Protein AF-A0A0H5PBC5-F1 (afdb_monomer_lite)

Radius of gyration: 35.79 Å; chains: 1; bounding box: 106×105×120 Å

Secondary structure (DSSP, 8-state):
------------------------------------------PPPP-PPPPP-SEEEEEEEEE----SEEEEBSSS--TT-EEE-BSS--EEEEEEEEETTEEEEEEEESSS---HHHHHHHHHHHHHHHGGGS-TTTEEEEE--BTTSB----SSGGGGTTTTB--HHHHHHHHHHHHHHHHHHHHT-EE-EEEEEEEE-SSS-EETTHHHHTTS-HHHHTT-TTSS--EEEEEEEEETTEEEEEEEE----B--S-TT--SB--HHHHHHHHIIIIIIS---TTSSS-S-EEEEE--S-TTEES-TTSBTTBSS-S-HHHHHHHHHHHHHHHHHHHHTTPEEP-S-EEEEEEEEETTS-EE-GGGSTTSS-EE--S--EEHHHHH--TTT--SSTTPSPPTT---HHHHHH--TTSPPPHHHHHHHTT--EEE-GGG-SSS-SS-SEEEEEEEEETTEEEEEESSEE-HHHHHHHHHHHHHHHT--TTTEEEE-S-SS--BEE--HHHHTTT-HHHHHBTT-TTHHHHHHHHHHHHHHHHTTT------SPPP--TT---B-SPPPPPPBPPTT--TT-EEEPPPS---TT-EE--EEEPP------SSS--TT--EEEEPPSSS---EEEETTSTTEEEEEEPPPPP-------PPP-B-EEEEEEEPPTTPPP--EEEE-----S--------------------------------------------------------------------------------------------------SSS----------TTHHHHHHHHHHHHHHHHHHHHHHT-SS-SS-HHHHHHHHHHHHS-SB-HHHHHHHTT--HHHHHHHHHHHHHTTSEEEEEETTEEEEEEEEE-HHHHHHHHHHHHHHHHHHHHHHTTS-HHHHHHHHHHHHHHHHHHHT--

Organism: Nocardia farcinica (NCBI:txid37329)

Sequence (942 aa):
MTRTIEGEQRAGLDRRTLLARSAVGTVALATAGTVGTVGQGVAAAPALAAPDSGYRVGLGISDITGPAAECGMMGYSQFGQDTAGIHLRPRARAFVFEAGAARVVFAVAENGMIVQSVHRGVLLELARRFGDRYTEQNVLLTSTHSHATCGGASHDYAYNLSVLGFQQQVYDAEVQGIVEAIVAAHEDLSPATLALGRAELHDASVNRSRVAFERNPAEDRAHFPGAIDPAVTALSIRKGGREVGAITWFATHNTSMTNQNRLISSDNKGYAAFAHEHIEHGVRYLDGAPEFIAAFAQTNAGDMSPNLNLRPGSGPTDDEFANTRIIGERQHAASKAALAQAAPVRGPVQSLLCYIDLADIAVDGRFTPDGQPRRTAPAAAGVSLIAGSVEDGPGLPGAPIPEGVRNPLIDALGDPRRPAPSWLADAQAPKVIAAPLGLLPPVPWVPNVVPIQLVRIGELYLAAAGGEFTIVAGLRVRRAVAAALGVDLEQVLLQGYANAYHQYVTTPEEYDAQQYEGGSTLFGRYTLPAYQQEFTRLATALATDGTVARGPAPRDVSHLQPNLVPAPGPDTALPDLTFGDVLVQPAPGYARASRWWPSSSRPTRNTTRAATAPSSRCSAGRRTAGCAWPTRGSGRSASTGARPARPPRSPGSPGTFPPTPHRADTGSCTSPVGSPPTAAGIRSPASPTNSTSRERSEPGLGALVPAPGGAALNQEDHQADQADDQAHDAHRASGLPPRAADPDHDQRDQPQQAADGEHGPRVGQPRRDLRHVRGHHPSVAGQIVRSDAGGSRIVWRVTTPSDVRALAGELSLAVVRLTRHLRGRRTDSPVSLTQLSALATLAREGAMTPGALAAKERVQPPSMTRVIASLSDLKLVERKPHPTDGRQIIVSLSESGRALIADEASAREAWMTEQLSGLTGEQLDVLEQAVAIMKQIVAESE

Foldseek 3Di:
DDDDDDDDDDDDDDDDDDDDDDDDDDDDDDDDDDDDDDDDDDDPDPPDDDPFQLKWKFKFKFFLAFFQFQFAFFDQLAAPLAHFWAQATKMKMWMWIAGDPDIAIEIETLGQFQALLLLVLLQVVCCVVPNPPDHPFHYKYFYLNARQGGFQLYLQQVRCQSRQFHDVRSVCSRNVRNNRRVVNRVVRTGGKWKWKFKDFFDAQWAFLLVVLVVLDDPVLCVVVVRLADRIKMKMWIGDPNHTAEMEIEGAERQQLDESPDNHRDSFQQSLLQCCVQCVPVVFDPQPDTGSHGYGYAYFQRLRIYSQHVLAANHPPHNHSLVSSNVSSVSSNVRNVVGVVGIGTFHDRKGKAKAKDQLQWDWFQLVLPPVSHIATWHQFFFFPQLQQDSRRSYGHPPDDDPPPPPDSVVCVVQHPQPPQDPPVRCVNQPPGHGPGSQRPGPPHRSFWRIWMWMWIDDRLAIEGEGQANHHPSLQQLLLVLLCVLLVHDSSNYTYRYSISHHQYHDYALSSLNVPHNRNSSNTGHSCSSSSSSVVSSVRSNCVSVVHHDDRYDDTDDSPVPIDHPSDDDDFADEDPPDDFFAKPADWDPDADAQGKDKTKTHAADRDSDIDDDDPGAWFFKFFDDPDDDTDTPDTSNDSQKMKGKDFDDDDDDDDDDDDDHGYIMMMIMGHHHPPDDDGDIDTGHHHDGPPDDDPDDDDDDDDDDDDDDDDDDDDDDDDDDDDDDDDDDDDDDDDDDDDDDDDDDDDDDDDDDDDDDDDDDDDDDDDDDDDDDDDDDDDDFDFDADDDPDPDDDGDGDDDDPPPVVVCVVVVVVVVVVLVVVLVVPPPDQPDDPLLLVLLVCCVVPNKAFLVVSCVVSVHDSVVSVVSLVVCVVVVQWDWDQDPPDNVTIIIHGDPVVVVSNVCSVVVSVVVVCVVCVPDDPVVVVVVVVVVVVVVVVVVVVD

pLDDT: mean 72.08, std 28.15, range [21.94, 98.94]

InterPro domains:
  IPR000835 MarR-type HTH domain [PF01047] (832-888)
  IPR000835 MarR-type HTH domain [PS50995] (808-939)
  IPR000835 MarR-type HTH domain [SM00347] (824-924)
  IPR006311 Twin-arginine translocation pathway, signal sequence [PS51318] (1-45)
  IPR006823 Neutral/alkaline nonlysosomal ceramidase [PTHR12670] (47-587)
  IPR031329 Neutral/alkaline non-lysosomal ceramidase, N-terminal [PF04734] (55-533)
  IPR036388 Winged helix-like DNA-binding domain superfamily [G3DSA:1.10.10.10] (806-941)
  IPR036390 Winged helix DNA-binding domain superfamily [SSF46785] (805-936)

Structure (mmCIF, N/CA/C/O backbone):
data_AF-A0A0H5PBC5-F1
#
_entry.id   AF-A0A0H5PBC5-F1
#
loop_
_atom_site.group_PDB
_atom_site.id
_atom_site.type_symbol
_atom_site.label_atom_id
_atom_site.label_alt_id
_atom_site.label_comp_id
_atom_site.label_asym_id
_atom_site.label_entity_id
_atom_site.label_seq_id
_atom_site.pdbx_PDB_ins_code
_atom_site.Cartn_x
_atom_site.Cartn_y
_atom_site.Cartn_z
_atom_site.occupancy
_atom_site.B_iso_or_equiv
_atom_site.auth_seq_id
_atom_site.auth_comp_id
_atom_site.auth_asym_id
_atom_site.auth_atom_id
_atom_site.pdbx_PDB_model_num
ATOM 1 N N . MET A 1 1 ? -40.337 5.712 -37.252 1.00 32.12 1 MET A N 1
ATOM 2 C CA . MET A 1 1 ? -40.598 6.908 -38.093 1.00 32.12 1 MET A CA 1
ATOM 3 C C . MET A 1 1 ? -41.722 7.708 -37.445 1.00 32.12 1 MET A C 1
ATOM 5 O O . MET A 1 1 ? -42.471 7.081 -36.714 1.00 32.12 1 MET A O 1
ATOM 9 N N . THR A 1 2 ? -41.813 9.024 -37.711 1.00 30.66 2 THR A N 1
ATOM 10 C CA . THR A 1 2 ? -42.903 9.948 -37.273 1.00 30.66 2 THR A CA 1
ATOM 11 C C . THR A 1 2 ? -43.015 10.111 -35.726 1.00 30.66 2 THR A C 1
ATOM 13 O O . THR A 1 2 ? -43.287 9.135 -35.045 1.00 30.66 2 THR A O 1
ATOM 16 N N . ARG A 1 3 ? -42.667 11.218 -35.029 1.00 33.06 3 ARG A N 1
ATOM 17 C CA . ARG A 1 3 ? -42.995 12.675 -35.145 1.00 33.06 3 ARG A CA 1
ATOM 18 C C . ARG A 1 3 ? -44.512 12.938 -34.930 1.00 33.06 3 ARG A C 1
ATOM 20 O O . ARG A 1 3 ? -45.291 12.216 -35.532 1.00 33.06 3 ARG A O 1
ATOM 27 N N . THR A 1 4 ? -45.010 13.914 -34.143 1.00 37.00 4 THR A N 1
ATOM 28 C CA . THR A 1 4 ? -44.426 15.125 -33.481 1.00 37.00 4 THR A CA 1
ATOM 29 C C . THR A 1 4 ? -45.356 15.640 -32.329 1.00 37.00 4 THR A C 1
ATOM 31 O O . THR A 1 4 ? -46.387 15.012 -32.119 1.00 37.00 4 THR A O 1
ATOM 34 N N . ILE A 1 5 ? -45.061 16.816 -31.714 1.00 36.59 5 ILE A N 1
ATOM 35 C CA . ILE A 1 5 ? -45.939 17.725 -30.892 1.00 36.59 5 ILE A CA 1
ATOM 36 C C . ILE A 1 5 ? -46.057 17.390 -29.376 1.00 36.59 5 ILE A C 1
ATOM 38 O O . ILE A 1 5 ? -46.278 16.229 -29.057 1.00 36.59 5 ILE A O 1
ATOM 42 N N . GLU A 1 6 ? -45.970 18.298 -28.373 1.00 34.22 6 GLU A N 1
ATOM 43 C CA . GLU A 1 6 ? -45.384 19.665 -28.160 1.00 34.22 6 GLU A CA 1
ATOM 44 C C . GLU A 1 6 ? -45.262 19.948 -26.626 1.00 34.22 6 GLU A C 1
ATOM 46 O O . GLU A 1 6 ? -45.770 19.146 -25.843 1.00 34.22 6 GLU A O 1
ATOM 51 N N . GLY A 1 7 ? -44.607 21.040 -26.161 1.00 27.28 7 GLY A N 1
ATOM 52 C CA . GLY A 1 7 ? -44.483 21.297 -24.698 1.00 27.28 7 GLY A CA 1
ATOM 53 C C . GLY A 1 7 ? -43.686 22.502 -24.126 1.00 27.28 7 GLY A C 1
ATOM 54 O O . GLY A 1 7 ? -43.334 22.446 -22.955 1.00 27.28 7 GLY A O 1
ATOM 55 N N . GLU A 1 8 ? -43.415 23.570 -24.892 1.00 32.06 8 GLU A N 1
ATOM 56 C CA . GLU A 1 8 ? -42.941 24.912 -24.431 1.00 32.06 8 GLU A CA 1
ATOM 57 C C . GLU A 1 8 ? -41.617 25.081 -23.611 1.00 32.06 8 GLU A C 1
ATOM 59 O O . GLU A 1 8 ? -40.833 24.158 -23.408 1.00 32.06 8 GLU A O 1
ATOM 64 N N . GLN A 1 9 ? -41.279 26.348 -23.293 1.00 31.84 9 GLN A N 1
ATOM 65 C CA . GLN A 1 9 ? -40.001 26.865 -22.740 1.00 31.84 9 GLN A CA 1
ATOM 66 C C . GLN A 1 9 ? -40.265 27.634 -21.400 1.00 31.84 9 GLN A C 1
ATOM 68 O O . GLN A 1 9 ? -41.410 27.683 -20.973 1.00 31.84 9 GLN A O 1
ATOM 73 N N . ARG A 1 10 ? -39.344 28.285 -20.652 1.00 30.02 10 ARG A N 1
ATOM 74 C CA . ARG A 1 10 ? -38.153 29.101 -21.009 1.00 30.02 10 ARG A CA 1
ATOM 75 C C . ARG A 1 10 ? -37.262 29.435 -19.780 1.00 30.02 10 ARG A C 1
ATOM 77 O O . ARG A 1 10 ? -37.630 29.151 -18.647 1.00 30.02 10 ARG A O 1
ATOM 84 N N . ALA A 1 11 ? -36.095 30.048 -20.023 1.00 31.27 11 ALA A N 1
ATOM 85 C CA . ALA A 1 11 ? -35.120 30.554 -19.028 1.00 31.27 11 ALA A CA 1
ATOM 86 C C . ALA A 1 11 ? -35.655 31.754 -18.193 1.00 31.27 11 ALA A C 1
ATOM 88 O O . ALA A 1 11 ? -36.676 32.325 -18.566 1.00 31.27 11 ALA A O 1
ATOM 89 N N . GLY A 1 12 ? -35.029 32.257 -17.114 1.00 27.72 12 GLY A N 1
ATOM 90 C CA . GLY A 1 12 ? -33.740 31.978 -16.433 1.00 27.72 12 GLY A CA 1
ATOM 91 C C . GLY A 1 12 ? -33.123 33.295 -15.891 1.00 27.72 12 GLY A C 1
ATOM 92 O O . GLY A 1 12 ? -33.383 34.343 -16.475 1.00 27.72 12 GLY A O 1
ATOM 93 N N . LEU A 1 13 ? -32.356 33.287 -14.783 1.00 28.36 13 LEU A N 1
ATOM 94 C CA . LEU A 1 13 ? -31.891 34.518 -14.090 1.00 28.36 13 LEU A CA 1
ATOM 95 C C . LEU A 1 13 ? -30.470 34.434 -13.472 1.00 28.36 13 LEU A C 1
ATOM 97 O O . LEU A 1 13 ? -29.871 33.363 -13.420 1.00 28.36 13 LEU A O 1
ATOM 101 N N . ASP A 1 14 ? -29.931 35.594 -13.063 1.00 28.09 14 ASP A N 1
ATOM 102 C CA . ASP A 1 14 ? -28.486 35.916 -13.008 1.00 28.09 14 ASP A CA 1
ATOM 103 C C . ASP A 1 14 ? -27.877 36.094 -11.584 1.00 28.09 14 ASP A C 1
ATOM 105 O O . ASP A 1 14 ? -28.568 36.081 -10.565 1.00 28.09 14 ASP A O 1
ATOM 109 N N . ARG A 1 15 ? -26.545 36.247 -11.512 1.00 30.31 15 ARG A N 1
ATOM 110 C CA . ARG A 1 15 ? -25.712 36.449 -10.311 1.00 30.31 15 ARG A CA 1
ATOM 111 C C . ARG A 1 15 ? -25.570 37.928 -9.891 1.00 30.31 15 ARG A C 1
ATOM 113 O O . ARG A 1 15 ? -25.600 38.830 -10.716 1.00 30.31 15 ARG A O 1
ATOM 120 N N . ARG A 1 16 ? -25.149 38.106 -8.624 1.00 31.34 16 ARG A N 1
ATOM 121 C CA . ARG A 1 16 ? -24.640 39.326 -7.936 1.00 31.34 16 ARG A CA 1
ATOM 122 C C . ARG A 1 16 ? -25.689 40.279 -7.344 1.00 31.34 16 ARG A C 1
ATOM 124 O O . ARG A 1 16 ? -26.402 40.964 -8.063 1.00 31.34 16 ARG A O 1
ATOM 131 N N . THR A 1 17 ? -25.604 40.479 -6.026 1.00 29.05 17 THR A N 1
ATOM 132 C CA . THR A 1 17 ? -25.268 41.767 -5.363 1.00 29.05 17 THR A CA 1
ATOM 133 C C . THR A 1 17 ? -24.880 41.471 -3.898 1.00 29.05 17 THR A C 1
ATOM 135 O O . THR A 1 17 ? -25.121 40.366 -3.414 1.00 29.05 17 THR A O 1
ATOM 138 N N . LEU A 1 18 ? -24.186 42.391 -3.220 1.00 28.52 18 LEU A N 1
ATOM 139 C CA . LEU A 1 18 ? -23.553 42.209 -1.903 1.00 28.52 18 LEU A CA 1
ATOM 140 C C . LEU A 1 18 ? -23.939 43.348 -0.932 1.00 28.52 18 LEU A C 1
ATOM 142 O O . LEU A 1 18 ? -24.227 44.448 -1.387 1.00 28.52 18 LEU A O 1
ATOM 146 N N . LEU A 1 19 ? -23.808 43.087 0.379 1.00 27.56 19 LEU A N 1
ATOM 147 C CA . LEU A 1 19 ? -23.781 44.040 1.514 1.00 27.56 19 LEU A CA 1
ATOM 148 C C . LEU A 1 19 ? -25.055 44.845 1.868 1.00 27.56 19 LEU A C 1
ATOM 150 O O . LEU A 1 19 ? -25.464 45.731 1.131 1.00 27.56 19 LEU A O 1
ATOM 154 N N . ALA A 1 20 ? -25.522 44.687 3.118 1.00 25.33 20 ALA A N 1
ATOM 155 C CA . ALA A 1 20 ? -25.710 45.781 4.097 1.00 25.33 20 ALA A CA 1
ATOM 156 C C . ALA A 1 20 ? -25.978 45.218 5.520 1.00 25.33 20 ALA A C 1
ATOM 158 O O . ALA A 1 20 ? -26.290 44.039 5.671 1.00 25.33 20 ALA A O 1
ATOM 159 N N . ARG A 1 21 ? -25.833 46.042 6.573 1.00 26.92 21 ARG A N 1
ATOM 160 C CA . ARG A 1 21 ? -26.024 45.681 8.001 1.00 26.92 21 ARG A CA 1
ATOM 161 C C . ARG A 1 21 ? -26.880 46.730 8.723 1.00 26.92 21 ARG A C 1
ATOM 163 O O . ARG A 1 21 ? -26.532 47.902 8.613 1.00 26.92 21 ARG A O 1
ATOM 170 N N . SER A 1 22 ? -27.845 46.317 9.557 1.00 30.27 22 SER A N 1
ATOM 171 C CA . SER A 1 22 ? -28.324 47.043 10.765 1.00 30.27 22 SER A CA 1
ATOM 172 C C . SER A 1 22 ? -29.538 46.344 11.423 1.00 30.27 22 SER A C 1
ATOM 174 O O . SER A 1 22 ? -30.173 45.521 10.775 1.00 30.27 22 SER A O 1
ATOM 176 N N . ALA A 1 23 ? -29.967 46.637 12.664 1.00 28.30 23 ALA A N 1
ATOM 177 C CA . ALA A 1 23 ? -29.234 46.872 13.928 1.00 28.30 23 ALA A CA 1
ATOM 178 C C . ALA A 1 23 ? -30.222 47.023 15.120 1.00 28.30 23 ALA A C 1
ATOM 180 O O . ALA A 1 23 ? -30.984 47.983 15.132 1.00 28.30 23 ALA A O 1
ATOM 181 N N . VAL A 1 24 ? -30.148 46.162 16.150 1.00 30.73 24 VAL A N 1
ATOM 182 C CA . VAL A 1 24 ? -30.685 46.387 17.522 1.00 30.73 24 VAL A CA 1
ATOM 183 C C . VAL A 1 24 ? -29.835 45.559 18.519 1.00 30.73 24 VAL A C 1
ATOM 185 O O . VAL A 1 24 ? -29.456 44.445 18.175 1.00 30.73 24 VAL A O 1
ATOM 188 N N . GLY A 1 25 ? -29.488 45.997 19.738 1.00 27.56 25 GLY A N 1
ATOM 189 C CA . GLY A 1 25 ? -29.598 47.360 20.279 1.00 27.56 25 GLY A CA 1
ATOM 190 C C . GLY A 1 25 ? -29.895 47.491 21.783 1.00 27.56 25 GLY A C 1
ATOM 191 O O . GLY A 1 25 ? -30.899 48.111 22.116 1.00 27.56 25 GLY A O 1
ATOM 192 N N . THR A 1 26 ? -29.023 47.013 22.686 1.00 30.25 26 THR A N 1
ATOM 193 C CA . THR A 1 26 ? -29.078 47.390 24.122 1.00 30.25 26 THR A CA 1
ATOM 194 C C . THR A 1 26 ? -27.679 47.468 24.745 1.00 30.25 26 THR A C 1
ATOM 196 O O . THR A 1 26 ? -26.806 46.675 24.401 1.00 30.25 26 THR A O 1
ATOM 199 N N . VAL A 1 27 ? -27.467 48.411 25.672 1.00 33.69 27 VAL A N 1
ATOM 200 C CA . VAL A 1 27 ? -26.210 48.637 26.415 1.00 33.69 27 VAL A CA 1
ATOM 201 C C . VAL A 1 27 ? -26.531 48.889 27.892 1.00 33.69 27 VAL A C 1
ATOM 203 O O . VAL A 1 27 ? -27.501 49.578 28.195 1.00 33.69 27 VAL A O 1
ATOM 206 N N . ALA A 1 28 ? -25.695 48.382 28.802 1.00 29.09 28 ALA A N 1
ATOM 207 C CA . ALA A 1 28 ? -25.657 48.769 30.214 1.00 29.09 28 ALA A CA 1
ATOM 208 C C . ALA A 1 28 ? -24.192 48.850 30.694 1.00 29.09 28 ALA A C 1
ATOM 210 O O . ALA A 1 28 ? -23.305 48.255 30.081 1.00 29.09 28 ALA A O 1
ATOM 211 N N . LEU A 1 29 ? -23.931 49.654 31.728 1.00 30.92 29 LEU A N 1
ATOM 212 C CA . LEU A 1 29 ? -22.588 50.156 32.054 1.00 30.92 29 LEU A CA 1
ATOM 213 C C . LEU A 1 29 ? -21.733 49.197 32.897 1.00 30.92 29 LEU A C 1
ATOM 215 O O . LEU A 1 29 ? -22.238 48.385 33.666 1.00 30.92 29 LEU A O 1
ATOM 219 N N . ALA A 1 30 ? -20.416 49.391 32.805 1.00 32.59 30 ALA A N 1
ATOM 220 C CA . ALA A 1 30 ? -19.439 48.844 33.739 1.00 32.59 30 ALA A CA 1
ATOM 221 C C . ALA A 1 30 ? -19.237 49.767 34.956 1.00 32.59 30 ALA A C 1
ATOM 223 O O . ALA A 1 30 ? -19.271 50.992 34.833 1.00 32.59 30 ALA A O 1
ATOM 224 N N . THR A 1 31 ? -18.913 49.174 36.104 1.00 30.55 31 THR A N 1
ATOM 225 C CA . THR A 1 31 ? -18.288 49.843 37.255 1.00 30.55 31 THR A CA 1
ATOM 226 C C . THR A 1 31 ? -17.102 49.003 37.732 1.00 30.55 31 THR A C 1
ATOM 228 O O . THR A 1 31 ? -17.152 47.774 37.715 1.00 30.55 31 THR A O 1
ATOM 231 N N . ALA A 1 32 ? -16.003 49.656 38.115 1.00 36.75 32 ALA A N 1
ATOM 232 C CA . ALA A 1 32 ? -14.805 48.978 38.607 1.00 36.75 32 ALA A CA 1
ATOM 233 C C . ALA A 1 32 ? -14.881 48.756 40.129 1.00 36.75 32 ALA A C 1
ATOM 235 O O . ALA A 1 32 ? -15.346 49.628 40.861 1.00 36.75 32 ALA A O 1
ATOM 236 N N . GLY A 1 33 ? -14.376 47.613 40.600 1.00 29.72 33 GLY A N 1
ATOM 237 C CA . GLY A 1 33 ? -14.258 47.266 42.018 1.00 29.72 33 GLY A CA 1
ATOM 238 C C . GLY A 1 33 ? -12.988 46.451 42.271 1.00 29.72 33 GLY A C 1
ATOM 239 O O . GLY A 1 33 ? -12.569 45.667 41.420 1.00 29.72 33 GLY A O 1
ATOM 240 N N . THR A 1 34 ? -12.332 46.678 43.407 1.00 33.69 34 THR A N 1
ATOM 241 C CA . THR A 1 34 ? -10.967 46.198 43.683 1.00 33.69 34 THR A CA 1
ATOM 242 C C . THR A 1 34 ? -10.906 44.921 44.520 1.00 33.69 34 THR A C 1
ATOM 244 O O . THR A 1 34 ? -11.583 44.837 45.534 1.00 33.69 34 THR A O 1
ATOM 247 N N . VAL A 1 35 ? -9.974 44.032 44.146 1.00 33.38 35 VAL A N 1
ATOM 248 C CA . VAL A 1 35 ? -9.202 43.091 44.996 1.00 33.38 35 VAL A CA 1
ATOM 249 C C . VAL A 1 35 ? -9.978 42.242 46.022 1.00 33.38 35 VAL A C 1
ATOM 251 O O . VAL A 1 35 ? -10.412 42.724 47.062 1.00 33.38 35 VAL A O 1
ATOM 254 N N . GLY A 1 36 ? -9.976 40.920 45.819 1.00 28.89 36 GLY A N 1
ATOM 255 C CA . GLY A 1 36 ? -10.374 39.951 46.847 1.00 28.89 36 GLY A CA 1
ATOM 256 C C . GLY A 1 36 ? -10.014 38.511 46.476 1.00 28.89 36 GLY A C 1
ATOM 257 O O . GLY A 1 36 ? -10.769 37.842 45.779 1.00 28.89 36 GLY A O 1
ATOM 258 N N . THR A 1 37 ? -8.858 38.019 46.927 1.00 36.94 37 THR A N 1
ATOM 259 C CA . THR A 1 37 ? -8.425 36.631 46.689 1.00 36.94 37 THR A CA 1
ATOM 260 C C . THR A 1 37 ? -8.964 35.681 47.757 1.00 36.94 37 THR A C 1
ATOM 262 O O . THR A 1 37 ? -8.471 35.684 48.884 1.00 36.94 37 THR A O 1
ATOM 265 N N . VAL A 1 38 ? -9.897 34.802 47.387 1.00 33.22 38 VAL A N 1
ATOM 266 C CA . VAL A 1 38 ? -10.219 33.587 48.155 1.00 33.22 38 VAL A CA 1
ATOM 267 C C . VAL A 1 38 ? -10.284 32.414 47.185 1.00 33.22 38 VAL A C 1
ATOM 269 O O . VAL A 1 38 ? -11.118 32.390 46.285 1.00 33.22 38 VAL A O 1
ATOM 272 N N . GLY A 1 39 ? -9.392 31.439 47.355 1.00 41.72 39 GLY A N 1
ATOM 273 C CA . GLY A 1 39 ? -9.442 30.198 46.590 1.00 41.72 39 GLY A CA 1
ATOM 274 C C . GLY A 1 39 ? -10.482 29.247 47.174 1.00 41.72 39 GLY A C 1
ATOM 275 O O . GLY A 1 39 ? -10.393 28.885 48.345 1.00 41.72 39 GLY A O 1
ATOM 276 N N . GLN A 1 40 ? -11.427 28.794 46.353 1.00 32.97 40 GLN A N 1
ATOM 277 C CA . GLN A 1 40 ? -12.205 27.588 46.626 1.00 32.97 40 GLN A CA 1
ATOM 278 C C . GLN A 1 40 ? -11.858 26.539 45.573 1.00 32.97 40 GLN A C 1
ATOM 280 O O . GLN A 1 40 ? -11.913 26.804 44.373 1.00 32.97 40 GLN A O 1
ATOM 285 N N . GLY A 1 41 ? -11.463 25.350 46.030 1.00 30.52 41 GLY A N 1
ATOM 286 C CA . GLY A 1 41 ? -11.191 24.230 45.140 1.00 30.52 41 GLY A CA 1
ATOM 287 C C . GLY A 1 41 ? -12.490 23.749 44.509 1.00 30.52 41 GLY A C 1
ATOM 288 O O . GLY A 1 41 ? -13.353 23.224 45.210 1.00 30.52 41 GLY A O 1
ATOM 289 N N . VAL A 1 42 ? -12.623 23.907 43.191 1.00 30.44 42 VAL A N 1
ATOM 290 C CA . VAL A 1 42 ? -13.702 23.267 42.437 1.00 30.44 42 VAL A CA 1
ATOM 291 C C . VAL A 1 42 ? -13.465 21.762 42.506 1.00 30.44 42 VAL A C 1
ATOM 293 O O . VAL A 1 42 ? -12.564 21.239 41.850 1.00 30.44 42 VAL A O 1
ATOM 296 N N . ALA A 1 43 ? -14.250 21.069 43.331 1.00 33.00 43 ALA A N 1
ATOM 297 C CA . ALA A 1 43 ? -14.279 19.616 43.324 1.00 33.00 43 ALA A CA 1
ATOM 298 C C . ALA A 1 43 ? -14.659 19.162 41.911 1.00 33.00 43 ALA A C 1
ATOM 300 O O . ALA A 1 43 ? -15.715 19.544 41.401 1.00 33.00 43 ALA A O 1
ATOM 301 N N . ALA A 1 44 ? -13.784 18.390 41.264 1.00 32.62 44 ALA A N 1
ATOM 302 C CA . ALA A 1 44 ? -14.070 17.860 39.942 1.00 32.62 44 ALA A CA 1
ATOM 303 C C . ALA A 1 44 ? -15.350 17.020 40.022 1.00 32.62 44 ALA A C 1
ATOM 305 O O . ALA A 1 44 ? -15.419 16.065 40.800 1.00 32.62 44 ALA A O 1
ATOM 306 N N . ALA A 1 45 ? -16.365 17.394 39.240 1.00 30.80 45 ALA A N 1
ATOM 307 C CA . ALA A 1 45 ? -17.568 16.586 39.118 1.00 30.80 45 ALA A CA 1
ATOM 308 C C . ALA A 1 45 ? -17.163 15.164 38.685 1.00 30.80 45 ALA A C 1
ATOM 310 O O . ALA A 1 45 ? -16.260 15.032 37.849 1.00 30.80 45 ALA A O 1
ATOM 311 N N . PRO A 1 46 ? -17.786 14.104 39.236 1.00 33.38 46 PRO A N 1
ATOM 312 C CA . PRO A 1 46 ? -17.485 12.746 38.811 1.00 33.38 46 PRO A CA 1
ATOM 313 C C . PRO A 1 46 ? -17.696 12.662 37.302 1.00 33.38 46 PRO A C 1
ATOM 315 O O . PRO A 1 46 ? -18.733 13.097 36.797 1.00 33.38 46 PRO A O 1
ATOM 318 N N . ALA A 1 47 ? -16.693 12.153 36.585 1.00 36.28 47 ALA A N 1
ATOM 319 C CA . ALA A 1 47 ? -16.761 12.044 35.137 1.00 36.28 47 ALA A CA 1
ATOM 320 C C . ALA A 1 47 ? -17.983 11.196 34.770 1.00 36.28 47 ALA A C 1
ATOM 322 O O . ALA A 1 47 ? -18.009 9.994 35.041 1.00 36.28 47 ALA A O 1
ATOM 323 N N . LEU A 1 48 ? -19.001 11.838 34.186 1.00 37.53 48 LEU A N 1
ATOM 324 C CA . LEU A 1 48 ? -20.155 11.145 33.629 1.00 37.53 48 LEU A CA 1
ATOM 325 C C . LEU A 1 48 ? -19.619 10.089 32.667 1.00 37.53 48 LEU A C 1
ATOM 327 O O . LEU A 1 48 ? -18.884 10.424 31.735 1.00 37.53 48 LEU A O 1
ATOM 331 N N . ALA A 1 49 ? -19.951 8.824 32.932 1.00 38.62 49 ALA A N 1
ATOM 332 C CA . ALA A 1 49 ? -19.554 7.726 32.068 1.00 38.62 49 ALA A CA 1
ATOM 333 C C . ALA A 1 49 ? -19.988 8.070 30.640 1.00 38.62 49 ALA A C 1
ATOM 335 O O . ALA A 1 49 ? -21.154 8.404 30.412 1.00 38.62 49 ALA A O 1
ATOM 336 N N . ALA A 1 50 ? -19.036 8.058 29.704 1.00 41.03 50 ALA A N 1
ATOM 337 C CA . ALA A 1 50 ? -19.340 8.348 28.311 1.00 41.03 50 ALA A CA 1
ATOM 338 C C . ALA A 1 50 ? -20.457 7.391 27.856 1.00 41.03 50 ALA A C 1
ATOM 340 O O . ALA A 1 50 ? -20.361 6.199 28.164 1.00 41.03 50 ALA A O 1
ATOM 341 N N . PRO A 1 51 ? -21.516 7.887 27.186 1.00 43.28 51 PRO A N 1
ATOM 342 C CA . PRO A 1 51 ? -22.616 7.035 26.755 1.00 43.28 51 PRO A CA 1
ATOM 343 C C . PRO A 1 51 ? -22.057 5.903 25.899 1.00 43.28 51 PRO A C 1
ATOM 345 O O . PRO A 1 51 ? -21.207 6.154 25.039 1.00 43.28 51 PRO A O 1
ATOM 348 N N . ASP A 1 52 ? -22.501 4.677 26.183 1.00 53.69 52 ASP A N 1
ATOM 349 C CA . ASP A 1 52 ? -21.912 3.475 25.602 1.00 53.69 52 ASP A CA 1
ATOM 350 C C . ASP A 1 52 ? -21.928 3.572 24.072 1.00 53.69 52 ASP A C 1
ATOM 352 O O . ASP A 1 52 ? -22.965 3.796 23.443 1.00 53.69 52 ASP A O 1
ATOM 356 N N . SER A 1 53 ? -20.739 3.494 23.483 1.00 62.03 53 SER A N 1
ATOM 357 C CA . SER A 1 53 ? -20.509 3.769 22.067 1.00 62.03 53 SER A CA 1
ATOM 358 C C . SER A 1 53 ? -20.980 2.627 21.169 1.00 62.03 53 SER A C 1
ATOM 360 O O . SER A 1 53 ? -21.047 2.798 19.952 1.00 62.03 53 SER A O 1
ATOM 362 N N . GLY A 1 54 ? -21.235 1.456 21.763 1.00 84.06 54 GLY A N 1
ATOM 363 C CA . GLY A 1 54 ? -21.403 0.186 21.067 1.00 84.06 54 GLY A CA 1
ATOM 364 C C . GLY A 1 54 ? -20.087 -0.434 20.583 1.00 84.06 54 GLY A C 1
ATOM 365 O O . GLY A 1 54 ? -20.112 -1.569 20.113 1.00 84.06 54 GLY A O 1
ATOM 366 N N . TYR A 1 55 ? -18.950 0.266 20.710 1.00 96.06 55 TYR A N 1
ATOM 367 C CA . TYR A 1 55 ? -17.642 -0.195 20.246 1.00 96.06 55 TYR A CA 1
ATOM 368 C C . TYR A 1 55 ? -16.771 -0.748 21.378 1.00 96.06 55 TYR A C 1
ATOM 370 O O . TYR A 1 55 ? -16.502 -0.087 22.387 1.00 96.06 55 TYR A O 1
ATOM 378 N N . ARG A 1 56 ? -16.189 -1.922 21.134 1.00 97.56 56 ARG A N 1
ATOM 379 C CA . ARG A 1 56 ? -14.973 -2.384 21.809 1.00 97.56 56 ARG A CA 1
ATOM 380 C C . ARG A 1 56 ? -13.816 -2.313 20.824 1.00 97.56 56 ARG A C 1
ATOM 382 O O . ARG A 1 56 ? -13.961 -2.694 19.665 1.00 97.56 56 ARG A O 1
ATOM 389 N N . VAL A 1 57 ? -12.669 -1.816 21.278 1.00 98.44 57 VAL A N 1
ATOM 390 C CA . VAL A 1 57 ? -11.454 -1.733 20.462 1.00 98.44 57 VAL A CA 1
ATOM 391 C C . VAL A 1 57 ? -10.262 -2.255 21.251 1.00 98.44 57 VAL A C 1
ATOM 393 O O . VAL A 1 57 ? -10.122 -1.980 22.444 1.00 98.44 57 VAL A O 1
ATOM 396 N N . GLY A 1 58 ? -9.400 -3.021 20.594 1.00 98.44 58 GLY A N 1
ATOM 397 C CA . GLY A 1 58 ? -8.104 -3.436 21.123 1.00 98.44 58 GLY A CA 1
ATOM 398 C C . GLY A 1 58 ? -6.990 -3.103 20.137 1.00 98.44 58 GLY A C 1
ATOM 399 O O . GLY A 1 58 ? -7.208 -3.110 18.925 1.00 98.44 58 GLY A O 1
ATOM 400 N N . LEU A 1 59 ? -5.823 -2.738 20.657 1.00 98.62 59 LEU A N 1
ATOM 401 C CA . LEU A 1 59 ? -4.684 -2.230 19.906 1.00 98.62 59 LEU A CA 1
ATOM 402 C C . LEU A 1 59 ? -3.443 -3.062 20.248 1.00 98.62 59 LEU A C 1
ATOM 404 O O . LEU A 1 59 ? -3.205 -3.394 21.405 1.00 98.62 59 LEU A O 1
ATOM 408 N N . GLY A 1 60 ? -2.626 -3.383 19.248 1.00 98.31 60 GLY A N 1
ATOM 409 C CA . GLY A 1 60 ? -1.451 -4.230 19.435 1.00 98.31 60 GLY A CA 1
ATOM 410 C C . GLY A 1 60 ? -0.329 -3.906 18.461 1.00 98.31 60 GLY A C 1
ATOM 411 O O . GLY A 1 60 ? -0.555 -3.384 17.368 1.00 98.31 60 GLY A O 1
ATOM 412 N N . ILE A 1 61 ? 0.906 -4.196 18.869 1.00 98.12 61 ILE A N 1
ATOM 413 C CA . ILE A 1 61 ? 2.113 -3.906 18.093 1.00 98.12 61 ILE A CA 1
ATOM 414 C C . ILE A 1 61 ? 3.132 -5.037 18.249 1.00 98.12 61 ILE A C 1
ATOM 416 O O . ILE A 1 61 ? 3.336 -5.534 19.355 1.00 98.12 61 ILE A O 1
ATOM 420 N N . SER A 1 62 ? 3.814 -5.414 17.167 1.00 97.44 62 SER A N 1
ATOM 421 C CA . SER A 1 62 ? 5.014 -6.261 17.244 1.00 97.44 62 SER A CA 1
ATOM 422 C C . SER A 1 62 ? 6.064 -5.855 16.208 1.00 97.44 62 SER A C 1
ATOM 424 O O . SER A 1 62 ? 5.811 -5.082 15.287 1.00 97.44 62 SER A O 1
ATOM 426 N N . ASP A 1 63 ? 7.278 -6.357 16.397 1.00 95.69 63 ASP A N 1
ATOM 427 C CA . ASP A 1 63 ? 8.442 -6.177 15.535 1.00 95.69 63 ASP A CA 1
ATOM 428 C C . ASP A 1 63 ? 8.318 -7.069 14.285 1.00 95.69 63 ASP A C 1
ATOM 430 O O . ASP A 1 63 ? 8.024 -8.259 14.412 1.00 95.69 63 ASP A O 1
ATOM 434 N N . ILE A 1 64 ? 8.558 -6.522 13.088 1.00 97.06 64 ILE A N 1
ATOM 435 C CA . ILE A 1 64 ? 8.626 -7.288 11.823 1.00 97.06 64 ILE A CA 1
ATOM 436 C C . ILE A 1 64 ? 9.985 -7.133 11.115 1.00 97.06 64 ILE A C 1
ATOM 438 O O . ILE A 1 64 ? 10.112 -7.272 9.902 1.00 97.06 64 ILE A O 1
ATOM 442 N N . THR A 1 65 ? 11.040 -6.810 11.872 1.00 95.19 65 THR A N 1
ATOM 443 C CA . THR A 1 65 ? 12.391 -6.623 11.319 1.00 95.19 65 THR A CA 1
ATOM 444 C C . THR A 1 65 ? 13.000 -7.955 10.863 1.00 95.19 65 THR A C 1
ATOM 446 O O . THR A 1 65 ? 13.429 -8.759 11.693 1.00 95.19 65 THR A O 1
ATOM 449 N N . GLY A 1 66 ? 13.106 -8.150 9.545 1.00 91.12 66 GLY A N 1
ATOM 450 C CA . GLY A 1 66 ? 13.852 -9.251 8.922 1.00 91.12 66 GLY A CA 1
ATOM 451 C C . GLY A 1 66 ? 15.386 -9.163 9.092 1.00 91.12 66 GLY A C 1
ATOM 452 O O . GLY A 1 66 ? 15.896 -8.360 9.882 1.00 91.12 66 GLY A O 1
ATOM 453 N N . PRO A 1 67 ? 16.169 -9.990 8.369 1.00 88.62 67 PRO A N 1
ATOM 454 C CA . PRO A 1 67 ? 17.618 -10.071 8.540 1.00 88.62 67 PRO A CA 1
ATOM 455 C C . PRO A 1 67 ? 18.346 -8.751 8.232 1.00 88.62 67 PRO A C 1
ATOM 457 O O . PRO A 1 67 ? 18.424 -8.292 7.092 1.00 88.62 67 PRO A O 1
ATOM 460 N N . ALA A 1 68 ? 18.961 -8.171 9.266 1.00 86.19 68 ALA A N 1
ATOM 461 C CA . ALA A 1 68 ? 19.667 -6.885 9.220 1.00 86.19 68 ALA A CA 1
ATOM 462 C C . ALA A 1 68 ? 20.962 -6.862 8.380 1.00 86.19 68 ALA A C 1
ATOM 464 O O . ALA A 1 68 ? 21.579 -5.806 8.244 1.00 86.19 68 ALA A O 1
ATOM 465 N N . ALA A 1 69 ? 21.393 -8.004 7.842 1.00 84.88 69 ALA A N 1
ATOM 466 C CA . ALA A 1 69 ? 22.554 -8.106 6.969 1.00 84.88 69 ALA A CA 1
ATOM 467 C C . ALA A 1 69 ? 22.356 -9.195 5.903 1.00 84.88 69 ALA A C 1
ATOM 469 O O . ALA A 1 69 ? 21.862 -10.276 6.226 1.00 84.88 69 ALA A O 1
ATOM 470 N N . GLU A 1 70 ? 22.838 -8.939 4.683 1.00 85.12 70 GLU A N 1
ATOM 471 C CA . GLU A 1 70 ? 22.916 -9.907 3.572 1.00 85.12 70 GLU A CA 1
ATOM 472 C C . GLU A 1 70 ? 21.554 -10.444 3.085 1.00 85.12 70 GLU A C 1
ATOM 474 O O . GLU A 1 70 ? 21.477 -11.559 2.572 1.00 85.12 70 GLU A O 1
ATOM 479 N N . CYS A 1 71 ? 20.482 -9.657 3.224 1.00 87.38 71 CYS A N 1
ATOM 480 C CA . CYS A 1 71 ? 19.176 -9.931 2.620 1.00 87.38 71 CYS A CA 1
ATOM 481 C C . CYS A 1 71 ? 18.838 -8.839 1.602 1.00 87.38 71 CYS A C 1
ATOM 483 O O . CYS A 1 71 ? 18.881 -7.664 1.960 1.00 87.38 71 CYS A O 1
ATOM 485 N N . GLY A 1 72 ? 18.465 -9.198 0.371 1.00 89.00 72 GLY A N 1
ATOM 486 C CA . GLY A 1 72 ? 17.998 -8.224 -0.623 1.00 89.00 72 GLY A CA 1
ATOM 487 C C . GLY A 1 72 ? 16.823 -7.394 -0.092 1.00 89.00 72 GLY A C 1
ATOM 488 O O . GLY A 1 72 ? 15.940 -7.928 0.590 1.00 89.00 72 GLY A O 1
ATOM 489 N N . MET A 1 73 ? 16.839 -6.089 -0.360 1.00 93.69 73 MET A N 1
ATOM 490 C CA . MET A 1 73 ? 15.780 -5.157 0.034 1.00 93.69 73 MET A CA 1
ATOM 491 C C . MET A 1 73 ? 14.646 -5.131 -1.004 1.00 93.69 73 MET A C 1
ATOM 493 O O . MET A 1 73 ? 14.841 -5.497 -2.166 1.00 93.69 73 MET A O 1
ATOM 497 N N . MET A 1 74 ? 13.443 -4.755 -0.566 1.00 93.25 74 MET A N 1
ATOM 498 C CA . MET A 1 74 ? 12.227 -4.780 -1.385 1.00 93.25 74 MET A CA 1
ATOM 499 C C . MET A 1 74 ? 11.831 -3.395 -1.898 1.00 93.25 74 MET A C 1
ATOM 501 O O . MET A 1 74 ? 12.111 -2.396 -1.249 1.00 93.25 74 MET A O 1
ATOM 505 N N . GLY A 1 75 ? 11.145 -3.346 -3.043 1.00 90.00 75 GLY A N 1
ATOM 506 C CA . GLY A 1 75 ? 10.698 -2.107 -3.685 1.00 90.00 75 GLY A CA 1
ATOM 507 C C . GLY A 1 75 ? 11.497 -1.816 -4.953 1.00 90.00 75 GLY A C 1
ATOM 508 O O . GLY A 1 75 ? 11.139 -2.300 -6.028 1.00 90.00 75 GLY A O 1
ATOM 509 N N . TYR A 1 76 ? 12.627 -1.115 -4.823 1.00 85.56 76 TYR A N 1
ATOM 510 C CA . TYR A 1 76 ? 13.483 -0.649 -5.932 1.00 85.56 76 TYR A CA 1
ATOM 511 C C . TYR A 1 76 ? 14.012 -1.724 -6.903 1.00 85.56 76 TYR A C 1
ATOM 513 O O . TYR A 1 76 ? 14.607 -1.386 -7.925 1.00 85.56 76 TYR A O 1
ATOM 521 N N . SER A 1 77 ? 13.817 -3.015 -6.611 1.00 82.81 77 SER A N 1
ATOM 522 C CA . SER A 1 77 ? 14.174 -4.140 -7.492 1.00 82.81 77 SER A CA 1
ATOM 523 C C . SER A 1 77 ? 15.662 -4.185 -7.894 1.00 82.81 77 SER A C 1
ATOM 525 O O . SER A 1 77 ? 16.021 -4.721 -8.943 1.00 82.81 77 SER A O 1
ATOM 527 N N . GLN A 1 78 ? 16.541 -3.644 -7.043 1.00 75.19 78 GLN A N 1
ATOM 528 C CA . GLN A 1 78 ? 17.985 -3.568 -7.269 1.00 75.19 78 GLN A CA 1
ATOM 529 C C . GLN A 1 78 ? 18.715 -4.849 -6.858 1.00 75.19 78 GLN A C 1
ATOM 531 O O . GLN A 1 78 ? 18.569 -5.332 -5.735 1.00 75.19 78 GLN A O 1
ATOM 536 N N . PHE A 1 79 ? 19.594 -5.348 -7.728 1.00 75.06 79 PHE A N 1
ATOM 537 C CA . PHE A 1 79 ? 20.564 -6.379 -7.355 1.00 75.06 79 PHE A CA 1
ATOM 538 C C . PHE A 1 79 ? 21.698 -5.758 -6.523 1.00 75.06 79 PHE A C 1
ATOM 540 O O . PHE A 1 79 ? 22.315 -4.781 -6.941 1.00 75.06 79 PHE A O 1
ATOM 547 N N . GLY A 1 80 ? 22.001 -6.332 -5.354 1.00 76.38 80 GLY A N 1
ATOM 548 C CA . GLY A 1 80 ? 23.072 -5.853 -4.469 1.00 76.38 80 GLY A CA 1
ATOM 549 C C . GLY A 1 80 ? 22.680 -4.722 -3.507 1.00 76.38 80 GLY A C 1
ATOM 550 O O . GLY A 1 80 ? 23.515 -4.298 -2.698 1.00 76.38 80 GLY A O 1
ATOM 551 N N . GLN A 1 81 ? 21.420 -4.261 -3.526 1.00 87.25 81 GLN A N 1
ATOM 552 C CA . GLN A 1 81 ? 20.843 -3.482 -2.423 1.00 87.25 81 GLN A CA 1
ATOM 553 C C . GLN A 1 81 ? 20.452 -4.436 -1.279 1.00 87.25 81 GLN A C 1
ATOM 555 O O . GLN A 1 81 ? 19.282 -4.617 -0.951 1.00 87.25 81 GLN A O 1
ATOM 560 N N . ASP A 1 82 ? 21.445 -5.105 -0.693 1.00 88.69 82 ASP A N 1
ATOM 561 C CA . ASP A 1 82 ? 21.233 -5.997 0.448 1.00 88.69 82 ASP A CA 1
ATOM 562 C C . ASP A 1 82 ? 21.351 -5.221 1.764 1.00 88.69 82 ASP A C 1
ATOM 564 O O . ASP A 1 82 ? 22.182 -4.316 1.900 1.00 88.69 82 ASP A O 1
ATOM 568 N N . THR A 1 83 ? 20.598 -5.626 2.779 1.00 88.81 83 THR A N 1
ATOM 569 C CA . THR A 1 83 ? 20.693 -5.064 4.125 1.00 88.81 83 THR A CA 1
ATOM 570 C C . THR A 1 83 ? 22.131 -5.114 4.655 1.00 88.81 83 THR A C 1
ATOM 572 O O . THR A 1 83 ? 22.894 -6.059 4.428 1.00 88.81 83 THR A O 1
ATOM 575 N N . ALA A 1 84 ? 22.519 -4.049 5.347 1.00 88.44 84 ALA A N 1
ATOM 576 C CA . ALA A 1 84 ? 23.817 -3.848 5.982 1.00 88.44 84 ALA A CA 1
ATOM 577 C C . ALA A 1 84 ? 23.660 -2.941 7.218 1.00 88.44 84 ALA A C 1
ATOM 579 O O . ALA A 1 84 ? 24.469 -2.042 7.455 1.00 88.44 84 ALA A O 1
ATOM 580 N N . GLY A 1 85 ? 22.585 -3.150 7.988 1.00 83.56 85 GLY A N 1
ATOM 581 C CA . GLY A 1 85 ? 22.278 -2.378 9.186 1.00 83.56 85 GLY A CA 1
ATOM 582 C C . GLY A 1 85 ? 20.793 -2.132 9.455 1.00 83.56 85 GLY A C 1
ATOM 583 O O . GLY A 1 85 ? 19.914 -2.599 8.736 1.00 83.56 85 GLY A O 1
ATOM 584 N N . ILE A 1 86 ? 20.523 -1.347 10.501 1.00 88.69 86 ILE A N 1
ATOM 585 C CA . ILE A 1 86 ? 19.188 -0.844 10.874 1.00 88.69 86 ILE A CA 1
ATOM 586 C C . ILE A 1 86 ? 19.304 0.653 11.189 1.00 88.69 86 ILE A C 1
ATOM 588 O O . ILE A 1 86 ? 20.239 1.061 11.882 1.00 88.69 86 ILE A O 1
ATOM 592 N N . HIS A 1 87 ? 18.336 1.433 10.708 1.00 93.81 87 HIS A N 1
ATOM 593 C CA . HIS A 1 87 ? 18.050 2.821 11.077 1.00 93.81 87 HIS A CA 1
ATOM 594 C C . HIS A 1 87 ? 16.783 2.886 11.949 1.00 93.81 87 HIS A C 1
ATOM 596 O O . HIS A 1 87 ? 16.846 3.286 13.110 1.00 93.81 87 HIS A O 1
ATOM 602 N N . LEU A 1 88 ? 15.647 2.417 11.424 1.00 90.31 88 LEU A N 1
ATOM 603 C CA . LEU A 1 88 ? 14.365 2.386 12.127 1.00 90.31 88 LEU A CA 1
ATOM 604 C C . LEU A 1 88 ? 13.705 1.023 11.905 1.00 90.31 88 LEU A C 1
ATOM 606 O O . LEU A 1 88 ? 13.615 0.552 10.777 1.00 90.31 88 LEU A O 1
ATOM 610 N N . ARG A 1 89 ? 13.284 0.356 12.984 1.00 94.31 89 ARG A N 1
ATOM 611 C CA . ARG A 1 89 ? 12.730 -1.002 12.894 1.00 94.31 89 ARG A CA 1
ATOM 612 C C . ARG A 1 89 ? 11.294 -1.017 12.358 1.00 94.31 89 ARG A C 1
ATOM 614 O O . ARG A 1 89 ? 10.466 -0.355 12.978 1.00 94.31 89 ARG A O 1
ATOM 621 N N . PRO A 1 90 ? 10.991 -1.843 11.344 1.00 97.00 90 PRO A N 1
ATOM 622 C CA . PRO A 1 90 ? 9.639 -2.223 10.969 1.00 97.00 90 PRO A CA 1
ATOM 623 C C . PRO A 1 90 ? 8.830 -2.819 12.122 1.00 97.00 90 PRO A C 1
ATOM 625 O O . PRO A 1 90 ? 9.315 -3.666 12.882 1.00 97.00 90 PRO A O 1
ATOM 628 N N . ARG A 1 91 ? 7.565 -2.416 12.215 1.00 97.88 91 ARG A N 1
ATOM 629 C CA . ARG A 1 91 ? 6.541 -2.995 13.093 1.00 97.88 91 ARG A CA 1
ATOM 630 C C . ARG A 1 91 ? 5.253 -3.302 12.333 1.00 97.88 91 ARG A C 1
ATOM 632 O O . ARG A 1 91 ? 4.933 -2.636 11.353 1.00 97.88 91 ARG A O 1
ATOM 639 N N . ALA A 1 92 ? 4.489 -4.265 12.834 1.00 98.69 92 ALA A N 1
ATOM 640 C CA . ALA A 1 92 ? 3.068 -4.396 12.531 1.00 98.69 92 ALA A CA 1
ATOM 641 C C . ALA A 1 92 ? 2.259 -3.738 13.655 1.00 98.69 92 ALA A C 1
ATOM 643 O O . ALA A 1 92 ? 2.578 -3.944 14.827 1.00 98.69 92 ALA A O 1
ATOM 644 N N . ARG A 1 93 ? 1.226 -2.964 13.308 1.00 98.81 93 ARG A N 1
ATOM 645 C CA . ARG A 1 93 ? 0.251 -2.381 14.245 1.00 98.81 93 ARG A CA 1
ATOM 646 C C . ARG A 1 93 ? -1.140 -2.857 13.881 1.00 98.81 93 ARG A C 1
ATOM 648 O O . ARG A 1 93 ? -1.573 -2.612 12.759 1.00 98.81 93 ARG A O 1
ATOM 655 N N . ALA A 1 94 ? -1.816 -3.521 14.806 1.00 98.88 94 ALA A N 1
ATOM 656 C CA . ALA A 1 94 ? -3.140 -4.084 14.602 1.00 98.88 94 ALA A CA 1
ATOM 657 C C . ALA A 1 94 ? -4.174 -3.415 15.507 1.00 98.88 94 ALA A C 1
ATOM 659 O O . ALA A 1 94 ? -3.887 -3.052 16.648 1.00 98.88 94 ALA A O 1
ATOM 660 N N . PHE A 1 95 ? -5.384 -3.295 14.976 1.00 98.88 95 PHE A N 1
ATOM 661 C CA . PHE A 1 95 ? -6.540 -2.702 15.624 1.00 98.88 95 PHE A CA 1
ATOM 662 C C . PHE A 1 95 ? -7.716 -3.657 15.415 1.00 98.88 95 PHE A C 1
ATOM 664 O O . PHE A 1 95 ? -8.113 -3.926 14.279 1.00 98.88 95 PHE A O 1
ATOM 671 N N . VAL A 1 96 ? -8.242 -4.209 16.504 1.00 98.81 96 VAL A N 1
ATOM 672 C CA . VAL A 1 96 ? -9.437 -5.059 16.501 1.00 98.81 96 VAL A CA 1
ATOM 673 C C . VAL A 1 96 ? -10.621 -4.171 16.845 1.00 98.81 96 VAL A C 1
ATOM 675 O O . VAL A 1 96 ? -10.719 -3.706 17.977 1.00 98.81 96 VAL A O 1
ATOM 678 N N . PHE A 1 97 ? -11.508 -3.940 15.883 1.00 98.62 97 PHE A N 1
ATOM 679 C CA . PHE A 1 97 ? -12.762 -3.213 16.064 1.00 98.62 97 PHE A CA 1
ATOM 680 C C . PHE A 1 97 ? -13.907 -4.206 16.237 1.00 98.62 97 PHE A C 1
ATOM 682 O O . PHE A 1 97 ? -14.051 -5.120 15.430 1.00 98.62 97 PHE A O 1
ATOM 689 N N . GLU A 1 98 ? -14.741 -4.018 17.253 1.00 97.44 98 GLU A N 1
ATOM 690 C CA . GLU A 1 98 ? -15.925 -4.831 17.529 1.00 97.44 98 GLU A CA 1
ATOM 691 C C . GLU A 1 98 ? -17.129 -3.928 17.802 1.00 97.44 98 GLU A C 1
ATOM 693 O O . GLU A 1 98 ? -17.019 -2.983 18.581 1.00 97.44 98 GLU A O 1
ATOM 698 N N . ALA A 1 99 ? -18.271 -4.230 17.182 1.00 95.19 99 ALA A N 1
ATOM 699 C CA . ALA A 1 99 ? -19.557 -3.607 17.477 1.00 95.19 99 ALA A CA 1
ATOM 700 C C . ALA A 1 99 ? -20.681 -4.648 17.383 1.00 95.19 99 ALA A C 1
ATOM 702 O O . ALA A 1 99 ? -20.887 -5.277 16.341 1.00 95.19 99 ALA A O 1
ATOM 703 N N . GLY A 1 100 ? -21.408 -4.851 18.484 1.00 89.31 100 GLY A N 1
ATOM 704 C CA . GLY A 1 100 ? -22.344 -5.971 18.608 1.00 89.31 100 GLY A CA 1
ATOM 705 C C . GLY A 1 100 ? -21.629 -7.317 18.435 1.00 89.31 100 GLY A C 1
ATOM 706 O O . GLY A 1 100 ? -20.628 -7.578 19.096 1.00 89.31 100 GLY A O 1
ATOM 707 N N . ALA A 1 101 ? -22.133 -8.164 17.534 1.00 85.94 101 ALA A N 1
ATOM 708 C CA . ALA A 1 101 ? -21.503 -9.442 17.182 1.00 85.94 101 ALA A CA 1
ATOM 709 C C . ALA A 1 101 ? -20.441 -9.330 16.067 1.00 85.94 101 ALA A C 1
ATOM 711 O O . ALA A 1 101 ? -19.726 -10.296 15.804 1.00 85.94 101 ALA A O 1
ATOM 712 N N . ALA A 1 102 ? -20.339 -8.182 15.388 1.00 93.25 102 ALA A N 1
ATOM 713 C CA . ALA A 1 102 ? -19.426 -8.002 14.266 1.00 93.25 102 ALA A CA 1
ATOM 714 C C . ALA A 1 102 ? -18.053 -7.516 14.743 1.00 93.25 102 ALA A C 1
ATOM 716 O O . ALA A 1 102 ? -17.951 -6.585 15.543 1.00 93.25 102 ALA A O 1
ATOM 717 N N . ARG A 1 103 ? -16.985 -8.121 14.215 1.00 95.75 103 ARG A N 1
ATOM 718 C CA . ARG A 1 103 ? -15.595 -7.779 14.536 1.00 95.75 103 ARG A CA 1
ATOM 719 C C . ARG A 1 103 ? -14.740 -7.777 13.278 1.00 95.75 103 ARG A C 1
ATOM 721 O O . ARG A 1 103 ? -14.836 -8.727 12.508 1.00 95.75 103 ARG A O 1
ATOM 728 N N . VAL A 1 104 ? -13.879 -6.772 13.114 1.00 98.44 104 VAL A N 1
ATOM 729 C CA . VAL A 1 104 ? -12.894 -6.645 12.026 1.00 98.44 104 VAL A CA 1
ATOM 730 C C . VAL A 1 104 ? -11.511 -6.325 12.595 1.00 98.44 104 VAL A C 1
ATOM 732 O O . VAL A 1 104 ? -11.372 -5.519 13.513 1.00 98.44 104 VAL A O 1
ATOM 735 N N . VAL A 1 105 ? -10.480 -6.938 12.021 1.00 98.81 105 VAL A N 1
ATOM 736 C CA . VAL A 1 105 ? -9.072 -6.594 12.227 1.00 98.81 105 VAL A CA 1
ATOM 737 C C . VAL A 1 105 ? -8.615 -5.679 11.098 1.00 98.81 105 VAL A C 1
ATOM 739 O O . VAL A 1 105 ? -8.748 -6.031 9.929 1.00 98.81 105 VAL A O 1
ATOM 742 N N . PHE A 1 106 ? -8.012 -4.546 11.444 1.00 98.88 106 PHE A N 1
ATOM 743 C CA . PHE A 1 106 ? -7.226 -3.726 10.527 1.00 98.88 106 PHE A CA 1
ATOM 744 C C . PHE A 1 106 ? -5.775 -3.710 11.013 1.00 98.88 106 PHE A C 1
ATOM 746 O O . PHE A 1 106 ? -5.518 -3.313 12.150 1.00 98.88 106 PHE A O 1
ATOM 753 N N . ALA A 1 107 ? -4.823 -4.148 10.189 1.00 98.88 107 ALA A N 1
ATOM 754 C CA . ALA A 1 107 ? -3.409 -4.179 10.557 1.00 98.88 107 ALA A CA 1
ATOM 755 C C . ALA A 1 107 ? -2.516 -3.523 9.499 1.00 98.88 107 ALA A C 1
ATOM 757 O O . ALA A 1 107 ? -2.598 -3.851 8.319 1.00 98.88 107 ALA A O 1
ATOM 758 N N . VAL A 1 108 ? -1.630 -2.625 9.937 1.00 98.88 108 VAL A N 1
ATOM 759 C CA . VAL A 1 108 ? -0.659 -1.913 9.096 1.00 98.88 108 VAL A CA 1
ATOM 760 C C . VAL A 1 108 ? 0.742 -2.455 9.372 1.00 98.88 108 VAL A C 1
ATOM 762 O O . VAL A 1 108 ? 1.253 -2.322 10.487 1.00 98.88 108 VAL A O 1
ATOM 765 N N . ALA A 1 109 ? 1.371 -3.051 8.361 1.00 98.75 109 ALA A N 1
ATOM 766 C CA . ALA A 1 109 ? 2.749 -3.528 8.400 1.00 98.75 109 ALA A CA 1
ATOM 767 C C . ALA A 1 109 ? 3.711 -2.489 7.803 1.00 98.75 109 ALA A C 1
ATOM 769 O O . ALA A 1 109 ? 3.528 -2.030 6.678 1.00 98.75 109 ALA A O 1
ATOM 770 N N . GLU A 1 110 ? 4.776 -2.141 8.523 1.00 98.44 110 GLU A N 1
ATOM 771 C CA . GLU A 1 110 ? 5.850 -1.265 8.033 1.00 98.44 110 GLU A CA 1
ATOM 772 C C . GLU A 1 110 ? 6.822 -1.980 7.063 1.00 98.44 110 GLU A C 1
ATOM 774 O O . GLU A 1 110 ? 8.038 -1.912 7.240 1.00 98.44 110 GLU A O 1
ATOM 779 N N . ASN A 1 111 ? 6.302 -2.697 6.063 1.00 97.50 111 ASN A N 1
ATOM 780 C CA . ASN A 1 111 ? 7.072 -3.442 5.059 1.00 97.50 111 ASN A CA 1
ATOM 781 C C . ASN A 1 111 ? 6.865 -2.884 3.635 1.00 97.50 111 ASN A C 1
ATOM 783 O O . ASN A 1 111 ? 6.277 -1.817 3.472 1.00 97.50 111 ASN A O 1
ATOM 787 N N . GLY A 1 112 ? 7.345 -3.593 2.605 1.00 96.31 112 GLY A N 1
ATOM 788 C CA . GLY A 1 112 ? 7.183 -3.192 1.201 1.00 96.31 112 GLY A CA 1
ATOM 789 C C . GLY A 1 112 ? 5.781 -3.417 0.614 1.00 96.31 112 GLY A C 1
ATOM 790 O O . GLY A 1 112 ? 5.325 -2.604 -0.180 1.00 96.31 112 GLY A O 1
ATOM 791 N N . MET A 1 113 ? 5.087 -4.500 0.977 1.00 96.38 113 MET A N 1
ATOM 792 C CA . MET A 1 113 ? 3.700 -4.788 0.571 1.00 96.38 113 MET A CA 1
ATOM 793 C C . MET A 1 113 ? 3.161 -6.014 1.322 1.00 96.38 113 MET A C 1
ATOM 795 O O . MET A 1 113 ? 3.935 -6.876 1.741 1.00 96.38 113 MET A O 1
ATOM 799 N N . ILE A 1 114 ? 1.839 -6.165 1.446 1.00 97.75 114 ILE A N 1
ATOM 800 C CA . ILE A 1 114 ? 1.255 -7.437 1.899 1.00 97.75 114 ILE A CA 1
ATOM 801 C C . ILE A 1 114 ? 1.187 -8.402 0.715 1.00 97.75 114 ILE A C 1
ATOM 803 O O . ILE A 1 114 ? 0.286 -8.337 -0.111 1.00 97.75 114 ILE A O 1
ATOM 807 N N . VAL A 1 115 ? 2.138 -9.327 0.622 1.00 96.62 115 VAL A N 1
ATOM 808 C CA . VAL A 1 115 ? 2.087 -10.415 -0.368 1.00 96.62 115 VAL A CA 1
ATOM 809 C C . VAL A 1 115 ? 1.057 -11.481 0.029 1.00 96.62 115 VAL A C 1
ATOM 811 O O . VAL A 1 115 ? 0.828 -11.742 1.211 1.00 96.62 115 VAL A O 1
ATOM 814 N N . GLN A 1 116 ? 0.444 -12.134 -0.965 1.00 95.12 116 GLN A N 1
ATOM 815 C CA . GLN A 1 116 ? -0.649 -13.095 -0.747 1.00 95.12 116 GLN A CA 1
ATOM 816 C C . GLN A 1 116 ? -0.216 -14.314 0.094 1.00 95.12 116 GLN A C 1
ATOM 818 O O . GLN A 1 116 ? -1.015 -14.863 0.855 1.00 95.12 116 GLN A O 1
ATOM 823 N N . SER A 1 117 ? 1.065 -14.692 0.015 1.00 96.94 117 SER A N 1
ATOM 824 C CA . SER A 1 117 ? 1.707 -15.687 0.880 1.00 96.94 117 SER A CA 1
ATOM 825 C C . SER A 1 117 ? 1.630 -15.312 2.362 1.00 96.94 117 SER A C 1
ATOM 827 O O . SER A 1 117 ? 1.220 -16.133 3.177 1.00 96.94 117 SER A O 1
ATOM 829 N N . VAL A 1 118 ? 1.977 -14.071 2.714 1.00 98.12 118 VAL A N 1
ATOM 830 C CA . VAL A 1 118 ? 1.982 -13.572 4.100 1.00 98.12 118 VAL A CA 1
ATOM 831 C C . VAL A 1 118 ? 0.560 -13.425 4.628 1.00 98.12 118 VAL A C 1
ATOM 833 O O . VAL A 1 118 ? 0.283 -13.876 5.736 1.00 98.12 118 VAL A O 1
ATOM 836 N N . HIS A 1 119 ? -0.370 -12.900 3.823 1.00 98.06 119 HIS A N 1
ATOM 837 C CA . HIS A 1 119 ? -1.794 -12.863 4.177 1.00 98.06 119 HIS A CA 1
ATOM 838 C C . HIS A 1 119 ? -2.341 -14.266 4.492 1.00 98.06 119 HIS A C 1
ATOM 840 O O . HIS A 1 119 ? -2.944 -14.476 5.546 1.00 98.06 119 HIS A O 1
ATOM 846 N N . ARG A 1 120 ? -2.044 -15.264 3.647 1.00 97.31 120 ARG A N 1
ATOM 847 C CA . ARG A 1 120 ? -2.400 -16.668 3.907 1.00 97.31 120 ARG A CA 1
ATOM 848 C C . ARG A 1 120 ? -1.725 -17.223 5.167 1.00 97.31 120 ARG A C 1
ATOM 850 O O . ARG A 1 120 ? -2.390 -17.899 5.946 1.00 97.31 120 ARG A O 1
ATOM 857 N N . GLY A 1 121 ? -0.440 -16.944 5.386 1.00 98.00 121 GLY A N 1
ATOM 858 C CA . GLY A 1 121 ? 0.292 -17.381 6.580 1.00 98.00 121 GLY A CA 1
ATOM 859 C C . GLY A 1 121 ? -0.310 -16.840 7.879 1.00 98.00 121 GLY A C 1
ATOM 860 O O . GLY A 1 121 ? -0.502 -17.595 8.830 1.00 98.00 121 GLY A O 1
ATOM 861 N N . VAL A 1 122 ? -0.676 -15.555 7.891 1.00 98.81 122 VAL A N 1
ATOM 862 C CA . VAL A 1 122 ? -1.358 -14.903 9.019 1.00 98.81 122 VAL A CA 1
ATOM 863 C C . VAL A 1 122 ? -2.722 -15.544 9.270 1.00 98.81 122 VAL A C 1
ATOM 865 O O . VAL A 1 122 ? -3.011 -15.905 10.407 1.00 98.81 122 VAL A O 1
ATOM 868 N N . LEU A 1 123 ? -3.537 -15.755 8.230 1.00 98.56 123 LEU A N 1
ATOM 869 C CA . LEU A 1 123 ? -4.844 -16.408 8.373 1.00 98.56 123 LEU A CA 1
ATOM 870 C C . LEU A 1 123 ? -4.742 -17.843 8.912 1.00 98.56 123 LEU A C 1
ATOM 872 O O . LEU A 1 123 ? -5.543 -18.222 9.762 1.00 98.56 123 LEU A O 1
ATOM 876 N N . LEU A 1 124 ? -3.750 -18.628 8.478 1.00 98.06 124 LEU A N 1
ATOM 877 C CA . LEU A 1 124 ? -3.528 -19.988 8.985 1.00 98.06 124 LEU A CA 1
ATOM 878 C C . LEU A 1 124 ? -3.134 -19.996 10.473 1.00 98.06 124 LEU A C 1
ATOM 880 O O . LEU A 1 124 ? -3.671 -20.787 11.247 1.00 98.06 124 LEU A O 1
ATOM 884 N N . GLU A 1 125 ? -2.240 -19.098 10.896 1.00 98.56 125 GLU A N 1
ATOM 885 C CA . GLU A 1 125 ? -1.858 -18.964 12.309 1.00 98.56 125 GLU A CA 1
ATOM 886 C C . GLU A 1 125 ? -2.992 -18.418 13.188 1.00 98.56 125 GLU A C 1
ATOM 888 O O . GLU A 1 125 ? -3.139 -18.856 14.330 1.00 98.56 125 GLU A O 1
ATOM 893 N N . LEU A 1 126 ? -3.812 -17.493 12.677 1.00 98.75 126 LEU A N 1
ATOM 894 C CA . LEU A 1 126 ? -4.994 -17.002 13.386 1.00 98.75 126 LEU A CA 1
ATOM 895 C C . LEU A 1 126 ? -6.051 -18.103 13.523 1.00 98.75 126 LEU A C 1
ATOM 897 O O . LEU A 1 126 ? -6.534 -18.321 14.632 1.00 98.75 126 LEU A O 1
ATOM 901 N N . ALA A 1 127 ? -6.336 -18.861 12.461 1.00 98.44 127 ALA A N 1
ATOM 902 C CA . ALA A 1 127 ? -7.255 -19.997 12.513 1.00 98.44 127 ALA A CA 1
ATOM 903 C C . ALA A 1 127 ? -6.790 -21.066 13.519 1.00 98.44 127 ALA A C 1
ATOM 905 O O . ALA A 1 127 ? -7.586 -21.552 14.321 1.00 98.44 127 ALA A O 1
ATOM 906 N N . ARG A 1 128 ? -5.483 -21.368 13.564 1.00 98.31 128 ARG A N 1
ATOM 907 C CA . ARG A 1 128 ? -4.892 -22.308 14.536 1.00 98.31 128 ARG A CA 1
ATOM 908 C C . ARG A 1 128 ? -5.023 -21.846 15.998 1.00 98.31 128 ARG A C 1
ATOM 910 O O . ARG A 1 128 ? -5.000 -22.682 16.897 1.00 98.31 128 ARG A O 1
ATOM 917 N N . ARG A 1 129 ? -5.122 -20.536 16.252 1.00 97.94 129 ARG A N 1
ATOM 918 C CA . ARG A 1 129 ? -5.218 -19.946 17.605 1.00 97.94 129 ARG A CA 1
ATOM 919 C C . ARG A 1 129 ? -6.648 -19.624 18.036 1.00 97.94 129 ARG A C 1
ATOM 921 O O . ARG A 1 129 ? -6.932 -19.622 19.230 1.00 97.94 129 ARG A O 1
ATOM 928 N N . PHE A 1 130 ? -7.522 -19.308 17.084 1.00 97.81 130 PHE A N 1
ATOM 929 C CA . PHE A 1 130 ? -8.807 -18.655 17.340 1.00 97.81 130 PHE A CA 1
ATOM 930 C C . PHE A 1 130 ? -10.001 -19.274 16.594 1.00 97.81 130 PHE A C 1
ATOM 932 O O . PHE A 1 130 ? -11.123 -18.807 16.789 1.00 97.81 130 PHE A O 1
ATOM 939 N N . GLY A 1 131 ? -9.788 -20.297 15.762 1.00 97.81 131 GLY A N 1
ATOM 940 C CA . GLY A 1 131 ? -10.839 -20.905 14.947 1.00 97.81 131 GLY A CA 1
ATOM 941 C C . GLY A 1 131 ? -11.361 -19.961 13.859 1.00 97.81 131 GLY A C 1
ATOM 942 O O . GLY A 1 131 ? -10.601 -19.249 13.209 1.00 97.81 131 GLY A O 1
ATOM 943 N N . ASP A 1 132 ? -12.677 -19.943 13.678 1.00 96.38 132 ASP A N 1
ATOM 944 C CA . ASP A 1 132 ? -13.416 -19.124 12.706 1.00 96.38 132 ASP A CA 1
ATOM 945 C C . ASP A 1 132 ? -13.545 -17.633 13.087 1.00 96.38 132 ASP A C 1
ATOM 947 O O . ASP A 1 132 ? -13.977 -16.813 12.279 1.00 96.38 132 ASP A O 1
ATOM 951 N N . ARG A 1 133 ? -13.117 -17.249 14.296 1.00 96.44 133 ARG A N 1
ATOM 952 C CA . ARG A 1 133 ? -13.143 -15.869 14.823 1.00 96.44 133 ARG A CA 1
ATOM 953 C C . ARG A 1 133 ? -12.425 -14.840 13.939 1.00 96.44 133 ARG A C 1
ATOM 955 O O . ARG A 1 133 ? -12.798 -13.664 13.948 1.00 96.44 133 ARG A O 1
ATOM 962 N N . TYR A 1 134 ? -11.378 -15.265 13.233 1.00 98.06 134 TYR A N 1
ATOM 963 C CA . TYR A 1 134 ? -10.565 -14.420 12.360 1.00 98.06 134 TYR A CA 1
ATOM 964 C C . TYR A 1 134 ? -10.318 -15.129 11.028 1.00 98.06 134 TYR A C 1
ATOM 966 O O . TYR A 1 134 ? -9.537 -16.074 10.944 1.00 98.06 134 TYR A O 1
ATOM 974 N N . THR A 1 135 ? -10.989 -14.654 9.983 1.00 97.12 135 THR A N 1
ATOM 975 C CA . THR A 1 135 ? -10.934 -15.196 8.622 1.00 97.12 135 THR A CA 1
ATOM 976 C C . THR A 1 135 ? -10.652 -14.083 7.618 1.00 97.12 135 THR A C 1
ATOM 978 O O . THR A 1 135 ? -10.681 -12.899 7.943 1.00 97.12 135 THR A O 1
ATOM 981 N N . GLU A 1 136 ? -10.439 -14.454 6.358 1.00 95.75 136 GLU A N 1
ATOM 982 C CA . GLU A 1 136 ? -10.376 -13.513 5.233 1.00 95.75 136 GLU A CA 1
ATOM 983 C C . GLU A 1 136 ? -11.542 -12.504 5.203 1.00 95.75 136 GLU A C 1
ATOM 985 O O . GLU A 1 136 ? -11.338 -11.353 4.836 1.00 95.75 136 GLU A O 1
ATOM 990 N N . GLN A 1 137 ? -12.749 -12.878 5.648 1.00 95.81 137 GLN A N 1
ATOM 991 C CA . GLN A 1 137 ? -13.898 -11.966 5.646 1.00 95.81 137 GLN A CA 1
ATOM 992 C C . GLN A 1 137 ? -13.723 -10.783 6.606 1.00 95.81 137 GLN A C 1
ATOM 994 O O . GLN A 1 137 ? -14.289 -9.722 6.359 1.00 95.81 137 GLN A O 1
ATOM 999 N N . ASN A 1 138 ? -12.938 -10.933 7.678 1.00 97.75 138 ASN A N 1
ATOM 1000 C CA . ASN A 1 138 ? -12.802 -9.914 8.716 1.00 97.75 138 ASN A CA 1
ATOM 1001 C C . ASN A 1 138 ? -11.360 -9.568 9.120 1.00 97.75 138 ASN A C 1
ATOM 1003 O O . ASN A 1 138 ? -11.165 -8.877 10.119 1.00 97.75 138 ASN A O 1
ATOM 1007 N N . VAL A 1 139 ? -10.358 -9.988 8.348 1.00 98.81 139 VAL A N 1
ATOM 1008 C CA . VAL A 1 139 ? -8.956 -9.585 8.525 1.00 98.81 139 VAL A CA 1
ATOM 1009 C C . VAL A 1 139 ? -8.500 -8.781 7.310 1.00 98.81 139 VAL A C 1
ATOM 1011 O O . VAL A 1 139 ? -8.377 -9.325 6.219 1.00 98.81 139 VAL A O 1
ATOM 1014 N N . LEU A 1 140 ? -8.232 -7.489 7.514 1.00 98.88 140 LEU A N 1
ATOM 1015 C CA . LEU A 1 140 ? -7.622 -6.595 6.530 1.00 98.88 140 LEU A CA 1
ATOM 1016 C C . LEU A 1 140 ? -6.180 -6.301 6.961 1.00 98.88 140 LEU A C 1
ATOM 1018 O O . LEU A 1 140 ? -5.933 -5.651 7.979 1.00 98.88 140 LEU A O 1
ATOM 1022 N N . LEU A 1 141 ? -5.223 -6.764 6.162 1.00 98.94 141 LEU A N 1
ATOM 1023 C CA . LEU A 1 141 ? -3.803 -6.454 6.288 1.00 98.94 141 LEU A CA 1
ATOM 1024 C C . LEU A 1 141 ? -3.408 -5.461 5.191 1.00 98.94 141 LEU A C 1
ATOM 1026 O O . LEU A 1 141 ? -3.645 -5.721 4.015 1.00 98.94 141 LEU A O 1
ATOM 1030 N N . THR A 1 142 ? -2.758 -4.358 5.551 1.00 98.81 142 THR A N 1
ATOM 1031 C CA . THR A 1 142 ? -2.206 -3.364 4.619 1.00 98.81 142 THR A CA 1
ATOM 1032 C C . THR A 1 142 ? -0.754 -3.024 4.965 1.00 98.81 142 THR A C 1
ATOM 1034 O O . THR A 1 142 ? -0.243 -3.397 6.023 1.00 98.81 142 THR A O 1
ATOM 1037 N N . SER A 1 143 ? -0.068 -2.329 4.063 1.00 98.56 143 SER A N 1
ATOM 1038 C CA . SER A 1 143 ? 1.350 -1.987 4.160 1.00 98.56 143 SER A CA 1
ATOM 1039 C C . SER A 1 143 ? 1.575 -0.473 4.185 1.00 98.56 143 SER A C 1
ATOM 1041 O O . SER A 1 143 ? 0.789 0.292 3.623 1.00 98.56 143 SER A O 1
ATOM 1043 N N . THR A 1 144 ? 2.676 -0.020 4.794 1.00 98.56 144 THR A N 1
ATOM 1044 C CA . THR A 1 144 ? 3.170 1.354 4.597 1.00 98.56 144 THR A CA 1
ATOM 1045 C C . THR A 1 144 ? 3.931 1.527 3.281 1.00 98.56 144 THR A C 1
ATOM 1047 O O . THR A 1 144 ? 4.196 2.664 2.901 1.00 98.56 144 THR A O 1
ATOM 1050 N N . HIS A 1 145 ? 4.258 0.440 2.573 1.00 98.56 145 HIS A N 1
ATOM 1051 C CA . HIS A 1 145 ? 5.025 0.427 1.323 1.00 98.56 145 HIS A CA 1
ATOM 1052 C C . HIS A 1 145 ? 6.453 0.996 1.444 1.00 98.56 145 HIS A C 1
ATOM 1054 O O . HIS A 1 145 ? 6.910 1.752 0.591 1.00 98.56 145 HIS A O 1
ATOM 1060 N N . SER A 1 146 ? 7.164 0.663 2.530 1.00 98.25 146 SER A N 1
ATOM 1061 C CA . SER A 1 146 ? 8.582 1.014 2.720 1.00 98.25 146 SER A CA 1
ATOM 1062 C C . SER A 1 146 ? 9.480 0.293 1.711 1.00 98.25 146 SER A C 1
ATOM 1064 O O . SER A 1 146 ? 9.559 -0.936 1.722 1.00 98.25 146 SER A O 1
ATOM 1066 N N . HIS A 1 147 ? 10.240 1.044 0.909 1.00 97.88 147 HIS A N 1
ATOM 1067 C CA . HIS A 1 147 ? 11.291 0.479 0.037 1.00 97.88 147 HIS A CA 1
ATOM 1068 C C . HIS A 1 147 ? 12.616 0.224 0.785 1.00 97.88 147 HIS A C 1
ATOM 1070 O O . HIS A 1 147 ? 13.647 -0.096 0.192 1.00 97.88 147 HIS A O 1
ATOM 1076 N N . ALA A 1 148 ? 12.608 0.367 2.113 1.00 97.12 148 ALA A N 1
ATOM 1077 C CA . ALA A 1 148 ? 13.777 0.219 2.970 1.00 97.12 148 ALA A CA 1
ATOM 1078 C C . ALA A 1 148 ? 13.709 -1.009 3.901 1.00 97.12 148 ALA A C 1
ATOM 1080 O O . ALA A 1 148 ? 14.374 -1.036 4.937 1.00 97.12 148 ALA A O 1
ATOM 1081 N N . THR A 1 149 ? 12.943 -2.048 3.547 1.00 96.75 149 THR A N 1
ATOM 1082 C CA . THR A 1 149 ? 12.876 -3.319 4.298 1.00 96.75 149 THR A CA 1
ATOM 1083 C C . THR A 1 149 ? 13.423 -4.509 3.514 1.00 96.75 149 THR A C 1
ATOM 1085 O O . THR A 1 149 ? 13.662 -4.427 2.313 1.00 96.75 149 THR A O 1
ATOM 1088 N N . CYS A 1 150 ? 13.618 -5.640 4.197 1.00 94.69 150 CYS A N 1
ATOM 1089 C CA . CYS A 1 150 ? 13.909 -6.925 3.560 1.00 94.69 150 CYS A CA 1
ATOM 1090 C C . CYS A 1 150 ? 12.811 -7.314 2.553 1.00 94.69 150 CYS A C 1
ATOM 1092 O O . CYS A 1 150 ? 11.640 -7.007 2.773 1.00 94.69 150 CYS A O 1
ATOM 1094 N N . GLY A 1 151 ? 13.188 -8.020 1.487 1.00 94.00 151 GLY A N 1
ATOM 1095 C CA . GLY A 1 151 ? 12.266 -8.686 0.565 1.00 94.00 151 GLY A CA 1
ATOM 1096 C C . GLY A 1 151 ? 12.328 -10.209 0.658 1.00 94.00 151 GLY A C 1
ATOM 1097 O O . GLY A 1 151 ? 12.967 -10.768 1.545 1.00 94.00 151 GLY A O 1
ATOM 1098 N N . GLY A 1 152 ? 11.678 -10.894 -0.285 1.00 93.62 152 GLY A N 1
ATOM 1099 C CA . GLY A 1 152 ? 11.716 -12.357 -0.371 1.00 93.62 152 GLY A CA 1
ATOM 1100 C C . GLY A 1 152 ? 10.615 -13.093 0.398 1.00 93.62 152 GLY A C 1
ATOM 1101 O O . GLY A 1 152 ? 10.673 -14.313 0.475 1.00 93.62 152 GLY A O 1
ATOM 1102 N N . ALA A 1 153 ? 9.615 -12.404 0.958 1.00 96.19 153 ALA A N 1
ATOM 1103 C CA . ALA A 1 153 ? 8.465 -13.044 1.615 1.00 96.19 153 ALA A CA 1
ATOM 1104 C C . ALA A 1 153 ? 7.377 -13.540 0.634 1.00 96.19 153 ALA A C 1
ATOM 1106 O O . ALA A 1 153 ? 6.413 -14.191 1.047 1.00 96.19 153 ALA A O 1
ATOM 1107 N N . SER A 1 154 ? 7.485 -13.219 -0.661 1.00 95.38 154 SER A N 1
ATOM 1108 C CA . SER A 1 154 ? 6.481 -13.606 -1.657 1.00 95.38 154 SER A CA 1
ATOM 1109 C C . SER A 1 154 ? 6.591 -15.077 -2.040 1.00 95.38 154 SER A C 1
ATOM 1111 O O . SER A 1 154 ? 7.694 -15.609 -2.118 1.00 95.38 154 SER A O 1
ATOM 1113 N N . HIS A 1 155 ? 5.466 -15.713 -2.364 1.00 94.44 155 HIS A N 1
ATOM 1114 C CA . HIS A 1 155 ? 5.475 -16.979 -3.103 1.00 94.44 155 HIS A CA 1
ATOM 1115 C C . HIS A 1 155 ? 5.399 -16.774 -4.631 1.00 94.44 155 HIS A C 1
ATOM 1117 O O . HIS A 1 155 ? 5.625 -17.714 -5.393 1.00 94.44 155 HIS A O 1
ATOM 1123 N N . ASP A 1 156 ? 5.114 -15.554 -5.094 1.00 92.19 156 ASP A N 1
ATOM 1124 C CA . ASP A 1 156 ? 5.006 -15.195 -6.506 1.00 92.19 156 ASP A CA 1
ATOM 1125 C C . ASP A 1 156 ? 6.370 -14.715 -7.041 1.00 92.19 156 ASP A C 1
ATOM 1127 O O . ASP A 1 156 ? 6.919 -13.703 -6.598 1.00 92.19 156 ASP A O 1
ATOM 1131 N N . TYR A 1 157 ? 6.945 -15.457 -7.995 1.00 89.62 157 TYR A N 1
ATOM 1132 C CA . TYR A 1 157 ? 8.371 -15.352 -8.341 1.00 89.62 157 TYR A CA 1
ATOM 1133 C C . TYR A 1 157 ? 8.847 -13.967 -8.799 1.00 89.62 157 TYR A C 1
ATOM 1135 O O . TYR A 1 157 ? 10.003 -13.624 -8.548 1.00 89.62 157 TYR A O 1
ATOM 1143 N N . ALA A 1 158 ? 7.986 -13.151 -9.418 1.00 88.06 158 ALA A N 1
ATOM 1144 C CA . ALA A 1 158 ? 8.360 -11.811 -9.874 1.00 88.06 158 ALA A CA 1
ATOM 1145 C C . ALA A 1 158 ? 8.854 -10.916 -8.723 1.00 88.06 158 ALA A C 1
ATOM 1147 O O . ALA A 1 158 ? 9.791 -10.142 -8.907 1.00 88.06 158 ALA A O 1
ATOM 1148 N N . TYR A 1 159 ? 8.275 -11.053 -7.526 1.00 91.19 159 TYR A N 1
ATOM 1149 C CA . TYR A 1 159 ? 8.590 -10.205 -6.370 1.00 91.19 159 TYR A CA 1
ATOM 1150 C C . TYR A 1 159 ? 9.823 -10.671 -5.580 1.00 91.19 159 TYR A C 1
ATOM 1152 O O . TYR A 1 159 ? 10.258 -9.984 -4.661 1.00 91.19 159 TYR A O 1
ATOM 1160 N N . ASN A 1 160 ? 10.425 -11.799 -5.972 1.00 87.06 160 ASN A N 1
ATOM 1161 C CA . ASN A 1 160 ? 11.660 -12.324 -5.384 1.00 87.06 160 ASN A CA 1
ATOM 1162 C C . ASN A 1 160 ? 12.882 -12.178 -6.319 1.00 87.06 160 ASN A C 1
ATOM 1164 O O . ASN A 1 160 ? 13.978 -12.602 -5.948 1.00 87.06 160 ASN A O 1
ATOM 1168 N N . LEU A 1 161 ? 12.724 -11.594 -7.519 1.00 82.81 161 LEU A N 1
ATOM 1169 C CA . LEU A 1 161 ? 13.761 -11.557 -8.565 1.00 82.81 161 LEU A CA 1
ATOM 1170 C C . LEU A 1 161 ? 15.064 -10.869 -8.122 1.00 82.81 161 LEU A C 1
ATOM 1172 O O . LEU A 1 161 ? 16.132 -11.458 -8.278 1.00 82.81 161 LEU A O 1
ATOM 1176 N N . SER A 1 162 ? 14.991 -9.662 -7.551 1.00 77.69 162 SER A N 1
ATOM 1177 C CA . SER A 1 162 ? 16.164 -8.919 -7.049 1.00 77.69 162 SER A CA 1
ATOM 1178 C C . SER A 1 162 ? 16.760 -9.520 -5.772 1.00 77.69 162 SER A C 1
ATOM 1180 O O . SER A 1 162 ? 17.951 -9.374 -5.511 1.00 77.69 162 SER A O 1
ATOM 1182 N N . VAL A 1 163 ? 15.934 -10.231 -4.998 1.00 82.88 163 VAL A N 1
ATOM 1183 C CA . VAL A 1 163 ? 16.284 -10.895 -3.729 1.00 82.88 163 VAL A CA 1
ATOM 1184 C C . VAL A 1 163 ? 16.877 -12.297 -3.963 1.00 82.88 163 VAL A C 1
ATOM 1186 O O . VAL A 1 163 ? 17.302 -12.959 -3.020 1.00 82.88 163 VAL A O 1
ATOM 1189 N N . LEU A 1 164 ? 16.940 -12.749 -5.223 1.00 80.88 164 LEU A N 1
ATOM 1190 C CA . LEU A 1 164 ? 17.426 -14.070 -5.639 1.00 80.88 164 LEU A CA 1
ATOM 1191 C C . LEU A 1 164 ? 16.647 -15.246 -5.010 1.00 80.88 164 LEU A C 1
ATOM 1193 O O . LEU A 1 164 ? 17.196 -16.330 -4.812 1.00 80.88 164 LEU A O 1
ATOM 1197 N N . GLY A 1 165 ? 15.353 -15.052 -4.735 1.00 84.50 165 GLY A N 1
ATOM 1198 C CA . GLY A 1 165 ? 14.445 -16.101 -4.261 1.00 84.50 165 GLY A CA 1
ATOM 1199 C C . GLY A 1 165 ? 13.838 -15.869 -2.873 1.00 84.50 165 GLY A C 1
ATOM 1200 O O . GLY A 1 165 ? 13.973 -14.799 -2.277 1.00 84.50 165 GLY A O 1
ATOM 1201 N N . PHE A 1 166 ? 13.119 -16.884 -2.392 1.00 92.56 166 PHE A N 1
ATOM 1202 C CA . PHE A 1 166 ? 12.292 -16.825 -1.185 1.00 92.56 166 PHE A CA 1
ATOM 1203 C C . PHE A 1 166 ? 13.119 -16.894 0.105 1.00 92.56 166 PHE A C 1
ATOM 1205 O O . PHE A 1 166 ? 13.882 -17.834 0.334 1.00 92.56 166 PHE A O 1
ATOM 1212 N N . GLN A 1 167 ? 12.934 -15.914 0.985 1.00 91.75 167 GLN A N 1
ATOM 1213 C CA . GLN A 1 167 ? 13.652 -15.786 2.247 1.00 91.75 167 GLN A CA 1
ATOM 1214 C C . GLN A 1 167 ? 12.725 -16.156 3.410 1.00 91.75 167 GLN A C 1
ATOM 1216 O O . GLN A 1 167 ? 12.057 -15.294 3.978 1.00 91.75 167 GLN A O 1
ATOM 1221 N N . GLN A 1 168 ? 12.725 -17.436 3.807 1.00 92.75 168 GLN A N 1
ATOM 1222 C CA . GLN A 1 168 ? 11.930 -17.961 4.934 1.00 92.75 168 GLN A CA 1
ATOM 1223 C C . GLN A 1 168 ? 12.049 -17.085 6.196 1.00 92.75 168 GLN A C 1
ATOM 1225 O O . GLN A 1 168 ? 11.047 -16.742 6.809 1.00 92.75 168 GLN A O 1
ATOM 1230 N N . GLN A 1 169 ? 13.263 -16.625 6.530 1.00 91.06 169 GLN A N 1
ATOM 1231 C CA . GLN A 1 169 ? 13.498 -15.748 7.686 1.00 91.06 169 GLN A CA 1
ATOM 1232 C C . GLN A 1 169 ? 12.800 -14.383 7.592 1.00 91.06 169 GLN A C 1
ATOM 1234 O O . GLN A 1 169 ? 12.595 -13.758 8.626 1.00 91.06 169 GLN A O 1
ATOM 1239 N N . VAL A 1 170 ? 12.465 -13.901 6.391 1.00 95.56 170 VAL A N 1
ATOM 1240 C CA . VAL A 1 170 ? 11.672 -12.676 6.185 1.00 95.56 170 VAL A CA 1
ATOM 1241 C C . VAL A 1 170 ? 10.186 -13.003 6.249 1.00 95.56 170 VAL A C 1
ATOM 1243 O O . VAL A 1 170 ? 9.458 -12.309 6.941 1.00 95.56 170 VAL A O 1
ATOM 1246 N N . TYR A 1 171 ? 9.751 -14.097 5.618 1.00 97.00 171 TYR A N 1
ATOM 1247 C CA . TYR A 1 171 ? 8.371 -14.579 5.702 1.00 97.00 171 TYR A CA 1
ATOM 1248 C C . TYR A 1 171 ? 7.923 -14.811 7.155 1.00 97.00 171 TYR A C 1
ATOM 1250 O O . TYR A 1 171 ? 6.919 -14.248 7.594 1.00 97.00 171 TYR A O 1
ATOM 1258 N N . ASP A 1 172 ? 8.717 -15.544 7.940 1.00 96.50 172 ASP A N 1
ATOM 1259 C CA . ASP A 1 172 ? 8.484 -15.753 9.373 1.00 96.50 172 ASP A CA 1
ATOM 1260 C C . ASP A 1 172 ? 8.519 -14.412 10.128 1.00 96.50 172 ASP A C 1
ATOM 1262 O O . ASP A 1 172 ? 7.661 -14.131 10.974 1.00 96.50 172 ASP A O 1
ATOM 1266 N N . ALA A 1 173 ? 9.484 -13.545 9.784 1.00 95.94 173 ALA A N 1
ATOM 1267 C CA . ALA A 1 173 ? 9.621 -12.195 10.330 1.00 95.94 173 ALA A CA 1
ATOM 1268 C C . ALA A 1 173 ? 8.507 -11.222 9.907 1.00 95.94 173 ALA A C 1
ATOM 1270 O O . ALA A 1 173 ? 8.414 -10.163 10.514 1.00 95.94 173 ALA A O 1
ATOM 1271 N N . GLU A 1 174 ? 7.598 -11.574 9.001 1.00 98.44 174 GLU A N 1
ATOM 1272 C CA . GLU A 1 174 ? 6.373 -10.810 8.743 1.00 98.44 174 GLU A CA 1
ATOM 1273 C C . GLU A 1 174 ? 5.162 -11.492 9.390 1.00 98.44 174 GLU A C 1
ATOM 1275 O O . GLU A 1 174 ? 4.519 -10.900 10.260 1.00 98.44 174 GLU A O 1
ATOM 1280 N N . VAL A 1 175 ? 4.908 -12.765 9.058 1.00 98.69 175 VAL A N 1
ATOM 1281 C CA . VAL A 1 175 ? 3.714 -13.514 9.488 1.00 98.69 175 VAL A CA 1
ATOM 1282 C C . VAL A 1 175 ? 3.539 -13.516 11.005 1.00 98.69 175 VAL A C 1
ATOM 1284 O O . VAL A 1 175 ? 2.492 -13.092 11.494 1.00 98.69 175 VAL A O 1
ATOM 1287 N N . GLN A 1 176 ? 4.542 -13.955 11.775 1.00 98.19 176 GLN A N 1
ATOM 1288 C CA . GLN A 1 176 ? 4.336 -14.157 13.217 1.00 98.19 176 GLN A CA 1
ATOM 1289 C C . GLN A 1 176 ? 4.130 -12.828 13.959 1.00 98.19 176 GLN A C 1
ATOM 1291 O O . GLN A 1 176 ? 3.417 -12.805 14.950 1.00 98.19 176 GLN A O 1
ATOM 1296 N N . GLY A 1 177 ? 4.696 -11.716 13.474 1.00 98.38 177 GLY A N 1
ATOM 1297 C CA . GLY A 1 177 ? 4.584 -10.399 14.118 1.00 98.38 177 GLY A CA 1
ATOM 1298 C C . GLY A 1 177 ? 3.301 -9.662 13.769 1.00 98.38 177 GLY A C 1
ATOM 1299 O O . GLY A 1 177 ? 2.760 -8.945 14.607 1.00 98.38 177 GLY A O 1
ATOM 1300 N N . ILE A 1 178 ? 2.772 -9.879 12.563 1.00 98.88 178 ILE A N 1
ATOM 1301 C CA . ILE A 1 178 ? 1.397 -9.491 12.249 1.00 98.88 178 ILE A CA 1
ATOM 1302 C C . ILE A 1 178 ? 0.443 -10.285 13.157 1.00 98.88 178 ILE A C 1
ATOM 1304 O O . ILE A 1 178 ? -0.423 -9.688 13.790 1.00 98.88 178 ILE A O 1
ATOM 1308 N N . VAL A 1 179 ? 0.654 -11.598 13.323 1.00 98.88 179 VAL A N 1
ATOM 1309 C CA . VAL A 1 179 ? -0.127 -12.429 14.258 1.00 98.88 179 VAL A CA 1
ATOM 1310 C C . VAL A 1 179 ? 0.023 -11.957 15.711 1.00 98.88 179 VAL A C 1
ATOM 1312 O O . VAL A 1 179 ? -0.985 -11.803 16.383 1.00 98.88 179 VAL A O 1
ATOM 1315 N N . GLU A 1 180 ? 1.230 -11.671 16.204 1.00 98.62 180 GLU A N 1
ATOM 1316 C CA . GLU A 1 180 ? 1.476 -11.149 17.562 1.00 98.62 180 GLU A CA 1
ATOM 1317 C C . GLU A 1 180 ? 0.799 -9.798 17.799 1.00 98.62 180 GLU A C 1
ATOM 1319 O O . GLU A 1 180 ? 0.187 -9.603 18.846 1.00 98.62 180 GLU A O 1
ATOM 1324 N N . ALA A 1 181 ? 0.857 -8.880 16.828 1.00 98.69 181 ALA A N 1
ATOM 1325 C CA . ALA A 1 181 ? 0.148 -7.609 16.919 1.00 98.69 181 ALA A CA 1
ATOM 1326 C C . ALA A 1 181 ? -1.372 -7.830 17.005 1.00 98.69 181 ALA A C 1
ATOM 1328 O O . ALA A 1 181 ? -2.032 -7.192 17.820 1.00 98.69 181 ALA A O 1
ATOM 1329 N N . ILE A 1 182 ? -1.925 -8.760 16.216 1.00 98.88 182 ILE A N 1
ATOM 1330 C CA . ILE A 1 182 ? -3.358 -9.105 16.231 1.00 98.88 182 ILE A CA 1
ATOM 1331 C C . ILE A 1 182 ? -3.754 -9.835 17.527 1.00 98.88 182 ILE A C 1
ATOM 1333 O O . ILE A 1 182 ? -4.845 -9.602 18.040 1.00 98.88 182 ILE A O 1
ATOM 1337 N N . VAL A 1 183 ? -2.877 -10.671 18.092 1.00 98.69 183 VAL A N 1
ATOM 1338 C CA . VAL A 1 183 ? -3.070 -11.332 19.396 1.00 98.69 183 VAL A CA 1
ATOM 1339 C C . VAL A 1 183 ? -3.098 -10.294 20.520 1.00 98.69 183 VAL A C 1
ATOM 1341 O O . VAL A 1 183 ? -4.080 -10.242 21.253 1.00 98.69 183 VAL A O 1
ATOM 1344 N N . ALA A 1 184 ? -2.114 -9.392 20.589 1.00 98.31 184 ALA A N 1
ATOM 1345 C CA . ALA A 1 184 ? -2.106 -8.303 21.569 1.00 98.31 184 ALA A CA 1
ATOM 1346 C C . ALA A 1 184 ? -3.341 -7.388 21.424 1.00 98.31 184 ALA A C 1
ATOM 1348 O O . ALA A 1 184 ? -3.970 -7.021 22.413 1.00 98.31 184 ALA A O 1
ATOM 1349 N N . ALA A 1 185 ? -3.753 -7.089 20.187 1.00 98.69 185 ALA A N 1
ATOM 1350 C CA . ALA A 1 185 ? -4.974 -6.335 19.909 1.00 98.69 185 ALA A CA 1
ATOM 1351 C C . ALA A 1 185 ? -6.265 -7.110 20.251 1.00 98.69 185 ALA A C 1
ATOM 1353 O O . ALA A 1 185 ? -7.298 -6.498 20.509 1.00 98.69 185 ALA A O 1
ATOM 1354 N N . HIS A 1 186 ? -6.240 -8.446 20.270 1.00 98.31 186 HIS A N 1
ATOM 1355 C CA . HIS A 1 186 ? -7.355 -9.261 20.751 1.00 98.31 186 HIS A CA 1
ATOM 1356 C C . HIS A 1 186 ? -7.439 -9.259 22.284 1.00 98.31 186 HIS A C 1
ATOM 1358 O O . HIS A 1 186 ? -8.538 -9.189 22.832 1.00 98.31 186 HIS A O 1
ATOM 1364 N N . GLU A 1 187 ? -6.292 -9.307 22.961 1.00 97.62 187 GLU A N 1
ATOM 1365 C CA . GLU A 1 187 ? -6.166 -9.307 24.423 1.00 97.62 187 GLU A CA 1
ATOM 1366 C C . GLU A 1 187 ? -6.522 -7.938 25.039 1.00 97.62 187 GLU A C 1
ATOM 1368 O O . GLU A 1 187 ? -7.156 -7.879 26.089 1.00 97.62 187 GLU A O 1
ATOM 1373 N N . ASP A 1 188 ? -6.221 -6.833 24.348 1.00 97.62 188 ASP A N 1
ATOM 1374 C CA . ASP A 1 188 ? -6.571 -5.456 24.741 1.00 97.62 188 ASP A CA 1
ATOM 1375 C C . ASP A 1 188 ? -8.048 -5.066 24.441 1.00 97.62 188 ASP A C 1
ATOM 1377 O O . ASP A 1 188 ? -8.472 -3.931 24.680 1.00 97.62 188 ASP A O 1
ATOM 1381 N N . LEU A 1 189 ? -8.882 -5.971 23.910 1.00 96.94 189 LEU A N 1
ATOM 1382 C CA . LEU A 1 189 ? -10.225 -5.648 23.395 1.00 96.94 189 LEU A CA 1
ATOM 1383 C C . LEU A 1 189 ? -11.218 -5.179 24.483 1.00 96.94 189 LEU A C 1
ATOM 1385 O O . LEU A 1 189 ? -11.887 -5.976 25.148 1.00 96.94 189 LEU A O 1
ATOM 1389 N N . SER A 1 190 ? -11.385 -3.862 24.620 1.00 96.75 190 SER A N 1
ATOM 1390 C CA . SER A 1 190 ? -12.124 -3.207 25.715 1.00 96.75 190 SER A CA 1
ATOM 1391 C C . SER A 1 190 ? -12.962 -2.009 25.225 1.00 96.75 190 SER A C 1
ATOM 1393 O O . SER A 1 190 ? -12.726 -1.528 24.116 1.00 96.75 190 SER A O 1
ATOM 1395 N N . PRO A 1 191 ? -13.978 -1.541 25.985 1.00 97.50 191 PRO A N 1
ATOM 1396 C CA . PRO A 1 191 ? -14.874 -0.464 25.546 1.00 97.50 191 PRO A CA 1
ATOM 1397 C C . PRO A 1 191 ? -14.129 0.824 25.174 1.00 97.50 191 PRO A C 1
ATOM 1399 O O . PRO A 1 191 ? -13.270 1.296 25.926 1.00 97.50 191 PRO A O 1
ATOM 1402 N N . ALA A 1 192 ? -14.464 1.396 24.017 1.00 97.12 192 ALA A N 1
ATOM 1403 C CA . ALA A 1 192 ? -13.760 2.541 23.450 1.00 97.12 192 ALA A CA 1
ATOM 1404 C C . ALA A 1 192 ? -14.699 3.483 22.683 1.00 97.12 192 ALA A C 1
ATOM 1406 O O . ALA A 1 192 ? -15.707 3.059 22.125 1.00 97.12 192 ALA A O 1
ATOM 1407 N N . THR A 1 193 ? -14.354 4.765 22.599 1.00 97.69 193 THR A N 1
ATOM 1408 C CA . THR A 1 193 ? -14.975 5.716 21.667 1.00 97.69 193 THR A CA 1
ATOM 1409 C C . THR A 1 193 ? -14.061 5.969 20.471 1.00 97.69 193 THR A C 1
ATOM 1411 O O . THR A 1 193 ? -12.834 5.927 20.580 1.00 97.69 193 THR A O 1
ATOM 1414 N N . LEU A 1 194 ? -14.683 6.227 19.320 1.00 98.12 194 LEU A N 1
ATOM 1415 C CA . LEU A 1 194 ? -14.022 6.520 18.051 1.00 98.12 194 LEU A CA 1
ATOM 1416 C C . LEU A 1 194 ? -14.361 7.940 17.598 1.00 98.12 194 LEU A C 1
ATOM 1418 O O . LEU A 1 194 ? -15.510 8.368 17.727 1.00 98.12 194 LEU A O 1
ATOM 1422 N N . ALA A 1 195 ? -13.389 8.653 17.031 1.00 98.06 195 ALA A N 1
ATOM 1423 C CA . ALA A 1 195 ? -13.617 9.952 16.402 1.00 98.06 195 ALA A CA 1
ATOM 1424 C C . ALA A 1 195 ? -12.821 10.082 15.096 1.00 98.06 195 ALA A C 1
ATOM 1426 O O . ALA A 1 195 ? -11.629 9.785 15.074 1.00 98.06 195 ALA A O 1
ATOM 1427 N N . LEU A 1 196 ? -13.468 10.527 14.017 1.00 98.25 196 LEU A N 1
ATOM 1428 C CA . LEU A 1 196 ? -12.878 10.659 12.683 1.00 98.25 196 LEU A CA 1
ATOM 1429 C C . LEU A 1 196 ? -12.711 12.137 12.324 1.00 98.25 196 LEU A C 1
ATOM 1431 O O . LEU A 1 196 ? -13.679 12.897 12.310 1.00 98.25 196 LEU A O 1
ATOM 1435 N N . GLY A 1 197 ? -11.480 12.536 12.025 1.00 98.19 197 GLY A N 1
ATOM 1436 C CA . GLY A 1 197 ? -11.110 13.877 11.591 1.00 98.19 197 GLY A CA 1
ATOM 1437 C C . GLY A 1 197 ? -10.499 13.882 10.195 1.00 98.19 197 GLY A C 1
ATOM 1438 O O . GLY A 1 197 ? -10.021 12.855 9.705 1.00 98.19 197 GLY A O 1
ATOM 1439 N N . ARG A 1 198 ? -10.508 15.050 9.546 1.00 98.44 198 ARG A N 1
ATOM 1440 C CA . ARG A 1 198 ? -9.924 15.260 8.213 1.00 98.44 198 ARG A CA 1
ATOM 1441 C C . ARG A 1 198 ? -9.119 16.560 8.171 1.00 98.44 198 ARG A C 1
ATOM 1443 O O . ARG A 1 198 ? -9.454 17.518 8.861 1.00 98.44 198 ARG A O 1
ATOM 1450 N N . ALA A 1 199 ? -8.062 16.572 7.369 1.00 98.44 199 ALA A N 1
ATOM 1451 C CA . ALA A 1 199 ? -7.228 17.729 7.060 1.00 98.44 199 ALA A CA 1
ATOM 1452 C C . ALA A 1 199 ? -6.636 17.578 5.647 1.00 98.44 199 ALA A C 1
ATOM 1454 O O . ALA A 1 199 ? -6.863 16.571 4.976 1.00 98.44 199 ALA A O 1
ATOM 1455 N N . GLU A 1 200 ? -5.849 18.558 5.211 1.00 98.31 200 GLU A N 1
ATOM 1456 C CA . GLU A 1 200 ? -5.092 18.502 3.959 1.00 98.31 200 GLU A CA 1
ATOM 1457 C C . GLU A 1 200 ? -3.589 18.651 4.218 1.00 98.31 200 GLU A C 1
ATOM 1459 O O . GLU A 1 200 ? -3.174 19.359 5.140 1.00 98.31 200 GLU A O 1
ATOM 1464 N N . LEU A 1 201 ? -2.768 18.011 3.384 1.00 98.56 201 LEU A N 1
ATOM 1465 C CA . LEU A 1 201 ? -1.312 18.082 3.427 1.00 98.56 201 LEU A CA 1
ATOM 1466 C C . LEU A 1 201 ? -0.737 18.202 2.009 1.00 98.56 201 LEU A C 1
ATOM 1468 O O . LEU A 1 201 ? -0.696 17.237 1.253 1.00 98.56 201 LEU A O 1
ATOM 1472 N N . HIS A 1 202 ? -0.274 19.406 1.663 1.00 98.06 202 HIS A N 1
ATOM 1473 C CA . HIS A 1 202 ? 0.138 19.773 0.298 1.00 98.06 202 HIS A CA 1
ATOM 1474 C C . HIS A 1 202 ? 1.656 19.750 0.054 1.00 98.06 202 HIS A C 1
ATOM 1476 O O . HIS A 1 202 ? 2.090 19.948 -1.075 1.00 98.06 202 HIS A O 1
ATOM 1482 N N . ASP A 1 203 ? 2.479 19.541 1.088 1.00 97.50 203 ASP A N 1
ATOM 1483 C CA . ASP A 1 203 ? 3.949 19.610 1.002 1.00 97.50 203 ASP A CA 1
ATOM 1484 C C . ASP A 1 203 ? 4.661 18.301 1.405 1.00 97.50 203 ASP A C 1
ATOM 1486 O O . ASP A 1 203 ? 5.846 18.300 1.748 1.00 97.50 203 ASP A O 1
ATOM 1490 N N . ALA A 1 204 ? 3.951 17.169 1.336 1.00 97.94 204 ALA A N 1
ATOM 1491 C CA . ALA A 1 204 ? 4.481 15.833 1.633 1.00 97.94 204 ALA A CA 1
ATOM 1492 C C . ALA A 1 204 ? 4.283 14.796 0.507 1.00 97.94 204 ALA A C 1
ATOM 1494 O O . ALA A 1 204 ? 4.559 13.616 0.719 1.00 97.94 204 ALA A O 1
ATOM 1495 N N . SER A 1 205 ? 3.834 15.218 -0.677 1.00 97.19 205 SER A N 1
ATOM 1496 C CA . SER A 1 205 ? 3.783 14.399 -1.893 1.00 97.19 205 SER A CA 1
ATOM 1497 C C . SER A 1 205 ? 3.922 15.266 -3.152 1.00 97.19 205 SER A C 1
ATOM 1499 O O . SER A 1 205 ? 3.654 16.468 -3.131 1.00 97.19 205 SER A O 1
ATOM 1501 N N . VAL A 1 206 ? 4.362 14.660 -4.256 1.00 97.88 206 VAL A N 1
ATOM 1502 C CA . VAL A 1 206 ? 4.388 15.250 -5.602 1.00 97.88 206 VAL A CA 1
ATOM 1503 C C . VAL A 1 206 ? 4.050 14.177 -6.641 1.00 97.88 206 VAL A C 1
ATOM 1505 O O . VAL A 1 206 ? 4.387 13.006 -6.463 1.00 97.88 206 VAL A O 1
ATOM 1508 N N . ASN A 1 207 ? 3.388 14.555 -7.737 1.00 97.62 207 ASN A N 1
ATOM 1509 C CA . ASN A 1 207 ? 3.035 13.608 -8.795 1.00 97.62 207 ASN A CA 1
ATOM 1510 C C . ASN A 1 207 ? 4.240 13.272 -9.687 1.00 97.62 207 ASN A C 1
ATOM 1512 O O . ASN A 1 207 ? 4.727 14.143 -10.412 1.00 97.62 207 ASN A O 1
ATOM 1516 N N . ARG A 1 208 ? 4.687 12.010 -9.674 1.00 92.69 208 ARG A N 1
ATOM 1517 C CA . ARG A 1 208 ? 5.803 11.529 -10.511 1.00 92.69 208 ARG A CA 1
ATOM 1518 C C . ARG A 1 208 ? 5.400 11.220 -11.959 1.00 92.69 208 ARG A C 1
ATOM 1520 O O . ARG A 1 208 ? 6.220 11.329 -12.866 1.00 92.69 208 ARG A O 1
ATOM 1527 N N . SER A 1 209 ? 4.119 10.942 -12.204 1.00 90.94 209 SER A N 1
ATOM 1528 C CA . SER A 1 209 ? 3.561 10.624 -13.527 1.00 90.94 209 SER A CA 1
ATOM 1529 C C . SER A 1 209 ? 2.551 11.669 -14.008 1.00 90.94 209 SER A C 1
ATOM 1531 O O . SER A 1 209 ? 1.489 11.364 -14.555 1.00 90.94 209 SER A O 1
ATOM 1533 N N . ARG A 1 210 ? 2.924 12.949 -13.864 1.00 92.69 210 ARG A N 1
ATOM 1534 C CA . ARG A 1 210 ? 2.088 14.106 -14.227 1.00 92.69 210 ARG A CA 1
ATOM 1535 C C . ARG A 1 210 ? 1.594 14.068 -15.682 1.00 92.69 210 ARG A C 1
ATOM 1537 O O . ARG A 1 210 ? 0.495 14.536 -15.960 1.00 92.69 210 ARG A O 1
ATOM 1544 N N . VAL A 1 211 ? 2.369 13.498 -16.610 1.00 87.88 211 VAL A N 1
ATOM 1545 C CA . VAL A 1 211 ? 1.988 13.387 -18.034 1.00 87.88 211 VAL A CA 1
ATOM 1546 C C . VAL A 1 211 ? 0.855 12.374 -18.242 1.00 87.88 211 VAL A C 1
ATOM 1548 O O . VAL A 1 211 ? 0.000 12.589 -19.099 1.00 87.88 211 VAL A O 1
ATOM 1551 N N . ALA A 1 212 ? 0.809 11.301 -17.450 1.00 90.81 212 ALA A N 1
ATOM 1552 C CA . ALA A 1 212 ? -0.317 10.377 -17.400 1.00 90.81 212 ALA A CA 1
ATOM 1553 C C . ALA A 1 212 ? -1.533 11.034 -16.722 1.00 90.81 212 ALA A C 1
ATOM 1555 O O . ALA A 1 212 ? -2.623 11.004 -17.290 1.00 90.81 212 ALA A O 1
ATOM 1556 N N . PHE A 1 213 ? -1.336 11.719 -15.587 1.00 97.81 213 PHE A N 1
ATOM 1557 C CA . PHE A 1 213 ? -2.410 12.432 -14.882 1.00 97.81 213 PHE A CA 1
ATOM 1558 C C . PHE A 1 213 ? -3.162 13.433 -15.782 1.00 97.81 213 PHE A C 1
ATOM 1560 O O . PHE A 1 213 ? -4.394 13.454 -15.788 1.00 97.81 213 PHE A O 1
ATOM 1567 N N . GLU A 1 214 ? -2.450 14.239 -16.584 1.00 97.44 214 GLU A N 1
ATOM 1568 C CA . GLU A 1 214 ? -3.070 15.249 -17.464 1.00 97.44 214 GLU A CA 1
ATOM 1569 C C . GLU A 1 214 ? -3.902 14.660 -18.624 1.00 97.44 214 GLU A C 1
ATOM 1571 O O . GLU A 1 214 ? -4.627 15.398 -19.301 1.00 97.44 214 GLU A O 1
ATOM 1576 N N . ARG A 1 215 ? -3.860 13.337 -18.843 1.00 96.44 215 ARG A N 1
ATOM 1577 C CA . ARG A 1 215 ? -4.708 12.633 -19.824 1.00 96.44 215 ARG A CA 1
ATOM 1578 C C . ARG A 1 215 ? -6.090 12.271 -19.276 1.00 96.44 215 ARG A C 1
ATOM 1580 O O . ARG A 1 215 ? -6.989 12.026 -20.074 1.00 96.44 215 ARG A O 1
ATOM 1587 N N . ASN A 1 216 ? -6.282 12.273 -17.955 1.00 98.50 216 ASN A N 1
ATOM 1588 C CA . ASN A 1 216 ? -7.589 12.022 -17.342 1.00 98.50 216 ASN A CA 1
ATOM 1589 C C . ASN A 1 216 ? -8.620 13.114 -17.708 1.00 98.50 216 ASN A C 1
ATOM 1591 O O . ASN A 1 216 ? -8.227 14.264 -17.927 1.00 98.50 216 ASN A O 1
ATOM 1595 N N . PRO A 1 217 ? -9.932 12.815 -17.721 1.00 97.38 217 PRO A N 1
ATOM 1596 C CA . PRO A 1 217 ? -11.006 13.784 -17.939 1.00 97.38 217 PRO A CA 1
ATOM 1597 C C . PRO A 1 217 ? -10.950 14.993 -16.998 1.00 97.38 217 PRO A C 1
ATOM 1599 O O . PRO A 1 217 ? -10.506 14.904 -15.853 1.00 97.38 217 PRO A O 1
ATOM 1602 N N . ALA A 1 218 ? -11.458 16.137 -17.462 1.00 97.62 218 ALA A N 1
ATOM 1603 C CA . ALA A 1 218 ? -11.394 17.394 -16.712 1.00 97.62 218 ALA A CA 1
ATOM 1604 C C . ALA A 1 218 ? -12.074 17.325 -15.327 1.00 97.62 218 ALA A C 1
ATOM 1606 O O . ALA A 1 218 ? -11.603 17.968 -14.395 1.00 97.62 218 ALA A O 1
ATOM 1607 N N . GLU A 1 219 ? -13.129 16.521 -15.168 1.00 96.19 219 GLU A N 1
ATOM 1608 C CA . GLU A 1 219 ? -13.842 16.296 -13.896 1.00 96.19 219 GLU A CA 1
ATOM 1609 C C . GLU A 1 219 ? -13.064 15.453 -12.866 1.00 96.19 219 GLU A C 1
ATOM 1611 O O . GLU A 1 219 ? -13.330 15.525 -11.663 1.00 96.19 219 GLU A O 1
ATOM 1616 N N . ASP A 1 220 ? -12.087 14.668 -13.320 1.00 97.75 220 ASP A N 1
ATOM 1617 C CA . ASP A 1 220 ? -11.154 13.954 -12.449 1.00 97.75 220 ASP A CA 1
ATOM 1618 C C . ASP A 1 220 ? -10.013 14.883 -12.037 1.00 97.75 220 ASP A C 1
ATOM 1620 O O . ASP A 1 220 ? -9.716 15.028 -10.850 1.00 97.75 220 ASP A O 1
ATOM 1624 N N . ARG A 1 221 ? -9.429 15.602 -13.006 1.00 97.88 221 ARG A N 1
ATOM 1625 C CA . ARG A 1 221 ? -8.341 16.556 -12.736 1.00 97.88 221 ARG A CA 1
ATOM 1626 C C . ARG A 1 221 ? -8.794 17.730 -11.864 1.00 97.88 221 ARG A C 1
ATOM 1628 O O . ARG A 1 221 ? -8.015 18.220 -11.055 1.00 97.88 221 ARG A O 1
ATOM 1635 N N . ALA A 1 222 ? -10.060 18.142 -11.964 1.00 97.94 222 ALA A N 1
ATOM 1636 C CA . ALA A 1 222 ? -10.648 19.182 -11.119 1.00 97.94 222 ALA A CA 1
ATOM 1637 C C . ALA A 1 222 ? -10.773 18.787 -9.634 1.00 97.94 222 ALA A C 1
ATOM 1639 O O . ALA A 1 222 ? -10.824 19.677 -8.789 1.00 97.94 222 ALA A O 1
ATOM 1640 N N . HIS A 1 223 ? -10.800 17.490 -9.301 1.00 98.12 223 HIS A N 1
ATOM 1641 C CA . HIS A 1 223 ? -10.772 17.029 -7.905 1.00 98.12 223 HIS A CA 1
ATOM 1642 C C . HIS A 1 223 ? -9.358 17.108 -7.300 1.00 98.12 223 HIS A C 1
ATOM 1644 O O . HIS A 1 223 ? -9.212 17.289 -6.096 1.00 98.12 223 HIS A O 1
ATOM 1650 N N . PHE A 1 224 ? -8.319 17.047 -8.140 1.00 97.88 224 PHE A N 1
ATOM 1651 C CA . PHE A 1 224 ? -6.912 17.128 -7.745 1.00 97.88 224 PHE A CA 1
ATOM 1652 C C . PHE A 1 224 ? -6.198 18.280 -8.478 1.00 97.88 224 PHE A C 1
ATOM 1654 O O . PHE A 1 224 ? -5.344 18.030 -9.330 1.00 97.88 224 PHE A O 1
ATOM 1661 N N . PRO A 1 225 ? -6.495 19.561 -8.179 1.00 94.81 225 PRO A N 1
ATOM 1662 C CA . PRO A 1 225 ? -5.959 20.701 -8.936 1.00 94.81 225 PRO A CA 1
ATOM 1663 C C . PRO A 1 225 ? -4.423 20.823 -8.883 1.00 94.81 225 PRO A C 1
ATOM 1665 O O . PRO A 1 225 ? -3.807 21.315 -9.829 1.00 94.81 225 PRO A O 1
ATOM 1668 N N . GLY A 1 226 ? -3.781 20.332 -7.815 1.00 95.56 226 GLY A N 1
ATOM 1669 C CA . GLY A 1 226 ? -2.318 20.212 -7.723 1.00 95.56 226 GLY A CA 1
ATOM 1670 C C . GLY A 1 226 ? -1.727 18.991 -8.449 1.00 95.56 226 GLY A C 1
ATOM 1671 O O . GLY A 1 226 ? -0.507 18.882 -8.552 1.00 95.56 226 GLY A O 1
ATOM 1672 N N . ALA A 1 227 ? -2.572 18.093 -8.964 1.00 98.00 227 ALA A N 1
ATOM 1673 C CA . ALA A 1 227 ? -2.287 16.697 -9.315 1.00 98.00 227 ALA A CA 1
ATOM 1674 C C . ALA A 1 227 ? -1.768 15.828 -8.158 1.00 98.00 227 ALA A C 1
ATOM 1676 O O . ALA A 1 227 ? -1.134 14.810 -8.407 1.00 98.00 227 ALA A O 1
ATOM 1677 N N . ILE A 1 228 ? -2.042 16.208 -6.912 1.00 98.00 228 ILE A N 1
ATOM 1678 C CA . ILE A 1 228 ? -1.809 15.389 -5.715 1.00 98.00 228 ILE A CA 1
ATOM 1679 C C . ILE A 1 228 ? -3.150 15.060 -5.055 1.00 98.00 228 ILE A C 1
ATOM 1681 O O . ILE A 1 228 ? -4.102 15.824 -5.229 1.00 98.00 228 ILE A O 1
ATOM 1685 N N . ASP A 1 229 ? -3.216 13.974 -4.283 1.00 98.50 229 ASP A N 1
ATOM 1686 C CA . ASP A 1 229 ? -4.293 13.753 -3.309 1.00 98.50 229 ASP A CA 1
ATOM 1687 C C . ASP A 1 229 ? -3.806 14.256 -1.935 1.00 98.50 229 ASP A C 1
ATOM 1689 O O . ASP A 1 229 ? -3.004 13.579 -1.286 1.00 98.50 229 ASP A O 1
ATOM 1693 N N . PRO A 1 230 ? -4.209 15.467 -1.499 1.00 98.44 230 PRO A N 1
ATOM 1694 C CA . PRO A 1 230 ? -3.738 16.047 -0.249 1.00 98.44 230 PRO A CA 1
ATOM 1695 C C . PRO A 1 230 ? -4.503 15.507 0.969 1.00 98.44 230 PRO A C 1
ATOM 1697 O O . PRO A 1 230 ? -4.206 15.923 2.088 1.00 98.44 230 PRO A O 1
ATOM 1700 N N . ALA A 1 231 ? -5.519 14.653 0.788 1.00 98.50 231 ALA A N 1
ATOM 1701 C CA . ALA A 1 231 ? -6.469 14.327 1.843 1.00 98.50 231 ALA A CA 1
ATOM 1702 C C . ALA A 1 231 ? -5.831 13.484 2.958 1.00 98.50 231 ALA A C 1
ATOM 1704 O O . ALA A 1 231 ? -5.408 12.345 2.755 1.00 98.50 231 ALA A O 1
ATOM 1705 N N . VAL A 1 232 ? -5.830 14.030 4.175 1.00 98.88 232 VAL A N 1
ATOM 1706 C CA . VAL A 1 232 ? -5.434 13.327 5.397 1.00 98.88 232 VAL A CA 1
ATOM 1707 C C . VAL A 1 232 ? -6.691 12.983 6.179 1.00 98.88 232 VAL A C 1
ATOM 1709 O O . VAL A 1 232 ? -7.406 13.869 6.640 1.00 98.88 232 VAL A O 1
ATOM 1712 N N . THR A 1 233 ? -6.956 11.692 6.363 1.00 98.81 233 THR A N 1
ATOM 1713 C CA . THR A 1 233 ? -8.044 11.205 7.226 1.00 98.81 233 THR A CA 1
ATOM 1714 C C . THR A 1 233 ? -7.442 10.525 8.447 1.00 98.81 233 THR A C 1
ATOM 1716 O O . THR A 1 233 ? -6.548 9.693 8.298 1.00 98.81 233 THR A O 1
ATOM 1719 N N . ALA A 1 234 ? -7.908 10.863 9.650 1.00 98.75 234 ALA A N 1
ATOM 1720 C CA . ALA A 1 234 ? -7.369 10.325 10.897 1.00 98.75 234 ALA A CA 1
ATOM 1721 C C . ALA A 1 234 ? -8.479 9.866 11.857 1.00 98.75 234 ALA A C 1
ATOM 1723 O O . ALA A 1 234 ? -9.421 10.607 12.130 1.00 98.75 234 ALA A O 1
ATOM 1724 N N . LEU A 1 235 ? -8.353 8.646 12.379 1.00 98.75 235 LEU A N 1
ATOM 1725 C CA . LEU A 1 235 ? -9.257 8.029 13.349 1.00 98.75 235 LEU A CA 1
ATOM 1726 C C . LEU A 1 235 ? -8.573 7.977 14.722 1.00 98.75 235 LEU A C 1
ATOM 1728 O O . LEU A 1 235 ? -7.585 7.260 14.880 1.00 98.75 235 LEU A O 1
ATOM 1732 N N . SER A 1 236 ? -9.104 8.709 15.701 1.00 98.38 236 SER A N 1
ATOM 1733 C CA . SER A 1 236 ? -8.729 8.625 17.120 1.00 98.38 236 SER A CA 1
ATOM 1734 C C . SER A 1 236 ? -9.495 7.496 17.810 1.00 98.38 236 SER A C 1
ATOM 1736 O O . SER A 1 236 ? -10.693 7.303 17.578 1.00 98.38 236 SER A O 1
ATOM 1738 N N . ILE A 1 237 ? -8.790 6.759 18.671 1.00 98.56 237 ILE A N 1
ATOM 1739 C CA . ILE A 1 237 ? -9.311 5.658 19.483 1.00 98.56 237 ILE A CA 1
ATOM 1740 C C . ILE A 1 237 ? -9.090 6.012 20.955 1.00 98.56 237 ILE A C 1
ATOM 1742 O O . ILE A 1 237 ? -7.956 6.240 21.389 1.00 98.56 237 ILE A O 1
ATOM 1746 N N . ARG A 1 238 ? -10.167 6.048 21.747 1.00 97.88 238 ARG A N 1
ATOM 1747 C CA . ARG A 1 238 ? -10.130 6.508 23.144 1.00 97.88 238 ARG A CA 1
ATOM 1748 C C . ARG A 1 238 ? -10.739 5.486 24.100 1.00 97.88 238 ARG A C 1
ATOM 1750 O O . ARG A 1 238 ? -11.843 5.012 23.869 1.00 97.88 238 ARG A O 1
ATOM 1757 N N . LYS A 1 239 ? -10.059 5.188 25.209 1.00 96.50 239 LYS A N 1
ATOM 1758 C CA . LYS A 1 239 ? -10.523 4.285 26.281 1.00 96.50 239 LYS A CA 1
ATOM 1759 C C . LYS A 1 239 ? -10.568 5.035 27.604 1.00 96.50 239 LYS A C 1
ATOM 1761 O O . LYS A 1 239 ? -9.637 5.767 27.929 1.00 96.50 239 LYS A O 1
ATOM 1766 N N . GLY A 1 240 ? -11.661 4.896 28.357 1.00 91.56 240 GLY A N 1
ATOM 1767 C CA . GLY A 1 240 ? -11.848 5.629 29.619 1.00 91.56 240 GLY A CA 1
ATOM 1768 C C . GLY A 1 240 ? -11.703 7.155 29.480 1.00 91.56 240 GLY A C 1
ATOM 1769 O O . GLY A 1 240 ? -11.229 7.816 30.396 1.00 91.56 240 GLY A O 1
ATOM 1770 N N . GLY A 1 241 ? -12.017 7.713 28.304 1.00 88.38 241 GLY A N 1
ATOM 1771 C CA . GLY A 1 241 ? -11.821 9.131 27.975 1.00 88.38 241 GLY A CA 1
ATOM 1772 C C . GLY A 1 241 ? -10.398 9.533 27.547 1.00 88.38 241 GLY A C 1
ATOM 1773 O O . GLY A 1 241 ? -10.248 10.579 26.908 1.00 88.38 241 GLY A O 1
ATOM 1774 N N . ARG A 1 242 ? -9.366 8.715 27.811 1.00 94.12 242 ARG A N 1
ATOM 1775 C CA . ARG A 1 242 ? -7.977 8.927 27.355 1.00 94.12 242 ARG A CA 1
ATOM 1776 C C . ARG A 1 242 ? -7.800 8.438 25.917 1.00 94.12 242 ARG A C 1
ATOM 1778 O O . ARG A 1 242 ? -8.334 7.397 25.555 1.00 94.12 242 ARG A O 1
ATOM 1785 N N . GLU A 1 243 ? -7.018 9.145 25.104 1.00 96.06 243 GLU A N 1
ATOM 1786 C CA . GLU A 1 243 ? -6.611 8.631 23.790 1.00 96.06 243 GLU A CA 1
ATOM 1787 C C . GLU A 1 243 ? -5.538 7.543 23.929 1.00 96.06 243 GLU A C 1
ATOM 1789 O O . GLU A 1 243 ? -4.579 7.703 24.689 1.00 96.06 243 GLU A O 1
ATOM 1794 N N . VAL A 1 244 ? -5.730 6.425 23.228 1.00 98.00 244 VAL A N 1
ATOM 1795 C CA . VAL A 1 244 ? -4.865 5.231 23.278 1.00 98.00 244 VAL A CA 1
ATOM 1796 C C . VAL A 1 244 ? -4.282 4.858 21.917 1.00 98.00 244 VAL A C 1
ATOM 1798 O O . VAL A 1 244 ? -3.409 3.998 21.837 1.00 98.00 244 VAL A O 1
ATOM 1801 N N . GLY A 1 245 ? -4.724 5.498 20.839 1.00 98.31 245 GLY A N 1
ATOM 1802 C CA . GLY A 1 245 ? -4.092 5.329 19.545 1.00 98.31 245 GLY A CA 1
ATOM 1803 C C . GLY A 1 245 ? -4.782 6.078 18.421 1.00 98.31 245 GLY A C 1
ATOM 1804 O O . GLY A 1 245 ? -5.885 6.604 18.583 1.00 98.31 245 GLY A O 1
ATOM 1805 N N . ALA A 1 246 ? -4.110 6.092 17.275 1.00 98.62 246 ALA A N 1
ATOM 1806 C CA . ALA A 1 246 ? -4.568 6.762 16.070 1.00 98.62 246 ALA A CA 1
ATOM 1807 C C . ALA A 1 246 ? -4.234 5.956 14.808 1.00 98.62 246 ALA A C 1
ATOM 1809 O O . ALA A 1 246 ? -3.171 5.337 14.711 1.00 98.62 246 ALA A O 1
ATOM 1810 N N . ILE A 1 247 ? -5.109 6.026 13.805 1.00 98.88 247 ILE A N 1
ATOM 1811 C CA . ILE A 1 247 ? -4.847 5.530 12.448 1.00 98.88 247 ILE A CA 1
ATOM 1812 C C . ILE A 1 247 ? -4.970 6.706 11.486 1.00 98.88 247 ILE A C 1
ATOM 1814 O O . ILE A 1 247 ? -5.973 7.409 11.514 1.00 98.88 247 ILE A O 1
ATOM 1818 N N . THR A 1 248 ? -3.953 6.948 10.660 1.00 98.94 248 THR A N 1
ATOM 1819 C CA . THR A 1 248 ? -3.923 8.043 9.678 1.00 98.94 248 THR A CA 1
ATOM 1820 C C . THR A 1 248 ? -3.725 7.499 8.270 1.00 98.94 248 THR A C 1
ATOM 1822 O O . THR A 1 248 ? -2.817 6.705 8.038 1.00 98.94 248 THR A O 1
ATOM 1825 N N . TRP A 1 249 ? -4.533 7.966 7.326 1.00 98.88 249 TRP A N 1
ATOM 1826 C CA . TRP A 1 249 ? -4.471 7.652 5.900 1.00 98.88 249 TRP A CA 1
ATOM 1827 C C . TRP A 1 249 ? -4.020 8.886 5.111 1.00 98.88 249 TRP A C 1
ATOM 1829 O O . TRP A 1 249 ? -4.565 9.969 5.327 1.00 98.88 249 TRP A O 1
ATOM 1839 N N . PHE A 1 250 ? -3.028 8.722 4.227 1.00 98.81 250 PHE A N 1
ATOM 1840 C CA . PHE A 1 250 ? -2.497 9.777 3.349 1.00 98.81 250 PHE A CA 1
ATOM 1841 C C . PHE A 1 250 ? -1.690 9.183 2.176 1.00 98.81 250 PHE A C 1
ATOM 1843 O O . PHE A 1 250 ? -0.976 8.191 2.370 1.00 98.81 250 PHE A O 1
ATOM 1850 N N . ALA A 1 251 ? -1.755 9.798 0.992 1.00 98.38 251 ALA A N 1
ATOM 1851 C CA . ALA A 1 251 ? -1.188 9.275 -0.253 1.00 98.38 251 ALA A CA 1
ATOM 1852 C C . ALA A 1 251 ? 0.259 9.752 -0.527 1.00 98.38 251 ALA A C 1
ATOM 1854 O O . ALA A 1 251 ? 0.473 10.771 -1.183 1.00 98.38 251 ALA A O 1
ATOM 1855 N N . THR A 1 252 ? 1.255 8.968 -0.091 1.00 98.00 252 THR A N 1
ATOM 1856 C CA . THR A 1 252 ? 2.673 9.145 -0.481 1.00 98.00 252 THR A CA 1
ATOM 1857 C C . THR A 1 252 ? 3.424 7.818 -0.428 1.00 98.00 252 THR A C 1
ATOM 1859 O O . THR A 1 252 ? 3.354 7.129 0.592 1.00 98.00 252 THR A O 1
ATOM 1862 N N . HIS A 1 253 ? 4.222 7.491 -1.448 1.00 97.56 253 HIS A N 1
ATOM 1863 C CA . HIS A 1 253 ? 5.231 6.429 -1.382 1.00 97.56 253 HIS A CA 1
ATOM 1864 C C . HIS A 1 253 ? 6.158 6.596 -0.167 1.00 97.56 253 HIS A C 1
ATOM 1866 O O . HIS A 1 253 ? 6.503 7.695 0.275 1.00 97.56 253 HIS A O 1
ATOM 1872 N N . ASN A 1 254 ? 6.590 5.467 0.383 1.00 97.19 254 ASN A N 1
ATOM 1873 C CA . ASN A 1 254 ? 7.450 5.408 1.560 1.00 97.19 254 ASN A CA 1
ATOM 1874 C C . ASN A 1 254 ? 8.895 5.117 1.087 1.00 97.19 254 ASN A C 1
ATOM 1876 O O . ASN A 1 254 ? 9.479 4.065 1.358 1.00 97.19 254 ASN A O 1
ATOM 1880 N N . THR A 1 255 ? 9.383 6.055 0.261 1.00 97.19 255 THR A N 1
ATOM 1881 C CA . THR A 1 255 ? 10.596 6.034 -0.589 1.00 97.19 255 THR A CA 1
ATOM 1882 C C . THR A 1 255 ? 11.509 7.246 -0.333 1.00 97.19 255 THR A C 1
ATOM 1884 O O . THR A 1 255 ? 12.148 7.774 -1.248 1.00 97.19 255 THR A O 1
ATOM 1887 N N . SER A 1 256 ? 11.545 7.759 0.901 1.00 97.31 256 SER A N 1
ATOM 1888 C CA . SER A 1 256 ? 12.451 8.858 1.270 1.00 97.31 256 SER A CA 1
ATOM 1889 C C . SER A 1 256 ? 13.898 8.391 1.484 1.00 97.31 256 SER A C 1
ATOM 1891 O O . SER A 1 256 ? 14.826 9.164 1.247 1.00 97.31 256 SER A O 1
ATOM 1893 N N . MET A 1 257 ? 14.090 7.137 1.900 1.00 95.56 257 MET A N 1
ATOM 1894 C CA . MET A 1 257 ? 15.353 6.400 1.897 1.00 95.56 257 MET A CA 1
ATOM 1895 C C . MET A 1 257 ? 15.584 5.792 0.510 1.00 95.56 257 MET A C 1
ATOM 1897 O O . MET A 1 257 ? 14.784 4.985 0.051 1.00 95.56 257 MET A O 1
ATOM 1901 N N . THR A 1 258 ? 16.691 6.135 -0.144 1.00 93.31 258 THR A N 1
ATOM 1902 C CA . THR A 1 258 ? 16.916 5.850 -1.571 1.00 93.31 258 THR A CA 1
ATOM 1903 C C . THR A 1 258 ? 17.282 4.394 -1.880 1.00 93.31 258 THR A C 1
ATOM 1905 O O . THR A 1 258 ? 17.635 3.606 -1.002 1.00 93.31 258 THR A O 1
ATOM 1908 N N . ASN A 1 259 ? 17.347 4.056 -3.173 1.00 87.75 259 ASN A N 1
ATOM 1909 C CA . ASN A 1 259 ? 17.909 2.789 -3.658 1.00 87.75 259 ASN A CA 1
ATOM 1910 C C . ASN A 1 259 ? 19.419 2.593 -3.355 1.00 87.75 259 ASN A C 1
ATOM 1912 O O . ASN A 1 259 ? 19.952 1.504 -3.569 1.00 87.75 259 ASN A O 1
ATOM 1916 N N . GLN A 1 260 ? 20.111 3.613 -2.823 1.00 90.69 260 GLN A N 1
ATOM 1917 C CA . GLN A 1 260 ? 21.491 3.516 -2.323 1.00 90.69 260 GLN A CA 1
ATOM 1918 C C . GLN A 1 260 ? 21.556 3.193 -0.820 1.00 90.69 260 GLN A C 1
ATOM 1920 O O . GLN A 1 260 ? 22.599 2.746 -0.328 1.00 90.69 260 GLN A O 1
ATOM 1925 N N . ASN A 1 261 ? 20.459 3.386 -0.080 1.00 93.44 261 ASN A N 1
ATOM 1926 C CA . ASN A 1 261 ? 20.380 3.025 1.328 1.00 93.44 261 ASN A CA 1
ATOM 1927 C C . ASN A 1 261 ? 20.460 1.499 1.511 1.00 93.44 261 ASN A C 1
ATOM 1929 O O . ASN A 1 261 ? 19.844 0.724 0.780 1.00 93.44 261 ASN A O 1
ATOM 1933 N N . ARG A 1 262 ? 21.192 1.080 2.550 1.00 94.06 262 ARG A N 1
ATOM 1934 C CA . ARG A 1 262 ? 21.345 -0.324 2.974 1.00 94.06 262 ARG A CA 1
ATOM 1935 C C . ARG A 1 262 ? 20.958 -0.568 4.441 1.00 94.06 262 ARG A C 1
ATOM 1937 O O . ARG A 1 262 ? 21.181 -1.655 4.966 1.00 94.06 262 ARG A O 1
ATOM 1944 N N . LEU A 1 263 ? 20.420 0.433 5.137 1.00 94.00 263 LEU A N 1
ATOM 1945 C CA . LEU A 1 263 ? 19.905 0.299 6.501 1.00 94.00 263 LEU A CA 1
ATOM 1946 C C . LEU A 1 263 ? 18.413 -0.024 6.458 1.00 94.00 263 LEU A C 1
ATOM 1948 O O . LEU A 1 263 ? 17.661 0.684 5.788 1.00 94.00 263 LEU A O 1
ATOM 1952 N N . ILE A 1 264 ? 17.969 -1.020 7.229 1.00 96.56 264 ILE A N 1
ATOM 1953 C CA . ILE A 1 264 ? 16.533 -1.266 7.393 1.00 96.56 264 ILE A CA 1
ATOM 1954 C C . ILE A 1 264 ? 15.868 -0.019 8.002 1.00 96.56 264 ILE A C 1
ATOM 1956 O O . ILE A 1 264 ? 16.305 0.471 9.048 1.00 96.56 264 ILE A O 1
ATOM 1960 N N . SER A 1 265 ? 14.817 0.476 7.354 1.00 97.94 265 SER A N 1
ATOM 1961 C CA . SER A 1 265 ? 14.022 1.630 7.773 1.00 97.94 265 SER A CA 1
ATOM 1962 C C . SER A 1 265 ? 12.538 1.361 7.509 1.00 97.94 265 SER A C 1
ATOM 1964 O O . SER A 1 265 ? 12.182 0.780 6.485 1.00 97.94 265 SER A O 1
ATOM 1966 N N . SER A 1 266 ? 11.656 1.833 8.388 1.00 97.19 266 SER A N 1
ATOM 1967 C CA . SER A 1 266 ? 10.222 1.952 8.086 1.00 97.19 266 SER A CA 1
ATOM 1968 C C . SER A 1 266 ? 9.843 3.272 7.388 1.00 97.19 266 SER A C 1
ATOM 1970 O O . SER A 1 266 ? 8.661 3.533 7.153 1.00 97.19 266 SER A O 1
ATOM 1972 N N . ASP A 1 267 ? 10.861 4.046 6.990 1.00 98.56 267 ASP A N 1
ATOM 1973 C CA . ASP A 1 267 ? 10.789 5.233 6.123 1.00 98.56 267 ASP A CA 1
ATOM 1974 C C . ASP A 1 267 ? 9.844 6.327 6.679 1.00 98.56 267 ASP A C 1
ATOM 1976 O O . ASP A 1 267 ? 9.674 6.416 7.896 1.00 98.56 267 ASP A O 1
ATOM 1980 N N . ASN A 1 268 ? 9.312 7.232 5.856 1.00 98.56 268 ASN A N 1
ATOM 1981 C CA . ASN A 1 268 ? 8.649 8.455 6.306 1.00 98.56 268 ASN A CA 1
ATOM 1982 C C . ASN A 1 268 ? 7.351 8.207 7.105 1.00 98.56 268 ASN A C 1
ATOM 1984 O O . ASN A 1 268 ? 7.141 8.844 8.139 1.00 98.56 268 ASN A O 1
ATOM 1988 N N . LYS A 1 269 ? 6.533 7.215 6.731 1.00 98.75 269 LYS A N 1
ATOM 1989 C CA . LYS A 1 269 ? 5.351 6.771 7.497 1.00 98.75 269 LYS A CA 1
ATOM 1990 C C . LYS A 1 269 ? 5.741 6.083 8.806 1.00 98.75 269 LYS A C 1
ATOM 1992 O O . LYS A 1 269 ? 5.092 6.300 9.829 1.00 98.75 269 LYS A O 1
ATOM 1997 N N . GLY A 1 270 ? 6.836 5.320 8.811 1.00 98.25 270 GLY A N 1
ATOM 1998 C CA . GLY A 1 270 ? 7.420 4.760 10.033 1.00 98.25 270 GLY A CA 1
ATOM 1999 C C . GLY A 1 270 ? 7.975 5.838 10.966 1.00 98.25 270 GLY A C 1
ATOM 2000 O O . GLY A 1 270 ? 7.819 5.744 12.184 1.00 98.25 270 GLY A O 1
ATOM 2001 N N . TYR A 1 271 ? 8.554 6.909 10.412 1.00 98.75 271 TYR A N 1
ATOM 2002 C CA . TYR A 1 271 ? 8.966 8.079 11.183 1.00 98.75 271 TYR A CA 1
ATOM 2003 C C . TYR A 1 271 ? 7.759 8.837 11.747 1.00 98.75 271 TYR A C 1
ATOM 2005 O O . TYR A 1 271 ? 7.789 9.212 12.914 1.00 98.75 271 TYR A O 1
ATOM 2013 N N . ALA A 1 272 ? 6.681 9.021 10.976 1.00 98.81 272 ALA A N 1
ATOM 2014 C CA . ALA A 1 272 ? 5.448 9.647 11.461 1.00 98.81 272 ALA A CA 1
ATOM 2015 C C . ALA A 1 272 ? 4.845 8.869 12.648 1.00 98.81 272 ALA A C 1
ATOM 2017 O O . ALA A 1 272 ? 4.517 9.456 13.682 1.00 98.81 272 ALA A O 1
ATOM 2018 N N . ALA A 1 273 ? 4.795 7.536 12.542 1.00 98.69 273 ALA A N 1
ATOM 2019 C CA . ALA A 1 273 ? 4.382 6.651 13.628 1.00 98.69 273 ALA A CA 1
ATOM 2020 C C . ALA A 1 273 ? 5.311 6.760 14.852 1.00 98.69 273 ALA A C 1
ATOM 2022 O O . ALA A 1 273 ? 4.842 6.936 15.976 1.00 98.69 273 ALA A O 1
ATOM 2023 N N . PHE A 1 274 ? 6.631 6.731 14.640 1.00 97.75 274 PHE A N 1
ATOM 2024 C CA . PHE A 1 274 ? 7.632 6.927 15.693 1.00 97.75 274 PHE A CA 1
ATOM 2025 C C . PHE A 1 274 ? 7.531 8.310 16.356 1.00 97.75 274 PHE A C 1
ATOM 2027 O O . PHE A 1 274 ? 7.706 8.412 17.566 1.00 97.75 274 PHE A O 1
ATOM 2034 N N . ALA A 1 275 ? 7.229 9.375 15.613 1.00 98.00 275 ALA A N 1
ATOM 2035 C CA . ALA A 1 275 ? 7.051 10.709 16.172 1.00 98.00 275 ALA A CA 1
ATOM 2036 C C . ALA A 1 275 ? 5.841 10.751 17.116 1.00 98.00 275 ALA A C 1
ATOM 2038 O O . ALA A 1 275 ? 5.972 11.188 18.261 1.00 98.00 275 ALA A O 1
ATOM 2039 N N . HIS A 1 276 ? 4.704 10.210 16.677 1.00 98.06 276 HIS A N 1
ATOM 2040 C CA . HIS A 1 276 ? 3.481 10.163 17.474 1.00 98.06 276 HIS A CA 1
ATOM 2041 C C . HIS A 1 276 ? 3.658 9.276 18.726 1.00 98.06 276 HIS A C 1
ATOM 2043 O O . HIS A 1 276 ? 3.401 9.706 19.846 1.00 98.06 276 HIS A O 1
ATOM 2049 N N . GLU A 1 277 ? 4.194 8.062 18.572 1.00 97.75 277 GLU A N 1
ATOM 2050 C CA . GLU A 1 277 ? 4.404 7.127 19.685 1.00 97.75 277 GLU A CA 1
ATOM 2051 C C . GLU A 1 277 ? 5.537 7.576 20.624 1.00 97.75 277 GLU A C 1
ATOM 2053 O O . GLU A 1 277 ? 5.336 7.741 21.825 1.00 97.75 277 GLU A O 1
ATOM 2058 N N . HIS A 1 278 ? 6.754 7.746 20.105 1.00 94.56 278 HIS A N 1
ATOM 2059 C CA . HIS A 1 278 ? 7.975 7.860 20.906 1.00 94.56 278 HIS A CA 1
ATOM 2060 C C . HIS A 1 278 ? 8.323 9.297 21.311 1.00 94.56 278 HIS A C 1
ATOM 2062 O O . HIS A 1 278 ? 8.893 9.495 22.391 1.00 94.56 278 HIS A O 1
ATOM 2068 N N . ILE A 1 279 ? 8.039 10.285 20.455 1.00 93.62 279 ILE A N 1
ATOM 2069 C CA . ILE A 1 279 ? 8.384 11.691 20.715 1.00 93.62 279 ILE A CA 1
ATOM 2070 C C . ILE A 1 279 ? 7.247 12.383 21.473 1.00 93.62 279 ILE A C 1
ATOM 2072 O O . ILE A 1 279 ? 7.521 13.024 22.485 1.00 93.62 279 ILE A O 1
ATOM 2076 N N . GLU A 1 280 ? 5.996 12.211 21.035 1.00 95.44 280 GLU A N 1
ATOM 2077 C CA . GLU A 1 280 ? 4.825 12.846 21.653 1.00 95.44 280 GLU A CA 1
ATOM 2078 C C . GLU A 1 280 ? 4.305 12.056 22.863 1.00 95.44 280 GLU A C 1
ATOM 2080 O O . GLU A 1 280 ? 4.370 12.541 23.991 1.00 95.44 280 GLU A O 1
ATOM 2085 N N . HIS A 1 281 ? 3.881 10.804 22.663 1.00 95.06 281 HIS A N 1
ATOM 2086 C CA . HIS A 1 281 ? 3.342 9.956 23.736 1.00 95.06 281 HIS A CA 1
ATOM 2087 C C . HIS A 1 281 ? 4.411 9.246 24.585 1.00 95.06 281 HIS A C 1
ATOM 2089 O O . HIS A 1 281 ? 4.089 8.438 25.453 1.00 95.06 281 HIS A O 1
ATOM 2095 N N . GLY A 1 282 ? 5.698 9.539 24.366 1.00 93.88 282 GLY A N 1
ATOM 2096 C CA . GLY A 1 282 ? 6.792 9.045 25.205 1.00 93.88 282 GLY A CA 1
ATOM 2097 C C . GLY A 1 282 ? 7.018 7.525 25.179 1.00 93.88 282 GLY A C 1
ATOM 2098 O O . GLY A 1 282 ? 7.824 7.032 25.968 1.00 93.88 282 GLY A O 1
ATOM 2099 N N . VAL A 1 283 ? 6.382 6.780 24.268 1.00 92.25 283 VAL A N 1
ATOM 2100 C CA . VAL A 1 283 ? 6.392 5.309 24.219 1.00 92.25 283 VAL A CA 1
ATOM 2101 C C . VAL A 1 283 ? 7.812 4.752 24.112 1.00 92.25 283 VAL A C 1
ATOM 2103 O O . VAL A 1 283 ? 8.654 5.217 23.330 1.00 92.25 283 VAL A O 1
ATOM 2106 N N . ARG A 1 284 ? 8.092 3.709 24.894 1.00 88.69 284 ARG A N 1
ATOM 2107 C CA . ARG A 1 284 ? 9.366 2.987 24.907 1.00 88.69 284 ARG A CA 1
ATOM 2108 C C . ARG A 1 284 ? 9.099 1.503 24.659 1.00 88.69 284 ARG A C 1
ATOM 2110 O O . ARG A 1 284 ? 8.708 0.774 25.558 1.00 88.69 284 ARG A O 1
ATOM 2117 N N . TYR A 1 285 ? 9.350 1.050 23.428 1.00 83.50 285 TYR A N 1
ATOM 2118 C CA . TYR A 1 285 ? 9.089 -0.319 22.934 1.00 83.50 285 TYR A CA 1
ATOM 2119 C C . TYR A 1 285 ? 9.905 -1.452 23.610 1.00 83.50 285 TYR A C 1
ATOM 2121 O O . TYR A 1 285 ? 10.100 -2.509 23.012 1.00 83.50 285 TYR A O 1
ATOM 2129 N N . LEU A 1 286 ? 10.479 -1.208 24.789 1.00 79.00 286 LEU A N 1
ATOM 2130 C CA . LEU A 1 286 ? 11.214 -2.169 25.617 1.00 79.00 286 LEU A CA 1
ATOM 2131 C C . LEU A 1 286 ? 10.713 -2.184 27.073 1.00 79.00 286 LEU A C 1
ATOM 2133 O O . LEU A 1 286 ? 11.149 -3.043 27.836 1.00 79.00 286 LEU A O 1
ATOM 2137 N N . ASP A 1 287 ? 9.826 -1.256 27.445 1.00 83.56 287 ASP A N 1
ATOM 2138 C CA . ASP A 1 287 ? 9.451 -0.980 28.836 1.00 83.56 287 ASP A CA 1
ATOM 2139 C C . ASP A 1 287 ? 8.115 -1.663 29.211 1.00 83.56 287 ASP A C 1
ATOM 2141 O O . ASP A 1 287 ? 7.714 -1.648 30.371 1.00 83.56 287 ASP A O 1
ATOM 2145 N N . GLY A 1 288 ? 7.442 -2.296 28.240 1.00 79.94 288 GLY A N 1
ATOM 2146 C CA . GLY A 1 288 ? 6.184 -3.027 28.406 1.00 79.94 288 GLY A CA 1
ATOM 2147 C C . GLY A 1 288 ? 5.320 -2.989 27.142 1.00 79.94 288 GLY A C 1
ATOM 2148 O O . GLY A 1 288 ? 5.810 -2.681 26.051 1.00 79.94 288 GLY A O 1
ATOM 2149 N N . ALA A 1 289 ? 4.025 -3.272 27.300 1.00 84.62 289 ALA A N 1
ATOM 2150 C CA . ALA A 1 289 ? 3.017 -2.909 26.306 1.00 84.62 289 ALA A CA 1
ATOM 2151 C C . ALA A 1 289 ? 2.914 -1.369 26.211 1.00 84.62 289 ALA A C 1
ATOM 2153 O O . ALA A 1 289 ? 3.042 -0.689 27.232 1.00 84.62 289 ALA A O 1
ATOM 2154 N N . PRO A 1 290 ? 2.723 -0.787 25.015 1.00 88.88 290 PRO A N 1
ATOM 2155 C CA . PRO A 1 290 ? 2.691 0.663 24.853 1.00 88.88 290 PRO A CA 1
ATOM 2156 C C . PRO A 1 290 ? 1.358 1.260 25.326 1.00 88.88 290 PRO A C 1
ATOM 2158 O O . PRO A 1 290 ? 0.289 0.741 25.026 1.00 88.88 290 PRO A O 1
ATOM 2161 N N . GLU A 1 291 ? 1.404 2.418 25.986 1.00 90.69 291 GLU A N 1
ATOM 2162 C CA . GLU A 1 291 ? 0.188 3.148 26.382 1.00 90.69 291 GLU A CA 1
ATOM 2163 C C . GLU A 1 291 ? -0.518 3.865 25.214 1.00 90.69 291 GLU A C 1
ATOM 2165 O O . GLU A 1 291 ? -1.623 4.392 25.402 1.00 90.69 291 GLU A O 1
ATOM 2170 N N . PHE A 1 292 ? 0.130 3.919 24.043 1.00 97.81 292 PHE A N 1
ATOM 2171 C CA . PHE A 1 292 ? -0.344 4.564 22.820 1.00 97.81 292 PHE A CA 1
ATOM 2172 C C . PHE A 1 292 ? 0.214 3.872 21.562 1.00 97.81 292 PHE A C 1
ATOM 2174 O O . PHE A 1 292 ? 1.401 3.542 21.530 1.00 97.81 292 PHE A O 1
ATOM 2181 N N . ILE A 1 293 ? -0.605 3.678 20.520 1.00 98.62 293 ILE A N 1
ATOM 2182 C CA . ILE A 1 293 ? -0.196 3.062 19.238 1.00 98.62 293 ILE A CA 1
ATOM 2183 C C . ILE A 1 293 ? -0.659 3.926 18.053 1.00 98.62 293 ILE A C 1
ATOM 2185 O O . ILE A 1 293 ? -1.838 4.259 17.955 1.00 98.62 293 ILE A O 1
ATOM 2189 N N . ALA A 1 294 ? 0.244 4.253 17.121 1.00 98.69 294 ALA A N 1
ATOM 2190 C CA . ALA A 1 294 ? -0.058 5.113 15.969 1.00 98.69 294 ALA A CA 1
ATOM 2191 C C . ALA A 1 294 ? 0.319 4.470 14.630 1.00 98.69 294 ALA A C 1
ATOM 2193 O O . ALA A 1 294 ? 1.488 4.184 14.384 1.00 98.69 294 ALA A O 1
ATOM 2194 N N . ALA A 1 295 ? -0.647 4.291 13.730 1.00 98.81 295 ALA A N 1
ATOM 2195 C CA . ALA A 1 295 ? -0.411 3.750 12.393 1.00 98.81 295 ALA A CA 1
ATOM 2196 C C . ALA A 1 295 ? -0.612 4.804 11.295 1.00 98.81 295 ALA A C 1
ATOM 2198 O O . ALA A 1 295 ? -1.585 5.554 11.311 1.00 98.81 295 ALA A O 1
ATOM 2199 N N . PHE A 1 296 ? 0.291 4.814 10.312 1.00 98.88 296 PHE A N 1
ATOM 2200 C CA . PHE A 1 296 ? 0.225 5.667 9.124 1.00 98.88 296 PHE A CA 1
ATOM 2201 C C . PHE A 1 296 ? 0.111 4.777 7.884 1.00 98.88 296 PHE A C 1
ATOM 2203 O O . PHE A 1 296 ? 1.098 4.215 7.415 1.00 98.88 296 PHE A O 1
ATOM 2210 N N . ALA A 1 297 ? -1.114 4.604 7.397 1.00 98.69 297 ALA A N 1
ATOM 2211 C CA . ALA A 1 297 ? -1.458 3.756 6.266 1.00 98.69 297 ALA A CA 1
ATOM 2212 C C . ALA A 1 297 ? -1.239 4.462 4.914 1.00 98.69 297 ALA A C 1
ATOM 2214 O O . ALA A 1 297 ? -1.082 5.687 4.826 1.00 98.69 297 ALA A O 1
ATOM 2215 N N . GLN A 1 298 ? -1.240 3.654 3.854 1.00 98.44 298 GLN A N 1
ATOM 2216 C CA . GLN A 1 298 ? -1.357 4.093 2.464 1.00 98.44 298 GLN A CA 1
ATOM 2217 C C . GLN A 1 298 ? -2.823 4.209 2.024 1.00 98.44 298 GLN A C 1
ATOM 2219 O O . GLN A 1 298 ? -3.699 3.580 2.621 1.00 98.44 298 GLN A O 1
ATOM 2224 N N . THR A 1 299 ? -3.069 4.938 0.934 1.00 98.44 299 THR A N 1
ATOM 2225 C CA . THR A 1 299 ? -4.352 4.950 0.209 1.00 98.44 299 THR A CA 1
ATOM 2226 C C . THR A 1 299 ? -4.154 4.647 -1.283 1.00 98.44 299 THR A C 1
ATOM 2228 O O . THR A 1 299 ? -3.953 3.495 -1.661 1.00 98.44 299 THR A O 1
ATOM 2231 N N . ASN A 1 300 ? -4.185 5.680 -2.120 1.00 98.38 300 ASN A N 1
ATOM 2232 C CA . ASN A 1 300 ? -4.126 5.734 -3.579 1.00 98.38 300 ASN A CA 1
ATOM 2233 C C . ASN A 1 300 ? -2.829 6.441 -4.012 1.00 98.38 300 ASN A C 1
ATOM 2235 O O . ASN A 1 300 ? -2.849 7.449 -4.708 1.00 98.38 300 ASN A O 1
ATOM 2239 N N . ALA A 1 301 ? -1.694 5.941 -3.518 1.00 98.06 301 ALA A N 1
ATOM 2240 C CA . ALA A 1 301 ? -0.388 6.588 -3.639 1.00 98.06 301 ALA A CA 1
ATOM 2241 C C . ALA A 1 301 ? 0.385 6.254 -4.931 1.00 98.06 301 ALA A C 1
ATOM 2243 O O . ALA A 1 301 ? 1.534 6.651 -5.050 1.00 98.06 301 ALA A O 1
ATOM 2244 N N . GLY A 1 302 ? -0.203 5.537 -5.897 1.00 97.75 302 GLY A N 1
ATOM 2245 C CA . GLY A 1 302 ? 0.499 4.917 -7.032 1.00 97.75 302 GLY A CA 1
ATOM 2246 C C . GLY A 1 302 ? 1.355 5.856 -7.895 1.00 97.75 302 GLY A C 1
ATOM 2247 O O . GLY A 1 302 ? 2.316 5.404 -8.508 1.00 97.75 302 GLY A O 1
ATOM 2248 N N . ASP A 1 303 ? 1.052 7.151 -7.924 1.00 97.94 303 ASP A N 1
ATOM 2249 C CA . ASP A 1 303 ? 1.806 8.200 -8.620 1.00 97.94 303 ASP A CA 1
ATOM 2250 C C . ASP A 1 303 ? 2.366 9.294 -7.676 1.00 97.94 303 ASP A C 1
ATOM 2252 O O . ASP A 1 303 ? 2.897 10.302 -8.148 1.00 97.94 303 ASP A O 1
ATOM 2256 N N . MET A 1 304 ? 2.289 9.107 -6.351 1.00 98.38 304 MET A N 1
ATOM 2257 C CA . MET A 1 304 ? 2.646 10.093 -5.316 1.00 98.38 304 MET A CA 1
ATOM 2258 C C . MET A 1 304 ? 4.031 9.839 -4.698 1.00 98.38 304 MET A C 1
ATOM 2260 O O . MET A 1 304 ? 4.173 9.039 -3.778 1.00 98.38 304 MET A O 1
ATOM 2264 N N . SER A 1 305 ? 5.055 10.582 -5.119 1.00 97.88 305 SER A N 1
ATOM 2265 C CA . SER A 1 305 ? 6.409 10.499 -4.543 1.00 97.88 305 SER A CA 1
ATOM 2266 C C . SER A 1 305 ? 6.597 11.436 -3.332 1.00 97.88 305 SER A C 1
ATOM 2268 O O . SER A 1 305 ? 6.097 12.561 -3.365 1.00 97.88 305 SER A O 1
ATOM 2270 N N . PRO A 1 306 ? 7.360 11.055 -2.283 1.00 97.38 306 PRO A N 1
ATOM 2271 C CA . PRO A 1 306 ? 7.823 11.966 -1.232 1.00 97.38 306 PRO A CA 1
ATOM 2272 C C . PRO A 1 306 ? 8.996 12.852 -1.684 1.00 97.38 306 PRO A C 1
ATOM 2274 O O . PRO A 1 306 ? 9.340 13.806 -0.987 1.00 97.38 306 PRO A O 1
ATOM 2277 N N . ASN A 1 307 ? 9.645 12.525 -2.808 1.00 95.00 307 ASN A N 1
ATOM 2278 C CA . ASN A 1 307 ? 10.843 13.195 -3.309 1.00 95.00 307 ASN A CA 1
ATOM 2279 C C . ASN A 1 307 ? 10.433 14.454 -4.086 1.00 95.00 307 ASN A C 1
ATOM 2281 O O . ASN A 1 307 ? 10.300 14.440 -5.310 1.00 95.00 307 ASN A O 1
ATOM 2285 N N . LEU A 1 308 ? 10.184 15.546 -3.356 1.00 95.31 308 LEU A N 1
ATOM 2286 C CA . LEU A 1 308 ? 9.477 16.735 -3.860 1.00 95.31 308 LEU A CA 1
ATOM 2287 C C . LEU A 1 308 ? 10.159 17.431 -5.055 1.00 95.31 308 LEU A C 1
ATOM 2289 O O . LEU A 1 308 ? 9.503 18.177 -5.776 1.00 95.31 308 LEU A O 1
ATOM 2293 N N . ASN A 1 309 ? 11.453 17.177 -5.284 1.00 93.38 309 ASN A N 1
ATOM 2294 C CA . ASN A 1 309 ? 12.202 17.705 -6.429 1.00 93.38 309 ASN A CA 1
ATOM 2295 C C . ASN A 1 309 ? 12.194 16.762 -7.654 1.00 93.38 309 ASN A C 1
ATOM 2297 O O . ASN A 1 309 ? 12.979 16.980 -8.577 1.00 93.38 309 ASN A O 1
ATOM 2301 N N . LEU A 1 310 ? 11.365 15.707 -7.656 1.00 88.69 310 LEU A N 1
ATOM 2302 C CA . LEU A 1 310 ? 11.286 14.673 -8.704 1.00 88.69 310 LEU A CA 1
ATOM 2303 C C . LEU A 1 310 ? 12.651 14.022 -9.013 1.00 88.69 310 LEU A C 1
ATOM 2305 O O . LEU A 1 310 ? 13.001 13.746 -10.159 1.00 88.69 310 LEU A O 1
ATOM 2309 N N . ARG A 1 311 ? 13.450 13.798 -7.963 1.00 85.00 311 ARG A N 1
ATOM 2310 C CA . ARG A 1 311 ? 14.781 13.180 -8.027 1.00 85.00 311 ARG A CA 1
ATOM 2311 C C . ARG A 1 311 ? 15.034 12.370 -6.745 1.00 85.00 311 ARG A C 1
ATOM 2313 O O . ARG A 1 311 ? 14.789 12.918 -5.669 1.00 85.00 311 ARG A O 1
ATOM 2320 N N . PRO A 1 312 ? 15.592 11.145 -6.815 1.00 80.56 312 PRO A N 1
ATOM 2321 C CA . PRO A 1 312 ? 15.698 10.260 -5.655 1.00 80.56 312 PRO A CA 1
ATOM 2322 C C . PRO A 1 312 ? 16.503 10.889 -4.520 1.00 80.56 312 PRO A C 1
ATOM 2324 O O . PRO A 1 312 ? 17.630 11.344 -4.731 1.00 80.56 312 PRO A O 1
ATOM 2327 N N . GLY A 1 313 ? 15.927 10.916 -3.318 1.00 82.81 313 GLY A N 1
ATOM 2328 C CA . GLY A 1 313 ? 16.542 11.517 -2.137 1.00 82.81 313 GLY A CA 1
ATOM 2329 C C . GLY A 1 313 ? 16.611 13.047 -2.172 1.00 82.81 313 GLY A C 1
ATOM 2330 O O . GLY A 1 313 ? 17.379 13.613 -1.398 1.00 82.81 313 GLY A O 1
ATOM 2331 N N . SER A 1 314 ? 15.845 13.723 -3.040 1.00 88.19 314 SER A N 1
ATOM 2332 C CA . SER A 1 314 ? 15.853 15.185 -3.165 1.00 88.19 314 SER A CA 1
ATOM 2333 C C . SER A 1 314 ? 14.471 15.822 -3.001 1.00 88.19 314 SER A C 1
ATOM 2335 O O . SER A 1 314 ? 13.508 15.477 -3.686 1.00 88.19 314 SER A O 1
ATOM 2337 N N . GLY A 1 315 ? 14.411 16.826 -2.127 1.00 77.94 315 GLY A N 1
ATOM 2338 C CA . GLY A 1 315 ? 13.182 17.487 -1.701 1.00 77.94 315 GLY A CA 1
ATOM 2339 C C . GLY A 1 315 ? 12.544 16.695 -0.553 1.00 77.94 315 GLY A C 1
ATOM 2340 O O . GLY A 1 315 ? 12.093 15.579 -0.794 1.00 77.94 315 GLY A O 1
ATOM 2341 N N . PRO A 1 316 ? 12.494 17.226 0.687 1.00 90.50 316 PRO A N 1
ATOM 2342 C CA . PRO A 1 316 ? 12.702 18.636 1.058 1.00 90.50 316 PRO A CA 1
ATOM 2343 C C . PRO A 1 316 ? 14.168 19.107 1.111 1.00 90.50 316 PRO A C 1
ATOM 2345 O O . PRO A 1 316 ? 14.427 20.306 1.085 1.00 90.50 316 PRO A O 1
ATOM 2348 N N . THR A 1 317 ? 15.122 18.182 1.184 1.00 94.75 317 THR A N 1
ATOM 2349 C CA . THR A 1 317 ? 16.576 18.422 1.221 1.00 94.75 317 THR A CA 1
ATOM 2350 C C . THR A 1 317 ? 17.297 17.406 0.323 1.00 94.75 317 THR A C 1
ATOM 2352 O O . THR A 1 317 ? 16.632 16.598 -0.315 1.00 94.75 317 THR A O 1
ATOM 2355 N N . ASP A 1 318 ? 18.632 17.415 0.274 1.00 91.62 318 ASP A N 1
ATOM 2356 C CA . ASP A 1 318 ? 19.439 16.383 -0.410 1.00 91.62 318 ASP A CA 1
ATOM 2357 C C . ASP A 1 318 ? 20.012 15.302 0.546 1.00 91.62 318 ASP A C 1
ATOM 2359 O O . ASP A 1 318 ? 20.954 14.595 0.190 1.00 91.62 318 ASP A O 1
ATOM 2363 N N . ASP A 1 319 ? 19.479 15.170 1.770 1.00 93.69 319 ASP A N 1
ATOM 2364 C CA . ASP A 1 319 ? 19.785 14.064 2.695 1.00 93.69 319 ASP A CA 1
ATOM 2365 C C . ASP A 1 319 ? 18.550 13.172 2.889 1.00 93.69 319 ASP A C 1
ATOM 2367 O O . ASP A 1 319 ? 17.523 13.610 3.410 1.00 93.69 319 ASP A O 1
ATOM 2371 N N . GLU A 1 320 ? 18.667 11.894 2.522 1.00 93.56 320 GLU A N 1
ATOM 2372 C CA . GLU A 1 320 ? 17.600 10.893 2.641 1.00 93.56 320 GLU A CA 1
ATOM 2373 C C . GLU A 1 320 ? 17.102 10.712 4.089 1.00 93.56 320 GLU A C 1
ATOM 2375 O O . GLU A 1 320 ? 15.904 10.527 4.319 1.00 93.56 320 GLU A O 1
ATOM 2380 N N . PHE A 1 321 ? 17.980 10.862 5.089 1.00 95.50 321 PHE A N 1
ATOM 2381 C CA . PHE A 1 321 ? 17.604 10.757 6.503 1.00 95.50 321 PHE A CA 1
ATOM 2382 C C . PHE A 1 321 ? 16.820 11.993 6.969 1.00 95.50 321 PHE A C 1
ATOM 2384 O O . PHE A 1 321 ? 15.799 11.863 7.653 1.00 95.50 321 PHE A O 1
ATOM 2391 N N . ALA A 1 322 ? 17.253 13.196 6.579 1.00 95.19 322 ALA A N 1
ATOM 2392 C CA . ALA A 1 322 ? 16.505 14.426 6.813 1.00 95.19 322 ALA A CA 1
ATOM 2393 C C . ALA A 1 322 ? 15.153 14.432 6.083 1.00 95.19 322 ALA A C 1
ATOM 2395 O O . ALA A 1 322 ? 14.160 14.828 6.690 1.00 95.19 322 ALA A O 1
ATOM 2396 N N . ASN A 1 323 ? 15.085 13.947 4.841 1.00 96.19 323 ASN A N 1
ATOM 2397 C CA . ASN A 1 323 ? 13.842 13.860 4.067 1.00 96.19 323 ASN A CA 1
ATOM 2398 C C . ASN A 1 323 ? 12.846 12.896 4.715 1.00 96.19 323 ASN A C 1
ATOM 2400 O O . ASN A 1 323 ? 11.709 13.284 4.977 1.00 96.19 323 ASN A O 1
ATOM 2404 N N . THR A 1 324 ? 13.305 11.691 5.069 1.00 98.06 324 THR A N 1
ATOM 2405 C CA . THR A 1 324 ? 12.524 10.682 5.804 1.00 98.06 324 THR A CA 1
ATOM 2406 C C . THR A 1 324 ? 11.900 11.268 7.067 1.00 98.06 324 THR A C 1
ATOM 2408 O O . THR A 1 324 ? 10.714 11.072 7.331 1.00 98.06 324 THR A O 1
ATOM 2411 N N . ARG A 1 325 ? 12.683 12.045 7.826 1.00 98.12 325 ARG A N 1
ATOM 2412 C CA . ARG A 1 325 ? 12.183 12.773 8.992 1.00 98.12 325 ARG A CA 1
ATOM 2413 C C . ARG A 1 325 ? 11.157 13.840 8.613 1.00 98.12 325 ARG A C 1
ATOM 2415 O O . ARG A 1 325 ? 10.060 13.798 9.145 1.00 98.12 325 ARG A O 1
ATOM 2422 N N . ILE A 1 326 ? 11.481 14.781 7.725 1.00 98.56 326 ILE A N 1
ATOM 2423 C CA . ILE A 1 326 ? 10.633 15.960 7.459 1.00 98.56 326 ILE A CA 1
ATOM 2424 C C . ILE A 1 326 ? 9.283 15.549 6.848 1.00 98.56 326 ILE A C 1
ATOM 2426 O O . ILE A 1 326 ? 8.245 16.070 7.250 1.00 98.56 326 ILE A O 1
ATOM 2430 N N . ILE A 1 327 ? 9.267 14.577 5.930 1.00 98.69 327 ILE A N 1
ATOM 2431 C CA . ILE A 1 327 ? 8.030 14.034 5.341 1.00 98.69 327 ILE A CA 1
ATOM 2432 C C . ILE A 1 327 ? 7.207 13.255 6.390 1.00 98.69 327 ILE A C 1
ATOM 2434 O O . ILE A 1 327 ? 5.975 13.288 6.363 1.00 98.69 327 ILE A O 1
ATOM 2438 N N . GLY A 1 328 ? 7.861 12.611 7.364 1.00 98.62 328 GLY A N 1
ATOM 2439 C CA . GLY A 1 328 ? 7.193 11.987 8.511 1.00 98.62 328 GLY A CA 1
ATOM 2440 C C . GLY A 1 328 ? 6.647 12.993 9.536 1.00 98.62 328 GLY A C 1
ATOM 2441 O O . GLY A 1 328 ? 5.518 12.855 10.001 1.00 98.62 328 GLY A O 1
ATOM 2442 N N . GLU A 1 329 ? 7.407 14.044 9.855 1.00 98.69 329 GLU A N 1
ATOM 2443 C CA . GLU A 1 329 ? 7.001 15.145 10.743 1.00 98.69 329 GLU A CA 1
ATOM 2444 C C . GLU A 1 329 ? 5.807 15.916 10.155 1.00 98.69 329 GLU A C 1
ATOM 2446 O O . GLU A 1 329 ? 4.875 16.242 10.889 1.00 98.69 329 GLU A O 1
ATOM 2451 N N . ARG A 1 330 ? 5.775 16.117 8.829 1.00 98.81 330 ARG A N 1
ATOM 2452 C CA . ARG A 1 330 ? 4.630 16.675 8.086 1.00 98.81 330 ARG A CA 1
ATOM 2453 C C . ARG A 1 330 ? 3.374 15.810 8.187 1.00 98.81 330 ARG A C 1
ATOM 2455 O O . ARG A 1 330 ? 2.321 16.314 8.573 1.00 98.81 330 ARG A O 1
ATOM 2462 N N . GLN A 1 331 ? 3.485 14.507 7.914 1.00 98.81 331 GLN A N 1
ATOM 2463 C CA . GLN A 1 331 ? 2.365 13.566 8.069 1.00 98.81 331 GLN A CA 1
ATOM 2464 C C . GLN A 1 331 ? 1.847 13.524 9.512 1.00 98.81 331 GLN A C 1
ATOM 2466 O O . GLN A 1 331 ? 0.637 13.540 9.731 1.00 98.81 331 GLN A O 1
ATOM 2471 N N . HIS A 1 332 ? 2.740 13.534 10.504 1.00 98.69 332 HIS A N 1
ATOM 2472 C CA . HIS A 1 332 ? 2.367 13.599 11.917 1.00 98.69 332 HIS A CA 1
ATOM 2473 C C . HIS A 1 332 ? 1.671 14.924 12.282 1.00 98.69 332 HIS A C 1
ATOM 2475 O O . HIS A 1 332 ? 0.651 14.911 12.969 1.00 98.69 332 HIS A O 1
ATOM 2481 N N . ALA A 1 333 ? 2.154 16.067 11.787 1.00 98.81 333 ALA A N 1
ATOM 2482 C CA . ALA A 1 333 ? 1.508 17.360 12.010 1.00 98.81 333 ALA A CA 1
ATOM 2483 C C . ALA A 1 333 ? 0.090 17.412 11.409 1.00 98.81 333 ALA A C 1
ATOM 2485 O O . ALA A 1 333 ? -0.845 17.842 12.086 1.00 98.81 333 ALA A O 1
ATOM 2486 N N . ALA A 1 334 ? -0.092 16.914 10.181 1.00 98.75 334 ALA A N 1
ATOM 2487 C CA . ALA A 1 334 ? -1.401 16.865 9.530 1.00 98.75 334 ALA A CA 1
ATOM 2488 C C . ALA A 1 334 ? -2.358 15.850 10.181 1.00 98.75 334 ALA A C 1
ATOM 2490 O O . ALA A 1 334 ? -3.544 16.138 10.326 1.00 98.75 334 ALA A O 1
ATOM 2491 N N . SER A 1 335 ? -1.842 14.710 10.657 1.00 98.69 335 SER A N 1
ATOM 2492 C CA . SER A 1 335 ? -2.588 13.757 11.490 1.00 98.69 335 SER A CA 1
ATOM 2493 C C . SER A 1 335 ? -3.197 14.459 12.709 1.00 98.69 335 SER A C 1
ATOM 2495 O O . SER A 1 335 ? -4.407 14.396 12.917 1.00 98.69 335 SER A O 1
ATOM 2497 N N . LYS A 1 336 ? -2.411 15.249 13.450 1.00 98.31 336 LYS A N 1
ATOM 2498 C CA . LYS A 1 336 ? -2.922 16.015 14.600 1.00 98.31 336 LYS A CA 1
ATOM 2499 C C . LYS A 1 336 ? -3.863 17.160 14.209 1.00 98.31 336 LYS A C 1
ATOM 2501 O O . LYS A 1 336 ? -4.819 17.413 14.936 1.00 98.31 336 LYS A O 1
ATOM 2506 N N . ALA A 1 337 ? -3.653 17.816 13.065 1.00 98.56 337 ALA A N 1
ATOM 2507 C CA . ALA A 1 337 ? -4.585 18.822 12.542 1.00 98.56 337 ALA A CA 1
ATOM 2508 C C . ALA A 1 337 ? -5.955 18.222 12.164 1.00 98.56 337 ALA A C 1
ATOM 2510 O O . ALA A 1 337 ? -6.986 18.866 12.366 1.00 98.56 337 ALA A O 1
ATOM 2511 N N . ALA A 1 338 ? -5.977 16.978 11.673 1.00 98.56 338 ALA A N 1
ATOM 2512 C CA . ALA A 1 338 ? -7.202 16.218 11.449 1.00 98.56 338 ALA A CA 1
ATOM 2513 C C . ALA A 1 338 ? -7.850 15.804 12.781 1.00 98.56 338 ALA A C 1
ATOM 2515 O O . ALA A 1 338 ? -9.030 16.077 12.998 1.00 98.56 338 ALA A O 1
ATOM 2516 N N . LEU A 1 339 ? -7.086 15.205 13.705 1.00 98.00 339 LEU A N 1
ATOM 2517 C CA . LEU A 1 339 ? -7.602 14.737 15.001 1.00 98.00 339 LEU A CA 1
ATOM 2518 C C . LEU A 1 339 ? -8.149 15.868 15.888 1.00 98.00 339 LEU A C 1
ATOM 2520 O O . LEU A 1 339 ? -9.150 15.670 16.573 1.00 98.00 339 LEU A O 1
ATOM 2524 N N . ALA A 1 340 ? -7.573 17.071 15.821 1.00 97.50 340 ALA A N 1
ATOM 2525 C CA . ALA A 1 340 ? -8.091 18.262 16.502 1.00 97.50 340 ALA A CA 1
ATOM 2526 C C . ALA A 1 340 ? -9.500 18.691 16.034 1.00 97.50 340 ALA A C 1
ATOM 2528 O O . ALA A 1 340 ? -10.150 19.492 16.703 1.00 97.50 340 ALA A O 1
ATOM 2529 N N . GLN A 1 341 ? -9.972 18.161 14.901 1.00 95.19 341 GLN A N 1
ATOM 2530 C CA . GLN A 1 341 ? -11.283 18.422 14.300 1.00 95.19 341 GLN A CA 1
ATOM 2531 C C . GLN A 1 341 ? -12.145 17.144 14.211 1.00 95.19 341 GLN A C 1
ATOM 2533 O O . GLN A 1 341 ? -13.118 17.102 13.460 1.00 95.19 341 GLN A O 1
ATOM 2538 N N . ALA A 1 342 ? -11.787 16.080 14.941 1.00 97.12 342 ALA A N 1
ATOM 2539 C CA . ALA A 1 342 ? -12.443 14.782 14.819 1.00 97.12 342 ALA A CA 1
ATOM 2540 C C . ALA A 1 342 ? -13.861 14.747 15.417 1.00 97.12 342 ALA A C 1
ATOM 2542 O O . ALA A 1 342 ? -14.077 15.080 16.584 1.00 97.12 342 ALA A O 1
ATOM 2543 N N . ALA A 1 343 ? -14.826 14.270 14.627 1.00 96.56 343 ALA A N 1
ATOM 2544 C CA . ALA A 1 343 ? -16.215 14.077 15.037 1.00 96.56 343 ALA A CA 1
ATOM 2545 C C . ALA A 1 343 ? -16.457 12.634 15.542 1.00 96.56 343 ALA A C 1
ATOM 2547 O O . ALA A 1 343 ? -15.872 11.705 14.983 1.00 96.56 343 ALA A O 1
ATOM 2548 N N . PRO A 1 344 ? -17.308 12.398 16.565 1.00 96.69 344 PRO A N 1
ATOM 2549 C CA . PRO A 1 344 ? -17.565 11.051 17.086 1.00 96.69 344 PRO A CA 1
ATOM 2550 C C . PRO A 1 344 ? -18.231 10.120 16.062 1.00 96.69 344 PRO A C 1
ATOM 2552 O O . PRO A 1 344 ? -19.349 10.390 15.621 1.00 96.69 344 PRO A O 1
ATOM 2555 N N . VAL A 1 345 ? -17.580 8.994 15.754 1.00 95.25 345 VAL A N 1
ATOM 2556 C CA . VAL A 1 345 ? -18.070 7.990 14.792 1.00 95.25 345 VAL A CA 1
ATOM 2557 C C . VAL A 1 345 ? -19.173 7.143 15.424 1.00 95.25 345 VAL A C 1
ATOM 2559 O O . VAL A 1 345 ? -19.067 6.730 16.581 1.00 95.25 345 VAL A O 1
ATOM 2562 N N . ARG A 1 346 ? -20.216 6.825 14.651 1.00 90.62 346 ARG A N 1
ATOM 2563 C CA . ARG A 1 346 ? -21.318 5.929 15.048 1.00 90.62 346 ARG A CA 1
ATOM 2564 C C . ARG A 1 346 ? -21.661 4.944 13.931 1.00 90.62 346 ARG A C 1
ATOM 2566 O O . ARG A 1 346 ? -21.271 5.149 12.789 1.00 90.62 346 ARG A O 1
ATOM 2573 N N . GLY A 1 347 ? -22.410 3.893 14.259 1.00 91.69 347 GLY A N 1
ATOM 2574 C CA . GLY A 1 347 ? -22.856 2.867 13.309 1.00 91.69 347 GLY A CA 1
ATOM 2575 C C . GLY A 1 347 ? -22.193 1.501 13.540 1.00 91.69 347 GLY A C 1
ATOM 2576 O O . GLY A 1 347 ? -21.538 1.309 14.562 1.00 91.69 347 GLY A O 1
ATOM 2577 N N . PRO A 1 348 ? -22.397 0.536 12.628 1.00 94.75 348 PRO A N 1
ATOM 2578 C CA . PRO A 1 348 ? -21.912 -0.830 12.789 1.00 94.75 348 PRO A CA 1
ATOM 2579 C C . PRO A 1 348 ? -20.465 -1.010 12.305 1.00 94.75 348 PRO A C 1
ATOM 2581 O O . PRO A 1 348 ? -19.971 -0.268 11.453 1.00 94.75 348 PRO A O 1
ATOM 2584 N N . VAL A 1 349 ? -19.821 -2.075 12.783 1.00 96.44 349 VAL A N 1
ATOM 2585 C CA . VAL A 1 349 ? -18.686 -2.706 12.095 1.00 96.44 349 VAL A CA 1
ATOM 2586 C C . VAL A 1 349 ? -19.256 -3.724 11.105 1.00 96.44 349 VAL A C 1
ATOM 2588 O O . VAL A 1 349 ? -20.098 -4.532 11.484 1.00 96.44 349 VAL A O 1
ATOM 2591 N N . GLN A 1 350 ? -18.819 -3.702 9.846 1.00 95.75 350 GLN A N 1
ATOM 2592 C CA . GLN A 1 350 ? -19.187 -4.707 8.835 1.00 95.75 350 GLN A CA 1
ATOM 2593 C C . GLN A 1 350 ? -17.998 -4.973 7.903 1.00 95.75 350 GLN A C 1
ATOM 2595 O O . GLN A 1 350 ? -17.146 -4.103 7.717 1.00 95.75 350 GLN A O 1
ATOM 2600 N N . SER A 1 351 ? -17.943 -6.148 7.272 1.00 95.81 351 SER A N 1
ATOM 2601 C CA . SER A 1 351 ? -17.049 -6.376 6.134 1.00 95.81 351 SER A CA 1
ATOM 2602 C C . SER A 1 351 ? -17.570 -7.461 5.193 1.00 95.81 351 SER A C 1
ATOM 2604 O O . SER A 1 351 ? -18.273 -8.371 5.626 1.00 95.81 351 SER A O 1
ATOM 2606 N N . LEU A 1 352 ? -17.209 -7.347 3.913 1.00 96.00 352 LEU A N 1
ATOM 2607 C CA . LEU A 1 352 ? -17.384 -8.368 2.881 1.00 96.00 352 LEU A CA 1
ATOM 2608 C C . LEU A 1 352 ? -16.077 -8.506 2.091 1.00 96.00 352 LEU A C 1
ATOM 2610 O O . LEU A 1 352 ? -15.523 -7.498 1.646 1.00 96.00 352 LEU A O 1
ATOM 2614 N N . LEU A 1 353 ? -15.622 -9.739 1.860 1.00 96.88 353 LEU A N 1
ATOM 2615 C CA . LEU A 1 353 ? -14.516 -10.071 0.955 1.00 96.88 353 LEU A CA 1
ATOM 2616 C C . LEU A 1 353 ? -14.975 -11.046 -0.135 1.00 96.88 353 LEU A C 1
ATOM 2618 O O . LEU A 1 353 ? -15.690 -12.014 0.132 1.00 96.88 353 LEU A O 1
ATOM 2622 N N . CYS A 1 354 ? -14.471 -10.861 -1.354 1.00 97.56 354 CYS A N 1
ATOM 2623 C CA . CYS A 1 354 ? -14.404 -11.935 -2.343 1.00 97.56 354 CYS A CA 1
ATOM 2624 C C . CYS A 1 354 ? -13.057 -11.931 -3.070 1.00 97.56 354 CYS A C 1
ATOM 2626 O O . CYS A 1 354 ? -12.344 -10.930 -3.102 1.00 97.56 354 CYS A O 1
ATOM 2628 N N . TYR A 1 355 ? -12.741 -13.042 -3.720 1.00 98.38 355 TYR A N 1
ATOM 2629 C CA . TYR A 1 355 ? -11.656 -13.140 -4.682 1.00 98.38 355 TYR A CA 1
ATOM 2630 C C . TYR A 1 355 ? -12.170 -12.872 -6.094 1.00 98.38 355 TYR A C 1
ATOM 2632 O O . TYR A 1 355 ? -13.273 -13.280 -6.457 1.00 98.38 355 TYR A O 1
ATOM 2640 N N . ILE A 1 356 ? -11.345 -12.207 -6.894 1.00 98.19 356 ILE A N 1
ATOM 2641 C CA . ILE A 1 356 ? -11.575 -11.932 -8.312 1.00 98.19 356 ILE A CA 1
ATOM 2642 C C . ILE A 1 356 ? -10.364 -12.433 -9.106 1.00 98.19 356 ILE A C 1
ATOM 2644 O O . ILE A 1 356 ? -9.232 -12.292 -8.643 1.00 98.19 356 ILE A O 1
ATOM 2648 N N . ASP A 1 357 ? -10.583 -13.040 -10.274 1.00 98.06 357 ASP A N 1
ATOM 2649 C CA . ASP A 1 357 ? -9.489 -13.422 -11.178 1.00 98.06 357 ASP A CA 1
ATOM 2650 C C . ASP A 1 357 ? -9.251 -12.305 -12.193 1.00 98.06 357 ASP A C 1
ATOM 2652 O O . ASP A 1 357 ? -9.918 -12.233 -13.225 1.00 98.06 357 ASP A O 1
ATOM 2656 N N . LEU A 1 358 ? -8.298 -11.420 -11.893 1.00 98.19 358 LEU A N 1
ATOM 2657 C CA . LEU A 1 358 ? -7.984 -10.272 -12.740 1.00 98.19 358 LEU A CA 1
ATOM 2658 C C . LEU A 1 358 ? -7.490 -10.667 -14.138 1.00 98.19 358 LEU A C 1
ATOM 2660 O O . LEU A 1 358 ? -7.496 -9.815 -15.024 1.00 98.19 358 LEU A O 1
ATOM 2664 N N . ALA A 1 359 ? -7.098 -11.922 -14.385 1.00 97.19 359 ALA A N 1
ATOM 2665 C CA . ALA A 1 359 ? -6.695 -12.352 -15.721 1.00 97.19 359 ALA A CA 1
ATOM 2666 C C . ALA A 1 359 ? -7.867 -12.498 -16.712 1.00 97.19 359 ALA A C 1
ATOM 2668 O O . ALA A 1 359 ? -7.597 -12.494 -17.913 1.00 97.19 359 ALA A O 1
ATOM 2669 N N . ASP A 1 360 ? -9.123 -12.618 -16.248 1.00 96.75 360 ASP A N 1
ATOM 2670 C CA . ASP A 1 360 ? -10.278 -12.910 -17.118 1.00 96.75 360 ASP A CA 1
ATOM 2671 C C . ASP A 1 360 ? -11.626 -12.294 -16.660 1.00 96.75 360 ASP A C 1
ATOM 2673 O O . ASP A 1 360 ? -12.684 -12.921 -16.741 1.00 96.75 360 ASP A O 1
ATOM 2677 N N . ILE A 1 361 ? -11.634 -11.041 -16.189 1.00 98.19 361 ILE A N 1
ATOM 2678 C CA . ILE A 1 361 ? -12.879 -10.344 -15.812 1.00 98.19 361 ILE A CA 1
ATOM 2679 C C . ILE A 1 361 ? -13.545 -9.754 -17.053 1.00 98.19 361 ILE A C 1
ATOM 2681 O O . ILE A 1 361 ? -12.976 -8.891 -17.721 1.00 98.19 361 ILE A O 1
ATOM 2685 N N . ALA A 1 362 ? -14.782 -10.169 -17.336 1.00 98.38 362 ALA A N 1
ATOM 2686 C CA . ALA A 1 362 ? -15.657 -9.469 -18.272 1.00 98.38 362 ALA A CA 1
ATOM 2687 C C . ALA A 1 362 ? -16.161 -8.162 -17.638 1.00 98.38 362 ALA A C 1
ATOM 2689 O O . ALA A 1 362 ? -16.724 -8.178 -16.543 1.00 98.38 362 ALA A O 1
ATOM 2690 N N . VAL A 1 363 ? -15.961 -7.045 -18.336 1.00 98.50 363 VAL A N 1
ATOM 2691 C CA . VAL A 1 363 ? -16.287 -5.696 -17.866 1.00 98.50 363 VAL A CA 1
ATOM 2692 C C . VAL A 1 363 ? -17.483 -5.158 -18.647 1.00 98.50 363 VAL A C 1
ATOM 2694 O O . VAL A 1 363 ? -17.446 -5.066 -19.877 1.00 98.50 363 VAL A O 1
ATOM 2697 N N . ASP A 1 364 ? -18.540 -4.797 -17.926 1.00 98.31 364 ASP A N 1
ATOM 2698 C CA . ASP A 1 364 ? -19.727 -4.128 -18.451 1.00 98.31 364 ASP A CA 1
ATOM 2699 C C . ASP A 1 364 ? -19.370 -2.737 -19.002 1.00 98.31 364 ASP A C 1
ATOM 2701 O O . ASP A 1 364 ? -18.627 -1.973 -18.378 1.00 98.31 364 ASP A O 1
ATOM 2705 N N . GLY A 1 365 ? -19.929 -2.394 -20.167 1.00 97.81 365 GLY A N 1
ATOM 2706 C CA . GLY A 1 365 ? -19.628 -1.147 -20.869 1.00 97.81 365 GLY A CA 1
ATOM 2707 C C . GLY A 1 365 ? -19.834 0.119 -20.035 1.00 97.81 365 GLY A C 1
ATOM 2708 O O . GLY A 1 365 ? -19.115 1.094 -20.244 1.00 97.81 365 GLY A O 1
ATOM 2709 N N . ARG A 1 366 ? -20.717 0.093 -19.027 1.00 97.31 366 ARG A N 1
ATOM 2710 C CA . ARG A 1 366 ? -20.958 1.207 -18.090 1.00 97.31 366 ARG A CA 1
ATOM 2711 C C . ARG A 1 366 ? -19.726 1.628 -17.279 1.00 97.31 366 ARG A C 1
ATOM 2713 O O . ARG A 1 366 ? -19.696 2.756 -16.802 1.00 97.31 366 ARG A O 1
ATOM 2720 N N . PHE A 1 367 ? -18.724 0.758 -17.129 1.00 97.69 367 PHE A N 1
ATOM 2721 C CA . PHE A 1 367 ? -17.459 1.070 -16.445 1.00 97.69 367 PHE A CA 1
ATOM 2722 C C . PHE A 1 367 ? -16.317 1.420 -17.416 1.00 97.69 367 PHE A C 1
ATOM 2724 O O . PHE A 1 367 ? -15.197 1.687 -16.984 1.00 97.69 367 PHE A O 1
ATOM 2731 N N . THR A 1 368 ? -16.568 1.406 -18.729 1.00 96.94 368 THR A N 1
ATOM 2732 C CA . THR A 1 368 ? -15.540 1.573 -19.769 1.00 96.94 368 THR A CA 1
ATOM 2733 C C . THR A 1 368 ? -15.621 2.955 -20.434 1.00 96.94 368 THR A C 1
ATOM 2735 O O . THR A 1 368 ? -16.728 3.432 -20.686 1.00 96.94 368 THR A O 1
ATOM 2738 N N . PRO A 1 369 ? -14.491 3.595 -20.802 1.00 91.56 369 PRO A N 1
ATOM 2739 C CA . PRO A 1 369 ? -14.520 4.916 -21.446 1.00 91.56 369 PRO A CA 1
ATOM 2740 C C . PRO A 1 369 ? -15.182 4.959 -22.832 1.00 91.56 369 PRO A C 1
ATOM 2742 O O . PRO A 1 369 ? -15.500 6.040 -23.318 1.00 91.56 369 PRO A O 1
ATOM 2745 N N . ASP A 1 370 ? -15.356 3.809 -23.491 1.00 93.44 370 ASP A N 1
ATOM 2746 C CA . ASP A 1 370 ? -15.984 3.695 -24.815 1.00 93.44 370 ASP A CA 1
ATOM 2747 C C . ASP A 1 370 ? -17.427 3.146 -24.765 1.00 93.44 370 ASP A C 1
ATOM 2749 O O . ASP A 1 370 ? -18.077 2.990 -25.803 1.00 93.44 370 ASP A O 1
ATOM 2753 N N . GLY A 1 371 ? -17.954 2.883 -23.563 1.00 96.19 371 GLY A N 1
ATOM 2754 C CA . GLY A 1 371 ? -19.317 2.396 -23.346 1.00 96.19 371 GLY A CA 1
ATOM 2755 C C . GLY A 1 371 ? -19.575 0.961 -23.820 1.00 96.19 371 GLY A C 1
ATOM 2756 O O . GLY A 1 371 ? -20.729 0.533 -23.829 1.00 96.19 371 GLY A O 1
ATOM 2757 N N . GLN A 1 372 ? -18.549 0.217 -24.246 1.00 97.50 372 GLN A N 1
ATOM 2758 C CA . GLN A 1 372 ? -18.693 -1.121 -24.824 1.00 97.50 372 GLN A CA 1
ATOM 2759 C C . GLN A 1 372 ? -18.244 -2.215 -23.849 1.00 97.50 372 GLN A C 1
ATOM 2761 O O . GLN A 1 372 ? -17.334 -1.990 -23.059 1.00 97.50 372 GLN A O 1
ATOM 2766 N N . PRO A 1 373 ? -18.785 -3.443 -23.930 1.00 97.81 373 PRO A N 1
ATOM 2767 C CA . PRO A 1 373 ? -18.232 -4.570 -23.188 1.00 97.81 373 PRO A CA 1
ATOM 2768 C C . PRO A 1 373 ? -16.738 -4.779 -23.482 1.00 97.81 373 PRO A C 1
ATOM 2770 O O . PRO A 1 373 ? -16.291 -4.737 -24.637 1.00 97.81 373 PRO A O 1
ATOM 2773 N N . ARG A 1 374 ? -15.959 -5.010 -22.424 1.00 97.19 374 ARG A N 1
ATOM 2774 C CA . ARG A 1 374 ? -14.508 -5.251 -22.467 1.00 97.19 374 ARG A CA 1
ATOM 2775 C C . ARG A 1 374 ? -14.143 -6.457 -21.602 1.00 97.19 374 ARG A C 1
ATOM 2777 O O . ARG A 1 374 ? -15.004 -7.102 -21.005 1.00 97.19 374 ARG A O 1
ATOM 2784 N N . ARG A 1 375 ? -12.857 -6.792 -21.561 1.00 97.38 375 ARG A N 1
ATOM 2785 C CA . ARG A 1 375 ? -12.302 -7.854 -20.721 1.00 97.38 375 ARG A CA 1
ATOM 2786 C C . ARG A 1 375 ? -10.903 -7.442 -20.259 1.00 97.38 375 ARG A C 1
ATOM 2788 O O . ARG A 1 375 ? -10.234 -6.690 -20.971 1.00 97.38 375 ARG A O 1
ATOM 2795 N N . THR A 1 376 ? -10.484 -7.879 -19.076 1.00 98.44 376 THR A N 1
ATOM 2796 C CA . THR A 1 376 ? -9.070 -7.807 -18.671 1.00 98.44 376 THR A CA 1
ATOM 2797 C C . THR A 1 376 ? -8.241 -8.852 -19.431 1.00 98.44 376 THR A C 1
ATOM 2799 O O . THR A 1 376 ? -8.764 -9.573 -20.281 1.00 98.44 376 THR A O 1
ATOM 2802 N N . ALA A 1 377 ? -6.933 -8.912 -19.188 1.00 96.19 377 ALA A N 1
ATOM 2803 C CA . ALA A 1 377 ? -6.051 -9.879 -19.835 1.00 96.19 377 ALA A CA 1
ATOM 2804 C C . ALA A 1 377 ? -5.074 -10.517 -18.833 1.00 96.19 377 ALA A C 1
ATOM 2806 O O . ALA A 1 377 ? -4.734 -9.887 -17.826 1.00 96.19 377 ALA A O 1
ATOM 2807 N N . PRO A 1 378 ? -4.536 -11.720 -19.123 1.00 97.12 378 PRO A N 1
ATOM 2808 C CA . PRO A 1 378 ? -3.459 -12.319 -18.343 1.00 97.12 378 PRO A CA 1
ATOM 2809 C C . PRO A 1 378 ? -2.286 -11.357 -18.135 1.00 97.12 378 PRO A C 1
ATOM 2811 O O . PRO A 1 378 ? -1.915 -10.598 -19.034 1.00 97.12 378 PRO A O 1
ATOM 2814 N N . ALA A 1 379 ? -1.700 -11.393 -16.938 1.00 96.44 379 ALA A N 1
ATOM 2815 C CA . ALA A 1 379 ? -0.735 -10.396 -16.493 1.00 96.44 379 ALA A CA 1
ATOM 2816 C C . ALA A 1 379 ? 0.459 -10.221 -17.451 1.00 96.44 379 ALA A C 1
ATOM 2818 O O . ALA A 1 379 ? 1.159 -11.181 -17.782 1.00 96.44 379 ALA A O 1
ATOM 2819 N N . ALA A 1 380 ? 0.757 -8.980 -17.832 1.00 90.44 380 ALA A N 1
ATOM 2820 C CA . ALA A 1 380 ? 1.934 -8.645 -18.624 1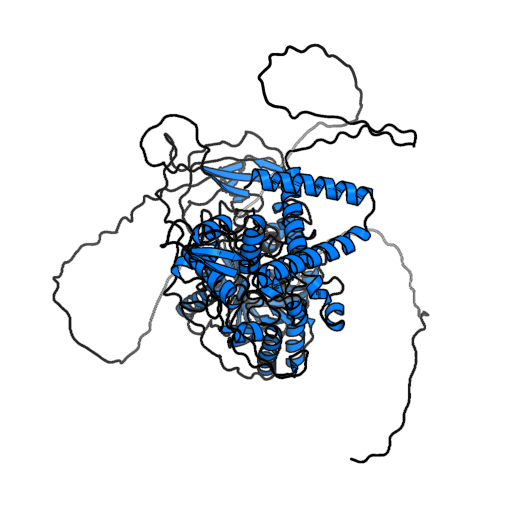.00 90.44 380 ALA A CA 1
ATOM 2821 C C . ALA A 1 380 ? 2.594 -7.356 -18.122 1.00 90.44 380 ALA A C 1
ATOM 2823 O O . ALA A 1 380 ? 1.935 -6.329 -17.942 1.00 90.44 380 ALA A O 1
ATOM 2824 N N . ALA A 1 381 ? 3.912 -7.402 -17.938 1.00 85.25 381 ALA A N 1
ATOM 2825 C CA . ALA A 1 381 ? 4.732 -6.234 -17.652 1.00 85.25 381 ALA A CA 1
ATOM 2826 C C . ALA A 1 381 ? 5.132 -5.534 -18.955 1.00 85.25 381 ALA A C 1
ATOM 2828 O O . ALA A 1 381 ? 5.594 -6.189 -19.894 1.00 85.25 381 ALA A O 1
ATOM 2829 N N . GLY A 1 382 ? 4.973 -4.213 -19.012 1.00 69.62 382 GLY A N 1
ATOM 2830 C CA . GLY A 1 382 ? 5.407 -3.381 -20.133 1.00 69.62 382 GLY A CA 1
ATOM 2831 C C . GLY A 1 382 ? 6.889 -3.009 -20.061 1.00 69.62 382 GLY A C 1
ATOM 2832 O O . GLY A 1 382 ? 7.496 -3.057 -18.992 1.00 69.62 382 GLY A O 1
ATOM 2833 N N . VAL A 1 383 ? 7.471 -2.575 -21.183 1.00 58.50 383 VAL A N 1
ATOM 2834 C CA . VAL A 1 383 ? 8.871 -2.095 -21.243 1.00 58.50 383 VAL A CA 1
ATOM 2835 C C . VAL A 1 383 ? 9.149 -0.975 -20.229 1.00 58.50 383 VAL A C 1
ATOM 2837 O O . VAL A 1 383 ? 10.234 -0.941 -19.654 1.00 58.50 383 VAL A O 1
ATOM 2840 N N . SER A 1 384 ? 8.169 -0.118 -19.931 1.00 50.06 384 SER A N 1
ATOM 2841 C CA . SER A 1 384 ? 8.311 0.966 -18.947 1.00 50.06 384 SER A CA 1
ATOM 2842 C C . SER A 1 384 ? 8.572 0.483 -17.510 1.00 50.06 384 SER A C 1
ATOM 2844 O O . SER A 1 384 ? 9.198 1.219 -16.754 1.00 50.06 384 SER A O 1
ATOM 2846 N N . LEU A 1 385 ? 8.200 -0.755 -17.140 1.00 52.47 385 LEU A N 1
ATOM 2847 C CA . LEU A 1 385 ? 8.564 -1.342 -15.837 1.00 52.47 385 LEU A CA 1
ATOM 2848 C C . LEU A 1 385 ? 10.093 -1.453 -15.684 1.00 52.47 385 LEU A C 1
ATOM 2850 O O . LEU A 1 385 ? 10.620 -1.242 -14.597 1.00 52.47 385 LEU A O 1
ATOM 2854 N N . ILE A 1 386 ? 10.820 -1.750 -16.770 1.00 52.34 386 ILE A N 1
ATOM 2855 C CA . ILE A 1 386 ? 12.280 -1.959 -16.741 1.00 52.34 386 ILE A CA 1
ATOM 2856 C C . ILE A 1 386 ? 13.034 -0.658 -16.408 1.00 52.34 386 ILE A C 1
ATOM 2858 O O . ILE A 1 386 ? 14.129 -0.719 -15.854 1.00 52.34 386 ILE A O 1
ATOM 2862 N N . ALA A 1 387 ? 12.452 0.511 -16.700 1.00 42.19 387 ALA A N 1
ATOM 2863 C CA . ALA A 1 387 ? 13.047 1.806 -16.365 1.00 42.19 387 ALA A CA 1
ATOM 2864 C C . ALA A 1 387 ? 12.931 2.162 -14.866 1.00 42.19 387 ALA A C 1
ATOM 2866 O O . ALA A 1 387 ? 13.816 2.825 -14.321 1.00 42.19 387 ALA A O 1
ATOM 2867 N N . GLY A 1 388 ? 11.872 1.701 -14.190 1.00 45.03 388 GLY A N 1
ATOM 2868 C CA . GLY A 1 388 ? 11.505 2.157 -12.844 1.00 45.03 388 GLY A CA 1
ATOM 2869 C C . GLY A 1 388 ? 10.861 3.552 -12.812 1.00 45.03 388 GLY A C 1
ATOM 2870 O O . GLY A 1 388 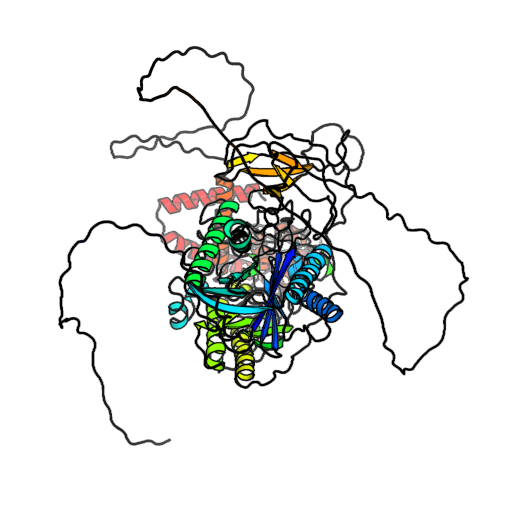? 10.777 4.235 -13.834 1.00 45.03 388 GLY A O 1
ATOM 2871 N N . SER A 1 389 ? 10.448 3.980 -11.614 1.00 40.28 389 SER A N 1
ATOM 2872 C CA . SER A 1 38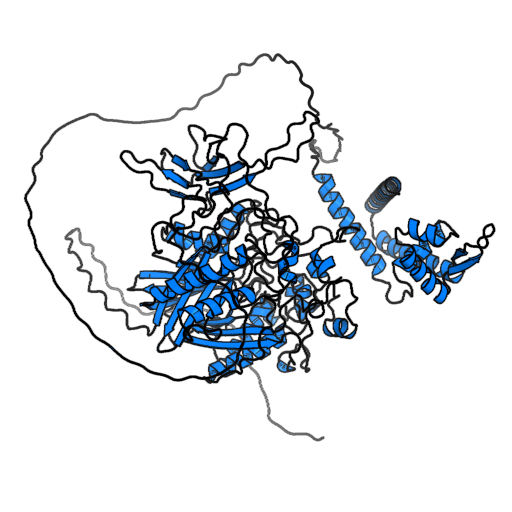9 ? 10.252 5.402 -11.279 1.00 40.28 389 SER A CA 1
ATOM 2873 C C . SER A 1 389 ? 11.630 6.067 -11.252 1.00 40.28 389 SER A C 1
ATOM 2875 O O . SER A 1 389 ? 12.500 5.643 -10.493 1.00 40.28 389 SER A O 1
ATOM 2877 N N . VAL A 1 390 ? 11.867 7.083 -12.081 1.00 49.91 390 VAL A N 1
ATOM 2878 C CA . VAL A 1 390 ? 13.155 7.804 -12.095 1.00 49.91 390 VAL A CA 1
ATOM 2879 C C . VAL A 1 390 ? 13.267 8.713 -10.865 1.00 49.91 390 VAL A C 1
ATOM 2881 O O . VAL A 1 390 ? 14.368 9.008 -10.406 1.00 49.91 390 VAL A O 1
ATOM 2884 N N . GLU A 1 391 ? 12.120 9.106 -10.321 1.00 37.62 391 GLU A N 1
ATOM 2885 C CA . GLU A 1 391 ? 11.899 10.142 -9.322 1.00 37.62 391 GLU A CA 1
ATOM 2886 C C . GLU A 1 391 ? 12.099 9.627 -7.884 1.00 37.62 391 GLU A C 1
ATOM 2888 O O . GLU A 1 391 ? 12.639 10.345 -7.044 1.00 37.62 391 GLU A O 1
ATOM 2893 N N . ASP A 1 392 ? 11.720 8.374 -7.606 1.00 34.59 392 ASP A N 1
ATOM 2894 C CA . ASP A 1 392 ? 11.894 7.719 -6.295 1.00 34.59 392 ASP A CA 1
ATOM 2895 C C . ASP A 1 392 ? 13.193 6.923 -6.176 1.00 34.59 392 ASP A C 1
ATOM 2897 O O . ASP A 1 392 ? 13.756 6.767 -5.090 1.00 34.59 392 ASP A O 1
ATOM 2901 N N . GLY A 1 393 ? 13.650 6.383 -7.300 1.00 35.12 393 GLY A N 1
ATOM 2902 C CA . GLY A 1 393 ? 14.812 5.518 -7.395 1.00 35.12 393 GLY A CA 1
ATOM 2903 C C . GLY A 1 393 ? 14.630 4.602 -8.598 1.00 35.12 393 GLY A C 1
ATOM 2904 O O . GLY A 1 393 ? 13.819 3.679 -8.498 1.00 35.12 393 GLY A O 1
ATOM 2905 N N . PRO A 1 394 ? 15.359 4.816 -9.713 1.00 44.16 394 PRO A N 1
ATOM 2906 C CA . PRO A 1 394 ? 15.206 3.977 -10.893 1.00 44.16 394 PRO A CA 1
ATOM 2907 C C . PRO A 1 394 ? 15.441 2.509 -10.545 1.00 44.16 394 PRO A C 1
ATOM 2909 O O . PRO A 1 394 ? 16.156 2.182 -9.586 1.00 44.16 394 PRO A O 1
ATOM 2912 N N . GLY A 1 395 ? 14.842 1.642 -11.362 1.00 49.00 395 GLY A N 1
ATOM 2913 C CA . GLY A 1 395 ? 15.099 0.208 -11.349 1.00 49.00 395 GLY A CA 1
ATOM 2914 C C . GLY A 1 395 ? 16.489 -0.082 -11.914 1.00 49.00 395 GLY A C 1
ATOM 2915 O O . GLY A 1 395 ? 17.449 0.639 -11.644 1.00 49.00 395 GLY A O 1
ATOM 2916 N N . LEU A 1 396 ? 16.619 -1.127 -12.729 1.00 37.69 396 LEU A N 1
ATOM 2917 C CA . LEU A 1 396 ? 17.912 -1.535 -13.289 1.00 37.69 396 LEU A CA 1
ATOM 2918 C C . LEU A 1 396 ? 18.600 -0.361 -14.026 1.00 37.69 396 LEU A C 1
ATOM 2920 O O . LEU A 1 396 ? 18.117 0.058 -15.084 1.00 37.69 396 LEU A O 1
ATOM 2924 N N . PRO A 1 397 ? 19.715 0.190 -13.500 1.00 31.81 397 PRO A N 1
ATOM 2925 C CA . PRO A 1 397 ? 20.293 1.415 -14.033 1.00 31.81 397 PRO A CA 1
ATOM 2926 C C . PRO A 1 397 ? 20.948 1.141 -15.389 1.00 31.81 397 PRO A C 1
ATOM 2928 O O . PRO A 1 397 ? 22.036 0.576 -15.468 1.00 31.81 397 PRO A O 1
ATOM 2931 N N . GLY A 1 398 ? 20.277 1.567 -16.461 1.00 39.28 398 GLY A N 1
ATOM 2932 C CA . GLY A 1 398 ? 20.790 1.463 -17.825 1.00 39.28 398 GLY A CA 1
ATOM 2933 C C . GLY A 1 398 ? 20.608 0.092 -18.476 1.00 39.28 398 GLY A C 1
ATOM 2934 O O . GLY A 1 398 ? 21.563 -0.430 -19.045 1.00 39.28 398 GLY A O 1
ATOM 2935 N N . ALA A 1 399 ? 19.391 -0.471 -18.463 1.00 31.89 399 ALA A N 1
ATOM 2936 C CA . ALA A 1 399 ? 19.047 -1.546 -19.401 1.00 31.89 399 ALA A CA 1
ATOM 2937 C C . ALA A 1 399 ? 19.393 -1.093 -20.844 1.00 31.89 399 ALA A C 1
ATOM 2939 O O . ALA A 1 399 ? 18.958 -0.016 -21.262 1.00 31.89 399 ALA A O 1
ATOM 2940 N N . PRO A 1 400 ? 20.203 -1.850 -21.606 1.00 34.53 400 PRO A N 1
ATOM 2941 C CA . PRO A 1 400 ? 20.162 -3.303 -21.773 1.00 34.53 400 PRO A CA 1
ATOM 2942 C C . PRO A 1 400 ? 20.776 -4.126 -20.637 1.00 34.53 400 PRO A C 1
ATOM 2944 O O . PRO A 1 400 ? 21.749 -3.731 -20.005 1.00 34.53 400 PRO A O 1
ATOM 2947 N N . ILE A 1 401 ? 20.242 -5.335 -20.445 1.00 33.75 401 ILE A N 1
ATOM 2948 C CA . ILE A 1 401 ? 20.945 -6.398 -19.716 1.00 33.75 401 ILE A CA 1
ATOM 2949 C C . ILE A 1 401 ? 22.255 -6.673 -20.480 1.00 33.75 401 ILE A C 1
ATOM 2951 O O . ILE A 1 401 ? 22.169 -6.997 -21.670 1.00 33.75 401 ILE A O 1
ATOM 2955 N N . PRO A 1 402 ? 23.445 -6.554 -19.860 1.00 27.42 402 PRO A N 1
ATOM 2956 C CA . PRO A 1 402 ? 24.702 -6.829 -20.548 1.00 27.42 402 PRO A CA 1
ATOM 2957 C C . PRO A 1 402 ? 24.768 -8.286 -21.016 1.00 27.42 402 PRO A C 1
ATOM 2959 O O . PRO A 1 402 ? 24.342 -9.199 -20.300 1.00 27.42 402 PRO A O 1
ATOM 2962 N N . GLU A 1 403 ? 25.313 -8.518 -22.212 1.00 23.88 403 GLU A N 1
ATOM 2963 C CA . GLU A 1 403 ? 25.448 -9.874 -22.743 1.00 23.88 403 GLU A CA 1
ATOM 2964 C C . GLU A 1 403 ? 26.310 -10.729 -21.798 1.00 23.88 403 GLU A C 1
ATOM 2966 O O . GLU A 1 403 ? 27.425 -10.360 -21.436 1.00 23.88 403 GLU A O 1
ATOM 2971 N N . GLY A 1 404 ? 25.760 -11.865 -21.358 1.00 31.94 404 GLY A N 1
ATOM 2972 C CA . GLY A 1 404 ? 26.402 -12.769 -20.400 1.00 31.94 404 GLY A CA 1
ATOM 2973 C C . GLY A 1 404 ? 25.895 -12.680 -18.955 1.00 31.94 404 GLY A C 1
ATOM 2974 O O . GLY A 1 404 ? 26.168 -13.603 -18.187 1.00 31.94 404 GLY A O 1
ATOM 2975 N N . VAL A 1 405 ? 25.106 -11.665 -18.570 1.00 33.03 405 VAL A N 1
ATOM 2976 C CA . VAL A 1 405 ? 24.482 -11.623 -17.229 1.00 33.03 405 VAL A CA 1
ATOM 2977 C C . VAL A 1 405 ? 23.324 -12.623 -17.152 1.00 33.03 405 VAL A C 1
ATOM 2979 O O . VAL A 1 405 ? 22.174 -12.317 -17.466 1.00 33.03 405 VAL A O 1
ATOM 2982 N N . ARG A 1 406 ? 23.639 -13.848 -16.724 1.00 35.03 406 ARG A N 1
ATOM 2983 C CA . ARG A 1 406 ? 22.655 -14.884 -16.388 1.00 35.03 406 ARG A CA 1
ATOM 2984 C C . ARG A 1 406 ? 22.079 -14.627 -15.001 1.00 35.03 406 ARG A C 1
ATOM 2986 O O . ARG A 1 406 ? 22.807 -14.656 -14.013 1.00 35.03 406 ARG A O 1
ATOM 2993 N N . ASN A 1 407 ? 20.767 -14.427 -14.925 1.00 45.31 407 ASN A N 1
ATOM 2994 C CA . ASN A 1 407 ? 20.027 -14.534 -13.671 1.00 45.31 407 ASN A CA 1
ATOM 2995 C C . ASN A 1 407 ? 19.715 -16.027 -13.446 1.00 45.31 407 ASN A C 1
ATOM 2997 O O . ASN A 1 407 ? 18.930 -16.577 -14.222 1.00 45.31 407 ASN A O 1
ATOM 3001 N N . PRO A 1 408 ? 20.266 -16.698 -12.415 1.00 44.41 408 PRO A N 1
ATOM 3002 C CA . PRO A 1 408 ? 20.082 -18.141 -12.264 1.00 44.41 408 PRO A CA 1
ATOM 3003 C C . PRO A 1 408 ? 18.632 -18.544 -11.951 1.00 44.41 408 PRO A C 1
ATOM 3005 O O . PRO A 1 408 ? 18.264 -19.690 -12.183 1.00 44.41 408 PRO A O 1
ATOM 3008 N N . LEU A 1 409 ? 17.784 -17.611 -11.490 1.00 46.34 409 LEU A N 1
ATOM 3009 C CA . LEU A 1 409 ? 16.345 -17.846 -11.334 1.00 46.34 409 LEU A CA 1
ATOM 3010 C C . LEU A 1 409 ? 15.626 -17.877 -12.693 1.00 46.34 409 LEU A C 1
ATOM 3012 O O . LEU A 1 409 ? 14.712 -18.671 -12.881 1.00 46.34 409 LEU A O 1
ATOM 3016 N N . ILE A 1 410 ? 16.072 -17.067 -13.659 1.00 52.28 410 ILE A N 1
ATOM 3017 C CA . ILE A 1 410 ? 15.577 -17.102 -15.045 1.00 52.28 410 ILE A CA 1
ATOM 3018 C C . ILE A 1 410 ? 16.087 -18.357 -15.766 1.00 52.28 410 ILE A C 1
ATOM 3020 O O . ILE A 1 410 ? 15.301 -19.028 -16.430 1.00 52.28 410 ILE A O 1
ATOM 3024 N N . ASP A 1 411 ? 17.359 -18.728 -15.587 1.00 48.38 411 ASP A N 1
ATOM 3025 C CA . ASP A 1 411 ? 17.905 -19.976 -16.146 1.00 48.38 411 ASP A CA 1
ATOM 3026 C C . ASP A 1 411 ? 17.180 -21.223 -15.579 1.00 48.38 411 ASP A C 1
ATOM 3028 O O . ASP A 1 411 ? 17.038 -22.218 -16.289 1.00 48.38 411 ASP A O 1
ATOM 3032 N N . ALA A 1 412 ? 16.686 -21.170 -14.331 1.00 47.97 412 ALA A N 1
ATOM 3033 C CA . ALA A 1 412 ? 15.962 -22.267 -13.678 1.00 47.97 412 ALA A CA 1
ATOM 3034 C C . ALA A 1 412 ? 14.445 -22.305 -13.959 1.00 47.97 412 ALA A C 1
ATOM 3036 O O . ALA A 1 412 ? 13.875 -23.393 -14.035 1.00 47.97 412 ALA A O 1
ATOM 3037 N N . LEU A 1 413 ? 13.778 -21.150 -14.089 1.00 53.03 413 LEU A N 1
ATOM 3038 C CA . LEU A 1 413 ? 12.317 -21.065 -14.272 1.00 53.03 413 LEU A CA 1
ATOM 3039 C C . LEU A 1 413 ? 11.885 -20.831 -15.731 1.00 53.03 413 LEU A C 1
ATOM 3041 O O . LEU A 1 413 ? 10.733 -21.089 -16.069 1.00 53.03 413 LEU A O 1
ATOM 3045 N N . GLY A 1 414 ? 12.794 -20.401 -16.610 1.00 45.72 414 GLY A N 1
ATOM 3046 C CA . GLY A 1 414 ? 12.565 -20.243 -18.047 1.00 45.72 414 GLY A CA 1
ATOM 3047 C C . GLY A 1 414 ? 12.727 -18.807 -18.554 1.00 45.72 414 GLY A C 1
ATOM 3048 O O . GLY A 1 414 ? 12.472 -17.833 -17.850 1.00 45.72 414 GLY A O 1
ATOM 3049 N N . ASP A 1 415 ? 13.139 -18.683 -19.818 1.00 45.56 415 ASP A N 1
ATOM 3050 C CA . ASP A 1 415 ? 13.451 -17.401 -20.458 1.00 45.56 415 ASP A CA 1
ATOM 3051 C C . ASP A 1 415 ? 12.190 -16.531 -20.690 1.00 45.56 415 ASP A C 1
ATOM 3053 O O . ASP A 1 415 ? 11.339 -16.905 -21.510 1.00 45.56 415 ASP A O 1
ATOM 3057 N N . PRO A 1 416 ? 12.061 -15.351 -20.044 1.00 48.72 416 PRO A N 1
ATOM 3058 C CA . PRO A 1 416 ? 10.921 -14.456 -20.235 1.00 48.72 416 PRO A CA 1
ATOM 3059 C C . PRO A 1 416 ? 10.908 -13.772 -21.610 1.00 48.72 416 PRO A C 1
ATOM 3061 O O . PRO A 1 416 ? 9.902 -13.164 -21.964 1.00 48.72 416 PRO A O 1
ATOM 3064 N N . ARG A 1 417 ? 11.980 -13.890 -22.411 1.00 47.94 417 ARG A N 1
ATOM 3065 C CA . ARG A 1 417 ? 12.088 -13.329 -23.771 1.00 47.94 417 ARG A CA 1
ATOM 3066 C C . ARG A 1 417 ? 11.375 -14.165 -24.840 1.00 47.94 417 ARG A C 1
ATOM 3068 O O . ARG A 1 417 ? 11.569 -13.922 -26.033 1.00 47.94 417 ARG A O 1
ATOM 3075 N N . ARG A 1 418 ? 10.539 -15.141 -24.458 1.00 51.09 418 ARG A N 1
ATOM 3076 C CA . ARG A 1 418 ? 9.535 -15.688 -25.385 1.00 51.09 418 ARG A CA 1
ATOM 3077 C C . ARG A 1 418 ? 8.665 -14.519 -25.870 1.00 51.09 418 ARG A C 1
ATOM 3079 O O . ARG A 1 418 ? 8.100 -13.833 -25.018 1.00 51.09 418 ARG A O 1
ATOM 3086 N N . PRO A 1 419 ? 8.539 -14.270 -27.188 1.00 58.75 419 PRO A N 1
ATOM 3087 C CA . PRO A 1 419 ? 7.664 -13.210 -27.671 1.00 58.75 419 PRO A CA 1
ATOM 3088 C C . PRO A 1 419 ? 6.244 -13.480 -27.172 1.00 58.75 419 PRO A C 1
ATOM 3090 O O . PRO A 1 419 ? 5.752 -14.608 -27.274 1.00 58.75 419 PRO A O 1
ATOM 3093 N N . ALA A 1 420 ? 5.608 -12.459 -26.595 1.00 69.19 420 ALA A N 1
ATOM 3094 C CA . ALA A 1 420 ? 4.232 -12.576 -26.138 1.00 69.19 420 ALA A CA 1
ATOM 3095 C C . ALA A 1 420 ? 3.333 -12.981 -27.326 1.00 69.19 420 ALA A C 1
ATOM 3097 O O . ALA A 1 420 ? 3.528 -12.452 -28.426 1.00 69.19 420 ALA A O 1
ATOM 3098 N N . PRO A 1 421 ? 2.371 -13.906 -27.146 1.00 80.44 421 PRO A N 1
ATOM 3099 C CA . PRO A 1 421 ? 1.423 -14.248 -28.201 1.00 80.44 421 PRO A CA 1
ATOM 3100 C C . PRO A 1 421 ? 0.713 -12.996 -28.725 1.00 80.44 421 PRO A C 1
ATOM 3102 O O . PRO A 1 421 ? 0.394 -12.112 -27.929 1.00 80.44 421 PRO A O 1
ATOM 3105 N N . SER A 1 422 ? 0.426 -12.931 -30.030 1.00 78.88 422 SER A N 1
ATOM 3106 C CA . SER A 1 422 ? -0.219 -11.758 -30.645 1.00 78.88 422 SER A CA 1
ATOM 3107 C C . SER A 1 422 ? -1.500 -11.365 -29.914 1.00 78.88 422 SER A C 1
ATOM 3109 O O . SER A 1 422 ? -1.601 -10.232 -29.466 1.00 78.88 422 SER A O 1
ATOM 3111 N N . TRP A 1 423 ? -2.380 -12.332 -29.628 1.00 89.00 423 TRP A N 1
ATOM 3112 C CA . TRP A 1 423 ? -3.619 -12.104 -28.875 1.00 89.00 423 TRP A CA 1
ATOM 3113 C C . TRP A 1 423 ? -3.405 -11.437 -27.505 1.00 89.00 423 TRP A C 1
ATOM 3115 O O . TRP A 1 423 ? -4.273 -10.700 -27.045 1.00 89.00 423 TRP A O 1
ATOM 3125 N N . LEU A 1 424 ? -2.262 -11.672 -26.844 1.00 88.12 424 LEU A N 1
ATOM 3126 C CA . LEU A 1 424 ? -1.938 -11.038 -25.566 1.00 88.12 424 LEU A CA 1
ATOM 3127 C C . LEU A 1 424 ? -1.397 -9.619 -25.775 1.00 88.12 424 LEU A C 1
ATOM 3129 O O . LEU A 1 424 ? -1.711 -8.738 -24.981 1.00 88.12 424 LEU A O 1
ATOM 3133 N N . ALA A 1 425 ? -0.613 -9.387 -26.830 1.00 77.00 425 ALA A N 1
ATOM 3134 C CA . ALA A 1 425 ? -0.184 -8.044 -27.216 1.00 77.00 425 ALA A CA 1
ATOM 3135 C C . ALA A 1 425 ? -1.385 -7.171 -27.627 1.00 77.00 425 ALA A C 1
ATOM 3137 O O . ALA A 1 425 ? -1.488 -6.035 -27.171 1.00 77.00 425 ALA A O 1
ATOM 3138 N N . ASP A 1 426 ? -2.328 -7.733 -28.387 1.00 79.56 426 ASP A N 1
ATOM 3139 C CA . ASP A 1 426 ? -3.580 -7.088 -28.790 1.00 79.56 426 ASP A CA 1
ATOM 3140 C C . ASP A 1 426 ? -4.444 -6.746 -27.560 1.00 79.56 426 ASP A C 1
ATOM 3142 O O . ASP A 1 426 ? -4.882 -5.608 -27.397 1.00 79.56 426 ASP A O 1
ATOM 3146 N N . ALA A 1 427 ? -4.629 -7.698 -26.634 1.00 89.88 427 ALA A N 1
ATOM 3147 C CA . ALA A 1 427 ? -5.404 -7.497 -25.403 1.00 89.88 427 ALA A CA 1
ATOM 3148 C C . ALA A 1 427 ? -4.738 -6.547 -24.382 1.00 89.88 427 ALA A C 1
ATOM 3150 O O . ALA A 1 427 ? -5.415 -5.987 -23.519 1.00 89.88 427 ALA A O 1
ATOM 3151 N N . GLN A 1 428 ? -3.419 -6.354 -24.466 1.00 88.12 428 GLN A N 1
ATOM 3152 C CA . GLN A 1 428 ? -2.656 -5.429 -23.619 1.00 88.12 428 GLN A CA 1
ATOM 3153 C C . GLN A 1 428 ? -2.395 -4.072 -24.300 1.00 88.12 428 GLN A C 1
ATOM 3155 O O . GLN A 1 428 ? -1.834 -3.179 -23.658 1.00 88.12 428 GLN A O 1
ATOM 3160 N N . ALA A 1 429 ? -2.796 -3.871 -25.560 1.00 76.69 429 ALA A N 1
ATOM 3161 C CA . ALA A 1 429 ? -2.526 -2.644 -26.309 1.00 76.69 429 ALA A CA 1
ATOM 3162 C C . ALA A 1 429 ? -2.999 -1.375 -25.552 1.00 76.69 429 ALA A C 1
ATOM 3164 O O . ALA A 1 429 ? -4.077 -1.389 -24.950 1.00 76.69 429 ALA A O 1
ATOM 3165 N N . PRO A 1 430 ? -2.216 -0.273 -25.551 1.00 86.19 430 PRO A N 1
ATOM 3166 C CA . PRO A 1 430 ? -0.974 -0.041 -26.303 1.00 86.19 430 PRO A CA 1
ATOM 3167 C C . PRO A 1 430 ? 0.332 -0.496 -25.604 1.00 86.19 430 PRO A C 1
ATOM 3169 O O . PRO A 1 430 ? 1.418 -0.089 -26.020 1.00 86.19 430 PRO A O 1
ATOM 3172 N N . LYS A 1 431 ? 0.282 -1.316 -24.543 1.00 84.06 431 LYS A N 1
ATOM 3173 C CA . LYS A 1 431 ? 1.488 -1.783 -23.832 1.00 84.06 431 LYS A CA 1
ATOM 3174 C C . LYS A 1 431 ? 2.369 -2.666 -24.719 1.00 84.06 431 LYS A C 1
ATOM 3176 O O . LYS A 1 431 ? 1.999 -3.782 -25.076 1.00 84.06 431 LYS A O 1
ATOM 3181 N N . VAL A 1 432 ? 3.604 -2.225 -24.953 1.00 77.56 432 VAL A N 1
ATOM 3182 C CA . VAL A 1 432 ? 4.670 -3.094 -25.473 1.00 77.56 432 VAL A CA 1
ATOM 3183 C C . VAL A 1 432 ? 5.121 -4.025 -24.346 1.00 77.56 432 VAL A C 1
ATOM 3185 O O . VAL A 1 432 ? 5.756 -3.580 -23.388 1.00 77.56 432 VAL A O 1
ATOM 3188 N N . ILE A 1 433 ? 4.767 -5.307 -24.442 1.00 76.50 433 ILE A N 1
ATOM 3189 C CA . ILE A 1 433 ? 5.066 -6.318 -23.419 1.00 76.50 433 ILE A CA 1
ATOM 3190 C C . ILE A 1 433 ? 6.571 -6.612 -23.379 1.00 76.50 433 ILE A C 1
ATOM 3192 O O . ILE A 1 433 ? 7.171 -6.971 -24.389 1.00 76.50 433 ILE A O 1
ATOM 3196 N N . ALA A 1 434 ? 7.157 -6.516 -22.187 1.00 75.75 434 ALA A N 1
ATOM 3197 C CA . ALA A 1 434 ? 8.524 -6.932 -21.890 1.00 75.75 434 ALA A CA 1
ATOM 3198 C C . ALA A 1 434 ? 8.602 -8.322 -21.239 1.00 75.75 434 ALA A C 1
ATOM 3200 O O . ALA A 1 434 ? 9.559 -9.052 -21.481 1.00 75.75 434 ALA A O 1
ATOM 3201 N N . ALA A 1 435 ? 7.603 -8.696 -20.431 1.00 81.31 435 ALA A N 1
ATOM 3202 C CA . ALA A 1 435 ? 7.487 -10.039 -19.863 1.00 81.31 435 ALA A CA 1
ATOM 3203 C C . ALA A 1 435 ? 6.006 -10.445 -19.706 1.00 81.31 435 ALA A C 1
ATOM 3205 O O . ALA A 1 435 ? 5.257 -9.752 -19.007 1.00 81.31 435 ALA A O 1
ATOM 3206 N N . PRO A 1 436 ? 5.555 -11.564 -20.307 1.00 88.25 436 PRO A N 1
ATOM 3207 C CA . PRO A 1 436 ? 4.187 -12.062 -20.167 1.00 88.25 436 PRO A CA 1
ATOM 3208 C C . PRO A 1 436 ? 4.034 -12.845 -18.850 1.00 88.25 436 PRO A C 1
ATOM 3210 O O . PRO A 1 436 ? 3.868 -14.061 -18.860 1.00 88.25 436 PRO A O 1
ATOM 3213 N N . LEU A 1 437 ? 4.146 -12.155 -17.706 1.00 90.12 437 LEU A N 1
ATOM 3214 C CA . LEU A 1 437 ? 4.233 -12.744 -16.355 1.00 90.12 437 LEU A CA 1
ATOM 3215 C C . LEU A 1 437 ? 3.127 -13.770 -16.038 1.00 90.12 437 LEU A C 1
ATOM 3217 O O . LEU A 1 437 ? 3.387 -14.753 -15.347 1.00 90.12 437 LEU A O 1
ATOM 3221 N N . GLY A 1 438 ? 1.919 -13.570 -16.567 1.00 92.19 438 GLY A N 1
ATOM 3222 C CA . GLY A 1 438 ? 0.765 -14.461 -16.435 1.00 92.19 438 GLY A CA 1
ATOM 3223 C C . GLY A 1 438 ? 0.859 -15.770 -17.232 1.00 92.19 438 GLY A C 1
ATOM 3224 O O . GLY A 1 438 ? 0.046 -16.659 -17.007 1.00 92.19 438 GLY A O 1
ATOM 3225 N N . LEU A 1 439 ? 1.829 -15.897 -18.146 1.00 90.81 439 LEU A N 1
ATOM 3226 C CA . LEU A 1 439 ? 2.059 -17.068 -19.008 1.00 90.81 439 LEU A CA 1
ATOM 3227 C C . LEU A 1 439 ? 3.439 -17.725 -18.799 1.00 90.81 439 LEU A C 1
ATOM 3229 O O . LEU A 1 439 ? 3.786 -18.663 -19.521 1.00 90.81 439 LEU A O 1
ATOM 3233 N N . LEU A 1 440 ? 4.257 -17.229 -17.864 1.00 85.00 440 LEU A N 1
ATOM 3234 C CA . LEU A 1 440 ? 5.570 -17.817 -17.591 1.00 85.00 440 LEU A CA 1
ATOM 3235 C C . LEU A 1 440 ? 5.432 -19.165 -16.849 1.00 85.00 440 LEU A C 1
ATOM 3237 O O . LEU A 1 440 ? 4.562 -19.297 -15.986 1.00 85.00 440 LEU A O 1
ATOM 3241 N N . PRO A 1 441 ? 6.270 -20.172 -17.165 1.00 83.81 441 PRO A N 1
ATOM 3242 C CA . PRO A 1 441 ? 6.328 -21.434 -16.428 1.00 83.81 441 PRO A CA 1
ATOM 3243 C C . PRO A 1 441 ? 7.135 -21.290 -15.118 1.00 83.81 441 PRO A C 1
ATOM 3245 O O . PRO A 1 441 ? 7.828 -20.290 -14.933 1.00 83.81 441 PRO A O 1
ATOM 3248 N N . PRO A 1 442 ? 7.079 -22.273 -14.195 1.00 84.94 442 PRO A N 1
ATOM 3249 C CA . PRO A 1 442 ? 6.189 -23.444 -14.191 1.00 84.94 442 PRO A CA 1
ATOM 3250 C C . PRO A 1 442 ? 4.725 -23.089 -13.874 1.00 84.94 442 PRO A C 1
ATOM 3252 O O . PRO A 1 442 ? 3.820 -23.858 -14.177 1.00 84.94 442 PRO A O 1
ATOM 3255 N N . VAL A 1 443 ? 4.506 -21.910 -13.296 1.00 88.44 443 VAL A N 1
ATOM 3256 C CA . VAL A 1 443 ? 3.224 -21.284 -12.947 1.00 88.44 443 VAL A CA 1
ATOM 3257 C C . VAL A 1 443 ? 3.391 -19.767 -13.131 1.00 88.44 443 VAL A C 1
ATOM 3259 O O . VAL A 1 443 ? 4.532 -19.313 -13.045 1.00 88.44 443 VAL A O 1
ATOM 3262 N N . PRO A 1 444 ? 2.315 -18.967 -13.303 1.00 91.31 444 PRO A N 1
ATOM 3263 C CA . PRO A 1 444 ? 2.403 -17.506 -13.434 1.00 91.31 444 PRO A CA 1
ATOM 3264 C C . PRO A 1 444 ? 3.342 -16.853 -12.408 1.00 91.31 444 PRO A C 1
ATOM 3266 O O . PRO A 1 444 ? 3.400 -17.284 -11.259 1.00 91.31 444 PRO A O 1
ATOM 3269 N N . TRP A 1 445 ? 4.076 -15.800 -12.762 1.00 91.44 445 TRP A N 1
ATOM 3270 C CA . TRP A 1 445 ? 5.053 -15.192 -11.835 1.00 91.44 445 TRP A CA 1
ATOM 3271 C C . TRP A 1 445 ? 4.435 -14.149 -10.886 1.00 91.44 445 TRP A C 1
ATOM 3273 O O . TRP A 1 445 ? 5.144 -13.582 -10.059 1.00 91.44 445 TRP A O 1
ATOM 3283 N N . VAL A 1 446 ? 3.122 -13.926 -10.987 1.00 94.25 446 VAL A N 1
ATOM 3284 C CA . VAL A 1 446 ? 2.303 -12.969 -10.220 1.00 94.25 446 VAL A CA 1
ATOM 3285 C C . VAL A 1 446 ? 0.927 -13.587 -9.905 1.00 94.25 446 VAL A C 1
ATOM 3287 O O . VAL A 1 446 ? 0.523 -14.516 -10.615 1.00 94.25 446 VAL A O 1
ATOM 3290 N N . PRO A 1 447 ? 0.193 -13.114 -8.881 1.00 95.06 447 PRO A N 1
ATOM 3291 C CA . PRO A 1 447 ? -1.120 -13.656 -8.543 1.00 95.06 447 PRO A CA 1
ATOM 3292 C C . PRO A 1 447 ? -2.211 -13.059 -9.446 1.00 95.06 447 PRO A C 1
ATOM 3294 O O . PRO A 1 447 ? -2.438 -11.852 -9.438 1.00 95.06 447 PRO A O 1
ATOM 3297 N N . ASN A 1 448 ? -2.914 -13.909 -10.202 1.00 95.00 448 ASN A N 1
ATOM 3298 C CA . ASN A 1 448 ? -4.082 -13.494 -10.994 1.00 95.00 448 ASN A CA 1
ATOM 3299 C C . ASN A 1 448 ? -5.348 -13.383 -10.119 1.00 95.00 448 ASN A C 1
ATOM 3301 O O . ASN A 1 448 ? -6.091 -12.406 -10.200 1.00 95.00 448 ASN A O 1
ATOM 3305 N N . VAL A 1 449 ? -5.561 -14.376 -9.246 1.00 97.56 449 VAL A N 1
ATOM 3306 C CA . VAL A 1 449 ? -6.666 -14.414 -8.279 1.00 97.56 449 VAL A CA 1
ATOM 3307 C C . VAL A 1 449 ? -6.283 -13.611 -7.041 1.00 97.56 449 VAL A C 1
ATOM 3309 O O . VAL A 1 449 ? -5.410 -14.028 -6.276 1.00 97.56 449 VAL A O 1
ATOM 3312 N N . VAL A 1 450 ? -6.942 -12.474 -6.819 1.00 97.69 450 VAL A N 1
ATOM 3313 C CA . VAL A 1 450 ? -6.655 -11.555 -5.706 1.00 97.69 450 VAL A CA 1
ATOM 3314 C C . VAL A 1 450 ? -7.913 -11.233 -4.894 1.00 97.69 450 VAL A C 1
ATOM 3316 O O . VAL A 1 450 ? -9.012 -11.218 -5.449 1.00 97.69 450 VAL A O 1
ATOM 3319 N N . PRO A 1 451 ? -7.786 -10.988 -3.578 1.00 98.12 451 PRO A N 1
ATOM 3320 C CA . PRO A 1 451 ? -8.891 -10.517 -2.757 1.00 98.12 451 PRO A CA 1
ATOM 3321 C C . PRO A 1 451 ? -9.231 -9.051 -3.055 1.00 98.12 451 PRO A C 1
ATOM 3323 O O . PRO A 1 451 ? -8.340 -8.219 -3.247 1.00 98.12 451 PRO A O 1
ATOM 3326 N N . ILE A 1 452 ? -10.522 -8.737 -2.987 1.00 98.62 452 ILE A N 1
ATOM 3327 C CA . ILE A 1 452 ? -11.043 -7.396 -2.717 1.00 98.62 452 ILE A CA 1
ATOM 3328 C C . ILE A 1 452 ? -11.920 -7.444 -1.475 1.00 98.62 452 ILE A C 1
ATOM 3330 O O . ILE A 1 452 ? -12.653 -8.410 -1.260 1.00 98.62 452 ILE A O 1
ATOM 3334 N N . GLN A 1 453 ? -11.843 -6.402 -0.657 1.00 98.69 453 GLN A N 1
ATOM 3335 C CA . GLN A 1 453 ? -12.570 -6.323 0.602 1.00 98.69 453 GLN A CA 1
ATOM 3336 C C . GLN A 1 453 ? -13.179 -4.937 0.767 1.00 98.69 453 GLN A C 1
ATOM 3338 O O . GLN A 1 453 ? -12.534 -3.931 0.484 1.00 98.69 453 GLN A O 1
ATOM 3343 N N . LEU A 1 454 ? -14.415 -4.878 1.246 1.00 98.56 454 LEU A N 1
ATOM 3344 C CA . LEU A 1 454 ? -15.039 -3.648 1.712 1.00 98.56 454 LEU A CA 1
ATOM 3345 C C . LEU A 1 454 ? -15.185 -3.762 3.231 1.00 98.56 454 LEU A C 1
ATOM 3347 O O . LEU A 1 454 ? -15.816 -4.696 3.725 1.00 98.56 454 LEU A O 1
ATOM 3351 N N . VAL A 1 455 ? -14.560 -2.853 3.978 1.00 98.50 455 VAL A N 1
ATOM 3352 C CA . VAL A 1 455 ? -14.704 -2.736 5.442 1.00 98.50 455 VAL A CA 1
ATOM 3353 C C . VAL A 1 455 ? -15.497 -1.475 5.757 1.00 98.50 455 VAL A C 1
ATOM 3355 O O . VAL A 1 455 ? -15.252 -0.432 5.157 1.00 98.50 455 VAL A O 1
ATOM 3358 N N . ARG A 1 456 ? -16.401 -1.560 6.733 1.00 97.88 456 ARG A N 1
ATOM 3359 C CA . ARG A 1 456 ? -17.113 -0.434 7.338 1.00 97.88 456 ARG A CA 1
ATOM 3360 C C . ARG A 1 456 ? -16.793 -0.363 8.827 1.00 97.88 456 ARG A C 1
ATOM 3362 O O . ARG A 1 456 ? -16.931 -1.359 9.535 1.00 97.88 456 ARG A O 1
ATOM 3369 N N . ILE A 1 457 ? -16.429 0.825 9.299 1.00 97.88 457 ILE A N 1
ATOM 3370 C CA . ILE A 1 457 ? -16.304 1.175 10.718 1.00 97.88 457 ILE A CA 1
ATOM 3371 C C . ILE A 1 457 ? -17.183 2.413 10.933 1.00 97.88 457 ILE A C 1
ATOM 3373 O O . ILE A 1 457 ? -16.731 3.553 10.812 1.00 97.88 457 ILE A O 1
ATOM 3377 N N . GLY A 1 458 ? -18.477 2.176 11.158 1.00 95.19 458 GLY A N 1
ATOM 3378 C CA . GLY A 1 458 ? -19.494 3.213 11.299 1.00 95.19 458 GLY A CA 1
ATOM 3379 C C . GLY A 1 458 ? -19.728 4.016 10.018 1.00 95.19 458 GLY A C 1
ATOM 3380 O O . GLY A 1 458 ? -20.470 3.586 9.130 1.00 95.19 458 GLY A O 1
ATOM 3381 N N . GLU A 1 459 ? -19.087 5.183 9.950 1.00 94.69 459 GLU A N 1
ATOM 3382 C CA . GLU A 1 459 ? -19.132 6.149 8.841 1.00 94.69 459 GLU A CA 1
ATOM 3383 C C . GLU A 1 459 ? -17.889 6.092 7.936 1.00 94.69 459 GLU A C 1
ATOM 3385 O O . GLU A 1 459 ? -17.860 6.760 6.907 1.00 94.69 459 GLU A O 1
ATOM 3390 N N . LEU A 1 460 ? -16.855 5.327 8.308 1.00 98.25 460 LEU A N 1
ATOM 3391 C CA . LEU A 1 460 ? -15.658 5.123 7.490 1.00 98.25 460 LEU A CA 1
ATOM 3392 C C . LEU A 1 460 ? -15.783 3.828 6.682 1.00 98.25 460 LEU A C 1
ATOM 3394 O O . LEU A 1 460 ? -15.954 2.754 7.261 1.00 98.25 460 LEU A O 1
ATOM 3398 N N . TYR A 1 461 ? -15.625 3.922 5.363 1.00 98.75 461 TYR A N 1
ATOM 3399 C CA . TYR A 1 461 ? -15.580 2.785 4.447 1.00 98.75 461 TYR A CA 1
ATOM 3400 C C . TYR A 1 461 ? -14.195 2.670 3.802 1.00 98.75 461 TYR A C 1
ATOM 3402 O O . TYR A 1 461 ? -13.665 3.646 3.271 1.00 98.75 461 TYR A O 1
ATOM 3410 N N . LEU A 1 462 ? -13.621 1.467 3.815 1.00 98.88 462 LEU A N 1
ATOM 3411 C CA . LEU A 1 462 ? -12.334 1.151 3.195 1.00 98.88 462 LEU A CA 1
ATOM 3412 C C . LEU A 1 462 ? -12.558 0.169 2.040 1.00 98.88 462 LEU A C 1
ATOM 3414 O O . LEU A 1 462 ? -12.839 -1.009 2.271 1.00 98.88 462 LEU A O 1
ATOM 3418 N N . ALA A 1 463 ? -12.424 0.649 0.803 1.00 98.81 463 ALA A N 1
ATOM 3419 C CA . ALA A 1 463 ? -12.392 -0.182 -0.399 1.00 98.81 463 ALA A CA 1
ATOM 3420 C C . ALA A 1 463 ? -10.959 -0.703 -0.596 1.00 98.81 463 ALA A C 1
ATOM 3422 O O . ALA A 1 463 ? -10.082 0.031 -1.055 1.00 98.81 463 ALA A O 1
ATOM 3423 N N . ALA A 1 464 ? -10.699 -1.938 -0.169 1.00 98.81 464 ALA A N 1
ATOM 3424 C CA . ALA A 1 464 ? -9.360 -2.485 0.011 1.00 98.81 464 ALA A CA 1
ATOM 3425 C C . ALA A 1 464 ? -8.954 -3.480 -1.086 1.00 98.81 464 ALA A C 1
ATOM 3427 O O . ALA A 1 464 ? -9.671 -4.444 -1.369 1.00 98.81 464 ALA A O 1
ATOM 3428 N N . ALA A 1 465 ? -7.785 -3.249 -1.690 1.00 98.56 465 ALA A N 1
ATOM 3429 C CA . ALA A 1 465 ? -7.220 -4.072 -2.758 1.00 98.56 465 ALA A CA 1
ATOM 3430 C C . ALA A 1 465 ? -5.682 -4.050 -2.748 1.00 98.56 465 ALA A C 1
ATOM 3432 O O . ALA A 1 465 ? -5.054 -3.090 -2.307 1.00 98.56 465 ALA A O 1
ATOM 3433 N N . GLY A 1 466 ? -5.070 -5.094 -3.307 1.00 96.81 466 GLY A N 1
ATOM 3434 C CA . GLY A 1 466 ? -3.612 -5.284 -3.317 1.00 96.81 466 GLY A CA 1
ATOM 3435 C C . GLY A 1 466 ? -2.801 -4.425 -4.294 1.00 96.81 466 GLY A C 1
ATOM 3436 O O . GLY A 1 466 ? -1.624 -4.699 -4.510 1.00 96.81 466 GLY A O 1
ATOM 3437 N N . GLY A 1 467 ? -3.425 -3.450 -4.952 1.00 96.75 467 GLY A N 1
ATOM 3438 C CA . GLY A 1 467 ? -2.800 -2.672 -6.021 1.00 96.75 467 GLY A CA 1
ATOM 3439 C C . GLY A 1 467 ? -2.182 -1.363 -5.535 1.00 96.75 467 GLY A C 1
ATOM 3440 O O . GLY A 1 467 ? -2.598 -0.803 -4.516 1.00 96.75 467 GLY A O 1
ATOM 3441 N N . GLU A 1 468 ? -1.239 -0.843 -6.315 1.00 98.62 468 GLU A N 1
ATOM 3442 C CA . GLU A 1 468 ? -0.774 0.544 -6.242 1.00 98.62 468 GLU A CA 1
ATOM 3443 C C . GLU A 1 468 ? -1.630 1.419 -7.173 1.00 98.62 468 GLU A C 1
ATOM 3445 O O . GLU A 1 468 ? -1.318 1.606 -8.351 1.00 98.62 468 GLU A O 1
ATOM 3450 N N . PHE A 1 469 ? -2.765 1.908 -6.674 1.00 98.88 469 PHE A N 1
ATOM 3451 C CA . PHE A 1 469 ? -3.684 2.740 -7.457 1.00 98.88 469 PHE A CA 1
ATOM 3452 C C . PHE A 1 469 ? -3.164 4.177 -7.538 1.00 98.88 469 PHE A C 1
ATOM 3454 O O . PHE A 1 469 ? -2.833 4.747 -6.498 1.00 98.88 469 PHE A O 1
ATOM 3461 N N . THR A 1 470 ? -3.152 4.776 -8.732 1.00 98.88 470 THR A N 1
ATOM 3462 C CA . THR A 1 470 ? -2.944 6.229 -8.899 1.00 98.88 470 THR A CA 1
ATOM 3463 C C . THR A 1 470 ? -4.044 7.031 -8.204 1.00 98.88 470 THR A C 1
ATOM 3465 O O . THR A 1 470 ? -5.120 6.497 -7.899 1.00 98.88 470 THR A O 1
ATOM 3468 N N . ILE A 1 471 ? -3.822 8.329 -7.973 1.00 98.75 471 ILE A N 1
ATOM 3469 C CA . ILE A 1 471 ? -4.802 9.161 -7.264 1.00 98.75 471 ILE A CA 1
ATOM 3470 C C . ILE A 1 471 ? -6.175 9.156 -7.953 1.00 98.75 471 ILE A C 1
ATOM 3472 O O . ILE A 1 471 ? -7.193 8.999 -7.272 1.00 98.75 471 ILE A O 1
ATOM 3476 N N . VAL A 1 472 ? -6.218 9.211 -9.294 1.00 98.88 472 VAL A N 1
ATOM 3477 C CA . VAL A 1 472 ? -7.471 9.174 -10.070 1.00 98.88 472 VAL A CA 1
ATOM 3478 C C . VAL A 1 472 ? -8.067 7.765 -10.134 1.00 98.88 472 VAL A C 1
ATOM 3480 O O . VAL A 1 472 ? -9.286 7.621 -10.026 1.00 98.88 472 VAL A O 1
ATOM 3483 N N . ALA A 1 473 ? -7.249 6.711 -10.217 1.00 98.94 473 ALA A N 1
ATOM 3484 C CA . ALA A 1 473 ? -7.750 5.342 -10.105 1.00 98.94 473 ALA A CA 1
ATOM 3485 C C . ALA A 1 473 ? -8.436 5.101 -8.746 1.00 98.94 473 ALA A C 1
ATOM 3487 O O . ALA A 1 473 ? -9.539 4.551 -8.689 1.00 98.94 473 ALA A O 1
ATOM 3488 N N . GLY A 1 474 ? -7.842 5.600 -7.658 1.00 98.81 474 GLY A N 1
ATOM 3489 C CA . GLY A 1 474 ? -8.452 5.595 -6.328 1.00 98.81 474 GLY A CA 1
ATOM 3490 C C . GLY A 1 474 ? -9.744 6.409 -6.257 1.00 98.81 474 GLY A C 1
ATOM 3491 O O . GLY A 1 474 ? -10.750 5.906 -5.761 1.00 98.81 474 GLY A O 1
ATOM 3492 N N . LEU A 1 475 ? -9.758 7.629 -6.803 1.00 98.88 475 LEU A N 1
ATOM 3493 C CA . LEU A 1 475 ? -10.951 8.482 -6.880 1.00 98.88 475 LEU A CA 1
ATOM 3494 C C . LEU A 1 475 ? -12.121 7.797 -7.600 1.00 98.88 475 LEU A C 1
ATOM 3496 O O . LEU A 1 475 ? -13.254 7.843 -7.119 1.00 98.88 475 LEU A O 1
ATOM 3500 N N . ARG A 1 476 ? -11.861 7.131 -8.730 1.00 98.81 476 ARG A N 1
ATOM 3501 C CA . ARG A 1 476 ? -12.890 6.430 -9.513 1.00 98.81 476 ARG A CA 1
ATOM 3502 C C . ARG A 1 476 ? -13.489 5.235 -8.767 1.00 98.81 476 ARG A C 1
ATOM 3504 O O . ARG A 1 476 ? -14.704 5.048 -8.828 1.00 98.81 476 ARG A O 1
ATOM 3511 N N . VAL A 1 477 ? -12.691 4.480 -8.003 1.00 98.88 477 VAL A N 1
ATOM 3512 C CA . VAL A 1 477 ? -13.215 3.439 -7.092 1.00 98.88 477 VAL A CA 1
ATOM 3513 C C . VAL A 1 477 ? -14.006 4.063 -5.939 1.00 98.88 477 VAL A C 1
ATOM 3515 O O . VAL A 1 477 ? -15.125 3.629 -5.675 1.00 98.88 477 VAL A O 1
ATOM 3518 N N . ARG A 1 478 ? -13.477 5.111 -5.288 1.00 98.81 478 ARG A N 1
ATOM 3519 C CA . ARG A 1 478 ? -14.156 5.815 -4.183 1.00 98.81 478 ARG A CA 1
ATOM 3520 C C . ARG A 1 478 ? -15.536 6.330 -4.608 1.00 98.81 478 ARG A C 1
ATOM 3522 O O . ARG A 1 478 ? -16.510 6.053 -3.918 1.00 98.81 478 ARG A O 1
ATOM 3529 N N . ARG A 1 479 ? -15.644 6.984 -5.774 1.00 98.81 479 ARG A N 1
ATOM 3530 C CA . ARG A 1 479 ? -16.923 7.431 -6.365 1.00 98.81 479 ARG A CA 1
ATOM 3531 C C . ARG A 1 479 ? -17.875 6.263 -6.654 1.00 98.81 479 ARG A C 1
ATOM 3533 O O . ARG A 1 479 ? -19.053 6.357 -6.323 1.00 98.81 479 ARG A O 1
ATOM 3540 N N . ALA A 1 480 ? -17.381 5.166 -7.236 1.00 98.69 480 ALA A N 1
ATOM 3541 C CA . ALA A 1 480 ? -18.196 3.995 -7.575 1.00 98.69 480 ALA A CA 1
ATOM 3542 C C . ALA A 1 480 ? -18.773 3.280 -6.336 1.00 98.69 480 ALA A C 1
ATOM 3544 O O . ALA A 1 480 ? -19.916 2.822 -6.362 1.00 98.69 480 ALA A O 1
ATOM 3545 N N . VAL A 1 481 ? -18.007 3.223 -5.241 1.00 98.88 481 VAL A N 1
ATOM 3546 C CA . VAL A 1 481 ? -18.451 2.689 -3.943 1.00 98.88 481 VAL A CA 1
ATOM 3547 C C . VAL A 1 481 ? -19.394 3.664 -3.235 1.00 98.88 481 VAL A C 1
ATOM 3549 O O . VAL A 1 481 ? -20.452 3.244 -2.777 1.00 98.88 481 VAL A O 1
ATOM 3552 N N . ALA A 1 482 ? -19.068 4.961 -3.198 1.00 98.81 482 ALA A N 1
ATOM 3553 C CA . ALA A 1 482 ? -19.899 5.989 -2.566 1.00 98.81 482 ALA A CA 1
ATOM 3554 C C . ALA A 1 482 ? -21.312 6.041 -3.177 1.00 98.81 482 ALA A C 1
ATOM 3556 O O . ALA A 1 482 ? -22.309 5.970 -2.460 1.00 98.81 482 ALA A O 1
ATOM 3557 N N . ALA A 1 483 ? -21.399 6.046 -4.512 1.00 98.56 483 ALA A N 1
ATOM 3558 C CA . ALA A 1 483 ? -22.666 6.017 -5.242 1.00 98.56 483 ALA A CA 1
ATOM 3559 C C . ALA A 1 483 ? -23.463 4.713 -5.037 1.00 98.56 483 ALA A C 1
ATOM 3561 O O . ALA A 1 483 ? -24.690 4.751 -5.006 1.00 98.56 483 ALA A O 1
ATOM 3562 N N . ALA A 1 484 ? -22.789 3.569 -4.879 1.00 98.38 484 ALA A N 1
ATOM 3563 C CA . ALA A 1 484 ? -23.438 2.273 -4.658 1.00 98.38 484 ALA A CA 1
ATOM 3564 C C . ALA A 1 484 ? -23.907 2.050 -3.205 1.00 98.38 484 ALA A C 1
ATOM 3566 O O . ALA A 1 484 ? -24.806 1.240 -2.983 1.00 98.38 484 ALA A O 1
ATOM 3567 N N . LEU A 1 485 ? -23.318 2.763 -2.237 1.00 98.12 485 LEU A N 1
ATOM 3568 C CA . LEU A 1 485 ? -23.738 2.791 -0.829 1.00 98.12 485 LEU A CA 1
ATOM 3569 C C . LEU A 1 485 ? -24.743 3.918 -0.517 1.00 98.12 485 LEU A C 1
ATOM 3571 O O . LEU A 1 485 ? -25.435 3.841 0.494 1.00 98.12 485 LEU A O 1
ATOM 3575 N N . GLY A 1 486 ? -24.805 4.970 -1.342 1.00 97.94 486 GLY A N 1
ATOM 3576 C CA . GLY A 1 486 ? -25.594 6.177 -1.066 1.00 97.94 486 GLY A CA 1
ATOM 3577 C C . GLY A 1 486 ? -24.974 7.078 0.012 1.00 97.94 486 GLY A C 1
ATOM 3578 O O . GLY A 1 486 ? -25.698 7.602 0.854 1.00 97.94 486 GLY A O 1
ATOM 3579 N N . VAL A 1 487 ? -23.643 7.217 0.011 1.00 98.12 487 VAL A N 1
ATOM 3580 C CA . VAL A 1 487 ? -22.850 7.916 1.048 1.00 98.12 487 VAL A CA 1
ATOM 3581 C C . VAL A 1 487 ? -21.933 8.986 0.444 1.00 98.12 487 VAL A C 1
ATOM 3583 O O . VAL A 1 487 ? -21.694 8.990 -0.765 1.00 98.12 487 VAL A O 1
ATOM 3586 N N . ASP A 1 488 ? -21.387 9.872 1.280 1.00 97.88 488 ASP A N 1
ATOM 3587 C CA . ASP A 1 488 ? -20.492 10.947 0.832 1.00 97.88 488 ASP A CA 1
ATOM 3588 C C . ASP A 1 488 ? -19.117 10.411 0.376 1.00 97.88 488 ASP A C 1
ATOM 3590 O O . ASP A 1 488 ? -18.592 9.419 0.894 1.00 97.88 488 ASP A O 1
ATOM 3594 N N . LEU A 1 489 ? -18.477 11.090 -0.582 1.00 98.25 489 LEU A N 1
ATOM 3595 C CA . LEU A 1 489 ? -17.186 10.674 -1.159 1.00 98.25 489 LEU A CA 1
ATOM 3596 C C . LEU A 1 489 ? -16.037 10.707 -0.132 1.00 98.25 489 LEU A C 1
ATOM 3598 O O . LEU A 1 489 ? -15.038 9.991 -0.251 1.00 98.25 489 LEU A O 1
ATOM 3602 N N . GLU A 1 490 ? -16.188 11.534 0.895 1.00 96.56 490 GLU A N 1
ATOM 3603 C CA . GLU A 1 490 ? -15.272 11.731 2.012 1.00 96.56 490 GLU A CA 1
ATOM 3604 C C . GLU A 1 490 ? -15.386 10.605 3.053 1.00 96.56 490 GLU A C 1
ATOM 3606 O O . GLU A 1 490 ? -14.483 10.438 3.878 1.00 96.56 490 GLU A O 1
ATOM 3611 N N . GLN A 1 491 ? -16.478 9.831 3.039 1.00 97.94 491 GLN A N 1
ATOM 3612 C CA . GLN A 1 491 ? -16.676 8.643 3.880 1.00 97.94 491 GLN A CA 1
ATOM 3613 C C . GLN A 1 491 ? -15.984 7.397 3.303 1.00 97.94 491 GLN A C 1
ATOM 3615 O O . GLN A 1 491 ? -15.704 6.459 4.049 1.00 97.94 491 GLN A O 1
ATOM 3620 N N . VAL A 1 492 ? -15.656 7.392 2.005 1.00 98.81 492 VAL A N 1
ATOM 3621 C CA . VAL A 1 492 ? -15.003 6.265 1.323 1.00 98.81 492 VAL A CA 1
ATOM 3622 C C . VAL A 1 492 ? -13.532 6.562 1.038 1.00 98.81 492 VAL A C 1
ATOM 3624 O O . VAL A 1 492 ? -13.208 7.470 0.272 1.00 98.81 492 VAL A O 1
ATOM 3627 N N . LEU A 1 493 ? -12.634 5.735 1.573 1.00 98.81 493 LEU A N 1
ATOM 3628 C CA . LEU A 1 493 ? -11.220 5.691 1.194 1.00 98.81 493 LEU A CA 1
ATOM 3629 C C . LEU A 1 493 ? -10.940 4.461 0.323 1.00 98.81 493 LEU A C 1
ATOM 3631 O O . LEU A 1 493 ? -11.499 3.386 0.548 1.00 98.81 493 LEU A O 1
ATOM 3635 N N . LEU A 1 494 ? -10.012 4.593 -0.627 1.00 98.75 494 LEU A N 1
ATOM 3636 C CA . LEU A 1 494 ? -9.343 3.424 -1.192 1.00 98.75 494 LEU A CA 1
ATOM 3637 C C . LEU A 1 494 ? -8.199 3.025 -0.254 1.00 98.75 494 LEU A C 1
ATOM 3639 O O . LEU A 1 494 ? -7.333 3.843 0.051 1.00 98.75 494 LEU A O 1
ATOM 3643 N N . GLN A 1 495 ? -8.165 1.757 0.142 1.00 98.75 495 GLN A N 1
ATOM 3644 C CA . GLN A 1 495 ? -7.056 1.145 0.859 1.00 98.75 495 GLN A CA 1
ATOM 3645 C C . GLN A 1 495 ? -6.243 0.270 -0.110 1.00 98.75 495 GLN A C 1
ATOM 3647 O O . GLN A 1 495 ? -6.475 -0.934 -0.223 1.00 98.75 495 GLN A O 1
ATOM 3652 N N . GLY A 1 496 ? -5.283 0.873 -0.817 1.00 98.25 496 GLY A N 1
ATOM 3653 C CA . GLY A 1 496 ? -4.295 0.129 -1.605 1.00 98.25 496 GLY A CA 1
ATOM 3654 C C . GLY A 1 496 ? -3.382 -0.744 -0.732 1.00 98.25 496 GLY A C 1
ATOM 3655 O O . GLY A 1 496 ? -3.445 -0.684 0.501 1.00 98.25 496 GLY A O 1
ATOM 3656 N N . TYR A 1 497 ? -2.498 -1.511 -1.380 1.00 98.38 497 TYR A N 1
ATOM 3657 C CA . TYR A 1 497 ? -1.489 -2.382 -0.746 1.00 98.38 497 TYR A CA 1
ATOM 3658 C C . TYR A 1 497 ? -2.044 -3.484 0.189 1.00 98.38 497 TYR A C 1
ATOM 3660 O O . TYR A 1 497 ? -1.305 -4.007 1.031 1.00 98.38 497 TYR A O 1
ATOM 3668 N N . ALA A 1 498 ? -3.330 -3.834 0.061 1.00 98.38 498 ALA A N 1
ATOM 3669 C CA . ALA A 1 498 ? -4.042 -4.688 1.012 1.00 98.38 498 ALA A CA 1
ATOM 3670 C C . ALA A 1 498 ? -4.213 -6.154 0.568 1.00 98.38 498 ALA A C 1
ATOM 3672 O O . ALA A 1 498 ? -4.605 -6.432 -0.565 1.00 98.38 498 ALA A O 1
ATOM 3673 N N . ASN A 1 499 ? -3.999 -7.091 1.502 1.00 98.44 499 ASN A N 1
ATOM 3674 C CA . ASN A 1 499 ? -4.237 -8.549 1.431 1.00 98.44 499 ASN A CA 1
ATOM 3675 C C . ASN A 1 499 ? -3.518 -9.352 0.312 1.00 98.44 499 ASN A C 1
ATOM 3677 O O . ASN A 1 499 ? -3.406 -10.575 0.404 1.00 98.44 499 ASN A O 1
ATOM 3681 N N . ALA A 1 500 ? -3.013 -8.703 -0.736 1.00 97.25 500 ALA A N 1
ATOM 3682 C CA . ALA A 1 500 ? -2.170 -9.263 -1.790 1.00 97.25 500 ALA A CA 1
ATOM 3683 C C . ALA A 1 500 ? -1.345 -8.140 -2.450 1.00 97.25 500 ALA A C 1
ATOM 3685 O O . ALA A 1 500 ? -1.512 -6.968 -2.120 1.00 97.25 500 ALA A O 1
ATOM 3686 N N . TYR A 1 501 ? -0.491 -8.486 -3.418 1.00 97.88 501 TYR A N 1
ATOM 3687 C CA . TYR A 1 501 ? 0.211 -7.503 -4.244 1.00 97.88 501 TYR A CA 1
ATOM 3688 C C . TYR A 1 501 ? 0.234 -7.925 -5.712 1.00 97.88 501 TYR A C 1
ATOM 3690 O O . TYR A 1 501 ? 0.502 -9.088 -6.010 1.00 97.88 501 TYR A O 1
ATOM 3698 N N . HIS A 1 502 ? -0.054 -6.986 -6.616 1.00 96.38 502 HIS A N 1
ATOM 3699 C CA . HIS A 1 502 ? -0.112 -7.238 -8.061 1.00 96.38 502 HIS A CA 1
ATOM 3700 C C . HIS A 1 502 ? 0.356 -6.038 -8.913 1.00 96.38 502 HIS A C 1
ATOM 3702 O O . HIS A 1 502 ? -0.119 -5.853 -10.032 1.00 96.38 502 HIS A O 1
ATOM 3708 N N . GLN A 1 503 ? 1.325 -5.255 -8.415 1.00 95.56 503 GLN A N 1
ATOM 3709 C CA . GLN A 1 503 ? 1.795 -3.999 -9.030 1.00 95.56 503 GLN A CA 1
ATOM 3710 C C . GLN A 1 503 ? 0.682 -2.924 -9.089 1.00 95.56 503 GLN A C 1
ATOM 3712 O O . GLN A 1 503 ? -0.061 -2.755 -8.122 1.00 95.56 503 GLN A O 1
ATOM 3717 N N . TYR A 1 504 ? 0.599 -2.156 -10.179 1.00 98.44 504 TYR A N 1
ATOM 3718 C CA . TYR A 1 504 ? -0.116 -0.878 -10.244 1.00 98.44 504 TYR A CA 1
ATOM 3719 C C . TYR A 1 504 ? -1.538 -0.993 -10.800 1.00 98.44 504 TYR A C 1
ATOM 3721 O O . TYR A 1 504 ? -1.877 -1.946 -11.502 1.00 98.44 504 TYR A O 1
ATOM 3729 N N . VAL A 1 505 ? -2.359 0.023 -10.524 1.00 98.88 505 VAL A N 1
ATOM 3730 C CA . VAL A 1 505 ? -3.662 0.229 -11.163 1.00 98.88 505 VAL A CA 1
ATOM 3731 C C . VAL A 1 505 ? -3.771 1.683 -11.623 1.00 98.88 505 VAL A C 1
ATOM 3733 O O . VAL A 1 505 ? -3.858 2.604 -10.814 1.00 98.88 505 VAL A O 1
ATOM 3736 N N . THR A 1 506 ? -3.766 1.873 -12.939 1.00 98.81 506 THR A N 1
ATOM 3737 C CA . THR A 1 506 ? -3.956 3.166 -13.617 1.00 98.81 506 THR A CA 1
ATOM 3738 C C . THR A 1 506 ? -5.368 3.300 -14.177 1.00 98.81 506 THR A C 1
ATOM 3740 O O . THR A 1 506 ? -6.066 2.301 -14.384 1.00 98.81 506 THR A O 1
ATOM 3743 N N . THR A 1 507 ? -5.797 4.528 -14.473 1.00 98.88 507 THR A N 1
ATOM 3744 C CA . THR A 1 507 ? -6.944 4.742 -15.368 1.00 98.88 507 THR A CA 1
ATOM 3745 C C . THR A 1 507 ? -6.625 4.254 -16.789 1.00 98.88 507 THR A C 1
ATOM 3747 O O . THR A 1 507 ? -5.454 4.204 -17.165 1.00 98.88 507 THR A O 1
ATOM 3750 N N . PRO A 1 508 ? -7.622 3.916 -17.627 1.00 98.44 508 PRO A N 1
ATOM 3751 C CA . PRO A 1 508 ? -7.397 3.668 -19.056 1.00 98.44 508 PRO A CA 1
ATOM 3752 C C . PRO A 1 508 ? -6.628 4.802 -19.764 1.00 98.44 508 PRO A C 1
ATOM 3754 O O . PRO A 1 508 ? -5.803 4.553 -20.640 1.00 98.44 508 PRO A O 1
ATOM 3757 N N . GLU A 1 509 ? -6.868 6.050 -19.361 1.00 98.12 509 GLU A N 1
ATOM 3758 C CA . GLU A 1 509 ? -6.259 7.258 -19.917 1.00 98.12 509 GLU A CA 1
ATOM 3759 C C . GLU A 1 509 ? -4.784 7.434 -19.506 1.00 98.12 509 GLU A C 1
ATOM 3761 O O . GLU A 1 509 ? -3.960 7.874 -20.314 1.00 98.12 509 GLU A O 1
ATOM 3766 N N . GLU A 1 510 ? -4.434 7.044 -18.280 1.00 97.56 510 GLU A N 1
ATOM 3767 C CA . GLU A 1 510 ? -3.060 6.939 -17.774 1.00 97.56 510 GLU A CA 1
ATOM 3768 C C . GLU A 1 510 ? -2.334 5.718 -18.362 1.00 97.56 510 GLU A C 1
ATOM 3770 O O . GLU A 1 510 ? -1.167 5.805 -18.753 1.00 97.56 510 GLU A O 1
ATOM 3775 N N . TYR A 1 511 ? -3.029 4.583 -18.486 1.00 95.62 511 TYR A N 1
ATOM 3776 C CA . TYR A 1 511 ? -2.526 3.353 -19.097 1.00 95.62 511 TYR A CA 1
ATOM 3777 C C . TYR A 1 511 ? -2.055 3.610 -20.529 1.00 95.62 511 TYR A C 1
ATOM 3779 O O . TYR A 1 511 ? -0.948 3.218 -20.901 1.00 95.62 511 TYR A O 1
ATOM 3787 N N . ASP A 1 512 ? -2.845 4.347 -21.310 1.00 89.81 512 ASP A N 1
ATOM 3788 C CA . ASP A 1 512 ? -2.523 4.750 -22.682 1.00 89.81 512 ASP A CA 1
ATOM 3789 C C . ASP A 1 512 ? -1.327 5.722 -22.787 1.00 89.81 512 ASP A C 1
ATOM 3791 O O . ASP A 1 512 ? -0.889 6.034 -23.897 1.00 89.81 512 ASP A O 1
ATOM 3795 N N . ALA A 1 513 ? -0.795 6.230 -21.666 1.00 82.44 513 ALA A N 1
ATOM 3796 C CA . ALA A 1 513 ? 0.463 6.980 -21.623 1.00 82.44 513 ALA A CA 1
ATOM 3797 C C . ALA A 1 513 ? 1.699 6.067 -21.543 1.00 82.44 513 ALA A C 1
ATOM 3799 O O . ALA A 1 513 ? 2.789 6.482 -21.935 1.00 82.44 513 ALA A O 1
ATOM 3800 N N . GLN A 1 514 ? 1.543 4.852 -21.000 1.00 87.25 514 GLN A N 1
ATOM 3801 C CA . GLN A 1 514 ? 2.628 3.906 -20.704 1.00 87.25 514 GLN A CA 1
ATOM 3802 C C . GLN A 1 514 ? 3.826 4.533 -19.952 1.00 87.25 514 GLN A C 1
ATOM 3804 O O . GLN A 1 514 ? 4.982 4.175 -20.192 1.00 87.25 514 GLN A O 1
ATOM 3809 N N . GLN A 1 515 ? 3.555 5.421 -18.983 1.00 83.62 515 GLN A N 1
ATOM 3810 C CA . GLN A 1 515 ? 4.506 5.708 -17.894 1.00 83.62 515 GLN A CA 1
ATOM 3811 C C . GLN A 1 515 ? 4.710 4.457 -17.010 1.00 83.62 515 GLN A C 1
ATOM 3813 O O . GLN A 1 515 ? 4.142 3.396 -17.289 1.00 83.62 515 GLN A O 1
ATOM 3818 N N . TYR A 1 516 ? 5.547 4.547 -15.971 1.00 81.56 516 TYR A N 1
ATOM 3819 C CA . TYR A 1 516 ? 5.929 3.406 -15.132 1.00 81.56 516 TYR A CA 1
ATOM 3820 C C . TYR A 1 516 ? 4.713 2.626 -14.598 1.00 81.56 516 TYR A C 1
ATOM 3822 O O . TYR A 1 516 ? 4.629 1.410 -14.778 1.00 81.56 516 TYR A O 1
ATOM 3830 N N . GLU A 1 517 ? 3.717 3.324 -14.056 1.00 90.88 517 GLU A N 1
ATOM 3831 C CA . GLU A 1 517 ? 2.482 2.765 -13.498 1.00 90.88 517 GLU A CA 1
ATOM 3832 C C . GLU A 1 517 ? 1.628 2.086 -14.584 1.00 90.88 517 GLU A C 1
ATOM 3834 O O . GLU A 1 517 ? 1.113 0.985 -14.383 1.00 90.88 517 GLU A O 1
ATOM 3839 N N . GLY A 1 518 ? 1.524 2.691 -15.773 1.00 86.94 518 GLY A N 1
ATOM 3840 C CA . GLY A 1 518 ? 0.771 2.144 -16.911 1.00 86.94 518 GLY A CA 1
ATOM 3841 C C . GLY A 1 518 ? 1.428 0.898 -17.514 1.00 86.94 518 GLY A C 1
ATOM 3842 O O . GLY A 1 518 ? 0.750 -0.076 -17.847 1.00 86.94 518 GLY A O 1
ATOM 3843 N N . GLY A 1 519 ? 2.763 0.874 -17.583 1.00 80.75 519 GLY A N 1
ATOM 3844 C CA . GLY A 1 519 ? 3.527 -0.326 -17.934 1.00 80.75 519 GLY A CA 1
ATOM 3845 C C . GLY A 1 519 ? 3.404 -1.435 -16.885 1.00 80.75 519 GLY A C 1
ATOM 3846 O O . GLY A 1 519 ? 3.445 -2.619 -17.228 1.00 80.75 519 GLY A O 1
ATOM 3847 N N . SER A 1 520 ? 3.192 -1.056 -15.625 1.00 91.88 520 SER A N 1
ATOM 3848 C CA . SER A 1 520 ? 3.091 -1.956 -14.470 1.00 91.88 520 SER A CA 1
ATOM 3849 C C . SER A 1 520 ? 1.652 -2.342 -14.103 1.00 91.88 520 SER A C 1
ATOM 3851 O O . SER A 1 520 ? 1.455 -3.172 -13.221 1.00 91.88 520 SER A O 1
ATOM 3853 N N . THR A 1 521 ? 0.644 -1.796 -14.790 1.00 97.94 521 THR A N 1
ATOM 3854 C CA . THR A 1 521 ? -0.771 -2.159 -14.620 1.00 97.94 521 THR A CA 1
ATOM 3855 C C . THR A 1 521 ? -1.030 -3.488 -15.321 1.00 97.94 521 THR A C 1
ATOM 3857 O O . THR A 1 521 ? -1.251 -3.535 -16.532 1.00 97.94 521 THR A O 1
ATOM 3860 N N . LEU A 1 522 ? -0.875 -4.599 -14.595 1.00 97.81 522 LEU A N 1
ATOM 3861 C CA . LEU A 1 522 ? -0.578 -5.902 -15.204 1.00 97.81 522 LEU A CA 1
ATOM 3862 C C . LEU A 1 522 ? -1.681 -6.464 -16.107 1.00 97.81 522 LEU A C 1
ATOM 3864 O O . LEU A 1 522 ? -1.351 -7.069 -17.126 1.00 97.81 522 LEU A O 1
ATOM 3868 N N . PHE A 1 523 ? -2.955 -6.262 -15.774 1.00 98.50 523 PHE A N 1
ATOM 3869 C CA . PHE A 1 523 ? -4.089 -6.971 -16.390 1.00 98.50 523 PHE A CA 1
ATOM 3870 C C . PHE A 1 523 ? -4.750 -6.215 -17.556 1.00 98.50 523 PHE A C 1
ATOM 3872 O O . PHE A 1 523 ? -5.893 -6.477 -17.935 1.00 98.50 523 PHE A O 1
ATOM 3879 N N . GLY A 1 524 ? -4.007 -5.279 -18.150 1.00 97.00 524 GLY A N 1
ATOM 3880 C CA . GLY A 1 524 ? -4.420 -4.519 -19.325 1.00 97.00 524 GLY A CA 1
ATOM 3881 C C . GLY A 1 524 ? -5.180 -3.231 -19.002 1.00 97.00 524 GLY A C 1
ATOM 3882 O O . GLY A 1 524 ? -5.454 -2.900 -17.845 1.00 97.00 524 GLY A O 1
ATOM 3883 N N . ARG A 1 525 ? -5.551 -2.514 -20.066 1.00 97.25 525 ARG A N 1
ATOM 3884 C CA . ARG A 1 525 ? -6.203 -1.191 -20.044 1.00 97.25 525 ARG A CA 1
ATOM 3885 C C . ARG A 1 525 ? -7.474 -1.126 -19.186 1.00 97.25 525 ARG A C 1
ATOM 3887 O O . ARG A 1 525 ? -7.816 -0.070 -18.668 1.00 97.25 525 ARG A O 1
ATOM 3894 N N . TYR A 1 526 ? -8.162 -2.256 -19.017 1.00 98.50 526 TYR A N 1
ATOM 3895 C CA . TYR A 1 526 ? -9.445 -2.354 -18.313 1.00 98.50 526 TYR A CA 1
ATOM 3896 C C . TYR A 1 526 ? -9.329 -2.833 -16.853 1.00 98.50 526 TYR A C 1
ATOM 3898 O O . TYR A 1 526 ? -10.347 -3.130 -16.233 1.00 98.50 526 TYR A O 1
ATOM 3906 N N . THR A 1 527 ? -8.115 -2.854 -16.279 1.00 98.81 527 THR A N 1
ATOM 3907 C CA . THR A 1 527 ? -7.880 -3.235 -14.868 1.00 98.81 527 THR A CA 1
ATOM 3908 C C . THR A 1 527 ? -8.693 -2.368 -13.894 1.00 98.81 527 THR A C 1
ATOM 3910 O O . THR A 1 527 ? -9.395 -2.905 -13.040 1.00 98.81 527 THR A O 1
ATOM 3913 N N . LEU A 1 528 ? -8.665 -1.034 -14.035 1.00 98.81 528 LEU A N 1
ATOM 3914 C CA . LEU A 1 528 ? -9.470 -0.143 -13.187 1.00 98.81 528 LEU A CA 1
ATOM 3915 C C . LEU A 1 528 ? -10.990 -0.287 -13.426 1.00 98.81 528 LEU A C 1
ATOM 3917 O O . LEU A 1 528 ? -11.708 -0.444 -12.442 1.00 98.81 528 LEU A O 1
ATOM 3921 N N . PRO A 1 529 ? -11.509 -0.281 -14.671 1.00 98.88 529 PRO A N 1
ATOM 3922 C CA . PRO A 1 529 ? -12.909 -0.604 -14.954 1.00 98.88 529 PRO A CA 1
ATOM 3923 C C . PRO A 1 529 ? -13.415 -1.897 -14.293 1.00 98.88 529 PRO A C 1
ATOM 3925 O O . PRO A 1 529 ? -14.502 -1.901 -13.716 1.00 98.88 529 PRO A O 1
ATOM 3928 N N . ALA A 1 530 ? -12.612 -2.967 -14.297 1.00 98.81 530 ALA A N 1
ATOM 3929 C CA . ALA A 1 530 ? -12.933 -4.202 -13.582 1.00 98.81 530 ALA A CA 1
ATOM 3930 C C . ALA A 1 530 ? -12.989 -3.992 -12.057 1.00 98.81 530 ALA A C 1
ATOM 3932 O O . ALA A 1 530 ? -13.925 -4.448 -11.403 1.00 98.81 530 ALA A O 1
ATOM 3933 N N . TYR A 1 531 ? -12.046 -3.236 -11.487 1.00 98.81 531 TYR A N 1
ATOM 3934 C CA . TYR A 1 531 ? -12.094 -2.848 -10.075 1.00 98.81 531 TYR A CA 1
ATOM 3935 C C . TYR A 1 531 ? -13.339 -2.031 -9.717 1.00 98.81 531 TYR A C 1
ATOM 3937 O O . TYR A 1 531 ? -13.964 -2.310 -8.698 1.00 98.81 531 TYR A O 1
ATOM 3945 N N . GLN A 1 532 ? -13.731 -1.056 -10.542 1.00 98.88 532 GLN A N 1
ATOM 3946 C CA . GLN A 1 532 ? -14.949 -0.271 -10.324 1.00 98.88 532 GLN A CA 1
ATOM 3947 C C . GLN A 1 532 ? -16.195 -1.168 -10.334 1.00 98.88 532 GLN A C 1
ATOM 3949 O O . GLN A 1 532 ? -17.013 -1.065 -9.424 1.00 98.88 532 GLN A O 1
ATOM 3954 N N . GLN A 1 533 ? -16.301 -2.093 -11.294 1.00 98.69 533 GLN A N 1
ATOM 3955 C CA . GLN A 1 533 ? -17.397 -3.064 -11.367 1.00 98.69 533 GLN A CA 1
ATOM 3956 C C . GLN A 1 533 ? -17.497 -3.931 -10.104 1.00 98.69 533 GLN A C 1
ATOM 3958 O O . GLN A 1 533 ? -18.560 -4.015 -9.484 1.00 98.69 533 GLN A O 1
ATOM 3963 N N . GLU A 1 534 ? -16.398 -4.573 -9.707 1.00 98.62 534 GLU A N 1
ATOM 3964 C CA . GLU A 1 534 ? -16.416 -5.536 -8.605 1.00 98.62 534 GLU A CA 1
ATOM 3965 C C . GLU A 1 534 ? -16.546 -4.854 -7.232 1.00 98.62 534 GLU A C 1
ATOM 3967 O O . GLU A 1 534 ? -17.232 -5.379 -6.351 1.00 98.62 534 GLU A O 1
ATOM 3972 N N . PHE A 1 535 ? -16.001 -3.643 -7.058 1.00 98.75 535 PHE A N 1
ATOM 3973 C CA . PHE A 1 535 ? -16.268 -2.836 -5.864 1.00 98.75 535 PHE A CA 1
ATOM 3974 C C . PHE A 1 535 ? -17.700 -2.292 -5.818 1.00 98.75 535 PHE A C 1
ATOM 3976 O O . PHE A 1 535 ? -18.290 -2.303 -4.740 1.00 98.75 535 PHE A O 1
ATOM 3983 N N . THR A 1 536 ? -18.307 -1.892 -6.944 1.00 98.62 536 THR A N 1
ATOM 3984 C CA . THR A 1 536 ? -19.747 -1.579 -6.988 1.00 98.62 536 THR A CA 1
ATOM 3985 C C . THR A 1 536 ? -20.579 -2.799 -6.586 1.00 98.62 536 THR A C 1
ATOM 3987 O O . THR A 1 536 ? -21.492 -2.662 -5.776 1.00 98.62 536 THR A O 1
ATOM 3990 N N . ARG A 1 537 ? -20.234 -4.009 -7.052 1.00 97.81 537 ARG A N 1
ATOM 3991 C CA . ARG A 1 537 ? -20.924 -5.250 -6.657 1.00 97.81 537 ARG A CA 1
ATOM 3992 C C . ARG A 1 537 ? -20.824 -5.527 -5.149 1.00 97.81 537 ARG A C 1
ATOM 3994 O O . ARG A 1 537 ? -21.827 -5.898 -4.541 1.00 97.81 537 ARG A O 1
ATOM 4001 N N . LEU A 1 538 ? -19.651 -5.331 -4.537 1.00 97.88 538 LEU A N 1
ATOM 4002 C CA . LEU A 1 538 ? -19.469 -5.456 -3.080 1.00 97.88 538 LEU A CA 1
ATOM 4003 C C . LEU A 1 538 ? -20.220 -4.369 -2.299 1.00 97.88 538 LEU A C 1
ATOM 4005 O O . LEU A 1 538 ? -20.822 -4.664 -1.270 1.00 97.88 538 LEU A O 1
ATOM 4009 N N . ALA A 1 539 ? -20.210 -3.133 -2.793 1.00 98.38 539 ALA A N 1
ATOM 4010 C CA . ALA A 1 539 ? -20.907 -2.007 -2.184 1.00 98.38 539 ALA A CA 1
ATOM 4011 C C . ALA A 1 539 ? -22.431 -2.192 -2.202 1.00 98.38 539 ALA A C 1
ATOM 4013 O O . ALA A 1 539 ? -23.068 -2.020 -1.169 1.00 98.38 539 ALA A O 1
ATOM 4014 N N . THR A 1 540 ? -23.016 -2.623 -3.324 1.00 98.00 540 THR A N 1
ATOM 4015 C CA . THR A 1 540 ? -24.454 -2.924 -3.410 1.00 98.00 540 THR A CA 1
ATOM 4016 C C . THR A 1 540 ? -24.862 -4.087 -2.500 1.00 98.00 540 THR A C 1
ATOM 4018 O O . THR A 1 540 ? -25.925 -4.025 -1.884 1.00 98.00 540 THR A O 1
ATOM 4021 N N . ALA A 1 541 ? -24.026 -5.124 -2.363 1.00 96.94 541 ALA A N 1
ATOM 4022 C CA . ALA A 1 541 ? -24.259 -6.187 -1.383 1.00 96.94 541 ALA A CA 1
ATOM 4023 C C . ALA A 1 541 ? -24.234 -5.647 0.060 1.00 96.94 541 ALA A C 1
ATOM 4025 O O . ALA A 1 541 ? -25.169 -5.892 0.816 1.00 96.94 541 ALA A O 1
ATOM 4026 N N . LEU A 1 542 ? -23.231 -4.838 0.424 1.00 95.38 542 LEU A N 1
ATOM 4027 C CA . LEU A 1 542 ? -23.142 -4.235 1.760 1.00 95.38 542 LEU A CA 1
ATOM 4028 C C . LEU A 1 542 ? -24.315 -3.282 2.059 1.00 95.38 542 LEU A C 1
ATOM 4030 O O . LEU A 1 542 ? -24.837 -3.286 3.167 1.00 95.38 542 LEU A O 1
ATOM 4034 N N . ALA A 1 543 ? -24.765 -2.504 1.070 1.00 94.94 543 ALA A N 1
ATOM 4035 C CA . ALA A 1 543 ? -25.912 -1.596 1.182 1.00 94.94 543 ALA A CA 1
ATOM 4036 C C . ALA A 1 543 ? -27.264 -2.310 1.372 1.00 94.94 543 ALA A C 1
ATOM 4038 O O . ALA A 1 543 ? -28.261 -1.659 1.681 1.00 94.94 543 ALA A O 1
ATOM 4039 N N . THR A 1 544 ? -27.316 -3.627 1.157 1.00 93.94 544 THR A N 1
ATOM 4040 C CA . THR A 1 544 ? -28.532 -4.448 1.252 1.00 93.94 544 THR A CA 1
ATOM 4041 C C . THR A 1 544 ? -28.417 -5.559 2.302 1.00 93.94 544 THR A C 1
ATOM 4043 O O . THR A 1 544 ? -29.267 -6.446 2.336 1.00 93.94 544 THR A O 1
ATOM 4046 N N . ASP A 1 545 ? -27.363 -5.528 3.135 1.00 88.44 545 ASP A N 1
ATOM 4047 C CA . ASP A 1 545 ? -26.961 -6.602 4.062 1.00 88.44 545 ASP A CA 1
ATOM 4048 C C . ASP A 1 545 ? -26.908 -8.001 3.395 1.00 88.44 545 ASP A C 1
ATOM 4050 O O . ASP A 1 545 ? -27.103 -9.045 4.023 1.00 88.44 545 ASP A O 1
ATOM 4054 N N . GLY A 1 546 ? -26.630 -8.021 2.087 1.00 88.88 546 GLY A N 1
ATOM 4055 C CA . GLY A 1 546 ? -26.535 -9.214 1.256 1.00 88.88 546 GLY A CA 1
ATOM 4056 C C . GLY A 1 546 ? -25.144 -9.851 1.265 1.00 88.88 546 GLY A C 1
ATOM 4057 O O . GLY A 1 546 ? -24.134 -9.233 1.603 1.00 88.88 546 GLY A O 1
ATOM 4058 N N . THR A 1 547 ? -25.075 -11.112 0.838 1.00 88.88 547 THR A N 1
ATOM 4059 C CA . THR A 1 547 ? -23.818 -11.863 0.729 1.00 88.88 547 THR A CA 1
ATOM 4060 C C . THR A 1 547 ? -23.231 -11.802 -0.681 1.00 88.88 547 THR A C 1
ATOM 4062 O O . THR A 1 547 ? -23.940 -11.676 -1.680 1.00 88.88 547 THR A O 1
ATOM 4065 N N . VAL A 1 548 ? -21.906 -11.935 -0.775 1.00 92.69 548 VAL A N 1
ATOM 4066 C CA . VAL A 1 548 ? -21.192 -12.137 -2.043 1.00 92.69 548 VAL A CA 1
ATOM 4067 C C . VAL A 1 548 ? -20.632 -13.553 -2.106 1.00 92.69 548 VAL A C 1
ATOM 4069 O O . VAL A 1 548 ? -20.173 -14.098 -1.103 1.00 92.69 548 VAL A O 1
ATOM 4072 N N . ALA A 1 549 ? -20.639 -14.161 -3.293 1.00 93.38 549 ALA A N 1
ATOM 4073 C CA . ALA A 1 549 ? -19.933 -15.419 -3.504 1.00 93.38 549 ALA A CA 1
ATOM 4074 C C . ALA A 1 549 ? -18.426 -15.213 -3.272 1.00 93.38 549 ALA A C 1
ATOM 4076 O O . ALA A 1 549 ? -17.855 -14.229 -3.744 1.00 93.38 549 ALA A O 1
ATOM 4077 N N . ARG A 1 550 ? -17.777 -16.166 -2.588 1.00 94.56 550 ARG A N 1
ATOM 4078 C CA . ARG A 1 550 ? -16.349 -16.095 -2.227 1.00 94.56 550 ARG A CA 1
ATOM 4079 C C . ARG A 1 550 ? -15.424 -15.869 -3.431 1.00 94.56 550 ARG A C 1
ATOM 4081 O O . ARG A 1 550 ? -14.370 -15.266 -3.267 1.00 94.56 550 ARG A O 1
ATOM 4088 N N . GLY A 1 551 ? -15.806 -16.339 -4.617 1.00 95.38 551 GLY A N 1
ATOM 4089 C CA . GLY A 1 551 ? -14.957 -16.319 -5.810 1.00 95.38 551 GLY A CA 1
ATOM 4090 C C . GLY A 1 551 ? -13.919 -17.454 -5.832 1.00 95.38 551 GLY A C 1
ATOM 4091 O O . GLY A 1 551 ? -13.922 -18.314 -4.942 1.00 95.38 551 GLY A O 1
ATOM 4092 N N . PRO A 1 552 ? -13.056 -17.500 -6.865 1.00 95.81 552 PRO A N 1
ATOM 4093 C CA . PRO A 1 552 ? -12.064 -18.559 -7.039 1.00 95.81 552 PRO A CA 1
ATOM 4094 C C . PRO A 1 552 ? -11.067 -18.631 -5.874 1.00 95.81 552 PRO A C 1
ATOM 4096 O O . PRO A 1 552 ? -10.774 -17.645 -5.199 1.00 95.81 552 PRO A O 1
ATOM 4099 N N . ALA A 1 553 ? -10.520 -19.820 -5.627 1.00 92.88 553 ALA A N 1
ATOM 4100 C CA . ALA A 1 553 ? -9.465 -19.986 -4.634 1.00 92.88 553 ALA A CA 1
ATOM 4101 C C . ALA A 1 553 ? -8.134 -19.411 -5.155 1.00 92.88 553 ALA A C 1
ATOM 4103 O O . ALA A 1 553 ? -7.738 -19.737 -6.277 1.00 92.88 553 ALA A O 1
ATOM 4104 N N . PRO A 1 554 ? -7.404 -18.613 -4.352 1.00 92.81 554 PRO A N 1
ATOM 4105 C CA . PRO A 1 554 ? -6.004 -18.326 -4.623 1.00 92.81 554 PRO A CA 1
ATOM 4106 C C . PRO A 1 554 ? -5.195 -19.611 -4.777 1.00 92.81 554 PRO A C 1
ATOM 4108 O O . PRO A 1 554 ? -5.388 -20.579 -4.036 1.00 92.81 554 PRO A O 1
ATOM 4111 N N . ARG A 1 555 ? -4.254 -19.596 -5.719 1.00 89.50 555 ARG A N 1
ATOM 4112 C CA . ARG A 1 555 ? -3.312 -20.698 -5.922 1.00 89.50 555 ARG A CA 1
ATOM 4113 C C . ARG A 1 555 ? -2.453 -20.944 -4.681 1.00 89.50 555 ARG A C 1
ATOM 4115 O O . ARG A 1 555 ? -2.149 -20.022 -3.926 1.00 89.50 555 ARG A O 1
ATOM 4122 N N . ASP A 1 556 ? -1.985 -22.177 -4.527 1.00 88.19 556 ASP A N 1
ATOM 4123 C CA . ASP A 1 556 ? -0.862 -22.482 -3.646 1.00 88.19 556 ASP A CA 1
ATOM 4124 C C . ASP A 1 556 ? 0.373 -22.816 -4.484 1.00 88.19 556 ASP A C 1
ATOM 4126 O O . ASP A 1 556 ? 0.309 -23.640 -5.395 1.00 88.19 556 ASP A O 1
ATOM 4130 N N . VAL A 1 557 ? 1.487 -22.153 -4.183 1.00 86.75 557 VAL A N 1
ATOM 4131 C CA . VAL A 1 557 ? 2.807 -22.413 -4.779 1.00 86.75 557 VAL A CA 1
ATOM 4132 C C . VAL A 1 557 ? 3.906 -22.458 -3.700 1.00 86.75 557 VAL A C 1
ATOM 4134 O O . VAL A 1 557 ? 5.095 -22.398 -4.008 1.00 86.75 557 VAL A O 1
ATOM 4137 N N . SER A 1 558 ? 3.521 -22.589 -2.422 1.00 87.81 558 SER A N 1
ATOM 4138 C CA . SER A 1 558 ? 4.425 -22.637 -1.256 1.00 87.81 558 SER A CA 1
ATOM 4139 C C . SER A 1 558 ? 5.424 -23.800 -1.296 1.00 87.81 558 SER A C 1
ATOM 4141 O O . SER A 1 558 ? 6.554 -23.660 -0.839 1.00 87.81 558 SER A O 1
ATOM 4143 N N . HIS A 1 559 ? 5.050 -24.927 -1.905 1.00 83.31 559 HIS A N 1
ATOM 4144 C CA . HIS A 1 559 ? 5.921 -26.097 -2.053 1.00 83.31 559 HIS A CA 1
ATOM 4145 C C . HIS A 1 559 ? 7.070 -25.914 -3.063 1.00 83.31 559 HIS A C 1
ATOM 4147 O O . HIS A 1 559 ? 7.994 -26.724 -3.072 1.00 83.31 559 HIS A O 1
ATOM 4153 N N . LEU A 1 560 ? 7.034 -24.881 -3.916 1.00 81.00 560 LEU A N 1
ATOM 4154 C CA . LEU A 1 560 ? 8.047 -24.631 -4.946 1.00 81.00 560 LEU A CA 1
ATOM 4155 C C . LEU A 1 560 ? 8.622 -23.220 -4.799 1.00 81.00 560 LEU A C 1
ATOM 4157 O O . LEU A 1 560 ? 8.348 -22.336 -5.608 1.00 81.00 560 LEU A O 1
ATOM 4161 N N . GLN A 1 561 ? 9.413 -23.015 -3.745 1.00 89.00 561 GLN A N 1
ATOM 4162 C CA . GLN A 1 561 ? 10.019 -21.727 -3.400 1.00 89.00 561 GLN A CA 1
ATOM 4163 C C . GLN A 1 561 ? 11.555 -21.792 -3.456 1.00 89.00 561 GLN A C 1
ATOM 4165 O O . GLN A 1 561 ? 12.199 -22.121 -2.458 1.00 89.00 561 GLN A O 1
ATOM 4170 N N . PRO A 1 562 ? 12.170 -21.515 -4.623 1.00 83.50 562 PRO A N 1
ATOM 4171 C CA . PRO A 1 562 ? 13.622 -21.510 -4.758 1.00 83.50 562 PRO A CA 1
ATOM 4172 C C . PRO A 1 562 ? 14.259 -20.338 -3.997 1.00 83.50 562 PRO A C 1
ATOM 4174 O O . PRO A 1 562 ? 13.748 -19.216 -4.009 1.00 83.50 562 PRO A O 1
ATOM 4177 N N . ASN A 1 563 ? 15.426 -20.588 -3.404 1.00 84.75 563 ASN A N 1
ATOM 4178 C CA . ASN A 1 563 ? 16.320 -19.572 -2.854 1.00 84.75 563 ASN A CA 1
ATOM 4179 C C . ASN A 1 563 ? 17.736 -19.832 -3.378 1.00 84.75 563 ASN A C 1
ATOM 4181 O O . ASN A 1 563 ? 18.248 -20.945 -3.267 1.00 84.75 563 ASN A O 1
ATOM 4185 N N . LEU A 1 564 ? 18.336 -18.813 -3.989 1.00 82.56 564 LEU A N 1
ATOM 4186 C CA . LEU A 1 564 ? 19.637 -18.873 -4.655 1.00 82.56 564 LEU A CA 1
ATOM 4187 C C . LEU A 1 564 ? 20.690 -18.016 -3.934 1.00 82.56 564 LEU A C 1
ATOM 4189 O O . LEU A 1 564 ? 21.835 -17.946 -4.381 1.00 82.56 564 LEU A O 1
ATOM 4193 N N . VAL A 1 565 ? 20.325 -17.373 -2.818 1.00 76.06 565 VAL A N 1
ATOM 4194 C CA . VAL A 1 565 ? 21.274 -16.682 -1.939 1.00 76.06 565 VAL A CA 1
ATOM 4195 C C . VAL A 1 565 ? 22.159 -17.737 -1.260 1.00 76.06 565 VAL A C 1
ATOM 4197 O O . VAL A 1 565 ? 21.631 -18.617 -0.576 1.00 76.06 565 VAL A O 1
ATOM 4200 N N . PRO A 1 566 ? 23.498 -17.679 -1.405 1.00 72.56 566 PRO A N 1
ATOM 4201 C CA . PRO A 1 566 ? 24.381 -18.656 -0.779 1.00 72.56 566 PRO A CA 1
ATOM 4202 C C . PRO A 1 566 ? 24.232 -18.682 0.745 1.00 72.56 566 PRO A C 1
ATOM 4204 O O . PRO A 1 566 ? 24.191 -17.636 1.400 1.00 72.56 566 PRO A O 1
ATOM 4207 N N . ALA A 1 567 ? 24.218 -19.887 1.320 1.00 70.38 567 ALA A N 1
ATOM 4208 C CA . ALA A 1 567 ? 24.259 -20.057 2.766 1.00 70.38 567 ALA A CA 1
ATOM 4209 C C . ALA A 1 567 ? 25.519 -19.379 3.352 1.00 70.38 567 ALA A C 1
ATOM 4211 O O . ALA A 1 567 ? 26.602 -19.472 2.762 1.00 70.38 567 ALA A O 1
ATOM 4212 N N . PRO A 1 568 ? 25.415 -18.688 4.503 1.00 66.50 568 PRO A N 1
ATOM 4213 C CA . PRO A 1 568 ? 26.565 -18.045 5.121 1.00 66.50 568 PRO A CA 1
ATOM 4214 C C . PRO A 1 568 ? 27.583 -19.089 5.593 1.00 66.50 568 PRO A C 1
ATOM 4216 O O . PRO A 1 568 ? 27.225 -20.076 6.235 1.00 66.50 568 PRO A O 1
ATOM 4219 N N . GLY A 1 569 ? 28.866 -18.829 5.339 1.00 69.06 569 GLY A N 1
ATOM 4220 C CA . GLY A 1 569 ? 29.946 -19.511 6.054 1.00 69.06 569 GLY A CA 1
ATOM 4221 C C . GLY A 1 569 ? 29.959 -19.144 7.550 1.00 69.06 569 GLY A C 1
ATOM 4222 O O . GLY A 1 569 ? 29.328 -18.155 7.940 1.00 69.06 569 GLY A O 1
ATOM 4223 N N . PRO A 1 570 ? 30.682 -19.907 8.389 1.00 74.12 570 PRO A N 1
ATOM 4224 C CA . PRO A 1 570 ? 30.785 -19.633 9.821 1.00 74.12 570 PRO A CA 1
ATOM 4225 C C . PRO A 1 570 ? 31.394 -18.249 10.095 1.00 74.12 570 PRO A C 1
ATOM 4227 O O . PRO A 1 570 ? 32.309 -17.807 9.397 1.00 74.12 570 PRO A O 1
ATOM 4230 N N . ASP A 1 571 ? 30.904 -17.575 11.137 1.00 70.12 571 ASP A N 1
ATOM 4231 C CA . ASP A 1 571 ? 31.488 -16.319 11.610 1.00 70.12 571 ASP A CA 1
ATOM 4232 C C . ASP A 1 571 ? 32.821 -16.592 12.330 1.00 70.12 571 ASP A C 1
ATOM 4234 O O . ASP A 1 571 ? 32.884 -17.378 13.276 1.00 70.12 571 ASP A O 1
ATOM 4238 N N . THR A 1 572 ? 33.881 -15.888 11.927 1.00 72.88 572 THR A N 1
ATOM 4239 C CA . THR A 1 572 ? 35.191 -15.896 12.598 1.00 72.88 572 THR A CA 1
ATOM 4240 C C . THR A 1 572 ? 35.502 -14.519 13.169 1.00 72.88 572 THR A C 1
ATOM 4242 O O . THR A 1 572 ? 35.336 -13.512 12.474 1.00 72.88 572 THR A O 1
ATOM 4245 N N . ALA A 1 573 ? 36.005 -14.466 14.404 1.00 72.31 573 ALA A N 1
ATOM 4246 C CA . ALA A 1 573 ? 36.527 -13.234 14.988 1.00 72.31 573 ALA A CA 1
ATOM 4247 C C . ALA A 1 573 ? 37.759 -12.714 14.210 1.00 72.31 573 ALA A C 1
ATOM 4249 O O . ALA A 1 573 ? 38.270 -13.362 13.291 1.00 72.31 573 ALA A O 1
ATOM 4250 N N . LEU A 1 574 ? 38.225 -11.514 14.553 1.00 71.94 574 LEU A N 1
ATOM 4251 C CA . LEU A 1 574 ? 39.546 -11.042 14.127 1.00 71.94 574 LEU A CA 1
ATOM 4252 C C . LEU A 1 574 ? 40.643 -11.793 14.909 1.00 71.94 574 LEU A C 1
ATOM 4254 O O . LEU A 1 574 ? 40.363 -12.259 16.014 1.00 71.94 574 LEU A O 1
ATOM 4258 N N . PRO A 1 575 ? 41.870 -11.920 14.368 1.00 78.19 575 PRO A N 1
ATOM 4259 C CA . PRO A 1 575 ? 43.002 -12.453 15.123 1.00 78.19 575 PRO A CA 1
ATOM 4260 C C . PRO A 1 575 ? 43.169 -11.728 16.462 1.00 78.19 575 PRO A C 1
ATOM 4262 O O . PRO A 1 575 ? 42.933 -10.522 16.545 1.00 78.19 575 PRO A O 1
ATOM 4265 N N . ASP A 1 576 ? 43.536 -12.487 17.494 1.00 82.81 576 ASP A N 1
ATOM 4266 C CA . ASP A 1 576 ? 43.777 -12.024 18.869 1.00 82.81 576 ASP A CA 1
ATOM 4267 C C . ASP A 1 576 ? 42.590 -11.317 19.563 1.00 82.81 576 ASP A C 1
ATOM 4269 O O . ASP A 1 576 ? 42.755 -10.738 20.636 1.00 82.81 576 ASP A O 1
ATOM 4273 N N . LEU A 1 577 ? 41.379 -11.407 18.996 1.00 78.50 577 LEU A N 1
ATOM 4274 C CA . LEU A 1 577 ? 40.149 -10.817 19.531 1.00 78.50 577 LEU A CA 1
ATOM 4275 C C . LEU A 1 577 ? 39.015 -11.842 19.652 1.00 78.50 577 LEU A C 1
ATOM 4277 O O . LEU A 1 577 ? 38.912 -12.805 18.892 1.00 78.50 577 LEU A O 1
ATOM 4281 N N . THR A 1 578 ? 38.107 -11.596 20.591 1.00 79.06 578 THR A N 1
ATOM 4282 C CA . THR A 1 578 ? 36.878 -12.366 20.808 1.00 79.06 578 THR A CA 1
ATOM 4283 C C . THR A 1 578 ? 35.657 -11.633 20.238 1.00 79.06 578 THR A C 1
ATOM 4285 O O . THR A 1 578 ? 35.762 -10.518 19.722 1.00 79.06 578 THR A O 1
ATOM 4288 N N . PHE A 1 579 ? 34.474 -12.255 20.277 1.00 73.81 579 PHE A N 1
ATOM 4289 C CA . PHE A 1 579 ? 33.220 -11.625 19.849 1.00 73.81 579 PHE A CA 1
ATOM 4290 C C . PHE A 1 579 ? 32.647 -10.711 20.947 1.00 73.81 579 PHE A C 1
ATOM 4292 O O . PHE A 1 579 ? 32.272 -11.185 22.017 1.00 73.81 579 PHE A O 1
ATOM 4299 N N . GLY A 1 580 ? 32.512 -9.416 20.650 1.00 73.06 580 GLY A N 1
ATOM 4300 C CA . GLY A 1 580 ? 32.072 -8.365 21.575 1.00 73.06 580 GLY A CA 1
ATOM 4301 C C . GLY A 1 580 ? 33.163 -7.351 21.948 1.00 73.06 580 GLY A C 1
ATOM 4302 O O . GLY A 1 580 ? 32.832 -6.302 22.500 1.00 73.06 580 GLY A O 1
ATOM 4303 N N . ASP A 1 581 ? 34.430 -7.619 21.617 1.00 75.56 581 ASP A N 1
ATOM 4304 C CA . ASP A 1 581 ? 35.548 -6.700 21.866 1.00 75.56 581 ASP A CA 1
ATOM 4305 C C . ASP A 1 581 ? 35.417 -5.396 21.070 1.00 75.56 581 ASP A C 1
ATOM 4307 O O . ASP A 1 581 ? 34.996 -5.388 19.910 1.00 75.56 581 ASP A O 1
ATOM 4311 N N . VAL A 1 582 ? 35.786 -4.279 21.705 1.00 78.50 582 VAL A N 1
ATOM 4312 C CA . VAL A 1 582 ? 35.645 -2.924 21.152 1.00 78.50 582 VAL A CA 1
ATOM 4313 C C . VAL A 1 582 ? 36.868 -2.564 20.308 1.00 78.50 582 VAL A C 1
ATOM 4315 O O . VAL A 1 582 ? 37.962 -2.363 20.827 1.00 78.50 582 VAL A O 1
ATOM 4318 N N . LEU A 1 583 ? 36.650 -2.443 19.000 1.00 74.00 583 LEU A N 1
ATOM 4319 C CA . LEU A 1 583 ? 37.649 -2.114 17.981 1.00 74.00 583 LEU A CA 1
ATOM 4320 C C . LEU A 1 583 ? 37.935 -0.605 17.907 1.00 74.00 583 LEU A C 1
ATOM 4322 O O . LEU A 1 583 ? 39.065 -0.201 17.643 1.00 74.00 583 LEU A O 1
ATOM 4326 N N . VAL A 1 584 ? 36.921 0.235 18.149 1.00 76.75 584 VAL A N 1
ATOM 4327 C CA . VAL A 1 584 ? 37.052 1.697 18.256 1.00 76.75 584 VAL A CA 1
ATOM 4328 C C . VAL A 1 584 ? 36.255 2.171 19.464 1.00 76.75 584 VAL A C 1
ATOM 4330 O O . VAL A 1 584 ? 35.032 2.028 19.510 1.00 76.75 584 VAL A O 1
ATOM 4333 N N . GLN A 1 585 ? 36.956 2.748 20.439 1.00 80.88 585 GLN A N 1
ATOM 4334 C CA . GLN A 1 585 ? 36.357 3.378 21.615 1.00 80.88 585 GLN A CA 1
ATOM 4335 C C . GLN A 1 585 ? 35.727 4.738 21.253 1.00 80.88 585 GLN A C 1
ATOM 4337 O O . GLN A 1 585 ? 36.217 5.420 20.347 1.00 80.88 585 GLN A O 1
ATOM 4342 N N . PRO A 1 586 ? 34.670 5.183 21.959 1.00 75.31 586 PRO A N 1
ATOM 4343 C CA . PRO A 1 586 ? 34.201 6.560 21.857 1.00 75.31 586 PRO A CA 1
ATOM 4344 C C . PRO A 1 586 ? 35.261 7.544 22.383 1.00 75.31 586 PRO A C 1
ATOM 4346 O O . PRO A 1 586 ? 36.078 7.204 23.239 1.00 75.31 586 PRO A O 1
ATOM 4349 N N . ALA A 1 587 ? 35.233 8.788 21.899 1.00 74.31 587 ALA A N 1
ATOM 4350 C CA . ALA A 1 587 ? 36.108 9.840 22.413 1.00 74.31 587 ALA A CA 1
ATOM 4351 C C . ALA A 1 587 ? 35.605 10.345 23.785 1.00 74.31 587 ALA A C 1
ATOM 4353 O O . ALA A 1 587 ? 34.409 10.233 24.067 1.00 74.31 587 ALA A O 1
ATOM 4354 N N . PRO A 1 588 ? 36.468 10.941 24.634 1.00 72.69 588 PRO A N 1
ATOM 4355 C CA . PRO A 1 588 ? 36.117 11.256 26.026 1.00 72.69 588 PRO A CA 1
ATOM 4356 C C . PRO A 1 588 ? 35.013 12.308 26.221 1.00 72.69 588 PRO A C 1
ATOM 4358 O O . PRO A 1 588 ? 34.453 12.409 27.311 1.00 72.69 588 PRO A O 1
ATOM 4361 N N . GLY A 1 589 ? 34.711 13.113 25.200 1.00 68.50 589 GLY A N 1
ATOM 4362 C CA . GLY A 1 589 ? 33.729 14.191 25.275 1.00 68.50 589 GLY A CA 1
ATOM 4363 C C . GLY A 1 589 ? 33.196 14.569 23.898 1.00 68.50 589 GLY A C 1
ATOM 4364 O O . GLY A 1 589 ? 33.925 14.537 22.909 1.00 68.50 589 GLY A O 1
ATOM 4365 N N . TYR A 1 590 ? 31.911 14.920 23.847 1.00 71.50 590 TYR A N 1
ATOM 4366 C CA . TYR A 1 590 ? 31.139 15.079 22.617 1.00 71.50 590 TYR A CA 1
ATOM 4367 C C . TYR A 1 590 ? 30.209 16.296 22.695 1.00 71.50 590 TYR A C 1
ATOM 4369 O O . TYR A 1 590 ? 29.494 16.475 23.682 1.00 71.50 590 TYR A O 1
ATOM 4377 N N . ALA A 1 591 ? 30.169 17.107 21.635 1.00 68.25 591 ALA A N 1
ATOM 4378 C CA . ALA A 1 591 ? 29.206 18.201 21.511 1.00 68.25 591 ALA A CA 1
ATOM 4379 C C . ALA A 1 591 ? 27.778 17.687 21.215 1.00 68.25 591 ALA A C 1
ATOM 4381 O O . ALA A 1 591 ? 27.574 16.568 20.731 1.00 68.25 591 ALA A O 1
ATOM 4382 N N . ARG A 1 592 ? 26.765 18.523 21.492 1.00 62.38 592 ARG A N 1
ATOM 4383 C CA . ARG A 1 592 ? 25.372 18.278 21.062 1.00 62.38 592 ARG A CA 1
ATOM 4384 C C . ARG A 1 592 ? 25.295 18.257 19.529 1.00 62.38 592 ARG A C 1
ATOM 4386 O O . ARG A 1 592 ? 26.070 18.947 18.879 1.00 62.38 592 ARG A O 1
ATOM 4393 N N . ALA A 1 593 ? 24.393 17.445 18.969 1.00 49.94 593 ALA A N 1
ATOM 4394 C CA . ALA A 1 593 ? 24.349 17.085 17.542 1.00 49.94 593 ALA A CA 1
ATOM 4395 C C . ALA A 1 593 ? 25.621 16.403 16.976 1.00 49.94 593 ALA A C 1
ATOM 4397 O O . ALA A 1 593 ? 25.640 16.024 15.807 1.00 49.94 593 ALA A O 1
ATOM 4398 N N . SER A 1 594 ? 26.652 16.169 17.796 1.00 39.69 594 SER A N 1
ATOM 4399 C CA . SER A 1 594 ? 27.792 15.301 17.485 1.00 39.69 594 SER A CA 1
ATOM 4400 C C . SER A 1 594 ? 27.340 13.917 16.975 1.00 39.69 594 SER A C 1
ATOM 4402 O O . SER A 1 594 ? 26.541 13.278 17.666 1.00 39.69 594 SER A O 1
ATOM 4404 N N . ARG A 1 595 ? 27.863 13.430 15.839 1.00 44.56 595 ARG A N 1
ATOM 4405 C CA . ARG A 1 595 ? 27.713 12.048 15.343 1.00 44.56 595 ARG A CA 1
ATOM 4406 C C . ARG A 1 595 ? 29.030 11.302 15.557 1.00 44.56 595 ARG A C 1
ATOM 4408 O O . ARG A 1 595 ? 30.075 11.784 15.128 1.00 44.56 595 ARG A O 1
ATOM 4415 N N . TRP A 1 596 ? 28.977 10.118 16.166 1.00 44.28 596 TRP A N 1
ATOM 4416 C CA . TRP A 1 596 ? 30.176 9.362 16.563 1.00 44.28 596 TRP A CA 1
ATOM 4417 C C . TRP A 1 596 ? 30.031 7.864 16.301 1.00 44.28 596 TRP A C 1
ATOM 4419 O O . TRP A 1 596 ? 28.924 7.405 16.028 1.00 44.28 596 TRP A O 1
ATOM 4429 N N . TRP A 1 597 ? 31.148 7.126 16.339 1.00 38.34 597 TRP A N 1
ATOM 4430 C CA . TRP A 1 597 ? 31.285 5.875 15.579 1.00 38.34 597 TRP A CA 1
ATOM 4431 C C . TRP A 1 597 ? 32.078 4.747 16.289 1.00 38.34 597 TRP A C 1
ATOM 4433 O O . TRP A 1 597 ? 33.069 4.261 15.737 1.00 38.34 597 TRP A O 1
ATOM 4443 N N . PRO A 1 598 ? 31.709 4.323 17.516 1.00 42.38 598 PRO A N 1
ATOM 4444 C CA . PRO A 1 598 ? 32.311 3.142 18.136 1.00 42.38 598 PRO A CA 1
ATOM 4445 C C . PRO A 1 598 ? 32.078 1.865 17.314 1.00 42.38 598 PRO A C 1
ATOM 4447 O O . PRO A 1 598 ? 31.053 1.704 16.645 1.00 42.38 598 PRO A O 1
ATOM 4450 N N . SER A 1 599 ? 33.010 0.920 17.396 1.00 38.69 599 SER A N 1
ATOM 4451 C CA . SER A 1 599 ? 32.917 -0.359 16.686 1.00 38.69 599 SER A CA 1
ATOM 4452 C C . SER A 1 599 ? 33.332 -1.539 17.548 1.00 38.69 599 SER A C 1
ATOM 4454 O O . SER A 1 599 ? 34.114 -1.392 18.486 1.00 38.69 599 SER A O 1
ATOM 4456 N N . SER A 1 600 ? 32.800 -2.717 17.233 1.00 39.78 600 SER A N 1
ATOM 4457 C CA . SER A 1 600 ? 33.092 -3.970 17.924 1.00 39.78 600 SER A CA 1
ATOM 4458 C C . SER A 1 600 ? 33.146 -5.147 16.954 1.00 39.78 600 SER A C 1
ATOM 4460 O O . SER A 1 600 ? 32.662 -5.068 15.823 1.00 39.78 600 SER A O 1
ATOM 4462 N N . SER A 1 601 ? 33.690 -6.275 17.397 1.00 38.69 601 SER A N 1
ATOM 4463 C CA . SER A 1 601 ? 33.462 -7.554 16.720 1.00 38.69 601 SER A CA 1
ATOM 4464 C C . SER A 1 601 ? 31.983 -7.991 16.827 1.00 38.69 601 SER A C 1
ATOM 4466 O O . SER A 1 601 ? 31.213 -7.510 17.667 1.00 38.69 601 SER A O 1
ATOM 4468 N N . ARG A 1 602 ? 31.573 -8.853 15.891 1.00 45.66 602 ARG A N 1
ATOM 4469 C CA . ARG A 1 602 ? 30.186 -9.051 15.426 1.00 45.66 602 ARG A CA 1
ATOM 4470 C C . ARG A 1 602 ? 29.263 -9.860 16.371 1.00 45.66 602 ARG A C 1
ATOM 4472 O O . ARG A 1 602 ? 29.682 -10.906 16.859 1.00 45.66 602 ARG A O 1
ATOM 4479 N N . PRO A 1 603 ? 27.973 -9.496 16.535 1.00 31.69 603 PRO A N 1
ATOM 4480 C CA . PRO A 1 603 ? 26.900 -10.411 16.953 1.00 31.69 603 PRO A CA 1
ATOM 4481 C C . PRO A 1 603 ? 26.355 -11.274 15.796 1.00 31.69 603 PRO A C 1
ATOM 4483 O O . PRO A 1 603 ? 26.109 -10.772 14.699 1.00 31.69 603 PRO A O 1
ATOM 4486 N N . THR A 1 604 ? 26.103 -12.563 16.047 1.00 30.45 604 THR A N 1
ATOM 4487 C CA . THR A 1 604 ? 25.495 -13.550 15.121 1.00 30.45 604 THR A CA 1
ATOM 4488 C C . THR A 1 604 ? 24.285 -13.077 14.307 1.00 30.45 604 THR A C 1
ATOM 4490 O O . THR A 1 604 ? 23.503 -12.237 14.752 1.00 30.45 604 THR A O 1
ATOM 4493 N N . ARG A 1 605 ? 24.028 -13.749 13.168 1.00 40.31 605 ARG A N 1
ATOM 4494 C CA . ARG A 1 605 ? 22.675 -13.824 12.578 1.00 40.31 605 ARG A CA 1
ATOM 4495 C C . ARG A 1 605 ? 21.706 -14.421 13.615 1.00 40.31 605 ARG A C 1
ATOM 4497 O O . ARG A 1 605 ? 21.658 -15.635 13.771 1.00 40.31 605 ARG A O 1
ATOM 4504 N N . ASN A 1 606 ? 20.950 -13.581 14.319 1.00 37.34 606 ASN A N 1
ATOM 4505 C CA . ASN A 1 606 ? 19.884 -14.014 15.221 1.00 37.34 606 ASN A CA 1
ATOM 4506 C C . ASN A 1 606 ? 18.650 -13.116 15.043 1.00 37.34 606 ASN A C 1
ATOM 4508 O O . ASN A 1 606 ? 18.693 -11.922 15.341 1.00 37.34 606 ASN A O 1
ATOM 4512 N N . THR A 1 607 ? 17.551 -13.690 14.556 1.00 40.09 607 THR A N 1
ATOM 4513 C CA . THR A 1 607 ? 16.267 -13.019 14.289 1.00 40.09 607 THR A CA 1
ATOM 4514 C C . THR A 1 607 ? 15.410 -12.868 15.555 1.00 40.09 607 THR A C 1
ATOM 4516 O O . THR A 1 607 ? 14.186 -12.868 15.479 1.00 40.09 607 THR A O 1
ATOM 4519 N N . THR A 1 608 ? 16.032 -12.737 16.737 1.00 35.44 608 THR A N 1
ATOM 4520 C CA . THR A 1 608 ? 15.352 -12.696 18.046 1.00 35.44 608 THR A CA 1
ATOM 4521 C C . THR A 1 608 ? 14.308 -11.586 18.154 1.00 35.44 608 THR A C 1
ATOM 4523 O O . THR A 1 608 ? 14.595 -10.431 18.493 1.00 35.44 608 THR A O 1
ATOM 4526 N N . ARG A 1 609 ? 13.068 -11.996 17.912 1.00 48.66 609 ARG A N 1
ATOM 4527 C CA . ARG A 1 609 ? 11.831 -11.251 18.071 1.00 48.66 609 ARG A CA 1
ATOM 4528 C C . ARG A 1 609 ? 11.438 -11.219 19.551 1.00 48.66 609 ARG A C 1
ATOM 4530 O O . ARG A 1 609 ? 10.934 -12.185 20.101 1.00 48.66 609 ARG A O 1
ATOM 4537 N N . ALA A 1 610 ? 11.745 -10.100 20.201 1.00 31.53 610 ALA A N 1
ATOM 4538 C CA . ALA A 1 610 ? 11.117 -9.647 21.447 1.00 31.53 610 ALA A CA 1
ATOM 4539 C C . ALA A 1 610 ? 11.101 -10.574 22.699 1.00 31.53 610 ALA A C 1
ATOM 4541 O O . ALA A 1 610 ? 10.212 -10.420 23.530 1.00 31.53 610 ALA A O 1
ATOM 4542 N N . ALA A 1 611 ? 12.111 -11.424 22.954 1.00 25.20 611 ALA A N 1
ATOM 4543 C CA . ALA A 1 611 ? 12.287 -12.035 24.289 1.00 25.20 611 ALA A CA 1
ATOM 4544 C C . ALA A 1 611 ? 13.756 -12.269 24.705 1.00 25.20 611 ALA A C 1
ATOM 4546 O O . ALA A 1 611 ? 14.610 -12.518 23.858 1.00 25.20 611 ALA A O 1
ATOM 4547 N N . THR A 1 612 ? 14.008 -12.141 26.020 1.00 22.41 612 THR A N 1
ATOM 4548 C CA . THR A 1 612 ? 15.101 -12.658 26.900 1.00 22.41 612 THR A CA 1
ATOM 4549 C C . THR A 1 612 ? 16.580 -12.753 26.461 1.00 22.41 612 THR A C 1
ATOM 4551 O O . THR A 1 612 ? 17.442 -12.730 27.338 1.00 22.41 612 THR A O 1
ATOM 4554 N N . ALA A 1 613 ? 16.948 -12.787 25.180 1.00 23.19 613 ALA A N 1
ATOM 4555 C CA . ALA A 1 613 ? 18.342 -12.845 24.729 1.00 23.19 613 ALA A CA 1
ATOM 4556 C C . ALA A 1 613 ? 19.007 -11.445 24.621 1.00 23.19 613 ALA A C 1
ATOM 4558 O O . ALA A 1 613 ? 18.348 -10.463 24.242 1.00 23.19 613 ALA A O 1
ATOM 4559 N N . PRO A 1 614 ? 20.326 -11.306 24.882 1.00 23.98 614 PRO A N 1
ATOM 4560 C CA . PRO A 1 614 ? 21.035 -10.035 24.686 1.00 23.98 614 PRO A CA 1
ATOM 4561 C C . PRO A 1 614 ? 21.314 -9.665 23.217 1.00 23.98 614 PRO A C 1
ATOM 4563 O O . PRO A 1 614 ? 21.413 -8.481 22.907 1.00 23.98 614 PRO A O 1
ATOM 4566 N N . SER A 1 615 ? 21.462 -10.657 22.333 1.00 28.36 615 SER A N 1
ATOM 4567 C CA . SER A 1 615 ? 22.434 -10.724 21.218 1.00 28.36 615 SER A CA 1
ATOM 4568 C C . SER A 1 615 ? 22.251 -9.813 19.984 1.00 28.36 615 SER A C 1
ATOM 4570 O O . SER A 1 615 ? 22.746 -10.149 18.912 1.00 28.36 615 SER A O 1
ATOM 4572 N N . SER A 1 616 ? 21.538 -8.686 20.069 1.00 29.19 616 SER A N 1
ATOM 4573 C CA . SER A 1 616 ? 21.387 -7.756 18.925 1.00 29.19 616 SER A CA 1
ATOM 4574 C C . SER A 1 616 ? 21.103 -6.298 19.329 1.00 29.19 616 SER A C 1
ATOM 4576 O O . SER A 1 616 ? 20.378 -5.576 18.638 1.00 29.19 616 SER A O 1
ATOM 4578 N N . ARG A 1 617 ? 21.604 -5.859 20.492 1.00 37.06 617 ARG A N 1
ATOM 4579 C CA . ARG A 1 617 ? 21.265 -4.558 21.098 1.00 37.06 617 ARG A CA 1
ATOM 4580 C C . ARG A 1 617 ? 22.466 -3.609 21.141 1.00 37.06 617 ARG A C 1
ATOM 4582 O O . ARG A 1 617 ? 23.101 -3.505 22.181 1.00 37.06 617 ARG A O 1
ATOM 4589 N N . CYS A 1 618 ? 22.721 -2.851 20.071 1.00 34.97 618 CYS A N 1
ATOM 4590 C CA . CYS A 1 618 ? 23.426 -1.571 20.235 1.00 34.97 618 CYS A CA 1
ATOM 4591 C C . CYS A 1 618 ? 22.581 -0.704 21.181 1.00 34.97 618 CYS A C 1
ATOM 4593 O O . CYS A 1 618 ? 21.485 -0.296 20.793 1.00 34.97 618 CYS A O 1
ATOM 4595 N N . SER A 1 619 ? 23.034 -0.488 22.420 1.00 38.88 619 SER A N 1
ATOM 4596 C CA . SER A 1 619 ? 22.263 0.218 23.456 1.00 38.88 619 SER A CA 1
ATOM 4597 C C . SER A 1 619 ? 23.079 1.315 24.135 1.00 38.88 619 SER A C 1
ATOM 4599 O O . SER A 1 619 ? 24.089 1.016 24.771 1.00 38.88 619 SER A O 1
ATOM 4601 N N . ALA A 1 620 ? 22.610 2.560 24.043 1.00 37.81 620 ALA A N 1
ATOM 4602 C CA . ALA A 1 620 ? 23.154 3.720 24.737 1.00 37.81 620 ALA A CA 1
ATOM 4603 C C . ALA A 1 620 ? 22.504 3.862 26.126 1.00 37.81 620 ALA A C 1
ATOM 4605 O O . ALA A 1 620 ? 21.341 4.265 26.251 1.00 37.81 620 ALA A O 1
ATOM 4606 N N . GLY A 1 621 ? 23.255 3.521 27.173 1.00 33.78 621 GLY A N 1
ATOM 4607 C CA . GLY A 1 621 ? 22.872 3.727 28.570 1.00 33.78 621 GLY A CA 1
ATOM 4608 C C . GLY A 1 621 ? 23.359 5.076 29.100 1.00 33.78 621 GLY A C 1
ATOM 4609 O O . GLY A 1 621 ? 24.440 5.530 28.728 1.00 33.78 621 GLY A O 1
ATOM 4610 N N . ARG A 1 622 ? 22.585 5.703 29.995 1.00 41.62 622 ARG A N 1
ATOM 4611 C CA . ARG A 1 622 ? 22.989 6.906 30.751 1.00 41.62 622 ARG A CA 1
ATOM 4612 C C . ARG A 1 622 ? 23.360 6.509 32.178 1.00 41.62 622 ARG A C 1
ATOM 4614 O O . ARG A 1 622 ? 22.616 5.749 32.788 1.00 41.62 622 ARG A O 1
ATOM 4621 N N . ARG A 1 623 ? 24.432 7.075 32.740 1.00 34.50 623 ARG A N 1
ATOM 4622 C CA . ARG A 1 623 ? 24.731 6.950 34.178 1.00 34.50 623 ARG A CA 1
ATOM 4623 C C . ARG A 1 623 ? 24.153 8.141 34.949 1.00 34.50 623 ARG A C 1
ATOM 4625 O O . ARG A 1 623 ? 24.513 9.286 34.679 1.00 34.50 623 ARG A O 1
ATOM 4632 N N . THR A 1 624 ? 23.268 7.875 35.905 1.00 32.47 624 THR A N 1
ATOM 4633 C CA . THR A 1 624 ? 22.861 8.830 36.951 1.00 32.47 624 THR A CA 1
ATOM 4634 C C . THR A 1 624 ? 23.822 8.774 38.141 1.00 32.47 624 THR A C 1
ATOM 4636 O O . THR A 1 624 ? 24.532 7.784 38.337 1.00 32.47 624 THR A O 1
ATOM 4639 N N . ALA A 1 625 ? 23.894 9.856 38.922 1.00 34.16 625 ALA A N 1
ATOM 4640 C CA . ALA A 1 625 ? 24.677 9.878 40.154 1.00 34.16 625 ALA A CA 1
ATOM 4641 C C . ALA A 1 625 ? 23.964 9.019 41.211 1.00 34.16 625 ALA A C 1
ATOM 4643 O O . ALA A 1 625 ? 22.927 9.415 41.731 1.00 34.16 625 ALA A O 1
ATOM 4644 N N . GLY A 1 626 ? 24.505 7.827 41.469 1.00 34.44 626 GLY A N 1
ATOM 4645 C CA . GLY A 1 626 ? 23.830 6.781 42.238 1.00 34.44 626 GLY A CA 1
ATOM 4646 C C . GLY A 1 626 ? 22.968 5.874 41.350 1.00 34.44 626 GLY A C 1
ATOM 4647 O O . GLY A 1 626 ? 21.960 6.306 40.804 1.00 34.44 626 GLY A O 1
ATOM 4648 N N . CYS A 1 627 ? 23.383 4.606 41.265 1.00 32.38 627 CYS A N 1
ATOM 4649 C CA . CYS A 1 627 ? 22.650 3.442 40.747 1.00 32.38 627 CYS A CA 1
ATOM 4650 C C . CYS A 1 627 ? 22.155 3.429 39.276 1.00 32.38 627 CYS A C 1
ATOM 4652 O O . CYS A 1 627 ? 21.705 4.417 38.704 1.00 32.38 627 CYS A O 1
ATOM 4654 N N . ALA A 1 628 ? 22.197 2.212 38.712 1.00 31.03 628 ALA A N 1
ATOM 4655 C CA . ALA A 1 628 ? 21.678 1.777 37.407 1.00 31.03 628 ALA A CA 1
ATOM 4656 C C . ALA A 1 628 ? 22.238 2.437 36.120 1.00 31.03 628 ALA A C 1
ATOM 4658 O O . ALA A 1 628 ? 22.769 3.545 36.099 1.00 31.03 628 ALA A O 1
ATOM 4659 N N . TRP A 1 629 ? 22.088 1.700 35.012 1.00 35.59 629 TRP A N 1
ATOM 4660 C CA . TRP A 1 629 ? 22.313 2.149 33.632 1.00 35.59 629 TRP A CA 1
ATOM 4661 C C . TRP A 1 629 ? 20.992 2.056 32.838 1.00 35.59 629 TRP A C 1
ATOM 4663 O O . TRP A 1 629 ? 20.818 1.121 32.050 1.00 35.59 629 TRP A O 1
ATOM 4673 N N . PRO A 1 630 ? 20.024 2.972 33.030 1.00 37.97 630 PRO A N 1
ATOM 4674 C CA . PRO A 1 630 ? 18.834 3.024 32.184 1.00 37.97 630 PRO A CA 1
ATOM 4675 C C . PRO A 1 630 ? 19.221 3.212 30.709 1.00 37.97 630 PRO A C 1
ATOM 4677 O O . PRO A 1 630 ? 19.948 4.146 30.346 1.00 37.97 630 PRO A O 1
ATOM 4680 N N . THR A 1 631 ? 18.722 2.321 29.849 1.00 39.38 631 THR A N 1
ATOM 4681 C CA . THR A 1 631 ? 18.902 2.406 28.393 1.00 39.38 631 THR A CA 1
ATOM 4682 C C . THR A 1 631 ? 18.026 3.531 27.852 1.00 39.38 631 THR A C 1
ATOM 4684 O O . THR A 1 631 ? 16.813 3.493 28.013 1.00 39.38 631 THR A O 1
ATOM 4687 N N . ARG A 1 632 ? 18.628 4.541 27.213 1.00 38.56 632 ARG A N 1
ATOM 4688 C CA . ARG A 1 632 ? 17.899 5.674 26.607 1.00 38.56 632 ARG A CA 1
ATOM 4689 C C . ARG A 1 632 ? 17.942 5.698 25.084 1.00 38.56 632 ARG A C 1
ATOM 4691 O O . ARG A 1 632 ? 17.114 6.362 24.474 1.00 38.56 632 ARG A O 1
ATOM 4698 N N . GLY A 1 633 ? 18.863 4.958 24.475 1.00 37.72 633 GLY A N 1
ATOM 4699 C CA . GLY A 1 633 ? 18.854 4.674 23.045 1.00 37.72 633 GLY A CA 1
ATOM 4700 C C . GLY A 1 633 ? 19.078 3.189 22.801 1.00 37.72 633 GLY A C 1
ATOM 4701 O O . GLY A 1 633 ? 19.879 2.554 23.480 1.00 37.72 633 GLY A O 1
ATOM 4702 N N . SER A 1 634 ? 18.399 2.638 21.807 1.00 35.97 634 SER A N 1
ATOM 4703 C CA . SER A 1 634 ? 18.790 1.387 21.152 1.00 35.97 634 SER A CA 1
ATOM 4704 C C . SER A 1 634 ? 18.642 1.569 19.643 1.00 35.97 634 SER A C 1
ATOM 4706 O O . SER A 1 634 ? 18.109 2.604 19.243 1.00 35.97 634 SER A O 1
ATOM 4708 N N . GLY A 1 635 ? 19.031 0.581 18.824 1.00 32.16 635 GLY A N 1
ATOM 4709 C CA . GLY A 1 635 ? 18.780 0.514 17.364 1.00 32.16 635 GLY A CA 1
ATOM 4710 C C . GLY A 1 635 ? 17.293 0.417 16.959 1.00 32.16 635 GLY A C 1
ATOM 4711 O O . GLY A 1 635 ? 16.906 -0.426 16.152 1.00 32.16 635 GLY A O 1
ATOM 4712 N N . ARG A 1 636 ? 16.466 1.233 17.614 1.00 34.31 636 ARG A N 1
ATOM 4713 C CA . ARG A 1 636 ? 15.029 1.498 17.480 1.00 34.31 636 ARG A CA 1
ATOM 4714 C C . ARG A 1 636 ? 14.746 3.016 17.514 1.00 34.31 636 ARG A C 1
ATOM 4716 O O . ARG A 1 636 ? 13.582 3.398 17.488 1.00 34.31 636 ARG A O 1
ATOM 4723 N N . SER A 1 637 ? 15.785 3.856 17.628 1.00 27.52 637 SER A N 1
ATOM 4724 C CA . SER A 1 637 ? 15.726 5.323 17.586 1.00 27.52 637 SER A CA 1
ATOM 4725 C C . SER A 1 637 ? 16.354 5.827 16.290 1.00 27.52 637 SER A C 1
ATOM 4727 O O . SER A 1 637 ? 17.483 5.442 15.984 1.00 27.52 637 SER A O 1
ATOM 4729 N N . ALA A 1 638 ? 15.700 6.771 15.610 1.00 26.03 638 ALA A N 1
ATOM 4730 C CA . ALA A 1 638 ? 16.248 7.460 14.436 1.00 26.03 638 ALA A CA 1
ATOM 4731 C C . ALA A 1 638 ? 17.578 8.202 14.715 1.00 26.03 638 ALA A C 1
ATOM 4733 O O . ALA A 1 638 ? 18.337 8.515 13.803 1.00 26.03 638 ALA A O 1
ATOM 4734 N N . SER A 1 639 ? 17.910 8.458 15.987 1.00 24.19 639 SER A N 1
ATOM 4735 C CA . SER A 1 639 ? 19.202 9.025 16.397 1.00 24.19 639 SER A CA 1
ATOM 4736 C C . SER A 1 639 ? 20.342 7.994 16.469 1.00 24.19 639 SER A C 1
ATOM 4738 O O . SER A 1 639 ? 21.423 8.314 16.971 1.00 24.19 639 SER A O 1
ATOM 4740 N N . THR A 1 640 ? 20.102 6.748 16.051 1.00 30.80 640 THR A N 1
ATOM 4741 C CA . THR A 1 640 ? 21.051 5.631 16.135 1.00 30.80 640 THR A CA 1
ATOM 4742 C C . THR A 1 640 ? 21.016 4.781 14.868 1.00 30.80 640 THR A C 1
ATOM 4744 O O . THR A 1 640 ? 19.959 4.593 14.276 1.00 30.80 640 THR A O 1
ATOM 4747 N N . GLY A 1 641 ? 22.155 4.220 14.472 1.00 27.05 641 GLY A N 1
ATOM 4748 C CA . GLY A 1 641 ? 22.216 3.269 13.364 1.00 27.05 641 GLY A CA 1
ATOM 4749 C C . GLY A 1 641 ? 23.410 2.334 13.489 1.00 27.05 641 GLY A C 1
ATOM 4750 O O . GLY A 1 641 ? 24.501 2.783 13.845 1.00 27.05 641 GLY A O 1
ATOM 4751 N N . ALA A 1 642 ? 23.204 1.049 13.207 1.00 31.06 642 ALA A N 1
ATOM 4752 C CA . ALA A 1 642 ? 24.253 0.026 13.207 1.00 31.06 642 ALA A CA 1
ATOM 4753 C C . ALA A 1 642 ? 24.640 -0.355 11.770 1.00 31.06 642 ALA A C 1
ATOM 4755 O O . ALA A 1 642 ? 23.758 -0.428 10.918 1.00 31.06 642 ALA A O 1
ATOM 4756 N N . ARG A 1 643 ? 25.928 -0.610 11.509 1.00 30.38 643 ARG A N 1
ATOM 4757 C CA . ARG A 1 643 ? 26.490 -1.006 10.204 1.00 30.38 643 ARG A CA 1
ATOM 4758 C C . ARG A 1 643 ? 27.550 -2.114 10.353 1.00 30.38 643 ARG A C 1
ATOM 4760 O O . ARG A 1 643 ? 28.672 -1.795 10.764 1.00 30.38 643 ARG A O 1
ATOM 4767 N N . PRO A 1 644 ? 27.263 -3.374 9.984 1.00 29.39 644 PRO A N 1
ATOM 4768 C CA . PRO A 1 644 ? 28.292 -4.377 9.714 1.00 29.39 644 PRO A CA 1
ATOM 4769 C C . PRO A 1 644 ? 29.131 -4.016 8.477 1.00 29.39 644 PRO A C 1
ATOM 4771 O O . PRO A 1 644 ? 28.602 -3.589 7.452 1.00 29.39 644 PRO A O 1
ATOM 4774 N N . ALA A 1 645 ? 30.443 -4.239 8.549 1.00 29.12 645 ALA A N 1
ATOM 4775 C CA . ALA A 1 645 ? 31.399 -4.005 7.469 1.00 29.12 645 ALA A CA 1
ATOM 4776 C C . ALA A 1 645 ? 32.466 -5.113 7.389 1.00 29.12 645 ALA A C 1
ATOM 4778 O O . ALA A 1 645 ? 32.840 -5.728 8.393 1.00 29.12 645 ALA A O 1
ATOM 4779 N N . ARG A 1 646 ? 32.999 -5.343 6.181 1.00 31.02 646 ARG A N 1
ATOM 4780 C CA . ARG A 1 646 ? 34.258 -6.081 5.973 1.00 31.02 646 ARG A CA 1
ATOM 4781 C C . ARG A 1 646 ? 35.418 -5.072 5.948 1.00 31.02 646 ARG A C 1
ATOM 4783 O O . ARG A 1 646 ? 35.280 -4.056 5.265 1.00 31.02 646 ARG A O 1
ATOM 4790 N N . PRO A 1 647 ? 36.539 -5.314 6.650 1.00 27.92 647 PRO A N 1
ATOM 4791 C CA . PRO A 1 647 ? 37.702 -4.431 6.590 1.00 27.92 647 PRO A CA 1
ATOM 4792 C C . PRO A 1 647 ? 38.380 -4.473 5.202 1.00 27.92 647 PRO A C 1
ATOM 4794 O O . PRO A 1 647 ? 38.264 -5.477 4.491 1.00 27.92 647 PRO A O 1
ATOM 4797 N N . PRO A 1 648 ? 39.093 -3.404 4.795 1.00 24.47 648 PRO A N 1
ATOM 4798 C CA . PRO A 1 648 ? 39.839 -3.376 3.537 1.00 24.47 648 PRO A CA 1
ATOM 4799 C C . PRO A 1 648 ? 41.032 -4.346 3.555 1.00 24.47 648 PRO A C 1
ATOM 4801 O O . PRO A 1 648 ? 41.590 -4.653 4.607 1.00 24.47 648 PRO A O 1
ATOM 4804 N N . ARG A 1 649 ? 41.448 -4.817 2.372 1.00 28.36 649 ARG A N 1
ATOM 4805 C CA . ARG A 1 649 ? 42.608 -5.712 2.218 1.00 28.36 649 ARG A CA 1
ATOM 4806 C C . ARG A 1 649 ? 43.929 -4.953 2.369 1.00 28.36 649 ARG A C 1
ATOM 4808 O O . ARG A 1 649 ? 44.177 -4.015 1.616 1.00 28.36 649 ARG A O 1
ATOM 4815 N N . SER A 1 650 ? 44.816 -5.445 3.230 1.00 25.58 650 SER A N 1
ATOM 4816 C CA . SER A 1 650 ? 46.246 -5.114 3.174 1.00 25.58 650 SER A CA 1
ATOM 4817 C C . SER A 1 650 ? 46.915 -5.837 1.991 1.00 25.58 650 SER A C 1
ATOM 4819 O O . SER A 1 650 ? 46.665 -7.030 1.806 1.00 25.58 650 SER A O 1
ATOM 4821 N N . PRO A 1 651 ? 47.769 -5.173 1.190 1.00 27.02 651 PRO A N 1
ATOM 4822 C CA . PRO A 1 651 ? 48.515 -5.827 0.118 1.00 27.02 651 PRO A CA 1
ATOM 4823 C C . PRO A 1 651 ? 49.802 -6.476 0.656 1.00 27.02 651 PRO A C 1
ATOM 4825 O O . PRO A 1 651 ? 50.759 -5.776 0.979 1.00 27.02 651 PRO A O 1
ATOM 4828 N N . GLY A 1 652 ? 49.857 -7.810 0.730 1.00 25.08 652 GLY A N 1
ATOM 4829 C CA . GLY A 1 652 ? 51.087 -8.517 1.104 1.00 25.08 652 GLY A CA 1
ATOM 4830 C C . GLY A 1 652 ? 50.984 -10.045 1.104 1.00 25.08 652 GLY A C 1
ATOM 4831 O O . GLY A 1 652 ? 50.027 -10.597 1.633 1.00 25.08 652 GLY A O 1
ATOM 4832 N N . SER A 1 653 ? 52.029 -10.686 0.566 1.00 23.89 653 SER A N 1
ATOM 4833 C CA . SER A 1 653 ? 52.361 -12.124 0.629 1.00 23.89 653 SER A CA 1
ATOM 4834 C C . SER A 1 653 ? 51.466 -13.124 -0.142 1.00 23.89 653 SER A C 1
ATOM 4836 O O . SER A 1 653 ? 50.279 -13.256 0.151 1.00 23.89 653 SER A O 1
ATOM 4838 N N . PRO A 1 654 ? 52.031 -13.917 -1.081 1.00 32.72 654 PRO A N 1
ATOM 4839 C CA . PRO A 1 654 ? 51.340 -15.056 -1.682 1.00 32.72 654 PRO A CA 1
ATOM 4840 C C . PRO A 1 654 ? 51.418 -16.288 -0.762 1.00 32.72 654 PRO A C 1
ATOM 4842 O O . PRO A 1 654 ? 52.501 -16.803 -0.493 1.00 32.72 654 PRO A O 1
ATOM 4845 N N . GLY A 1 655 ? 50.269 -16.787 -0.302 1.00 25.80 655 GLY A N 1
ATOM 4846 C CA . GLY A 1 655 ? 50.171 -18.001 0.513 1.00 25.80 655 GLY A CA 1
ATOM 4847 C C . GLY A 1 655 ? 48.819 -18.689 0.328 1.00 25.80 655 GLY A C 1
ATOM 4848 O O . GLY A 1 655 ? 47.781 -18.032 0.289 1.00 25.80 655 GLY A O 1
ATOM 4849 N N . THR A 1 656 ? 48.822 -20.012 0.172 1.00 30.62 656 THR A N 1
ATOM 4850 C CA . THR A 1 656 ? 47.632 -20.801 -0.179 1.00 30.62 656 THR A CA 1
ATOM 4851 C C . THR A 1 656 ? 46.761 -21.125 1.035 1.00 30.62 656 THR A C 1
ATOM 4853 O O . THR A 1 656 ? 46.896 -22.192 1.629 1.00 30.62 656 THR A O 1
ATOM 4856 N N . PHE A 1 657 ? 45.819 -20.237 1.354 1.00 24.78 657 PHE A N 1
ATOM 4857 C CA . PHE A 1 657 ? 44.669 -20.525 2.219 1.00 24.78 657 PHE A CA 1
ATOM 4858 C C . PHE A 1 657 ? 43.378 -19.940 1.616 1.00 24.78 657 PHE A C 1
ATOM 4860 O O . PHE A 1 657 ? 43.433 -18.895 0.960 1.00 24.78 657 PHE A O 1
ATOM 4867 N N . PRO A 1 658 ? 42.206 -20.575 1.820 1.00 25.05 658 PRO A N 1
ATOM 4868 C CA . PRO A 1 658 ? 40.922 -19.968 1.478 1.00 25.05 658 PRO A CA 1
ATOM 4869 C C . PRO A 1 658 ? 40.665 -18.719 2.350 1.00 25.05 658 PRO A C 1
ATOM 4871 O O . 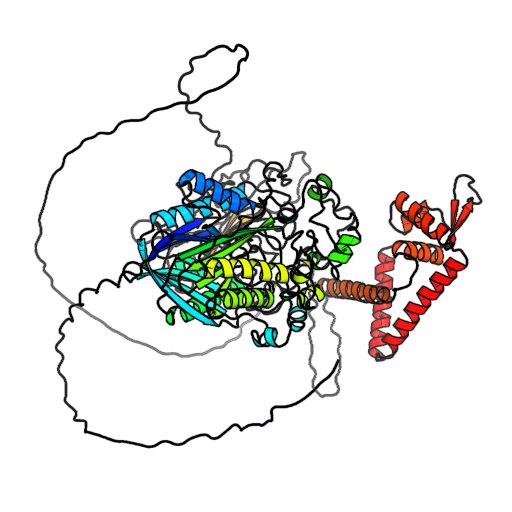PRO A 1 658 ? 41.108 -18.671 3.498 1.00 25.05 658 PRO A O 1
ATOM 4874 N N . PRO A 1 659 ? 39.960 -17.694 1.836 1.00 27.11 659 PRO A N 1
ATOM 4875 C CA . PRO A 1 659 ? 39.852 -16.397 2.506 1.00 27.11 659 PRO A CA 1
ATOM 4876 C C . PRO A 1 659 ? 39.006 -16.454 3.789 1.00 27.11 659 PRO A C 1
ATOM 4878 O O . PRO A 1 659 ? 37.819 -16.778 3.746 1.00 27.11 659 PRO A O 1
ATOM 4881 N N . THR A 1 660 ? 39.593 -16.061 4.923 1.00 33.44 660 THR A N 1
ATOM 4882 C CA . THR A 1 660 ? 38.910 -15.975 6.223 1.00 33.44 660 THR A CA 1
ATOM 4883 C C . THR A 1 660 ? 37.925 -14.790 6.289 1.00 33.44 660 THR A C 1
ATOM 4885 O O . THR A 1 660 ? 38.285 -13.657 5.948 1.00 33.44 660 THR A O 1
ATOM 4888 N N . PRO A 1 661 ? 36.666 -14.997 6.728 1.00 37.97 661 PRO A N 1
ATOM 4889 C CA . PRO A 1 661 ? 35.614 -13.980 6.666 1.00 37.97 661 PRO A CA 1
ATOM 4890 C C . PRO A 1 661 ? 35.571 -13.079 7.916 1.00 37.97 661 PRO A C 1
ATOM 4892 O O . PRO A 1 661 ? 34.597 -13.085 8.667 1.00 37.97 661 PRO A O 1
ATOM 4895 N N . HIS A 1 662 ? 36.599 -12.254 8.129 1.00 42.81 662 HIS A N 1
ATOM 4896 C CA . HIS A 1 662 ? 36.594 -11.272 9.224 1.00 42.81 662 HIS A CA 1
ATOM 4897 C C . HIS A 1 662 ? 35.559 -10.147 8.992 1.00 42.81 662 HIS A C 1
ATOM 4899 O O . HIS A 1 662 ? 35.421 -9.624 7.881 1.00 42.81 662 HIS A O 1
ATOM 4905 N N . ARG A 1 663 ? 34.831 -9.758 10.050 1.00 48.66 663 ARG A N 1
ATOM 4906 C CA . ARG A 1 663 ? 33.757 -8.743 10.030 1.00 48.66 663 ARG A CA 1
ATOM 4907 C C . ARG A 1 663 ? 33.771 -7.898 11.308 1.00 48.66 663 ARG A C 1
ATOM 4909 O O . ARG A 1 663 ? 34.100 -8.407 12.377 1.00 48.66 663 ARG A O 1
ATOM 4916 N N . ALA A 1 664 ? 33.351 -6.641 11.198 1.00 38.44 664 ALA A N 1
ATOM 4917 C CA . ALA A 1 664 ? 33.175 -5.718 12.320 1.00 38.44 664 ALA A CA 1
ATOM 4918 C C . ALA A 1 664 ? 31.797 -5.047 12.256 1.00 38.44 664 ALA A C 1
ATOM 4920 O O . ALA A 1 664 ? 31.304 -4.774 11.164 1.00 38.44 664 ALA A O 1
ATOM 4921 N N . ASP A 1 665 ? 31.207 -4.735 13.406 1.00 40.31 665 ASP A N 1
ATOM 4922 C CA . ASP A 1 665 ? 30.000 -3.919 13.520 1.00 40.31 665 ASP A CA 1
ATOM 4923 C C . ASP A 1 665 ? 30.355 -2.511 13.998 1.00 40.31 665 ASP A C 1
ATOM 4925 O O . ASP A 1 665 ? 31.135 -2.326 14.930 1.00 40.31 665 ASP A O 1
ATOM 4929 N N . THR A 1 666 ? 29.765 -1.499 13.367 1.00 40.69 666 THR A N 1
ATOM 4930 C CA . THR A 1 666 ? 29.889 -0.096 13.775 1.00 40.69 666 THR A CA 1
ATOM 4931 C C . THR A 1 666 ? 28.555 0.431 14.275 1.00 40.69 666 THR A C 1
ATOM 4933 O O . THR A 1 666 ? 27.568 0.446 13.542 1.00 40.69 666 THR A O 1
ATOM 4936 N N . GLY A 1 667 ? 28.519 0.874 15.530 1.00 40.06 667 GLY A N 1
ATOM 4937 C CA . GLY A 1 667 ? 27.392 1.608 16.086 1.00 40.06 667 GLY A CA 1
ATOM 4938 C C . GLY A 1 667 ? 27.606 3.101 15.879 1.00 40.06 667 GLY A C 1
ATOM 4939 O O . GLY A 1 667 ? 28.675 3.623 16.172 1.00 40.06 667 GLY A O 1
ATOM 4940 N N . SER A 1 668 ? 26.585 3.806 15.406 1.00 36.69 668 SER A N 1
ATOM 4941 C CA . SER A 1 668 ? 26.586 5.264 15.335 1.00 36.69 668 SER A CA 1
ATOM 4942 C C . SER A 1 668 ? 25.435 5.843 16.145 1.00 36.69 668 SER A C 1
ATOM 4944 O O . SER A 1 668 ? 24.320 5.321 16.115 1.00 36.69 668 SER A O 1
ATOM 4946 N N . CYS A 1 669 ? 25.720 6.920 16.875 1.00 35.94 669 CYS A N 1
ATOM 4947 C CA . CYS A 1 669 ? 24.749 7.654 17.682 1.00 35.94 669 CYS A CA 1
ATOM 4948 C C . CYS A 1 669 ? 24.924 9.161 17.471 1.00 35.94 669 CYS A C 1
ATOM 4950 O O . CYS A 1 669 ? 26.055 9.655 17.434 1.00 35.94 669 CYS A O 1
ATOM 4952 N N . THR A 1 670 ? 23.803 9.879 17.409 1.00 39.59 670 THR A N 1
ATOM 4953 C CA . THR A 1 670 ? 23.737 11.344 17.365 1.00 39.59 670 THR A CA 1
ATOM 4954 C C . THR A 1 670 ? 22.978 11.850 18.590 1.00 39.59 670 THR A C 1
ATOM 4956 O O . THR A 1 670 ? 21.870 11.391 18.858 1.00 39.59 670 THR A O 1
ATOM 4959 N N . SER A 1 671 ? 23.550 12.789 19.346 1.00 34.12 671 SER A N 1
ATOM 4960 C CA . SER A 1 671 ? 22.919 13.320 20.568 1.00 34.12 671 SER A CA 1
ATOM 4961 C C . SER A 1 671 ? 21.807 14.334 20.243 1.00 34.12 671 SER A C 1
ATOM 4963 O O . SER A 1 671 ? 22.134 15.390 19.689 1.00 34.12 671 SER A O 1
ATOM 4965 N N . PRO A 1 672 ? 20.529 14.093 20.620 1.00 36.22 672 PRO A N 1
ATOM 4966 C CA . PRO A 1 672 ? 19.428 15.017 20.341 1.00 36.22 672 PRO A CA 1
ATOM 4967 C C . PRO A 1 672 ? 19.631 16.410 20.944 1.00 36.22 672 PRO A C 1
ATOM 4969 O O . PRO A 1 672 ? 20.155 16.556 22.058 1.00 36.22 672 PRO A O 1
ATOM 4972 N N . VAL A 1 673 ? 19.155 17.436 20.234 1.00 32.47 673 VAL A N 1
ATOM 4973 C CA . VAL A 1 673 ? 19.066 18.811 20.747 1.00 32.47 673 VAL A CA 1
ATOM 4974 C C . VAL A 1 673 ? 18.227 18.811 22.034 1.00 32.47 673 VAL A C 1
ATOM 4976 O O . VAL A 1 673 ? 17.222 18.116 22.125 1.00 32.47 673 VAL A O 1
ATOM 4979 N N . GLY A 1 674 ? 18.685 19.532 23.062 1.00 34.88 674 GLY A N 1
ATOM 4980 C CA . GLY A 1 674 ? 18.076 19.535 24.402 1.00 34.88 674 GLY A CA 1
ATOM 4981 C C . GLY A 1 674 ? 18.666 18.526 25.403 1.00 34.88 674 GLY A C 1
ATOM 4982 O O . GLY A 1 674 ? 18.481 18.696 26.605 1.00 34.88 674 GLY A O 1
ATOM 4983 N N . SER A 1 675 ? 19.451 17.531 24.968 1.00 37.16 675 SER A N 1
ATOM 4984 C CA . SER A 1 675 ? 20.027 16.519 25.878 1.00 37.16 675 SER A CA 1
ATOM 4985 C C . SER A 1 675 ? 20.923 17.141 26.973 1.00 37.16 675 SER A C 1
ATOM 4987 O O . SER A 1 675 ? 21.853 17.884 26.630 1.00 37.16 675 SER A O 1
ATOM 4989 N N . PRO A 1 676 ? 20.710 16.864 28.277 1.00 37.53 676 PRO A N 1
ATOM 4990 C CA . PRO A 1 676 ? 21.555 17.385 29.355 1.00 37.53 676 PRO A CA 1
ATOM 4991 C C . PRO A 1 676 ? 22.934 16.693 29.385 1.00 37.53 676 PRO A C 1
ATOM 4993 O O . PRO A 1 676 ? 23.012 15.485 29.135 1.00 37.53 676 PRO A O 1
ATOM 4996 N N . PRO A 1 677 ? 24.026 17.414 29.713 1.00 40.34 677 PRO A N 1
ATOM 4997 C CA . PRO A 1 677 ? 25.374 16.846 29.729 1.00 40.34 677 PRO A CA 1
ATOM 4998 C C . PRO A 1 677 ? 25.468 15.714 30.760 1.00 40.34 677 PRO A C 1
ATOM 5000 O O . PRO A 1 677 ? 25.211 15.915 31.943 1.00 40.34 677 PRO A O 1
ATOM 5003 N N . THR A 1 678 ? 25.780 14.497 30.309 1.00 44.31 678 THR A N 1
ATOM 5004 C CA . THR A 1 678 ? 25.969 13.325 31.180 1.00 44.31 678 THR A CA 1
ATOM 5005 C C . THR A 1 678 ? 26.794 12.242 30.492 1.00 44.31 678 THR A C 1
ATOM 5007 O O . THR A 1 678 ? 26.825 12.173 29.266 1.00 44.31 678 THR A O 1
ATOM 5010 N N . ALA A 1 679 ? 27.417 11.364 31.283 1.00 42.50 679 ALA A N 1
ATOM 5011 C CA . ALA A 1 679 ? 28.122 10.193 30.771 1.00 42.50 679 ALA A CA 1
ATOM 5012 C C . ALA A 1 679 ? 27.154 9.187 30.120 1.00 42.50 679 ALA A C 1
ATOM 5014 O O . ALA A 1 679 ? 26.114 8.838 30.696 1.00 42.50 679 ALA A O 1
ATOM 5015 N N . ALA A 1 680 ? 27.537 8.697 28.942 1.00 42.75 680 ALA A N 1
ATOM 5016 C CA . ALA A 1 680 ? 26.828 7.675 28.186 1.00 42.75 680 ALA A CA 1
ATOM 5017 C C . ALA A 1 680 ? 27.792 6.560 27.757 1.00 42.75 680 ALA A C 1
ATOM 5019 O O . ALA A 1 680 ? 28.971 6.813 27.522 1.00 42.75 680 ALA A O 1
ATOM 5020 N N . GLY A 1 681 ? 27.285 5.333 27.648 1.00 38.56 681 GLY A N 1
ATOM 5021 C CA . GLY A 1 681 ? 28.051 4.163 27.216 1.00 38.56 681 GLY A CA 1
ATOM 5022 C C . GLY A 1 681 ? 27.240 3.317 26.242 1.00 38.56 681 GLY A C 1
ATOM 5023 O O . GLY A 1 681 ? 26.030 3.172 26.418 1.00 38.56 681 GLY A O 1
ATOM 5024 N N . ILE A 1 682 ? 27.896 2.779 25.213 1.00 45.88 682 ILE A N 1
ATOM 5025 C CA . ILE A 1 682 ? 27.275 1.922 24.197 1.00 45.88 682 ILE A CA 1
ATOM 5026 C C . ILE A 1 682 ? 27.726 0.480 24.424 1.00 45.88 682 ILE A C 1
ATOM 5028 O O . ILE A 1 682 ? 28.920 0.208 24.510 1.00 45.88 682 ILE A O 1
ATOM 5032 N N . ARG A 1 683 ? 26.765 -0.442 24.518 1.00 44.19 683 ARG A N 1
ATOM 5033 C CA . ARG A 1 683 ? 27.013 -1.889 24.568 1.00 44.19 683 ARG A CA 1
ATOM 5034 C C . ARG A 1 683 ? 26.708 -2.513 23.206 1.00 44.19 683 ARG A C 1
ATOM 5036 O O . ARG A 1 683 ? 25.677 -2.184 22.626 1.00 44.19 683 ARG A O 1
ATOM 5043 N N . SER A 1 684 ? 27.551 -3.452 22.774 1.00 43.97 684 SER A N 1
ATOM 5044 C CA . SER A 1 684 ? 27.331 -4.342 21.623 1.00 43.97 684 SER A CA 1
ATOM 5045 C C . SER A 1 684 ? 27.385 -5.805 22.096 1.00 43.97 684 SER A C 1
ATOM 5047 O O . SER A 1 684 ? 28.470 -6.347 22.281 1.00 43.97 684 SER A O 1
ATOM 5049 N N . PRO A 1 685 ? 26.243 -6.453 22.384 1.00 42.25 685 PRO A N 1
ATOM 5050 C CA . PRO A 1 685 ? 26.208 -7.819 22.900 1.00 42.25 685 PRO A CA 1
ATOM 5051 C C . PRO A 1 685 ? 26.319 -8.845 21.767 1.00 42.25 685 PRO A C 1
ATOM 5053 O O . PRO A 1 685 ? 25.410 -8.960 20.945 1.00 42.25 685 PRO A O 1
ATOM 5056 N N . ALA A 1 686 ? 27.407 -9.612 21.757 1.00 38.12 686 ALA A N 1
ATOM 5057 C CA . ALA A 1 686 ? 27.669 -10.641 20.758 1.00 38.12 686 ALA A CA 1
ATOM 5058 C C . ALA A 1 686 ? 27.329 -12.065 21.239 1.00 38.12 686 ALA A C 1
ATOM 5060 O O . ALA A 1 686 ? 27.063 -12.314 22.416 1.00 38.12 686 ALA A O 1
ATOM 5061 N N . SER A 1 687 ? 27.317 -13.008 20.300 1.00 36.41 687 SER A N 1
ATOM 5062 C CA . SER A 1 687 ? 27.225 -14.460 20.510 1.00 36.41 687 SER A CA 1
ATOM 5063 C C . SER A 1 687 ? 27.820 -15.149 19.268 1.00 36.41 687 SER A C 1
ATOM 5065 O O . SER A 1 687 ? 27.713 -14.565 18.188 1.00 36.41 687 SER A O 1
ATOM 5067 N N . PRO A 1 688 ? 28.472 -16.322 19.384 1.00 34.94 688 PRO A N 1
ATOM 5068 C CA . PRO A 1 688 ? 29.017 -17.067 18.245 1.00 34.94 688 PRO A CA 1
ATOM 5069 C C . PRO A 1 688 ? 27.998 -18.062 17.662 1.00 34.94 688 PRO A C 1
ATOM 5071 O O . PRO A 1 688 ? 27.102 -18.522 18.364 1.00 34.94 688 PRO A O 1
ATOM 5074 N N . THR A 1 689 ? 28.181 -18.489 16.407 1.00 38.78 689 THR A N 1
ATOM 5075 C CA . THR A 1 689 ? 27.325 -19.496 15.734 1.00 38.78 689 THR A CA 1
ATOM 5076 C C . THR A 1 689 ? 27.437 -20.918 16.306 1.00 38.78 689 THR A C 1
ATOM 5078 O O . THR A 1 689 ? 26.789 -21.825 15.798 1.00 38.78 689 THR A O 1
ATOM 5081 N N . ASN A 1 690 ? 28.289 -21.147 17.311 1.00 27.31 690 ASN A N 1
ATOM 5082 C CA . ASN A 1 690 ? 28.814 -22.474 17.648 1.00 27.31 690 ASN A CA 1
ATOM 5083 C C . ASN A 1 690 ? 28.276 -23.061 18.969 1.00 27.31 690 ASN A C 1
ATOM 5085 O O . ASN A 1 690 ? 28.971 -23.815 19.646 1.00 27.31 690 ASN A O 1
ATOM 5089 N N . SER A 1 691 ? 27.046 -22.709 19.351 1.00 24.98 691 SER A N 1
ATOM 5090 C CA . SER A 1 691 ? 26.305 -23.400 20.410 1.00 24.98 691 SER A CA 1
ATOM 5091 C C . SER A 1 691 ? 25.442 -24.507 19.802 1.00 24.98 691 SER A C 1
ATOM 5093 O O . SER A 1 691 ? 24.295 -24.269 19.420 1.00 24.98 691 SER A O 1
ATOM 5095 N N . THR A 1 692 ? 25.989 -25.721 19.716 1.00 23.88 692 THR A N 1
ATOM 5096 C CA . THR A 1 692 ? 25.181 -26.919 19.463 1.00 23.88 692 THR A CA 1
ATOM 5097 C C . THR A 1 692 ? 24.115 -27.074 20.546 1.00 23.88 692 THR A C 1
ATOM 5099 O O . THR A 1 692 ? 24.329 -26.739 21.715 1.00 23.88 692 THR A O 1
ATOM 5102 N N . SER A 1 693 ? 22.954 -27.602 20.165 1.00 24.02 693 SER A N 1
ATOM 5103 C CA . SER A 1 693 ? 21.924 -28.013 21.112 1.00 24.02 693 SER A CA 1
ATOM 5104 C C . SER A 1 693 ? 22.493 -29.056 22.075 1.00 24.02 693 SER A C 1
ATOM 5106 O O . SER A 1 693 ? 22.773 -30.184 21.673 1.00 24.02 693 SER A O 1
ATOM 5108 N N . ARG A 1 694 ? 22.628 -28.704 23.360 1.00 22.44 694 ARG A N 1
ATOM 5109 C CA . ARG A 1 694 ? 22.689 -29.719 24.415 1.00 22.44 694 ARG A CA 1
ATOM 5110 C C . ARG A 1 694 ? 21.313 -30.360 24.510 1.00 22.44 694 ARG A C 1
ATOM 5112 O O . ARG A 1 694 ? 20.408 -29.795 25.122 1.00 22.44 694 ARG A O 1
ATOM 5119 N N . GLU A 1 695 ? 21.174 -31.519 23.882 1.00 24.81 695 GLU A N 1
ATOM 5120 C CA . GLU A 1 695 ? 20.048 -32.416 24.106 1.00 24.81 695 GLU A CA 1
ATOM 5121 C C . GLU A 1 695 ? 19.907 -32.673 25.612 1.00 24.81 695 GLU A C 1
ATOM 5123 O O . GLU A 1 695 ? 20.895 -32.919 26.313 1.00 24.81 695 GLU A O 1
ATOM 5128 N N . ARG A 1 696 ? 18.676 -32.607 26.127 1.00 24.22 696 ARG A N 1
ATOM 5129 C CA . ARG A 1 696 ? 18.383 -33.171 27.444 1.00 24.22 696 ARG A CA 1
ATOM 5130 C C . ARG A 1 696 ? 18.286 -34.677 27.269 1.00 24.22 696 ARG A C 1
ATOM 5132 O O . ARG A 1 696 ? 17.299 -35.172 26.739 1.00 24.22 696 ARG A O 1
ATOM 5139 N N . SER A 1 697 ? 19.317 -35.384 27.710 1.00 22.11 697 SER A N 1
ATOM 5140 C CA . SER A 1 697 ? 19.283 -36.834 27.841 1.00 22.11 697 SER A CA 1
ATOM 5141 C C . SER A 1 697 ? 18.285 -37.235 28.931 1.00 22.11 697 SER A C 1
ATOM 5143 O O . SER A 1 697 ? 18.563 -37.041 30.115 1.00 22.11 697 SER A O 1
ATOM 5145 N N . GLU A 1 698 ? 17.166 -37.834 28.537 1.00 25.89 698 GLU A N 1
ATOM 5146 C CA . GLU A 1 698 ? 16.369 -38.709 29.402 1.00 25.89 698 GLU A CA 1
ATOM 5147 C C . GLU A 1 698 ? 16.458 -40.158 28.877 1.00 25.89 698 GLU A C 1
ATOM 5149 O O . GLU A 1 698 ? 16.838 -40.366 27.720 1.00 25.89 698 GLU A O 1
ATOM 5154 N N . PRO A 1 699 ? 16.297 -41.174 29.746 1.00 25.03 699 PRO A N 1
ATOM 5155 C CA . PRO A 1 699 ? 16.944 -42.467 29.543 1.00 25.03 699 PRO A CA 1
ATOM 5156 C C . PRO A 1 699 ? 16.254 -43.338 28.488 1.00 25.03 699 PRO A C 1
ATOM 5158 O O . PRO A 1 699 ? 15.031 -43.447 28.435 1.00 25.03 699 PRO A O 1
ATOM 5161 N N . GLY A 1 700 ? 17.065 -44.014 27.675 1.00 21.94 700 GLY A N 1
ATOM 5162 C CA . GLY A 1 700 ? 16.576 -44.888 26.615 1.00 21.94 700 GLY A CA 1
ATOM 5163 C C . GLY A 1 700 ? 16.040 -46.230 27.120 1.00 21.94 700 GLY A C 1
ATOM 5164 O O . GLY A 1 700 ? 16.694 -46.924 27.896 1.00 21.94 700 GLY A O 1
ATOM 5165 N N . LEU A 1 701 ? 14.898 -46.638 26.566 1.00 24.80 701 LEU A N 1
ATOM 5166 C CA . LEU A 1 701 ? 14.454 -48.029 26.479 1.00 24.80 701 LEU A CA 1
ATOM 5167 C C . LEU A 1 701 ? 14.315 -48.371 24.991 1.00 24.80 701 LEU A C 1
ATOM 5169 O O . LEU A 1 701 ? 13.581 -47.708 24.263 1.00 24.80 701 LEU A O 1
ATOM 5173 N N . GLY A 1 702 ? 15.082 -49.357 24.525 1.00 22.94 702 GLY A N 1
ATOM 5174 C CA . GLY A 1 702 ? 15.133 -49.728 23.110 1.00 22.94 702 GLY A CA 1
ATOM 5175 C C . GLY A 1 702 ? 14.045 -50.726 22.710 1.00 22.94 702 GLY A C 1
ATOM 5176 O O . GLY A 1 702 ? 13.669 -51.592 23.497 1.00 22.94 702 GLY A O 1
ATOM 5177 N N . ALA A 1 703 ? 13.608 -50.654 21.453 1.00 23.20 703 ALA A N 1
ATOM 5178 C CA . ALA A 1 703 ? 12.776 -51.663 20.801 1.00 23.20 703 ALA A CA 1
ATOM 5179 C C . ALA A 1 703 ? 13.272 -51.905 19.365 1.00 23.20 703 ALA A C 1
ATOM 5181 O O . ALA A 1 703 ? 13.820 -51.001 18.731 1.00 23.20 703 ALA A O 1
ATOM 5182 N N . LEU A 1 704 ? 13.116 -53.134 18.864 1.00 22.17 704 LEU A N 1
ATOM 5183 C CA . LEU A 1 704 ? 13.558 -53.523 17.522 1.00 22.17 704 LEU A CA 1
ATOM 5184 C C . LEU A 1 704 ? 12.512 -53.172 16.454 1.00 22.17 704 LEU A C 1
ATOM 5186 O O . LEU A 1 704 ? 11.313 -53.147 16.718 1.00 22.17 704 LEU A O 1
ATOM 5190 N N . VAL A 1 705 ? 12.984 -52.995 15.219 1.00 23.98 705 VAL A N 1
ATOM 5191 C CA . VAL A 1 705 ? 12.149 -52.919 14.009 1.00 23.98 705 VAL A CA 1
ATOM 5192 C C . VAL A 1 705 ? 11.600 -54.308 13.657 1.00 23.98 705 VAL A C 1
ATOM 5194 O O . VAL A 1 705 ? 12.361 -55.277 13.614 1.00 23.98 705 VAL A O 1
ATOM 5197 N N . PRO A 1 706 ? 10.303 -54.400 13.324 1.00 25.02 706 PRO A N 1
ATOM 5198 C CA . PRO A 1 706 ? 9.902 -55.079 12.091 1.00 25.02 706 PRO A CA 1
ATOM 5199 C C . PRO A 1 706 ? 9.008 -54.204 11.181 1.00 25.02 706 PRO A C 1
ATOM 5201 O O . PRO A 1 706 ? 8.772 -53.028 11.445 1.00 25.02 706 PRO A O 1
ATOM 5204 N N . ALA A 1 707 ? 8.609 -54.770 10.038 1.00 22.62 707 ALA A N 1
ATOM 5205 C CA . ALA A 1 707 ? 8.098 -54.069 8.851 1.00 22.62 707 ALA A CA 1
ATOM 5206 C C . ALA A 1 707 ? 6.551 -53.840 8.852 1.00 22.62 707 ALA A C 1
ATOM 5208 O O . ALA A 1 707 ? 5.873 -54.318 9.761 1.00 22.62 707 ALA A O 1
ATOM 5209 N N . PRO A 1 708 ? 5.975 -53.092 7.879 1.00 38.06 708 PRO A N 1
ATOM 5210 C CA . PRO A 1 708 ? 4.653 -52.462 8.015 1.00 38.06 708 PRO A CA 1
ATOM 5211 C C . PRO A 1 708 ? 3.468 -53.272 7.453 1.00 38.06 708 PRO A C 1
ATOM 5213 O O . PRO A 1 708 ? 3.639 -54.154 6.612 1.00 38.06 708 PRO A O 1
ATOM 5216 N N . GLY A 1 709 ? 2.242 -52.862 7.807 1.00 22.12 709 GLY A N 1
ATOM 5217 C CA . GLY A 1 709 ? 1.018 -53.247 7.094 1.00 22.12 709 GLY A CA 1
ATOM 5218 C C . GLY A 1 709 ? -0.274 -52.629 7.656 1.00 22.12 709 GLY A C 1
ATOM 5219 O O . GLY A 1 709 ? -0.339 -52.308 8.835 1.00 22.12 709 GLY A O 1
ATOM 5220 N N . GLY A 1 710 ? -1.312 -52.534 6.813 1.00 22.34 710 GLY A N 1
ATOM 5221 C CA . GLY A 1 710 ? -2.713 -52.659 7.260 1.00 22.34 710 GLY A CA 1
ATOM 5222 C C . GLY A 1 710 ? -3.511 -51.406 7.666 1.00 22.34 710 GLY A C 1
ATOM 5223 O O . GLY A 1 710 ? -3.730 -51.169 8.841 1.00 22.34 710 GLY A O 1
ATOM 5224 N N . ALA A 1 711 ? -4.039 -50.692 6.669 1.00 23.56 711 ALA A N 1
ATOM 5225 C CA . ALA A 1 711 ? -5.454 -50.288 6.534 1.00 23.56 711 ALA A CA 1
ATOM 5226 C C . ALA A 1 711 ? -6.343 -49.865 7.751 1.00 23.56 711 ALA A C 1
ATOM 5228 O O . ALA A 1 711 ? -6.710 -50.681 8.584 1.00 23.56 711 ALA A O 1
ATOM 5229 N N . ALA A 1 712 ? -6.925 -48.661 7.601 1.00 23.31 712 ALA A N 1
ATOM 5230 C CA . ALA A 1 712 ? -8.380 -48.380 7.600 1.00 23.31 712 ALA A CA 1
ATOM 5231 C C . ALA A 1 712 ? -9.232 -48.215 8.898 1.00 23.31 712 ALA A C 1
ATOM 5233 O O . ALA A 1 712 ? -9.477 -49.161 9.633 1.00 23.31 712 ALA A O 1
ATOM 5234 N N . LEU A 1 713 ? -9.900 -47.043 8.927 1.00 24.42 713 LEU A N 1
ATOM 5235 C CA . LEU A 1 713 ? -11.295 -46.749 9.344 1.00 24.42 713 LEU A CA 1
ATOM 5236 C C . LEU A 1 713 ? -11.696 -46.555 10.830 1.00 24.42 713 LEU A C 1
ATOM 5238 O O . LEU A 1 713 ? -11.290 -47.288 11.718 1.00 24.42 713 LEU A O 1
ATOM 5242 N N . ASN A 1 714 ? -12.628 -45.594 10.974 1.00 23.09 714 ASN A N 1
ATOM 5243 C CA . ASN A 1 714 ? -13.544 -45.228 12.076 1.00 23.09 714 ASN A CA 1
ATOM 5244 C C . ASN A 1 714 ? -12.913 -44.720 13.405 1.00 23.09 714 ASN A C 1
ATOM 5246 O O . ASN A 1 714 ? -11.882 -45.235 13.815 1.00 23.09 714 ASN A O 1
ATOM 5250 N N . GLN A 1 715 ? -13.356 -43.653 14.104 1.00 24.58 715 GLN A N 1
ATOM 5251 C CA . GLN A 1 715 ? -14.628 -42.889 14.277 1.00 24.58 715 GLN A CA 1
ATOM 5252 C C . GLN A 1 715 ? -15.346 -43.242 15.608 1.00 24.58 715 GLN A C 1
ATOM 5254 O O . GLN A 1 715 ? -15.366 -44.411 15.970 1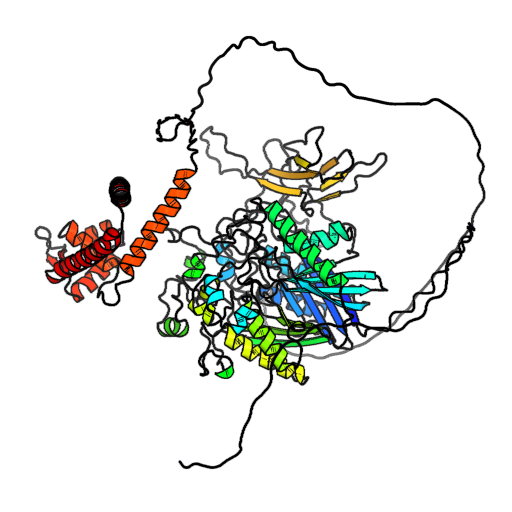.00 24.58 715 GLN A O 1
ATOM 5259 N N . GLU A 1 716 ? -15.946 -42.225 16.264 1.00 25.52 716 GLU A N 1
ATOM 5260 C CA . GLU A 1 716 ? -16.712 -42.253 17.547 1.00 25.52 716 GLU A CA 1
ATOM 5261 C C . GLU A 1 716 ? -15.860 -42.387 18.842 1.00 25.52 716 GLU A C 1
ATOM 5263 O O . GLU A 1 716 ? -14.797 -42.999 18.809 1.00 25.52 716 GLU A O 1
ATOM 5268 N N . ASP A 1 717 ? -16.235 -41.875 20.033 1.00 26.58 717 ASP A N 1
ATOM 5269 C CA . ASP A 1 717 ? -16.934 -40.624 20.448 1.00 26.58 717 ASP A CA 1
ATOM 5270 C C . ASP A 1 717 ? -16.725 -40.402 21.991 1.00 26.58 717 ASP A C 1
ATOM 5272 O O . ASP A 1 717 ? -15.980 -41.159 22.614 1.00 26.58 717 ASP A O 1
ATOM 5276 N N . HIS A 1 718 ? -17.423 -39.428 22.606 1.00 27.25 718 HIS A N 1
ATOM 5277 C CA . HIS A 1 718 ? -17.503 -39.049 24.041 1.00 27.25 718 HIS A CA 1
ATOM 5278 C C . HIS A 1 718 ? -16.310 -38.239 24.611 1.00 27.25 718 HIS A C 1
ATOM 5280 O O . HIS A 1 718 ? -15.169 -38.480 24.236 1.00 27.25 718 HIS A O 1
ATOM 5286 N N . GLN A 1 719 ? -16.418 -37.210 25.478 1.00 25.97 719 GLN A N 1
ATOM 5287 C CA . GLN A 1 719 ? -17.417 -36.604 26.406 1.00 25.97 719 GLN A CA 1
ATOM 5288 C C . GLN A 1 719 ? -17.097 -36.778 27.912 1.00 25.97 719 GLN A C 1
ATOM 5290 O O . GLN A 1 719 ? -16.753 -37.869 28.350 1.00 25.97 719 GLN A O 1
ATOM 5295 N N . ALA A 1 720 ? -17.348 -35.695 28.675 1.00 26.75 720 ALA A N 1
ATOM 5296 C CA . ALA A 1 720 ? -17.286 -35.547 30.146 1.00 26.75 720 ALA A CA 1
ATOM 5297 C C . ALA A 1 720 ? -15.866 -35.592 30.790 1.00 26.75 720 ALA A C 1
ATOM 5299 O O . ALA A 1 720 ? -14.933 -36.118 30.193 1.00 26.75 720 ALA A O 1
ATOM 5300 N N . ASP A 1 721 ? -15.602 -35.002 31.969 1.00 26.61 721 ASP A N 1
ATOM 5301 C CA . ASP A 1 721 ? -16.488 -34.263 32.898 1.00 26.61 721 ASP A CA 1
ATOM 5302 C C . ASP A 1 721 ? -15.774 -33.088 33.638 1.00 26.61 721 ASP A C 1
ATOM 5304 O O . ASP A 1 721 ? -14.630 -32.754 33.326 1.00 26.61 721 ASP A O 1
ATOM 5308 N N . GLN A 1 722 ? -16.471 -32.430 34.575 1.00 27.72 722 GLN A N 1
ATOM 5309 C CA . GLN A 1 722 ? -16.079 -31.219 35.324 1.00 27.72 722 GLN A CA 1
ATOM 5310 C C . GLN A 1 722 ? -15.464 -31.486 36.730 1.00 27.72 722 GLN A C 1
ATOM 5312 O O . GLN A 1 722 ? -15.265 -32.632 37.120 1.00 27.72 722 GLN A O 1
ATOM 5317 N N . ALA A 1 723 ? -15.286 -30.391 37.501 1.00 28.62 723 ALA A N 1
ATOM 5318 C CA . ALA A 1 723 ? -15.125 -30.288 38.969 1.00 28.62 723 ALA A CA 1
ATOM 5319 C C . ALA A 1 723 ? -13.739 -30.610 39.595 1.00 28.62 723 ALA A C 1
ATOM 5321 O O . ALA A 1 723 ? -13.055 -31.527 39.154 1.00 28.62 723 ALA A O 1
ATOM 5322 N N . ASP A 1 724 ? -13.274 -29.942 40.669 1.00 30.97 724 ASP A N 1
ATOM 5323 C CA . ASP A 1 724 ? -13.541 -28.583 41.220 1.00 30.97 724 ASP A CA 1
ATOM 5324 C C . ASP A 1 724 ? -12.451 -28.226 42.286 1.00 30.97 724 ASP A C 1
ATOM 5326 O O . ASP A 1 724 ? -11.531 -29.012 42.520 1.00 30.97 724 ASP A O 1
ATOM 5330 N N . ASP A 1 725 ? -12.639 -27.099 42.985 1.00 27.52 725 ASP A N 1
ATOM 5331 C CA . ASP A 1 725 ? -12.295 -26.820 44.399 1.00 27.52 725 ASP A CA 1
ATOM 5332 C C . ASP A 1 725 ? -11.012 -26.007 44.746 1.00 27.52 725 ASP A C 1
ATOM 5334 O O . ASP A 1 725 ? -10.164 -25.688 43.910 1.00 27.52 725 ASP A O 1
ATOM 5338 N N . GLN A 1 726 ? -10.966 -25.529 45.999 1.00 27.84 726 GLN A N 1
ATOM 5339 C CA . GLN A 1 726 ? -10.202 -24.376 46.516 1.00 27.84 726 GLN A CA 1
ATOM 5340 C C . GLN A 1 726 ? -9.634 -24.708 47.934 1.00 27.84 726 GLN A C 1
ATOM 5342 O O . GLN A 1 726 ? -9.535 -25.880 48.280 1.00 27.84 726 GLN A O 1
ATOM 5347 N N . ALA A 1 727 ? -9.184 -23.833 48.850 1.00 29.86 727 ALA A N 1
ATOM 5348 C CA . ALA A 1 727 ? -8.919 -22.384 48.952 1.00 29.86 727 ALA A CA 1
ATOM 5349 C C . ALA A 1 727 ? -7.828 -22.159 50.044 1.00 29.86 727 ALA A C 1
ATOM 5351 O O . ALA A 1 727 ? -7.502 -23.109 50.753 1.00 29.86 727 ALA A O 1
ATOM 5352 N N . HIS A 1 728 ? -7.317 -20.925 50.241 1.00 28.80 728 HIS A N 1
ATOM 5353 C CA . HIS A 1 728 ? -7.296 -20.219 51.555 1.00 28.80 728 HIS A CA 1
ATOM 5354 C C . HIS A 1 728 ? -6.415 -18.943 51.617 1.00 28.80 728 HIS A C 1
ATOM 5356 O O . HIS A 1 728 ? -5.295 -18.906 51.110 1.00 28.80 728 HIS A O 1
ATOM 5362 N N . ASP A 1 729 ? -6.917 -17.926 52.333 1.00 30.31 729 ASP A N 1
ATOM 5363 C CA . ASP A 1 729 ? -6.199 -16.741 52.858 1.00 30.31 729 ASP A CA 1
ATOM 5364 C C . ASP A 1 729 ? -5.375 -17.079 54.146 1.00 30.31 729 ASP A C 1
ATOM 5366 O O . ASP A 1 729 ? -5.299 -18.242 54.530 1.00 30.31 729 ASP A O 1
ATOM 5370 N N . ALA A 1 730 ? -4.731 -16.185 54.924 1.00 30.06 730 ALA A N 1
ATOM 5371 C CA . ALA A 1 730 ? -4.724 -14.711 55.024 1.00 30.06 730 ALA A CA 1
ATOM 5372 C C . ALA A 1 730 ? -3.471 -14.187 55.777 1.00 30.06 730 ALA A C 1
ATOM 5374 O O . ALA A 1 730 ? -2.836 -14.966 56.481 1.00 30.06 730 ALA A O 1
ATOM 5375 N N . HIS A 1 731 ? -3.197 -12.863 55.764 1.00 27.88 731 HIS A N 1
ATOM 5376 C CA . HIS A 1 731 ? -3.148 -12.028 56.998 1.00 27.88 731 HIS A CA 1
ATOM 5377 C C . HIS A 1 731 ? -2.941 -10.501 56.771 1.00 27.88 731 HIS A C 1
ATOM 5379 O O . HIS A 1 731 ? -2.598 -10.043 55.685 1.00 27.88 731 HIS A O 1
ATOM 5385 N N . ARG A 1 732 ? -3.188 -9.709 57.832 1.00 29.16 732 ARG A N 1
ATOM 5386 C CA . ARG A 1 732 ? -3.179 -8.223 57.964 1.00 29.16 732 ARG A CA 1
ATOM 5387 C C . ARG A 1 732 ? -2.646 -7.840 59.367 1.00 29.16 732 ARG A C 1
ATOM 5389 O O . ARG A 1 732 ? -2.780 -8.678 60.255 1.00 29.16 732 ARG A O 1
ATOM 5396 N N . ALA A 1 733 ? -2.135 -6.642 59.706 1.00 29.69 733 ALA A N 1
ATOM 5397 C CA . ALA A 1 733 ? -1.632 -5.441 58.988 1.00 29.69 733 ALA A CA 1
ATOM 5398 C C . ALA A 1 733 ? -0.609 -4.729 59.952 1.00 29.69 733 ALA A C 1
ATOM 5400 O O . ALA A 1 733 ? 0.183 -5.470 60.519 1.00 29.69 733 ALA A O 1
ATOM 5401 N N . SER A 1 734 ? -0.474 -3.425 60.289 1.00 27.94 734 SER A N 1
ATOM 5402 C CA . SER A 1 734 ? -1.016 -2.077 59.938 1.00 27.94 734 SER A CA 1
ATOM 5403 C C . SER A 1 734 ? -0.281 -0.999 60.792 1.00 27.94 734 SER A C 1
ATOM 5405 O O . SER A 1 734 ? -0.026 -1.289 61.958 1.00 27.94 734 SER A O 1
ATOM 5407 N N . GLY A 1 735 ? -0.048 0.249 60.325 1.00 24.69 735 GLY A N 1
ATOM 5408 C CA . GLY A 1 735 ? 0.284 1.389 61.229 1.00 24.69 735 GLY A CA 1
ATOM 5409 C C . GLY A 1 735 ? 1.109 2.580 60.673 1.00 24.69 735 GLY A C 1
ATOM 5410 O O . GLY A 1 735 ? 1.957 2.397 59.808 1.00 24.69 735 GLY A O 1
ATOM 5411 N N . LEU A 1 736 ? 0.864 3.794 61.206 1.00 26.50 736 LEU A N 1
ATOM 5412 C CA . LEU A 1 736 ? 1.505 5.121 60.966 1.00 26.50 736 LEU A CA 1
ATOM 5413 C C . LEU A 1 736 ? 1.286 6.016 62.232 1.00 26.50 736 LEU A C 1
ATOM 5415 O O . LEU A 1 736 ? 0.491 5.605 63.078 1.00 26.50 736 LEU A O 1
ATOM 5419 N N . PRO A 1 737 ? 1.722 7.301 62.299 1.00 56.22 737 PRO A N 1
ATOM 5420 C CA . PRO A 1 737 ? 3.068 7.926 62.305 1.00 56.22 737 PRO A CA 1
ATOM 5421 C C . PRO A 1 737 ? 3.331 8.653 63.680 1.00 56.22 737 PRO A C 1
ATOM 5423 O O . PRO A 1 737 ? 2.611 8.299 64.616 1.00 56.22 737 PRO A O 1
ATOM 5426 N N . PRO A 1 738 ? 4.281 9.626 63.903 1.00 45.44 738 PRO A N 1
ATOM 5427 C CA . PRO A 1 738 ? 4.116 11.048 63.469 1.00 45.44 738 PRO A CA 1
ATOM 5428 C C . PRO A 1 738 ? 5.373 12.000 63.349 1.00 45.44 738 PRO A C 1
ATOM 5430 O O . PRO A 1 738 ? 6.438 11.754 63.895 1.00 45.44 738 PRO A O 1
ATOM 5433 N N . ARG A 1 739 ? 5.162 13.162 62.689 1.00 27.70 739 ARG A N 1
ATOM 5434 C CA . ARG A 1 739 ? 5.707 14.555 62.880 1.00 27.70 739 ARG A CA 1
ATOM 5435 C C . ARG A 1 739 ? 7.195 14.895 63.216 1.00 27.70 739 ARG A C 1
ATOM 5437 O O . ARG A 1 739 ? 7.606 14.834 64.364 1.00 27.70 739 ARG A O 1
ATOM 5444 N N . ALA A 1 740 ? 7.872 15.497 62.222 1.00 28.22 740 ALA A N 1
ATOM 5445 C CA . ALA A 1 740 ? 8.365 16.903 62.106 1.00 28.22 740 ALA A CA 1
ATOM 5446 C C . ALA A 1 740 ? 9.087 17.689 63.245 1.00 28.22 740 ALA A C 1
ATOM 5448 O O . ALA A 1 740 ? 8.522 17.878 64.319 1.00 28.22 740 ALA A O 1
ATOM 5449 N N . ALA A 1 741 ? 10.213 18.344 62.884 1.00 28.23 741 ALA A N 1
ATOM 5450 C CA . ALA A 1 741 ? 10.705 19.651 63.385 1.00 28.23 741 ALA A CA 1
ATOM 5451 C C . ALA A 1 741 ? 11.772 20.272 62.427 1.00 28.23 741 ALA A C 1
ATOM 5453 O O . ALA A 1 741 ? 12.356 19.543 61.628 1.00 28.23 741 ALA A O 1
ATOM 5454 N N . ASP A 1 742 ? 12.011 21.587 62.534 1.00 30.20 742 ASP A N 1
ATOM 5455 C CA . ASP A 1 742 ? 13.012 22.451 61.847 1.00 30.20 742 ASP A CA 1
ATOM 5456 C C . ASP A 1 742 ? 13.454 23.530 62.882 1.00 30.20 742 ASP A C 1
ATOM 5458 O O . ASP A 1 742 ? 12.647 23.758 63.799 1.00 30.20 742 ASP A O 1
ATOM 5462 N N . PRO A 1 743 ? 14.678 24.129 62.874 1.00 44.62 743 PRO A N 1
ATOM 5463 C CA . PRO A 1 743 ? 14.885 25.392 62.116 1.00 44.62 743 PRO A CA 1
ATOM 5464 C C . PRO A 1 743 ? 16.350 25.798 61.734 1.00 44.62 743 PRO A C 1
ATOM 5466 O O . PRO A 1 743 ? 17.308 25.308 62.325 1.00 44.62 743 PRO A O 1
ATOM 5469 N N . ASP A 1 744 ? 16.472 26.828 60.869 1.00 30.12 744 ASP A N 1
ATOM 5470 C CA . ASP A 1 744 ? 17.455 27.956 60.878 1.00 30.12 744 ASP A CA 1
ATOM 5471 C C . ASP A 1 744 ? 18.998 27.695 60.832 1.00 30.12 744 ASP A C 1
ATOM 5473 O O . ASP A 1 744 ? 19.496 26.635 61.188 1.00 30.12 744 ASP A O 1
ATOM 5477 N N . HIS A 1 745 ? 19.884 28.615 60.400 1.00 31.36 745 HIS A N 1
ATOM 5478 C CA . HIS A 1 745 ? 19.783 30.005 59.896 1.00 31.36 745 HIS A CA 1
ATOM 5479 C C . HIS A 1 745 ? 21.034 30.335 59.023 1.00 31.36 745 HIS A C 1
ATOM 5481 O O . HIS A 1 745 ? 22.086 29.751 59.261 1.00 31.36 745 HIS A O 1
ATOM 5487 N N . ASP A 1 746 ? 20.948 31.348 58.139 1.00 30.30 746 ASP A N 1
ATOM 5488 C CA . ASP A 1 746 ? 22.009 32.344 57.800 1.00 30.30 746 ASP A CA 1
ATOM 5489 C C . ASP A 1 746 ? 23.404 31.933 57.223 1.00 30.30 746 ASP A C 1
ATOM 5491 O O . ASP A 1 746 ? 23.970 30.900 57.545 1.00 30.30 746 ASP A O 1
ATOM 5495 N N . GLN A 1 747 ? 24.106 32.736 56.396 1.00 30.48 747 GLN A N 1
ATOM 5496 C CA . GLN A 1 747 ? 23.763 33.930 55.591 1.00 30.48 747 GLN A CA 1
ATOM 5497 C C . GLN A 1 747 ? 24.900 34.286 54.602 1.00 30.48 747 GLN A C 1
ATOM 5499 O O . GLN A 1 747 ? 26.056 33.993 54.888 1.00 30.48 747 GLN A O 1
ATOM 5504 N N . ARG A 1 748 ? 24.560 35.091 53.576 1.00 28.23 748 ARG A N 1
ATOM 5505 C CA . ARG A 1 748 ? 25.424 36.067 52.857 1.00 28.23 748 ARG A CA 1
ATOM 5506 C C . ARG A 1 748 ? 26.649 35.529 52.060 1.00 28.23 748 ARG A C 1
ATOM 5508 O O . ARG A 1 748 ? 27.173 34.462 52.329 1.00 28.23 748 ARG A O 1
ATOM 5515 N N . ASP A 1 749 ? 27.141 36.206 51.015 1.00 29.12 749 ASP A N 1
ATOM 5516 C CA . ASP A 1 749 ? 26.677 37.464 50.401 1.00 29.12 749 ASP A CA 1
ATOM 5517 C C . ASP A 1 749 ? 26.721 37.464 48.855 1.00 29.12 749 ASP A C 1
ATOM 5519 O O . ASP A 1 749 ? 27.227 36.547 48.209 1.00 29.12 749 ASP A O 1
ATOM 5523 N N . GLN A 1 750 ? 26.113 38.502 48.283 1.00 26.28 750 GLN A N 1
ATOM 5524 C CA . GLN A 1 750 ? 25.840 38.755 46.856 1.00 26.28 750 GLN A CA 1
ATOM 5525 C C . GLN A 1 750 ? 26.817 39.826 46.268 1.00 26.28 750 GLN A C 1
ATOM 5527 O O . GLN A 1 750 ? 27.669 40.302 47.017 1.00 26.28 750 GLN A O 1
ATOM 5532 N N . PRO A 1 751 ? 26.682 40.355 45.020 1.00 40.00 751 PRO A N 1
ATOM 5533 C CA . PRO A 1 751 ? 26.226 39.794 43.727 1.00 40.00 751 PRO A CA 1
ATOM 5534 C C . PRO A 1 751 ? 27.029 40.337 42.487 1.00 40.00 751 PRO A C 1
ATOM 5536 O O . PRO A 1 751 ? 28.090 40.931 42.633 1.00 40.00 751 PRO A O 1
ATOM 5539 N N . GLN A 1 752 ? 26.423 40.236 41.283 1.00 27.00 752 GLN A N 1
ATOM 5540 C CA . GLN A 1 752 ? 26.555 41.135 40.100 1.00 27.00 752 GLN A CA 1
ATOM 5541 C C . GLN A 1 752 ? 27.821 41.004 39.203 1.00 27.00 752 GLN A C 1
ATOM 5543 O O . GLN A 1 752 ? 28.927 40.819 39.686 1.00 27.00 752 GLN A O 1
ATOM 5548 N N . GLN A 1 753 ? 27.691 40.801 37.873 1.00 25.59 753 GLN A N 1
ATOM 5549 C CA . GLN A 1 753 ? 27.272 41.707 36.762 1.00 25.59 753 GLN A CA 1
ATOM 5550 C C . GLN A 1 753 ? 28.323 42.793 36.434 1.00 25.59 753 GLN A C 1
ATOM 5552 O O . GLN A 1 753 ? 28.889 43.363 37.354 1.00 25.59 753 GLN A O 1
ATOM 5557 N N . ALA A 1 754 ? 28.587 43.190 35.180 1.00 25.78 754 ALA A N 1
ATOM 5558 C CA . ALA A 1 754 ? 28.250 42.681 33.831 1.00 25.78 754 ALA A CA 1
ATOM 5559 C C . ALA A 1 754 ? 29.132 43.444 32.792 1.00 25.78 754 ALA A C 1
ATOM 5561 O O . ALA A 1 754 ? 30.053 44.137 33.213 1.00 25.78 754 ALA A O 1
ATOM 5562 N N . ALA A 1 755 ? 28.795 43.381 31.490 1.00 25.92 755 ALA A N 1
ATOM 5563 C CA . ALA A 1 755 ? 29.360 44.166 30.369 1.00 25.92 755 ALA A CA 1
ATOM 5564 C C . ALA A 1 755 ? 30.823 43.811 29.985 1.00 25.92 755 ALA A C 1
ATOM 5566 O O . ALA A 1 755 ? 31.691 43.682 30.839 1.00 25.92 755 ALA A O 1
ATOM 5567 N N . ASP A 1 756 ? 31.130 43.397 28.750 1.00 25.66 756 ASP A N 1
ATOM 5568 C CA . ASP A 1 756 ? 31.084 44.071 27.427 1.00 25.66 756 ASP A CA 1
ATOM 5569 C C . ASP A 1 756 ? 32.371 44.859 27.119 1.00 25.66 756 ASP A C 1
ATOM 5571 O O . ASP A 1 756 ? 32.924 45.542 27.977 1.00 25.66 756 ASP A O 1
ATOM 5575 N N . GLY A 1 757 ? 32.846 44.771 25.871 1.00 25.27 757 GLY A N 1
ATOM 5576 C CA . GLY A 1 757 ? 34.034 45.489 25.397 1.00 25.27 757 GLY A CA 1
ATOM 5577 C C . GLY A 1 757 ? 34.852 44.701 24.373 1.00 25.27 757 GLY A C 1
ATOM 5578 O O . GLY A 1 757 ? 35.637 43.823 24.725 1.00 25.27 757 GLY A O 1
ATOM 5579 N N . GLU A 1 758 ? 34.694 45.032 23.093 1.00 30.02 758 GLU A N 1
ATOM 5580 C CA . GLU A 1 758 ? 35.606 44.590 22.030 1.00 30.02 758 GLU A CA 1
ATOM 5581 C C . GLU A 1 758 ? 37.007 45.196 22.224 1.00 30.02 758 GLU A C 1
ATOM 5583 O O . GLU A 1 758 ? 37.109 46.293 22.767 1.00 30.02 758 GLU A O 1
ATOM 5588 N N . HIS A 1 759 ? 38.056 44.563 21.681 1.00 29.11 759 HIS A N 1
ATOM 5589 C CA . HIS A 1 759 ? 39.064 45.216 20.817 1.00 29.11 759 HIS A CA 1
ATOM 5590 C C . HIS A 1 759 ? 40.107 44.196 20.315 1.00 29.11 759 HIS A C 1
ATOM 5592 O O . HIS A 1 759 ? 40.776 43.521 21.095 1.00 29.11 759 HIS A O 1
ATOM 5598 N N . GLY A 1 760 ? 40.302 44.135 18.997 1.00 24.42 760 GLY A N 1
ATOM 5599 C CA . GLY A 1 760 ? 41.568 43.701 18.388 1.00 24.42 760 GLY A CA 1
ATOM 5600 C C . GLY A 1 760 ? 42.326 44.918 17.833 1.00 24.42 760 GLY A C 1
ATOM 5601 O O . GLY A 1 760 ? 41.931 46.049 18.115 1.00 24.42 760 GLY A O 1
ATOM 5602 N N . PRO A 1 761 ? 43.349 44.746 16.973 1.00 47.31 761 PRO A N 1
ATOM 5603 C CA . PRO A 1 761 ? 44.061 43.516 16.610 1.00 47.31 761 PRO A CA 1
ATOM 5604 C C . PRO A 1 761 ? 45.590 43.648 16.834 1.00 47.31 761 PRO A C 1
ATOM 5606 O O . PRO A 1 761 ? 46.082 44.714 17.207 1.00 47.31 761 PRO A O 1
ATOM 5609 N N . ARG A 1 762 ? 46.380 42.619 16.483 1.00 27.20 762 ARG A N 1
ATOM 5610 C CA . ARG A 1 762 ? 47.752 42.810 15.953 1.00 27.20 762 ARG A CA 1
ATOM 5611 C C . ARG A 1 762 ? 48.255 41.603 15.156 1.00 27.20 762 ARG A C 1
ATOM 5613 O O . ARG A 1 762 ? 47.838 40.474 15.382 1.00 27.20 762 ARG A O 1
ATOM 5620 N N . VAL A 1 763 ? 49.125 41.881 14.185 1.00 29.84 763 VAL A N 1
ATOM 5621 C CA . VAL A 1 763 ? 49.650 40.928 13.189 1.00 29.84 763 VAL A CA 1
ATOM 5622 C C . VAL A 1 763 ? 51.049 40.454 13.595 1.00 29.84 763 VAL A C 1
ATOM 5624 O O . VAL A 1 763 ? 51.839 41.253 14.091 1.00 29.84 763 VAL A O 1
ATOM 5627 N N . GLY A 1 764 ? 51.371 39.178 13.351 1.00 25.56 764 GLY A N 1
ATOM 5628 C CA . GLY A 1 764 ? 52.665 38.590 13.722 1.00 25.56 764 GLY A CA 1
ATOM 5629 C C . GLY A 1 764 ? 52.983 37.251 13.047 1.00 25.56 764 GLY A C 1
ATOM 5630 O O . GLY A 1 764 ? 53.103 36.234 13.716 1.00 25.56 764 GLY A O 1
ATOM 5631 N N . GLN A 1 765 ? 53.135 37.242 11.720 1.00 27.33 765 GLN A N 1
ATOM 5632 C CA . GLN A 1 765 ? 53.891 36.188 11.017 1.00 27.33 765 GLN A CA 1
ATOM 5633 C C . GLN A 1 765 ? 55.403 36.482 11.160 1.00 27.33 765 GLN A C 1
ATOM 5635 O O . GLN A 1 765 ? 55.757 37.664 11.185 1.00 27.33 765 GLN A O 1
ATOM 5640 N N . PRO A 1 766 ? 56.307 35.473 11.213 1.00 34.16 766 PRO A N 1
ATOM 5641 C CA . PRO A 1 766 ? 56.703 34.841 9.947 1.00 34.16 766 PRO A CA 1
ATOM 5642 C C . PRO A 1 766 ? 57.231 33.385 9.971 1.00 34.16 766 PRO A C 1
ATOM 5644 O O . PRO A 1 766 ? 57.604 32.820 10.991 1.00 34.16 766 PRO A O 1
ATOM 5647 N N . ARG A 1 767 ? 57.417 32.905 8.731 1.00 25.58 767 ARG A N 1
ATOM 5648 C CA . ARG A 1 767 ? 58.311 31.837 8.237 1.00 25.58 767 ARG A CA 1
ATOM 5649 C C . ARG A 1 767 ? 57.872 30.370 8.362 1.00 25.58 767 ARG A C 1
ATOM 5651 O O . ARG A 1 767 ? 57.630 29.812 9.421 1.00 25.58 767 ARG A O 1
ATOM 5658 N N . ARG A 1 768 ? 57.837 29.768 7.169 1.00 28.45 768 ARG A N 1
ATOM 5659 C CA . ARG A 1 768 ? 57.757 28.338 6.870 1.00 28.45 768 ARG A CA 1
ATOM 5660 C C . ARG A 1 768 ? 59.120 27.694 7.116 1.00 28.45 768 ARG A C 1
ATOM 5662 O O . ARG A 1 768 ? 60.133 28.363 6.923 1.00 28.45 768 ARG A O 1
ATOM 5669 N N . ASP A 1 769 ? 59.121 26.378 7.266 1.00 24.98 769 ASP A N 1
ATOM 5670 C CA . ASP A 1 769 ? 60.052 25.565 6.486 1.00 24.98 769 ASP A CA 1
ATOM 5671 C C . ASP A 1 769 ? 59.290 24.400 5.833 1.00 24.98 769 ASP A C 1
ATOM 5673 O O . ASP A 1 769 ? 58.233 23.996 6.323 1.00 24.98 769 ASP A O 1
ATOM 5677 N N . LEU A 1 770 ? 59.751 23.920 4.676 1.00 26.66 770 LEU A N 1
ATOM 5678 C CA . LEU A 1 770 ? 59.023 22.958 3.836 1.00 26.66 770 LEU A CA 1
ATOM 5679 C C . LEU A 1 770 ? 59.921 21.791 3.427 1.00 26.66 770 LEU A C 1
ATOM 5681 O O . LEU A 1 770 ? 60.971 21.987 2.821 1.00 26.66 770 LEU A O 1
ATOM 5685 N N . ARG A 1 771 ? 59.439 20.559 3.621 1.00 26.34 771 ARG A N 1
ATOM 5686 C CA . ARG A 1 771 ? 59.928 19.382 2.886 1.00 26.34 771 ARG A CA 1
ATOM 5687 C C . ARG A 1 771 ? 58.754 18.674 2.221 1.00 26.34 771 ARG A C 1
ATOM 5689 O O . ARG A 1 771 ? 57.716 18.466 2.839 1.00 26.34 771 ARG A O 1
ATOM 5696 N N . HIS A 1 772 ? 58.898 18.385 0.931 1.00 28.86 772 HIS A N 1
ATOM 5697 C CA . HIS A 1 772 ? 57.836 17.806 0.111 1.00 28.86 772 HIS A CA 1
ATOM 5698 C C . HIS A 1 772 ? 57.655 16.306 0.363 1.00 28.86 772 HIS A C 1
ATOM 5700 O O . HIS A 1 772 ? 58.628 15.559 0.425 1.00 28.86 772 HIS A O 1
ATOM 5706 N N . VAL A 1 773 ? 56.398 15.863 0.318 1.00 27.84 773 VAL A N 1
ATOM 5707 C CA . VAL A 1 773 ? 56.016 14.521 -0.142 1.00 27.84 773 VAL A CA 1
ATOM 5708 C C . VAL A 1 773 ? 55.114 14.723 -1.362 1.00 27.84 773 VAL A C 1
ATOM 5710 O O . VAL A 1 773 ? 54.260 15.608 -1.356 1.00 27.84 773 VAL A O 1
ATOM 5713 N N . ARG A 1 774 ? 55.336 13.969 -2.446 1.00 29.39 774 ARG A N 1
ATOM 5714 C CA . ARG A 1 774 ? 54.585 14.138 -3.703 1.00 29.39 774 ARG A CA 1
ATOM 5715 C C . ARG A 1 774 ? 53.190 13.510 -3.601 1.00 29.39 774 ARG A C 1
ATOM 5717 O O . ARG A 1 774 ? 53.079 12.292 -3.520 1.00 29.39 774 ARG A O 1
ATOM 5724 N N . GLY A 1 775 ? 52.151 14.334 -3.709 1.00 26.59 775 GLY A N 1
ATOM 5725 C CA . GLY A 1 775 ? 50.783 13.933 -4.059 1.00 26.59 775 GLY A CA 1
ATOM 5726 C C . GLY A 1 775 ? 50.369 14.596 -5.377 1.00 26.59 775 GLY A C 1
ATOM 5727 O O . GLY A 1 775 ? 50.859 15.679 -5.694 1.00 26.59 775 GLY A O 1
ATOM 5728 N N . HIS A 1 776 ? 49.513 13.947 -6.171 1.00 32.88 776 HIS A N 1
ATOM 5729 C CA . HIS A 1 776 ? 49.035 14.527 -7.433 1.00 32.88 776 HIS A CA 1
ATOM 5730 C C . HIS A 1 776 ? 47.984 15.615 -7.160 1.00 32.88 776 HIS A C 1
ATOM 5732 O O . HIS A 1 776 ? 47.008 15.367 -6.456 1.00 32.88 776 HIS A O 1
ATOM 5738 N N . HIS A 1 777 ? 48.161 16.794 -7.760 1.00 26.72 777 HIS A N 1
ATOM 5739 C CA . HIS A 1 777 ? 47.147 17.849 -7.834 1.00 26.72 777 HIS A CA 1
ATOM 5740 C C . HIS A 1 777 ? 46.687 18.027 -9.292 1.00 26.72 777 HIS A C 1
ATOM 5742 O O . HIS A 1 777 ? 47.508 17.864 -10.197 1.00 26.72 777 HIS A O 1
ATOM 5748 N N . PRO A 1 778 ? 45.409 18.369 -9.541 1.00 30.62 778 PRO A N 1
ATOM 5749 C CA . PRO A 1 778 ? 44.914 18.643 -10.887 1.00 30.62 778 PRO A CA 1
ATOM 5750 C C . PRO A 1 778 ? 45.513 19.938 -11.453 1.00 30.62 778 PRO A C 1
ATOM 5752 O O . PRO A 1 778 ? 45.746 20.906 -10.726 1.00 30.62 778 PRO A O 1
ATOM 5755 N N . SER A 1 779 ? 45.734 19.971 -12.766 1.00 29.53 779 SER A N 1
ATOM 5756 C CA . SER A 1 779 ? 46.193 21.159 -13.488 1.00 29.53 779 SER A CA 1
ATOM 5757 C C . SER A 1 779 ? 45.067 22.181 -13.659 1.00 29.53 779 SER A C 1
ATOM 5759 O O . SER A 1 779 ? 44.004 21.846 -14.179 1.00 29.53 779 SER A O 1
ATOM 5761 N N . VAL A 1 780 ? 45.320 23.439 -13.294 1.00 29.53 780 VAL A N 1
ATOM 5762 C CA . VAL A 1 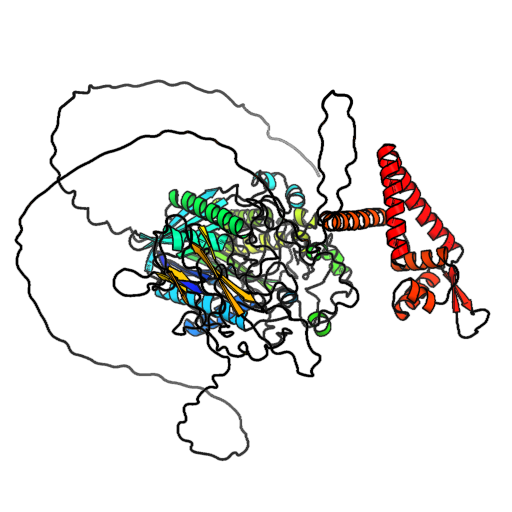780 ? 44.395 24.560 -13.526 1.00 29.53 780 VAL A CA 1
ATOM 5763 C C . VAL A 1 780 ? 44.840 25.325 -14.770 1.00 29.53 780 VAL A C 1
ATOM 5765 O O . VAL A 1 780 ? 45.885 25.973 -14.756 1.00 29.53 780 VAL A O 1
ATOM 5768 N N . ALA A 1 781 ? 44.038 25.273 -15.834 1.00 33.75 781 ALA A N 1
ATOM 5769 C CA . ALA A 1 781 ? 44.202 26.105 -17.023 1.00 33.75 781 ALA A CA 1
ATOM 5770 C C . ALA A 1 781 ? 43.169 27.243 -16.992 1.00 33.75 781 ALA A C 1
ATOM 5772 O O . ALA A 1 781 ? 41.967 26.992 -16.955 1.00 33.75 781 ALA A O 1
ATOM 5773 N N . GLY A 1 782 ? 43.636 28.493 -16.977 1.00 28.84 782 GLY A N 1
ATOM 5774 C CA . GLY A 1 782 ? 42.778 29.679 -17.014 1.00 28.84 782 GLY A CA 1
ATOM 5775 C C . GLY A 1 782 ? 42.765 30.309 -18.403 1.00 28.84 782 GLY A C 1
ATOM 5776 O O . GLY A 1 782 ? 43.825 30.635 -18.933 1.00 28.84 782 GLY A O 1
ATOM 5777 N N . GLN A 1 783 ? 41.578 30.517 -18.972 1.00 33.31 783 GLN A N 1
ATOM 5778 C CA . GLN A 1 783 ? 41.394 31.219 -20.244 1.00 33.31 783 GLN A CA 1
ATOM 5779 C C . GLN A 1 783 ? 40.722 32.575 -19.986 1.00 33.31 783 GLN A C 1
ATOM 5781 O O . GLN A 1 783 ? 39.784 32.666 -19.195 1.00 33.31 783 GLN A O 1
ATOM 5786 N N . ILE A 1 784 ? 41.218 33.640 -20.621 1.00 32.38 784 ILE A N 1
ATOM 5787 C CA . ILE A 1 784 ? 40.696 35.001 -20.437 1.00 32.38 784 ILE A CA 1
ATOM 5788 C C . ILE A 1 784 ? 39.701 35.300 -21.555 1.00 32.38 784 ILE A C 1
ATOM 5790 O O . ILE A 1 784 ? 40.102 35.515 -22.697 1.00 32.38 784 ILE A O 1
ATOM 5794 N N . VAL A 1 785 ? 38.416 35.371 -21.212 1.00 37.69 785 VAL A N 1
ATOM 5795 C CA . VAL A 1 785 ? 37.374 35.920 -22.089 1.00 37.69 785 VAL A CA 1
ATOM 5796 C C . VAL A 1 785 ? 37.133 37.376 -21.693 1.00 37.69 785 VAL A C 1
ATOM 5798 O O . VAL A 1 785 ? 36.954 37.678 -20.513 1.00 37.69 785 VAL A O 1
ATOM 5801 N N . ARG A 1 786 ? 37.159 38.288 -22.670 1.00 30.20 786 ARG A N 1
ATOM 5802 C CA . ARG A 1 786 ? 36.753 39.689 -22.489 1.00 30.20 786 ARG A CA 1
ATOM 5803 C C . ARG A 1 786 ? 35.288 39.845 -22.889 1.00 30.20 786 ARG A C 1
ATOM 5805 O O . ARG A 1 786 ? 34.849 39.207 -23.839 1.00 30.20 786 ARG A O 1
ATOM 5812 N N . SER A 1 787 ? 34.568 40.718 -22.195 1.00 35.84 787 SER A N 1
ATOM 5813 C CA . SER A 1 787 ? 33.238 41.187 -22.583 1.00 35.84 787 SER A CA 1
ATOM 5814 C C . SER A 1 787 ? 33.225 42.714 -22.627 1.00 35.84 787 SER A C 1
ATOM 5816 O O . SER A 1 787 ? 33.835 43.373 -21.778 1.00 35.84 787 SER A O 1
ATOM 5818 N N . ASP A 1 788 ? 32.527 43.281 -23.608 1.00 40.00 788 ASP A N 1
ATOM 5819 C CA . ASP A 1 788 ? 32.530 44.722 -23.894 1.00 40.00 788 ASP A CA 1
ATOM 5820 C C . ASP A 1 788 ? 31.589 45.512 -22.965 1.00 40.00 788 ASP A C 1
ATOM 5822 O O . ASP A 1 788 ? 30.663 46.194 -23.394 1.00 40.00 788 ASP A O 1
ATOM 5826 N N . ALA A 1 789 ? 31.826 45.399 -21.654 1.00 41.41 789 ALA A N 1
ATOM 5827 C CA . ALA A 1 789 ? 31.084 46.104 -20.606 1.00 41.41 789 ALA A CA 1
ATOM 5828 C C . ALA A 1 789 ? 31.930 46.383 -19.340 1.00 41.41 789 ALA A C 1
ATOM 5830 O O . ALA A 1 789 ? 31.483 46.169 -18.216 1.00 41.41 789 ALA A O 1
ATOM 5831 N N . GLY A 1 790 ? 33.171 46.855 -19.506 1.00 38.31 790 GLY A N 1
ATOM 5832 C CA . GLY A 1 790 ? 33.903 47.620 -18.477 1.00 38.31 790 GLY A CA 1
ATOM 5833 C C . GLY A 1 790 ? 34.270 46.939 -17.142 1.00 38.31 790 GLY A C 1
ATOM 5834 O O . GLY A 1 790 ? 34.786 47.626 -16.263 1.00 38.31 790 GLY A O 1
ATOM 5835 N N . GLY A 1 791 ? 34.039 45.632 -16.957 1.00 32.28 791 GLY A N 1
ATOM 5836 C CA . GLY A 1 791 ? 34.221 44.955 -15.663 1.00 32.28 791 GLY A CA 1
ATOM 5837 C C . GLY A 1 791 ? 34.860 43.565 -15.748 1.00 32.28 791 GLY A C 1
ATOM 5838 O O . GLY A 1 791 ? 34.192 42.575 -16.038 1.00 32.28 791 GLY A O 1
ATOM 5839 N N . SER A 1 792 ? 36.150 43.466 -15.418 1.00 29.88 792 SER A N 1
ATOM 5840 C CA . SER A 1 792 ? 36.913 42.208 -15.438 1.00 29.88 792 SER A CA 1
ATOM 5841 C C . SER A 1 792 ? 36.536 41.256 -14.289 1.00 29.88 792 SER A C 1
ATOM 5843 O O . SER A 1 792 ? 37.054 41.386 -13.179 1.00 29.88 792 SER A O 1
ATOM 5845 N N . ARG A 1 793 ? 35.699 40.239 -14.547 1.00 30.11 793 ARG A N 1
ATOM 5846 C CA . ARG A 1 793 ? 35.494 39.100 -13.626 1.00 30.11 793 ARG A CA 1
ATOM 5847 C C . ARG A 1 793 ? 36.365 37.904 -14.013 1.00 30.11 793 ARG A C 1
ATOM 5849 O O . ARG A 1 793 ? 36.141 37.282 -15.045 1.00 30.11 793 ARG A O 1
ATOM 5856 N N . ILE A 1 794 ? 37.291 37.520 -13.135 1.00 34.38 794 ILE A N 1
ATOM 5857 C CA . ILE A 1 794 ? 37.983 36.225 -13.221 1.00 34.38 794 ILE A CA 1
ATOM 5858 C C . ILE A 1 794 ? 37.028 35.143 -12.702 1.00 34.38 794 ILE A C 1
ATOM 5860 O O . ILE A 1 794 ? 36.624 35.179 -11.539 1.00 34.38 794 ILE A O 1
ATOM 5864 N N . VAL A 1 795 ? 36.665 34.182 -13.554 1.00 31.91 795 VAL A N 1
ATOM 5865 C CA . VAL A 1 795 ? 35.820 33.036 -13.186 1.00 31.91 795 VAL A CA 1
ATOM 5866 C C . VAL A 1 795 ? 36.683 31.780 -13.107 1.00 31.91 795 VAL A C 1
ATOM 5868 O O . VAL A 1 795 ? 37.114 31.242 -14.122 1.00 31.91 795 VAL A O 1
ATOM 5871 N N . TRP A 1 796 ? 36.918 31.293 -11.890 1.00 30.03 796 TRP A N 1
ATOM 5872 C CA . TRP A 1 796 ? 37.620 30.033 -11.660 1.00 30.03 796 TRP A CA 1
ATOM 5873 C C . TRP A 1 796 ? 36.661 28.850 -11.849 1.00 30.03 796 TRP A C 1
ATOM 5875 O O . TRP A 1 796 ? 35.901 28.517 -10.940 1.00 30.03 796 TRP A O 1
ATOM 5885 N N . ARG A 1 797 ? 36.696 28.188 -13.014 1.00 32.31 797 ARG A N 1
ATOM 5886 C CA . ARG A 1 797 ? 36.109 26.844 -13.154 1.00 32.31 797 ARG A CA 1
ATOM 5887 C C . ARG A 1 797 ? 37.042 25.823 -12.505 1.00 32.31 797 ARG A C 1
ATOM 5889 O O . ARG A 1 797 ? 38.154 25.612 -12.978 1.00 32.31 797 ARG A O 1
ATOM 5896 N N . VAL A 1 798 ? 36.573 25.178 -11.439 1.00 34.44 798 VAL A N 1
ATOM 5897 C CA . VAL A 1 798 ? 37.218 23.996 -10.855 1.00 34.44 798 VAL A CA 1
ATOM 5898 C C . VAL A 1 798 ? 36.521 22.764 -11.421 1.00 34.44 798 VAL A C 1
ATOM 5900 O O . VAL A 1 798 ? 35.458 22.376 -10.946 1.00 34.44 798 VAL A O 1
ATOM 5903 N N . THR A 1 799 ? 37.100 22.159 -12.456 1.00 35.69 799 THR A N 1
ATOM 5904 C CA . THR A 1 799 ? 36.628 20.885 -13.013 1.00 35.69 799 THR A CA 1
ATOM 5905 C C . THR A 1 799 ? 36.970 19.740 -12.060 1.00 35.69 799 THR A C 1
ATOM 5907 O O . THR A 1 799 ? 38.079 19.207 -12.059 1.00 35.69 799 THR A O 1
ATOM 5910 N N . THR A 1 800 ? 36.015 19.355 -11.212 1.00 40.38 800 THR A N 1
ATOM 5911 C CA . THR A 1 800 ? 36.114 18.124 -10.417 1.00 40.38 800 THR A CA 1
ATOM 5912 C C . THR A 1 800 ? 35.783 16.890 -11.274 1.00 40.38 800 THR A C 1
ATOM 5914 O O . THR A 1 800 ? 35.033 17.015 -12.242 1.00 40.38 800 THR A O 1
ATOM 5917 N N . PRO A 1 801 ? 36.259 15.673 -10.926 1.00 42.00 801 PRO A N 1
ATOM 5918 C CA . PRO A 1 801 ? 36.069 14.456 -11.741 1.00 42.00 801 PRO A CA 1
ATOM 5919 C C . PRO A 1 801 ? 34.624 13.925 -11.887 1.00 42.00 801 PRO A C 1
ATOM 5921 O O . PRO A 1 801 ? 34.424 12.779 -12.281 1.00 42.00 801 PRO A O 1
ATOM 5924 N N . SER A 1 802 ? 33.614 14.719 -11.534 1.00 50.09 802 SER A N 1
ATOM 5925 C CA . SER A 1 802 ? 32.187 14.386 -11.580 1.00 50.09 802 SER A CA 1
ATOM 5926 C C . SER A 1 802 ? 31.546 14.597 -12.958 1.00 50.09 802 SER A C 1
ATOM 5928 O O . SER A 1 802 ? 30.608 13.877 -13.297 1.00 50.09 802 SER A O 1
ATOM 5930 N N . ASP A 1 803 ? 32.057 15.546 -13.750 1.00 57.16 803 ASP A N 1
ATOM 5931 C CA . ASP A 1 803 ? 31.436 16.013 -15.004 1.00 57.16 803 ASP A CA 1
ATOM 5932 C C . ASP A 1 803 ? 31.273 14.881 -16.038 1.00 57.16 803 ASP A C 1
ATOM 5934 O O . ASP A 1 803 ? 30.200 14.665 -16.598 1.00 57.16 803 ASP A O 1
ATOM 5938 N N . VAL A 1 804 ? 32.321 14.064 -16.204 1.00 56.72 804 VAL A N 1
ATOM 5939 C CA . VAL A 1 804 ? 32.366 12.960 -17.181 1.00 56.72 804 VAL A CA 1
ATOM 5940 C C . VAL A 1 804 ? 31.244 11.938 -16.959 1.00 56.72 804 VAL A C 1
ATOM 5942 O O . VAL A 1 804 ? 30.724 11.388 -17.925 1.00 56.72 804 VAL A O 1
ATOM 5945 N N . ARG A 1 805 ? 30.825 11.687 -15.708 1.00 54.06 805 ARG A N 1
ATOM 5946 C CA . ARG A 1 805 ? 29.739 10.733 -15.422 1.00 54.06 805 ARG A CA 1
ATOM 5947 C C . ARG A 1 805 ? 28.365 11.297 -15.792 1.00 54.06 805 ARG A C 1
ATOM 5949 O O . ARG A 1 805 ? 27.541 10.541 -16.300 1.00 54.06 805 ARG A O 1
ATOM 5956 N N . ALA A 1 806 ? 28.125 12.584 -15.540 1.00 54.62 806 ALA A N 1
ATOM 5957 C CA . ALA A 1 806 ? 26.880 13.242 -15.930 1.00 54.62 806 ALA A CA 1
ATOM 5958 C C . ALA A 1 806 ? 26.774 13.306 -17.461 1.00 54.62 806 ALA A C 1
ATOM 5960 O O . ALA A 1 806 ? 25.825 12.774 -18.038 1.00 54.62 806 ALA A O 1
ATOM 5961 N N . LEU A 1 807 ? 27.823 13.818 -18.115 1.00 69.44 807 LEU A N 1
ATOM 5962 C CA . LEU A 1 807 ? 27.903 13.928 -19.569 1.00 69.44 807 LEU A CA 1
ATOM 5963 C C . LEU A 1 807 ? 27.786 12.567 -20.273 1.00 69.44 807 LEU A C 1
ATOM 5965 O O . LEU A 1 807 ? 27.101 12.470 -21.284 1.00 69.44 807 LEU A O 1
ATOM 5969 N N . ALA A 1 808 ? 28.386 11.495 -19.739 1.00 64.44 808 ALA A N 1
ATOM 5970 C CA . ALA A 1 808 ? 28.229 10.151 -20.303 1.00 64.44 808 ALA A CA 1
ATOM 5971 C C . ALA A 1 808 ? 26.780 9.633 -20.218 1.00 64.44 808 ALA A C 1
ATOM 5973 O O . ALA A 1 808 ? 26.313 8.965 -21.143 1.00 64.44 808 ALA A O 1
ATOM 5974 N N . GLY A 1 809 ? 26.056 9.951 -19.138 1.00 56.47 809 GLY A N 1
ATOM 5975 C CA . GLY A 1 809 ? 24.636 9.621 -18.996 1.00 56.47 809 GLY A CA 1
ATOM 5976 C C . GLY A 1 809 ? 23.762 10.386 -19.992 1.00 56.47 809 GLY A C 1
ATOM 5977 O O . GLY A 1 809 ? 22.958 9.779 -20.701 1.00 56.47 809 GLY A O 1
ATOM 5978 N N . GLU A 1 810 ? 23.962 11.701 -20.092 1.00 63.28 810 GLU A N 1
ATOM 5979 C CA . GLU A 1 810 ? 23.226 12.568 -21.019 1.00 63.28 810 GLU A CA 1
ATOM 5980 C C . GLU A 1 810 ? 23.514 12.227 -22.486 1.00 63.28 810 GLU A C 1
ATOM 5982 O O . GLU A 1 810 ? 22.575 12.049 -23.261 1.00 63.28 810 GLU A O 1
ATOM 5987 N N . LEU A 1 811 ? 24.785 12.046 -22.861 1.00 72.38 811 LEU A N 1
ATOM 5988 C CA . LEU A 1 811 ? 25.198 11.680 -24.218 1.00 72.38 811 LEU A CA 1
ATOM 5989 C C . LEU A 1 811 ? 24.652 10.306 -24.626 1.00 72.38 811 LEU A C 1
ATOM 5991 O O . LEU A 1 811 ? 24.093 10.168 -25.713 1.00 72.38 811 LEU A O 1
ATOM 5995 N N . SER A 1 812 ? 24.746 9.301 -23.748 1.00 67.31 812 SER A N 1
ATOM 5996 C CA . SER A 1 812 ? 24.186 7.966 -24.003 1.00 67.31 812 SER A CA 1
ATOM 5997 C C . SER A 1 812 ? 22.668 8.029 -24.214 1.00 67.31 812 SER A C 1
ATOM 5999 O O . SER A 1 812 ? 22.143 7.509 -25.204 1.00 67.31 812 SER A O 1
ATOM 6001 N N . LEU A 1 813 ? 21.951 8.753 -23.347 1.00 58.12 813 LEU A N 1
ATOM 6002 C CA . LEU A 1 813 ? 20.505 8.936 -23.465 1.00 58.12 813 LEU A CA 1
ATOM 6003 C C . LEU A 1 813 ? 20.117 9.731 -24.724 1.00 58.12 813 LEU A C 1
ATOM 6005 O O . LEU A 1 813 ? 19.128 9.386 -25.374 1.00 58.12 813 LEU A O 1
ATOM 6009 N N . ALA A 1 814 ? 20.887 10.755 -25.096 1.00 66.81 814 ALA A N 1
ATOM 6010 C CA . ALA A 1 814 ? 20.682 11.539 -26.311 1.00 66.81 814 ALA A CA 1
ATOM 6011 C C . ALA A 1 814 ? 20.874 10.682 -27.573 1.00 66.81 814 ALA A C 1
ATOM 6013 O O . ALA A 1 814 ? 19.983 10.651 -28.422 1.00 66.81 814 ALA A O 1
ATOM 6014 N N . VAL A 1 815 ? 21.963 9.908 -27.659 1.00 72.50 815 VAL A N 1
ATOM 6015 C CA . VAL A 1 815 ? 22.231 8.976 -28.770 1.00 72.50 815 VAL A CA 1
ATOM 6016 C C . VAL A 1 815 ? 21.129 7.919 -28.885 1.00 72.50 815 VAL A C 1
ATOM 6018 O O . VAL A 1 815 ? 20.611 7.683 -29.981 1.00 72.50 815 VAL A O 1
ATOM 6021 N N . VAL A 1 816 ? 20.699 7.317 -27.769 1.00 62.34 816 VAL A N 1
ATOM 6022 C CA . VAL A 1 816 ? 19.595 6.340 -27.754 1.00 62.34 816 VAL A CA 1
ATOM 6023 C C . VAL A 1 816 ? 18.271 6.981 -28.186 1.00 62.34 816 VAL A C 1
ATOM 6025 O O . VAL A 1 816 ? 17.544 6.385 -28.983 1.00 62.34 816 VAL A O 1
ATOM 6028 N N . ARG A 1 817 ? 17.949 8.198 -27.722 1.00 63.44 817 ARG A N 1
ATOM 6029 C CA . ARG A 1 817 ? 16.723 8.922 -28.109 1.00 63.44 817 ARG A CA 1
ATOM 6030 C C . ARG A 1 817 ? 16.729 9.324 -29.585 1.00 63.44 817 ARG A C 1
ATOM 6032 O O . ARG A 1 817 ? 15.731 9.071 -30.260 1.00 63.44 817 ARG A O 1
ATOM 6039 N N . LEU A 1 818 ? 17.837 9.864 -30.094 1.00 68.94 818 LEU A N 1
ATOM 6040 C CA . LEU A 1 818 ? 18.015 10.223 -31.504 1.00 68.94 818 LEU A CA 1
ATOM 6041 C C . LEU A 1 818 ? 17.894 8.984 -32.398 1.00 68.94 818 LEU A C 1
ATOM 6043 O O . LEU A 1 818 ? 17.106 8.969 -33.341 1.00 68.94 818 LEU A O 1
ATOM 6047 N N . THR A 1 819 ? 18.573 7.894 -32.033 1.00 63.91 819 THR A N 1
ATOM 6048 C CA . THR A 1 819 ? 18.494 6.631 -32.776 1.00 63.91 819 THR A CA 1
ATOM 6049 C C . THR A 1 819 ? 17.086 6.030 -32.697 1.00 63.91 819 THR A C 1
ATOM 6051 O O . THR A 1 819 ? 16.603 5.473 -33.678 1.00 63.91 819 THR A O 1
ATOM 6054 N N . ARG A 1 820 ? 16.362 6.180 -31.578 1.00 60.91 820 ARG A N 1
ATOM 6055 C CA . ARG A 1 820 ? 14.943 5.790 -31.486 1.00 60.91 820 ARG A CA 1
ATOM 6056 C C . ARG A 1 820 ? 14.049 6.634 -32.400 1.00 60.91 820 ARG A C 1
ATOM 6058 O O . ARG A 1 820 ? 13.117 6.078 -32.969 1.00 60.91 820 ARG A O 1
ATOM 6065 N N . HIS A 1 821 ? 14.318 7.927 -32.571 1.00 64.56 821 HIS A N 1
ATOM 6066 C CA . HIS A 1 821 ? 13.527 8.776 -33.468 1.00 64.56 821 HIS A CA 1
ATOM 6067 C C . HIS A 1 821 ? 13.815 8.461 -34.949 1.00 64.56 821 HIS A C 1
ATOM 6069 O O . HIS A 1 821 ? 12.875 8.269 -35.716 1.00 64.56 821 HIS A O 1
ATOM 6075 N N . LEU A 1 822 ? 15.086 8.231 -35.304 1.00 60.53 822 LEU A N 1
ATOM 6076 C CA . LEU A 1 822 ? 15.513 7.699 -36.609 1.00 60.53 822 LEU A CA 1
ATOM 6077 C C . LEU A 1 822 ? 14.921 6.306 -36.918 1.00 60.53 822 LEU A C 1
ATOM 6079 O O . LEU A 1 822 ? 14.645 5.993 -38.072 1.00 60.53 822 LEU A O 1
ATOM 6083 N N . ARG A 1 823 ? 14.686 5.464 -35.900 1.00 60.66 823 ARG A N 1
ATOM 6084 C CA . ARG A 1 823 ? 13.956 4.184 -36.036 1.00 60.66 823 ARG A CA 1
ATOM 6085 C C . ARG A 1 823 ? 12.436 4.363 -36.139 1.00 60.66 823 ARG A C 1
ATOM 6087 O O . ARG A 1 823 ? 11.773 3.501 -36.701 1.00 60.66 823 ARG A O 1
ATOM 6094 N N . GLY A 1 824 ? 11.881 5.433 -35.568 1.00 52.12 824 GLY A N 1
ATOM 6095 C CA . GLY A 1 824 ? 10.440 5.609 -35.356 1.00 52.12 824 GLY A CA 1
ATOM 6096 C C . GLY A 1 824 ? 9.625 5.931 -36.611 1.00 52.12 824 GLY A C 1
ATOM 6097 O O . GLY A 1 824 ? 8.409 5.789 -36.582 1.00 52.12 824 GLY A O 1
ATOM 6098 N N . ARG A 1 825 ? 10.274 6.324 -37.714 1.00 60.06 825 ARG A N 1
ATOM 6099 C CA . ARG A 1 825 ? 9.632 6.609 -39.013 1.00 60.06 825 ARG A CA 1
ATOM 6100 C C . ARG A 1 825 ? 9.721 5.423 -39.994 1.00 60.06 825 ARG A C 1
ATOM 6102 O O . ARG A 1 825 ? 9.800 5.619 -41.199 1.00 60.06 825 ARG A O 1
ATOM 6109 N N . ARG A 1 826 ? 9.744 4.188 -39.471 1.00 59.53 826 ARG A N 1
ATOM 6110 C CA . ARG A 1 826 ? 9.863 2.926 -40.231 1.00 59.53 826 ARG A CA 1
ATOM 6111 C C . ARG A 1 826 ? 8.616 2.045 -40.104 1.00 59.53 826 ARG A C 1
ATOM 6113 O O . ARG A 1 826 ? 8.708 0.906 -39.656 1.00 59.53 826 ARG A O 1
ATOM 6120 N N . THR A 1 827 ? 7.452 2.566 -40.473 1.00 46.78 827 THR A N 1
ATOM 6121 C CA . THR A 1 827 ? 6.204 1.781 -40.506 1.00 46.78 827 THR A CA 1
ATOM 6122 C C . THR A 1 827 ? 6.232 0.659 -41.548 1.00 46.78 827 THR A C 1
ATOM 6124 O O . THR A 1 827 ? 5.634 -0.386 -41.318 1.00 46.78 827 THR A O 1
ATOM 6127 N N . ASP A 1 828 ? 6.986 0.840 -42.638 1.00 54.12 828 ASP A N 1
ATOM 6128 C CA . ASP A 1 828 ? 6.886 0.012 -43.852 1.00 54.12 828 ASP A CA 1
ATOM 6129 C C . ASP A 1 828 ? 8.217 -0.654 -44.270 1.00 54.12 828 ASP A C 1
ATOM 6131 O O . ASP A 1 828 ? 8.339 -1.176 -45.377 1.00 54.12 828 ASP A O 1
ATOM 6135 N N . SER A 1 829 ? 9.246 -0.639 -43.409 1.00 62.69 829 SER A N 1
ATOM 6136 C CA . SER A 1 829 ? 10.561 -1.221 -43.739 1.00 62.69 829 SER A CA 1
ATOM 6137 C C . SER A 1 829 ? 10.513 -2.762 -43.671 1.00 62.69 829 SER A C 1
ATOM 6139 O O . SER A 1 829 ? 10.225 -3.308 -42.603 1.00 62.69 829 SER A O 1
ATOM 6141 N N . PRO A 1 830 ? 10.821 -3.500 -44.760 1.00 68.69 830 PRO A N 1
ATOM 6142 C CA . PRO A 1 830 ? 10.633 -4.956 -44.837 1.00 68.69 830 PRO A CA 1
ATOM 6143 C C . PRO A 1 830 ? 11.723 -5.775 -44.116 1.00 68.69 830 PRO A C 1
ATOM 6145 O O . PRO A 1 830 ? 11.785 -6.995 -44.275 1.00 68.69 830 PRO A O 1
ATOM 6148 N N . VAL A 1 831 ? 12.609 -5.130 -43.348 1.00 78.06 831 VAL A N 1
ATOM 6149 C CA . VAL A 1 831 ? 13.742 -5.763 -42.657 1.00 78.06 831 VAL A CA 1
ATOM 6150 C C . VAL A 1 831 ? 13.818 -5.369 -41.184 1.00 78.06 831 VAL A C 1
ATOM 6152 O O . VAL A 1 831 ? 13.691 -4.204 -40.809 1.00 78.06 831 VAL A O 1
ATOM 6155 N N . SER A 1 832 ? 14.100 -6.350 -40.326 1.00 75.69 832 SER A N 1
ATOM 6156 C CA . SER A 1 832 ? 14.390 -6.105 -38.909 1.00 75.69 832 SER A CA 1
ATOM 6157 C C . SER A 1 832 ? 15.724 -5.371 -38.704 1.00 75.69 832 SER A C 1
ATOM 6159 O O . SER A 1 832 ? 16.594 -5.348 -39.576 1.00 75.69 832 SER A O 1
ATOM 6161 N N . LEU A 1 833 ? 15.935 -4.809 -37.507 1.00 68.19 833 LEU A N 1
ATOM 6162 C CA . LEU A 1 833 ? 17.168 -4.082 -37.169 1.00 68.19 833 LEU A CA 1
ATOM 6163 C C . LEU A 1 833 ? 18.441 -4.926 -37.362 1.00 68.19 833 LEU A C 1
ATOM 6165 O O . LEU A 1 833 ? 19.418 -4.423 -37.907 1.00 68.19 833 LEU A O 1
ATOM 6169 N N . THR A 1 834 ? 18.422 -6.206 -36.978 1.00 75.19 834 THR A N 1
ATOM 6170 C CA . THR A 1 834 ? 19.562 -7.126 -37.154 1.00 75.19 834 THR A CA 1
ATOM 6171 C C . THR A 1 834 ? 19.807 -7.468 -38.626 1.00 75.19 834 THR A C 1
ATOM 6173 O O . THR A 1 834 ? 20.950 -7.637 -39.039 1.00 75.19 834 THR A O 1
ATOM 6176 N N . GLN A 1 835 ? 18.748 -7.533 -39.438 1.00 85.56 835 GLN A N 1
ATOM 6177 C CA . GLN A 1 835 ? 18.864 -7.718 -40.886 1.00 85.56 835 GLN A CA 1
ATOM 6178 C C . GLN A 1 835 ? 19.467 -6.484 -41.562 1.00 85.56 835 GLN A C 1
ATOM 6180 O O . GLN A 1 835 ? 20.383 -6.627 -42.365 1.00 85.56 835 GLN A O 1
ATOM 6185 N N . LEU A 1 836 ? 19.009 -5.279 -41.207 1.00 81.12 836 LEU A N 1
ATOM 6186 C CA . LEU A 1 836 ? 19.565 -4.039 -41.749 1.00 81.12 836 LEU A CA 1
ATOM 6187 C C . LEU A 1 836 ? 21.029 -3.826 -41.332 1.00 81.12 836 LEU A C 1
ATOM 6189 O O . LEU A 1 836 ? 21.821 -3.370 -42.148 1.00 81.12 836 LEU A O 1
ATOM 6193 N N . SER A 1 837 ? 21.392 -4.182 -40.097 1.00 82.19 837 SER A N 1
ATOM 6194 C CA . SER A 1 837 ? 22.777 -4.132 -39.605 1.00 82.19 837 SER A CA 1
ATOM 6195 C C . SER A 1 837 ? 23.694 -5.032 -40.449 1.00 82.19 837 SER A C 1
ATOM 6197 O O . SER A 1 837 ? 24.633 -4.544 -41.076 1.00 82.19 837 SER A O 1
ATOM 6199 N N . ALA A 1 838 ? 23.312 -6.301 -40.635 1.00 86.44 838 ALA A N 1
ATOM 6200 C CA . ALA A 1 838 ? 24.036 -7.236 -41.494 1.00 86.44 838 ALA A CA 1
ATOM 6201 C C . ALA A 1 838 ? 24.129 -6.770 -42.965 1.00 86.44 838 ALA A C 1
ATOM 6203 O O . ALA A 1 838 ? 25.170 -6.940 -43.599 1.00 86.44 838 ALA A O 1
ATOM 6204 N N . LEU A 1 839 ? 23.072 -6.152 -43.512 1.00 89.31 839 LEU A N 1
ATOM 6205 C CA . LEU A 1 839 ? 23.103 -5.538 -44.848 1.00 89.31 839 LEU A CA 1
ATOM 6206 C C . LEU A 1 839 ? 24.058 -4.333 -44.914 1.00 89.31 839 LEU A C 1
ATOM 6208 O O . LEU A 1 839 ? 24.779 -4.188 -45.898 1.00 89.31 839 LEU A O 1
ATOM 6212 N N . ALA A 1 840 ? 24.100 -3.489 -43.881 1.00 84.88 840 ALA A N 1
ATOM 6213 C CA . ALA A 1 840 ? 24.983 -2.325 -43.820 1.00 84.88 840 ALA A CA 1
ATOM 6214 C C . ALA A 1 840 ? 26.464 -2.730 -43.714 1.00 84.88 840 ALA A C 1
ATOM 6216 O O . ALA A 1 840 ? 27.304 -2.149 -44.398 1.00 84.88 840 ALA A O 1
ATOM 6217 N N . THR A 1 841 ? 26.785 -3.773 -42.948 1.00 87.75 841 THR A N 1
ATOM 6218 C CA . THR A 1 841 ? 28.143 -4.337 -42.881 1.00 87.75 841 THR A CA 1
ATOM 6219 C C . THR A 1 841 ? 28.555 -4.981 -44.211 1.00 87.75 841 THR A C 1
ATOM 6221 O O . THR A 1 841 ? 29.665 -4.742 -44.686 1.00 87.75 841 THR A O 1
ATOM 6224 N N . LEU A 1 842 ? 27.648 -5.691 -44.896 1.00 90.44 842 LEU A N 1
ATOM 6225 C CA . LEU A 1 842 ? 27.875 -6.176 -46.270 1.00 90.44 842 LEU A CA 1
ATOM 6226 C C . LEU A 1 842 ? 28.000 -5.039 -47.309 1.00 90.44 842 LEU A C 1
ATOM 6228 O O . LEU A 1 842 ? 28.624 -5.242 -48.352 1.00 90.44 842 LEU A O 1
ATOM 6232 N N . ALA A 1 843 ? 27.436 -3.854 -47.048 1.00 87.31 843 ALA A N 1
ATOM 6233 C CA . ALA A 1 843 ? 27.633 -2.657 -47.871 1.00 87.31 843 ALA A CA 1
ATOM 6234 C C . ALA A 1 843 ? 29.004 -2.004 -47.624 1.00 87.31 843 ALA A C 1
ATOM 6236 O O . ALA A 1 843 ? 29.706 -1.672 -48.576 1.00 87.31 843 ALA A O 1
ATOM 6237 N N . ARG A 1 844 ? 29.377 -1.832 -46.347 1.00 85.25 844 ARG A N 1
ATOM 6238 C CA . ARG A 1 844 ? 30.609 -1.163 -45.890 1.00 85.25 844 ARG A CA 1
ATOM 6239 C C . ARG A 1 844 ? 31.866 -1.973 -46.204 1.00 85.25 844 ARG A C 1
ATOM 6241 O O . ARG A 1 844 ? 32.892 -1.400 -46.551 1.00 85.25 844 ARG A O 1
ATOM 6248 N N . GLU A 1 845 ? 31.791 -3.293 -46.051 1.00 87.50 845 GLU A N 1
ATOM 6249 C CA . GLU A 1 845 ? 32.963 -4.182 -46.003 1.00 87.50 845 GLU A CA 1
ATOM 6250 C C . GLU A 1 845 ? 32.926 -5.286 -47.070 1.00 87.50 845 GLU A C 1
ATOM 6252 O O . GLU A 1 845 ? 33.839 -6.107 -47.164 1.00 87.50 845 GLU A O 1
ATOM 6257 N N . GLY A 1 846 ? 31.894 -5.282 -47.916 1.00 88.69 846 GLY A N 1
ATOM 6258 C CA . GLY A 1 846 ? 31.785 -6.150 -49.078 1.00 88.69 846 GLY A CA 1
ATOM 6259 C C . GLY A 1 846 ? 31.413 -7.599 -48.758 1.00 88.69 846 GLY A C 1
ATOM 6260 O O . GLY A 1 846 ? 30.771 -7.921 -47.759 1.00 88.69 846 GLY A O 1
ATOM 6261 N N . ALA A 1 847 ? 31.763 -8.485 -49.689 1.00 91.50 847 ALA A N 1
ATOM 6262 C CA . ALA A 1 847 ? 31.314 -9.869 -49.694 1.00 91.50 847 ALA A CA 1
ATOM 6263 C C . ALA A 1 847 ? 32.155 -10.748 -48.750 1.00 91.50 847 ALA A C 1
ATOM 6265 O O . ALA A 1 847 ? 33.377 -10.809 -48.878 1.00 91.50 847 ALA A O 1
ATOM 6266 N N . MET A 1 848 ? 31.507 -11.462 -47.824 1.00 94.31 848 MET A N 1
ATOM 6267 C CA . MET A 1 848 ? 32.184 -12.229 -46.767 1.00 94.31 848 MET A CA 1
ATOM 6268 C C . MET A 1 848 ? 31.446 -13.525 -46.401 1.00 94.31 848 MET A C 1
ATOM 6270 O O . MET A 1 848 ? 30.303 -13.743 -46.799 1.00 94.31 848 MET A O 1
ATOM 6274 N N . THR A 1 849 ? 32.088 -14.417 -45.644 1.00 92.19 849 THR A N 1
ATOM 6275 C CA . THR A 1 849 ? 31.465 -15.683 -45.218 1.00 92.19 849 THR A CA 1
ATOM 6276 C C . THR A 1 849 ? 30.461 -15.467 -44.071 1.00 92.19 849 THR A C 1
ATOM 6278 O O . THR A 1 849 ? 30.610 -14.517 -43.297 1.00 92.19 849 THR A O 1
ATOM 6281 N N . PRO A 1 850 ? 29.464 -16.359 -43.880 1.00 91.06 850 PRO A N 1
ATOM 6282 C CA . PRO A 1 850 ? 28.520 -16.275 -42.760 1.00 91.06 850 PRO A CA 1
ATOM 6283 C C . PRO A 1 850 ? 29.181 -16.194 -41.377 1.00 91.06 850 PRO A C 1
ATOM 6285 O O . PRO A 1 850 ? 28.652 -15.531 -40.491 1.00 91.06 850 PRO A O 1
ATOM 6288 N N . GLY A 1 851 ? 30.339 -16.842 -41.192 1.00 87.19 851 GLY A N 1
ATOM 6289 C CA . GLY A 1 851 ? 31.109 -16.783 -39.946 1.00 87.19 851 GLY A CA 1
ATOM 6290 C C . GLY A 1 851 ? 31.797 -15.433 -39.725 1.00 87.19 851 GLY A C 1
ATOM 6291 O O . GLY A 1 851 ? 31.774 -14.918 -38.610 1.00 87.19 851 GLY A O 1
ATOM 6292 N N . ALA A 1 852 ? 32.345 -14.826 -40.783 1.00 87.25 852 ALA A N 1
ATOM 6293 C CA . ALA A 1 852 ? 32.927 -13.485 -40.714 1.00 87.25 852 ALA A CA 1
ATOM 6294 C C . ALA A 1 852 ? 31.858 -12.418 -40.419 1.00 87.25 852 ALA A C 1
ATOM 6296 O O . ALA A 1 852 ? 32.066 -11.563 -39.558 1.00 87.25 852 ALA A O 1
ATOM 6297 N N . LEU A 1 853 ? 30.689 -12.519 -41.063 1.00 89.50 853 LEU A N 1
ATOM 6298 C CA . LEU A 1 853 ? 29.557 -11.625 -40.803 1.00 89.50 853 LEU A CA 1
ATOM 6299 C C . LEU A 1 853 ? 29.010 -11.805 -39.379 1.00 89.50 853 LEU A C 1
ATOM 6301 O O . LEU A 1 853 ? 28.721 -10.821 -38.709 1.00 89.50 853 LEU A O 1
ATOM 6305 N N . ALA A 1 854 ? 28.937 -13.043 -38.875 1.00 85.38 854 ALA A N 1
ATOM 6306 C CA . ALA A 1 854 ? 28.525 -13.326 -37.498 1.00 85.38 854 ALA A CA 1
ATOM 6307 C C . ALA A 1 854 ? 29.458 -12.669 -36.466 1.00 85.38 854 ALA A C 1
ATOM 6309 O O . ALA A 1 854 ? 28.987 -12.049 -35.514 1.00 85.38 854 ALA A O 1
ATOM 6310 N N . ALA A 1 855 ? 30.776 -12.759 -36.683 1.00 82.25 855 ALA A N 1
ATOM 6311 C CA . ALA A 1 855 ? 31.774 -12.145 -35.813 1.00 82.25 855 ALA A CA 1
ATOM 6312 C C . ALA A 1 855 ? 31.697 -10.607 -35.820 1.00 82.25 855 ALA A C 1
ATOM 6314 O O . ALA A 1 855 ? 31.753 -9.992 -34.756 1.00 82.25 855 ALA A O 1
ATOM 6315 N N . LYS A 1 856 ? 31.523 -9.987 -36.997 1.00 80.44 856 LYS A N 1
ATOM 6316 C CA . LYS A 1 856 ? 31.414 -8.523 -37.144 1.00 80.44 856 LYS A CA 1
ATOM 6317 C C . LYS A 1 856 ? 30.134 -7.962 -36.531 1.00 80.44 856 LYS A C 1
ATOM 6319 O O . LYS A 1 856 ? 30.195 -7.006 -35.769 1.00 80.44 856 LYS A O 1
ATOM 6324 N N . GLU A 1 857 ? 29.007 -8.632 -36.753 1.00 81.88 857 GLU A N 1
ATOM 6325 C CA . GLU A 1 857 ? 27.719 -8.301 -36.129 1.00 81.88 857 GLU A CA 1
ATOM 6326 C C . GLU A 1 857 ? 27.640 -8.707 -34.641 1.00 81.88 857 GLU A C 1
ATOM 6328 O O . GLU A 1 857 ? 26.593 -8.546 -34.019 1.00 81.88 857 GLU A O 1
ATOM 6333 N N . ARG A 1 858 ? 28.725 -9.257 -34.067 1.00 80.62 858 ARG A N 1
ATOM 6334 C CA . ARG A 1 858 ? 28.832 -9.746 -32.679 1.00 80.62 858 ARG A CA 1
ATOM 6335 C C . ARG A 1 858 ? 27.676 -10.683 -32.275 1.00 80.62 858 ARG A C 1
ATOM 6337 O O . ARG A 1 858 ? 27.187 -10.633 -31.153 1.00 80.62 858 ARG A O 1
ATOM 6344 N N . VAL A 1 859 ? 27.246 -11.573 -33.178 1.00 73.62 859 VAL A N 1
ATOM 6345 C CA . VAL A 1 859 ? 26.176 -12.560 -32.928 1.00 73.62 859 VAL A CA 1
ATOM 6346 C C . VAL A 1 859 ? 26.622 -13.994 -33.198 1.00 73.62 859 VAL A C 1
ATOM 6348 O O . VAL A 1 859 ? 27.460 -14.276 -34.049 1.00 73.62 859 VAL A O 1
ATOM 6351 N N . GLN A 1 860 ? 26.001 -14.946 -32.500 1.00 76.94 860 GLN A N 1
ATOM 6352 C CA . GLN A 1 860 ? 26.303 -16.370 -32.662 1.00 76.94 860 GLN A CA 1
ATOM 6353 C C . GLN A 1 860 ? 26.017 -16.861 -34.101 1.00 76.94 860 GLN A C 1
ATOM 6355 O O . GLN A 1 860 ? 24.941 -16.557 -34.635 1.00 76.94 860 GLN A O 1
ATOM 6360 N N . PRO A 1 861 ? 26.897 -17.674 -34.727 1.00 78.94 861 PRO A N 1
ATOM 6361 C CA . PRO A 1 861 ? 26.732 -18.105 -36.119 1.00 78.94 861 PRO A CA 1
ATOM 6362 C C . PRO A 1 861 ? 25.366 -18.730 -36.474 1.00 78.94 861 PRO A C 1
ATOM 6364 O O . PRO A 1 861 ? 24.831 -18.378 -37.523 1.00 78.94 861 PRO A O 1
ATOM 6367 N N . PRO A 1 862 ? 24.708 -19.556 -35.627 1.00 77.25 862 PRO A N 1
ATOM 6368 C CA . PRO A 1 862 ? 23.362 -20.072 -35.920 1.00 77.25 862 PRO A CA 1
ATOM 6369 C C . PRO A 1 862 ? 22.260 -18.997 -35.975 1.00 77.25 862 PRO A C 1
ATOM 6371 O O . PRO A 1 862 ? 21.203 -19.212 -36.570 1.00 77.25 862 PRO A O 1
ATOM 6374 N N . SER A 1 863 ? 22.473 -17.831 -35.361 1.00 76.25 863 SER A N 1
ATOM 6375 C CA . SER A 1 863 ? 21.579 -16.675 -35.497 1.00 76.25 863 SER A CA 1
ATOM 6376 C C . SER A 1 863 ? 21.865 -15.909 -36.783 1.00 76.25 863 SER A C 1
ATOM 6378 O O . SER A 1 863 ? 20.928 -15.618 -37.524 1.00 76.25 863 SER A O 1
ATOM 6380 N N . MET A 1 864 ? 23.139 -15.684 -37.117 1.00 92.25 864 MET A N 1
ATOM 6381 C CA . MET A 1 864 ? 23.518 -15.056 -38.386 1.00 92.25 864 MET A CA 1
ATOM 6382 C C . MET A 1 864 ? 23.061 -15.882 -39.602 1.00 92.25 864 MET A C 1
ATOM 6384 O O . MET A 1 864 ? 22.483 -15.337 -40.535 1.00 92.25 864 MET A O 1
ATOM 6388 N N . THR A 1 865 ? 23.181 -17.212 -39.568 1.00 87.50 865 THR A N 1
ATOM 6389 C CA . THR A 1 865 ? 22.670 -18.093 -40.636 1.00 87.50 865 THR A CA 1
ATOM 6390 C C . THR A 1 865 ? 21.159 -17.940 -40.866 1.00 87.50 865 THR A C 1
ATOM 6392 O O . THR A 1 865 ? 20.708 -18.034 -42.007 1.00 87.50 865 THR A O 1
ATOM 6395 N N . ARG A 1 866 ? 20.368 -17.645 -39.820 1.00 86.81 866 ARG A N 1
ATOM 6396 C CA . ARG A 1 866 ? 18.924 -17.354 -39.941 1.00 86.81 866 ARG A CA 1
ATOM 6397 C C . ARG A 1 866 ? 18.652 -15.952 -40.495 1.00 86.81 866 ARG A C 1
ATOM 6399 O O . ARG A 1 866 ? 17.748 -15.794 -41.310 1.00 86.81 866 ARG A O 1
ATOM 6406 N N . VAL A 1 867 ? 19.465 -14.959 -40.126 1.00 88.19 867 VAL A N 1
ATOM 6407 C CA . VAL A 1 867 ? 19.433 -13.610 -40.724 1.00 88.19 867 VAL A CA 1
ATOM 6408 C C . VAL A 1 867 ? 19.736 -13.684 -42.227 1.00 88.19 867 VAL A C 1
ATOM 6410 O O . VAL A 1 867 ? 18.960 -13.179 -43.032 1.00 88.19 867 VAL A O 1
ATOM 6413 N N . ILE A 1 868 ? 20.788 -14.410 -42.621 1.00 91.50 868 ILE A N 1
ATOM 6414 C CA . ILE A 1 868 ? 21.171 -14.656 -44.023 1.00 91.50 868 ILE A CA 1
ATOM 6415 C C . ILE A 1 868 ? 20.142 -15.539 -44.758 1.00 91.50 868 ILE A C 1
ATOM 6417 O O . ILE A 1 868 ? 20.080 -15.507 -45.987 1.00 91.50 868 ILE A O 1
ATOM 6421 N N . ALA A 1 869 ? 19.335 -16.351 -44.063 1.00 89.38 869 ALA A N 1
ATOM 6422 C CA . ALA A 1 869 ? 18.184 -17.039 -44.664 1.00 89.38 869 ALA A CA 1
ATOM 6423 C C . ALA A 1 869 ? 17.119 -16.023 -45.072 1.00 89.38 869 ALA A C 1
ATOM 6425 O O . ALA A 1 869 ? 16.961 -15.776 -46.264 1.00 89.38 869 ALA A O 1
ATOM 6426 N N . SER A 1 870 ? 16.532 -15.316 -44.107 1.00 90.94 870 SER A N 1
ATOM 6427 C CA . SER A 1 870 ? 15.457 -14.361 -44.390 1.00 90.94 870 SER A CA 1
ATOM 6428 C C . SER A 1 870 ? 15.889 -13.222 -45.332 1.00 90.94 870 SER A C 1
ATOM 6430 O O . SER A 1 870 ? 15.113 -12.819 -46.191 1.00 90.94 870 SER A O 1
ATOM 6432 N N . LEU A 1 871 ? 17.141 -12.747 -45.267 1.00 92.50 871 LEU A N 1
ATOM 6433 C CA . LEU A 1 871 ? 17.679 -11.788 -46.249 1.00 92.50 871 LEU A CA 1
ATOM 6434 C C . LEU A 1 871 ? 17.810 -12.361 -47.672 1.00 92.50 871 LEU A C 1
ATOM 6436 O O . LEU A 1 871 ? 17.728 -11.608 -48.642 1.00 92.50 871 LEU A O 1
ATOM 6440 N N . SER A 1 872 ? 18.039 -13.668 -47.813 1.00 92.19 872 SER A N 1
ATOM 6441 C CA . SER A 1 872 ? 18.091 -14.352 -49.111 1.00 92.19 872 SER A CA 1
ATOM 6442 C C . SER A 1 872 ? 16.681 -14.595 -49.655 1.00 92.19 872 SER A C 1
ATOM 6444 O O . SER A 1 872 ? 16.462 -14.430 -50.853 1.00 92.19 872 SER A O 1
ATOM 6446 N N . ASP A 1 873 ? 15.723 -14.916 -48.781 1.00 90.50 873 ASP A N 1
ATOM 6447 C CA . ASP A 1 873 ? 14.307 -15.100 -49.126 1.00 90.50 873 ASP A CA 1
ATOM 6448 C C . ASP A 1 873 ? 13.678 -13.775 -49.601 1.00 90.50 873 ASP A C 1
ATOM 6450 O O . ASP A 1 873 ? 12.976 -13.732 -50.611 1.00 90.50 873 ASP A O 1
ATOM 6454 N N . LEU A 1 874 ? 14.030 -12.663 -48.939 1.00 89.00 874 LEU A N 1
ATOM 6455 C CA . LEU A 1 874 ? 13.703 -11.287 -49.342 1.00 89.00 874 LEU A CA 1
ATOM 6456 C C . LEU A 1 874 ? 14.486 -10.796 -50.581 1.00 89.00 874 LEU A C 1
ATOM 6458 O O . LEU A 1 874 ? 14.279 -9.669 -51.026 1.00 89.00 874 LEU A O 1
ATOM 6462 N N . LYS A 1 875 ? 15.389 -11.611 -51.150 1.00 93.06 875 LYS A N 1
ATOM 6463 C CA . LYS A 1 875 ? 16.261 -11.269 -52.295 1.00 93.06 875 LYS A CA 1
ATOM 6464 C C . LYS A 1 875 ? 17.139 -10.025 -52.068 1.00 93.06 875 LYS A C 1
ATOM 6466 O O . LYS A 1 875 ? 17.432 -9.286 -53.009 1.00 93.06 875 LYS A O 1
ATOM 6471 N N . LEU A 1 876 ? 17.582 -9.789 -50.833 1.00 91.81 876 LEU A N 1
ATOM 6472 C CA . LEU A 1 876 ? 18.466 -8.674 -50.455 1.00 91.81 876 LEU A CA 1
ATOM 6473 C C . LEU A 1 876 ? 19.948 -9.088 -50.386 1.00 91.81 876 LEU A C 1
ATOM 6475 O O . LEU A 1 876 ? 20.836 -8.248 -50.533 1.00 91.81 876 LEU A O 1
ATOM 6479 N N . VAL A 1 877 ? 20.234 -10.385 -50.224 1.00 94.75 877 VAL A N 1
ATOM 6480 C CA . VAL A 1 877 ? 21.591 -10.943 -50.357 1.00 94.75 877 VAL A CA 1
ATOM 6481 C C . VAL A 1 877 ? 21.644 -12.089 -51.360 1.00 94.75 877 VAL A C 1
ATOM 6483 O O . VAL A 1 877 ? 20.717 -12.886 -51.482 1.00 94.75 877 VAL A O 1
ATOM 6486 N N . GLU A 1 878 ? 22.776 -12.191 -52.045 1.00 92.50 878 GLU A N 1
ATOM 6487 C CA . GLU A 1 878 ? 23.164 -13.317 -52.887 1.00 92.50 878 GLU A CA 1
ATOM 6488 C C . GLU A 1 878 ? 24.133 -14.232 -52.129 1.00 92.50 878 GLU A C 1
ATOM 6490 O O . GLU A 1 878 ? 24.970 -13.768 -51.350 1.00 92.50 878 GLU A O 1
ATOM 6495 N N . ARG A 1 879 ? 24.052 -15.540 -52.397 1.00 92.69 879 ARG A N 1
ATOM 6496 C CA . ARG A 1 879 ? 24.990 -16.554 -51.896 1.00 92.69 879 ARG A CA 1
ATOM 6497 C C . ARG A 1 879 ? 25.745 -17.162 -53.070 1.00 92.69 879 ARG A C 1
ATOM 6499 O O . ARG A 1 879 ? 25.113 -17.629 -54.015 1.00 92.69 879 ARG A O 1
ATOM 6506 N N . LYS A 1 880 ? 27.074 -17.191 -53.006 1.00 87.81 880 LYS A N 1
ATOM 6507 C CA . LYS A 1 880 ? 27.945 -17.769 -54.047 1.00 87.81 880 LYS A CA 1
ATOM 6508 C C . LYS A 1 880 ? 28.970 -18.718 -53.411 1.00 87.81 880 LYS A C 1
ATOM 6510 O O . LYS A 1 880 ? 29.348 -18.488 -52.261 1.00 87.81 880 LYS A O 1
ATOM 6515 N N . PRO A 1 881 ? 29.429 -19.776 -54.106 1.00 83.69 881 PRO A N 1
ATOM 6516 C CA . PRO A 1 881 ? 30.565 -20.573 -53.644 1.00 83.69 881 PRO A CA 1
ATOM 6517 C C . PRO A 1 881 ? 31.797 -19.687 -53.421 1.00 83.69 881 PRO A C 1
ATOM 6519 O O . PRO A 1 881 ? 32.030 -18.746 -54.182 1.00 83.69 881 PRO A O 1
ATOM 6522 N N . HIS A 1 882 ? 32.583 -19.966 -52.383 1.00 82.06 882 HIS A N 1
ATOM 6523 C CA . HIS A 1 882 ? 33.815 -19.229 -52.114 1.00 82.06 882 HIS A CA 1
ATOM 6524 C C . HIS A 1 882 ? 34.865 -19.566 -53.197 1.00 82.06 882 HIS A C 1
ATOM 6526 O O . HIS A 1 882 ? 35.134 -20.746 -53.433 1.00 82.06 882 HIS A O 1
ATOM 6532 N N . PRO A 1 883 ? 35.478 -18.570 -53.871 1.00 75.06 883 PRO A N 1
ATOM 6533 C CA . PRO A 1 883 ? 36.201 -18.773 -55.135 1.00 75.06 883 PRO A CA 1
ATOM 6534 C C . PRO A 1 883 ? 37.465 -19.635 -55.013 1.00 75.06 883 PRO A C 1
ATOM 6536 O O . PRO A 1 883 ? 37.961 -20.137 -56.017 1.00 75.06 883 PRO A O 1
ATOM 6539 N N . THR A 1 884 ? 37.980 -19.819 -53.796 1.00 76.12 884 THR A N 1
ATOM 6540 C CA . THR A 1 884 ? 39.150 -20.658 -53.487 1.00 76.12 884 THR A CA 1
ATOM 6541 C C . THR A 1 884 ? 38.859 -21.788 -52.490 1.00 76.12 884 THR A C 1
ATOM 6543 O O . THR A 1 884 ? 39.773 -22.528 -52.141 1.00 76.12 884 THR A O 1
ATOM 6546 N N . ASP A 1 885 ? 37.608 -21.958 -52.038 1.00 78.00 885 ASP A N 1
ATOM 6547 C CA . ASP A 1 885 ? 37.215 -23.067 -51.152 1.00 78.00 885 ASP A CA 1
ATOM 6548 C C . ASP A 1 885 ? 35.779 -23.524 -51.445 1.00 78.00 885 ASP A C 1
ATOM 6550 O O . ASP A 1 885 ? 34.806 -22.942 -50.966 1.00 78.00 885 ASP A O 1
ATOM 6554 N N . GLY A 1 886 ? 35.639 -24.623 -52.188 1.00 69.94 886 GLY A N 1
ATOM 6555 C CA . GLY A 1 886 ? 34.337 -25.195 -52.544 1.00 69.94 886 GLY A CA 1
ATOM 6556 C C . GLY A 1 886 ? 33.485 -25.692 -51.364 1.00 69.94 886 GLY A C 1
ATOM 6557 O O . GLY A 1 886 ? 32.352 -26.109 -51.588 1.00 69.94 886 GLY A O 1
ATOM 6558 N N . ARG A 1 887 ? 33.993 -25.669 -50.121 1.00 75.56 887 ARG A N 1
ATOM 6559 C CA . ARG A 1 887 ? 33.230 -25.995 -48.902 1.00 75.56 887 ARG A CA 1
ATOM 6560 C C . ARG A 1 887 ? 32.610 -24.772 -48.226 1.00 75.56 887 ARG A C 1
ATOM 6562 O O . ARG A 1 887 ? 31.789 -24.941 -47.326 1.00 75.56 887 ARG A O 1
ATOM 6569 N N . GLN A 1 888 ? 32.986 -23.559 -48.630 1.00 79.38 888 GLN A N 1
ATOM 6570 C CA . GLN A 1 888 ? 32.490 -22.314 -48.044 1.00 79.38 888 GLN A CA 1
ATOM 6571 C C . GLN A 1 888 ? 31.579 -21.549 -49.008 1.00 79.38 888 GLN A C 1
ATOM 6573 O O . GLN A 1 888 ? 31.675 -21.663 -50.230 1.00 79.38 888 GLN A O 1
ATOM 6578 N N . ILE A 1 889 ? 30.693 -20.731 -48.436 1.00 88.19 889 ILE A N 1
ATOM 6579 C CA . ILE A 1 889 ? 29.859 -19.781 -49.176 1.00 88.19 889 ILE A CA 1
ATOM 6580 C C . ILE A 1 889 ? 30.222 -18.351 -48.786 1.00 88.19 889 ILE A C 1
ATOM 6582 O O . ILE A 1 889 ? 30.490 -18.059 -47.619 1.00 88.19 889 ILE A O 1
ATOM 6586 N N . ILE A 1 890 ? 30.192 -17.463 -49.770 1.00 91.94 890 ILE A N 1
ATOM 6587 C CA . ILE A 1 890 ? 30.248 -16.015 -49.600 1.00 91.94 890 ILE A CA 1
ATOM 6588 C C . ILE A 1 890 ? 28.827 -15.461 -49.705 1.00 91.94 890 ILE A C 1
ATOM 6590 O O . ILE A 1 890 ? 28.051 -15.861 -50.576 1.00 91.94 890 ILE A O 1
ATOM 6594 N N . VAL A 1 891 ? 28.509 -14.527 -48.815 1.00 94.88 891 VAL A N 1
ATOM 6595 C CA . VAL A 1 891 ? 27.312 -13.689 -48.839 1.00 94.88 891 VAL A CA 1
ATOM 6596 C C . VAL A 1 891 ? 27.709 -12.316 -49.370 1.00 94.88 891 VAL A C 1
ATOM 6598 O O . VAL A 1 891 ? 28.728 -11.759 -48.964 1.00 94.88 891 VAL A O 1
ATOM 6601 N N . SER A 1 892 ? 26.908 -11.762 -50.272 1.00 94.19 892 SER A N 1
ATOM 6602 C CA . SER A 1 892 ? 27.095 -10.423 -50.841 1.00 94.19 892 SER A CA 1
ATOM 6603 C C . SER A 1 892 ? 25.751 -9.721 -50.988 1.00 94.19 892 SER A C 1
ATOM 6605 O O . SER A 1 892 ? 24.740 -10.396 -51.168 1.00 94.19 892 SER A O 1
ATOM 6607 N N . LEU A 1 893 ? 25.712 -8.387 -50.985 1.00 94.00 893 LEU A N 1
ATOM 6608 C CA . LEU A 1 893 ? 24.479 -7.675 -51.336 1.00 94.00 893 LEU A CA 1
ATOM 6609 C C . LEU A 1 893 ? 24.036 -7.997 -52.767 1.00 94.00 893 LEU A C 1
ATOM 6611 O O . LEU A 1 893 ? 24.861 -8.014 -53.688 1.00 94.00 893 LEU A O 1
ATOM 6615 N N . SER A 1 894 ? 22.730 -8.180 -52.947 1.00 93.75 894 SER A N 1
ATOM 6616 C CA . SER A 1 894 ? 22.092 -8.093 -54.260 1.00 93.75 894 SER A CA 1
ATOM 6617 C C . SER A 1 894 ? 21.955 -6.628 -54.695 1.00 93.75 894 SER A C 1
ATOM 6619 O O . SER A 1 894 ? 22.289 -5.700 -53.953 1.00 93.75 894 SER A O 1
ATOM 6621 N N . GLU A 1 895 ? 21.452 -6.393 -55.904 1.00 87.38 895 GLU A N 1
ATOM 6622 C CA . GLU A 1 895 ? 21.139 -5.041 -56.378 1.00 87.38 895 GLU A CA 1
ATOM 6623 C C . GLU A 1 895 ? 19.987 -4.398 -55.588 1.00 87.38 895 GLU A C 1
ATOM 6625 O O . GLU A 1 895 ? 20.114 -3.264 -55.133 1.00 87.38 895 GLU A O 1
ATOM 6630 N N . SER A 1 896 ? 18.934 -5.161 -55.283 1.00 85.88 896 SER A N 1
ATOM 6631 C CA . SER A 1 896 ? 17.856 -4.765 -54.365 1.00 85.88 896 SER A CA 1
ATOM 6632 C C . SER A 1 896 ? 18.349 -4.519 -52.931 1.00 85.88 896 SER A C 1
ATOM 6634 O O . SER A 1 896 ? 17.865 -3.606 -52.267 1.00 85.88 896 SER A O 1
ATOM 6636 N N . GLY A 1 897 ? 19.345 -5.275 -52.456 1.00 87.25 897 GLY A N 1
ATOM 6637 C CA . GLY A 1 897 ? 20.002 -5.028 -51.167 1.00 87.25 897 GLY A CA 1
ATOM 6638 C C . GLY A 1 897 ? 20.824 -3.736 -51.138 1.00 87.25 897 GLY A C 1
ATOM 6639 O O . GLY A 1 897 ? 20.818 -3.032 -50.130 1.00 87.25 897 GLY A O 1
ATOM 6640 N N . ARG A 1 898 ? 21.495 -3.392 -52.248 1.00 87.94 898 ARG A N 1
ATOM 6641 C CA . ARG A 1 898 ? 22.187 -2.100 -52.413 1.00 87.94 898 ARG A CA 1
ATOM 6642 C C . ARG A 1 898 ? 21.202 -0.932 -52.461 1.00 87.94 898 ARG A C 1
ATOM 6644 O O . ARG A 1 898 ? 21.424 0.044 -51.752 1.00 87.94 898 ARG A O 1
ATOM 6651 N N . ALA A 1 899 ? 20.118 -1.053 -53.229 1.00 81.75 899 ALA A N 1
ATOM 6652 C CA . ALA A 1 899 ? 19.071 -0.034 -53.311 1.00 81.75 899 ALA A CA 1
ATOM 6653 C C . ALA A 1 899 ? 18.445 0.247 -51.935 1.00 81.75 899 ALA A C 1
ATOM 6655 O O . ALA A 1 899 ? 18.468 1.385 -51.481 1.00 81.75 899 ALA A O 1
ATOM 6656 N N . LEU A 1 900 ? 18.022 -0.796 -51.206 1.00 83.38 900 LEU A N 1
ATOM 6657 C CA . LEU A 1 900 ? 17.435 -0.642 -49.870 1.00 83.38 900 LEU A CA 1
ATOM 6658 C C . LEU A 1 900 ? 18.384 0.058 -48.886 1.00 83.38 900 LEU A C 1
ATOM 6660 O O . LEU A 1 900 ? 17.930 0.872 -48.089 1.00 83.38 900 LEU A O 1
ATOM 6664 N N . ILE A 1 901 ? 19.692 -0.226 -48.935 1.00 81.81 901 ILE A N 1
ATOM 6665 C CA . ILE A 1 901 ? 20.688 0.451 -48.088 1.00 81.81 901 ILE A CA 1
ATOM 6666 C C . ILE A 1 901 ? 20.903 1.916 -48.495 1.00 81.81 901 ILE A C 1
ATOM 6668 O O . ILE A 1 901 ? 21.097 2.751 -47.609 1.00 81.81 901 ILE A O 1
ATOM 6672 N N . ALA A 1 902 ? 20.841 2.239 -49.790 1.00 76.88 902 ALA A N 1
ATOM 6673 C CA . ALA A 1 902 ? 20.912 3.614 -50.281 1.00 76.88 902 ALA A CA 1
ATOM 6674 C C . ALA A 1 902 ? 19.676 4.426 -49.856 1.00 76.88 902 ALA A C 1
ATOM 6676 O O . ALA A 1 902 ? 19.832 5.474 -49.234 1.00 76.88 902 ALA A O 1
ATOM 6677 N N . ASP A 1 903 ? 18.467 3.901 -50.076 1.00 73.19 903 ASP A N 1
ATOM 6678 C CA . ASP A 1 903 ? 17.207 4.544 -49.679 1.00 73.19 903 ASP A CA 1
ATOM 6679 C C . ASP A 1 903 ? 17.152 4.777 -48.159 1.00 73.19 903 ASP A C 1
ATOM 6681 O O . ASP A 1 903 ? 16.848 5.875 -47.692 1.00 73.19 903 ASP A O 1
ATOM 6685 N N . GLU A 1 904 ? 17.528 3.769 -47.364 1.00 69.00 904 GLU A N 1
ATOM 6686 C CA . GLU A 1 904 ? 17.638 3.882 -45.906 1.00 69.00 904 GLU A CA 1
ATOM 6687 C C . GLU A 1 904 ? 18.700 4.908 -45.468 1.00 69.00 904 GLU A C 1
ATOM 6689 O O . GLU A 1 904 ? 18.541 5.533 -44.419 1.00 69.00 904 GLU A O 1
ATOM 6694 N N . ALA A 1 905 ? 19.783 5.104 -46.229 1.00 65.12 905 ALA A N 1
ATOM 6695 C CA . ALA A 1 905 ? 20.763 6.154 -45.956 1.00 65.12 905 ALA A CA 1
ATOM 6696 C C . ALA A 1 905 ? 20.194 7.545 -46.269 1.00 65.12 905 ALA A C 1
ATOM 6698 O O . ALA A 1 905 ? 20.144 8.386 -45.369 1.00 65.12 905 ALA A O 1
ATOM 6699 N N . SER A 1 906 ? 19.687 7.757 -47.485 1.00 65.94 906 SER A N 1
ATOM 6700 C CA . SER A 1 906 ? 19.142 9.044 -47.928 1.00 65.94 906 SER A CA 1
ATOM 6701 C C . SER A 1 906 ? 17.913 9.483 -47.128 1.00 65.94 906 SER A C 1
ATOM 6703 O O . SER A 1 906 ? 17.774 10.669 -46.844 1.00 65.94 906 SER A O 1
ATOM 6705 N N . ALA A 1 907 ? 17.057 8.560 -46.676 1.00 65.25 907 ALA A N 1
ATOM 6706 C CA . ALA A 1 907 ? 15.916 8.888 -45.816 1.00 65.25 907 ALA A CA 1
ATOM 6707 C C . ALA A 1 907 ? 16.341 9.393 -44.421 1.00 65.25 907 ALA A C 1
ATOM 6709 O O . ALA A 1 907 ? 15.710 10.296 -43.867 1.00 65.25 907 ALA A O 1
ATOM 6710 N N . ARG A 1 908 ? 17.426 8.844 -43.852 1.00 67.81 908 ARG A N 1
ATOM 6711 C CA . ARG A 1 908 ? 18.006 9.349 -42.593 1.00 67.81 908 ARG A CA 1
ATOM 6712 C C . ARG A 1 908 ? 18.717 10.681 -42.802 1.00 67.81 908 ARG A C 1
ATOM 6714 O O . ARG A 1 908 ? 18.581 11.569 -41.966 1.00 67.81 908 ARG A O 1
ATOM 6721 N N . GLU A 1 909 ? 19.459 10.812 -43.896 1.00 68.12 909 GLU A N 1
ATOM 6722 C CA . GLU A 1 909 ? 20.206 12.021 -44.241 1.00 68.12 909 GLU A CA 1
ATOM 6723 C C . GLU A 1 909 ? 19.265 13.204 -44.486 1.00 68.12 909 GLU A C 1
ATOM 6725 O O . GLU A 1 909 ? 19.392 14.210 -43.800 1.00 68.12 909 GLU A O 1
ATOM 6730 N N . ALA A 1 910 ? 18.244 13.053 -45.336 1.00 71.00 910 ALA A N 1
ATOM 6731 C CA . ALA A 1 910 ? 17.268 14.105 -45.622 1.00 71.00 910 ALA A CA 1
ATOM 6732 C C . ALA A 1 910 ? 16.527 14.596 -44.364 1.00 71.00 910 ALA A C 1
ATOM 6734 O O . ALA A 1 910 ? 16.319 15.799 -44.203 1.00 71.00 910 ALA A O 1
ATOM 6735 N N . TRP A 1 911 ? 16.172 13.694 -43.438 1.00 74.38 911 TRP A N 1
ATOM 6736 C CA . TRP A 1 911 ? 15.582 14.098 -42.158 1.00 74.38 911 TRP A CA 1
ATOM 6737 C C . TRP A 1 911 ? 16.591 14.808 -41.245 1.00 74.38 911 TRP A C 1
ATOM 6739 O O . TRP A 1 911 ? 16.250 15.809 -40.621 1.00 74.38 911 TRP A O 1
ATOM 6749 N N . MET A 1 912 ? 17.844 14.346 -41.180 1.00 76.06 912 MET A N 1
ATOM 6750 C CA . MET A 1 912 ? 18.886 15.069 -40.445 1.00 76.06 912 MET A CA 1
ATOM 6751 C C . MET A 1 912 ? 19.116 16.464 -41.042 1.00 76.06 912 MET A C 1
ATOM 6753 O O . MET A 1 912 ? 19.191 17.424 -40.284 1.00 76.06 912 MET A O 1
ATOM 6757 N N . THR A 1 913 ? 19.144 16.614 -42.369 1.00 79.62 913 THR A N 1
ATOM 6758 C CA . THR A 1 913 ? 19.211 17.919 -43.044 1.00 79.62 913 THR A CA 1
ATOM 6759 C C . THR A 1 913 ? 18.024 18.811 -42.669 1.00 79.62 913 THR A C 1
ATOM 6761 O O . THR A 1 913 ? 18.238 19.972 -42.334 1.00 79.62 913 THR A O 1
ATOM 6764 N N . GLU A 1 914 ? 16.794 18.280 -42.643 1.00 79.00 914 GLU A N 1
ATOM 6765 C CA . GLU A 1 914 ? 15.601 19.007 -42.178 1.00 79.00 914 GLU A CA 1
ATOM 6766 C C . GLU A 1 914 ? 15.798 19.545 -40.749 1.00 79.00 914 GLU A C 1
ATOM 6768 O O . GLU A 1 914 ? 15.652 20.746 -40.523 1.00 79.00 914 GLU A O 1
ATOM 6773 N N . GLN A 1 915 ? 16.190 18.697 -39.789 1.00 81.94 915 GLN A N 1
ATOM 6774 C CA . GLN A 1 915 ? 16.335 19.122 -38.388 1.00 81.94 915 GLN A CA 1
ATOM 6775 C C . GLN A 1 915 ? 17.519 20.074 -38.172 1.00 81.94 915 GLN A C 1
ATOM 6777 O O . GLN A 1 915 ? 17.427 20.997 -37.364 1.00 81.94 915 GLN A O 1
ATOM 6782 N N . LEU A 1 916 ? 18.628 19.870 -38.889 1.00 83.50 916 LEU A N 1
ATOM 6783 C CA . LEU A 1 916 ? 19.809 20.732 -38.808 1.00 83.50 916 LEU A CA 1
ATOM 6784 C C . LEU A 1 916 ? 19.588 22.096 -39.485 1.00 83.50 916 LEU A C 1
ATOM 6786 O O . LEU A 1 916 ? 20.207 23.073 -39.075 1.00 83.50 916 LEU A O 1
ATOM 6790 N N . SER A 1 917 ? 18.682 22.200 -40.466 1.00 82.56 917 SER A N 1
ATOM 6791 C CA . SER A 1 917 ? 18.402 23.463 -41.172 1.00 82.56 917 SER A CA 1
ATOM 6792 C C . SER A 1 917 ? 17.808 24.574 -40.294 1.00 82.56 917 SER A C 1
ATOM 6794 O O . SER A 1 917 ? 17.863 25.744 -40.667 1.00 82.56 917 SER A O 1
ATOM 6796 N N . GLY A 1 918 ? 17.262 24.221 -39.125 1.00 80.69 918 GLY A N 1
ATOM 6797 C CA . GLY A 1 918 ? 16.732 25.170 -38.143 1.00 80.69 918 GLY A CA 1
ATOM 6798 C C . GLY A 1 918 ? 17.744 25.663 -37.098 1.00 80.69 918 GLY A C 1
ATOM 6799 O O . GLY A 1 918 ? 17.341 26.378 -36.181 1.00 80.69 918 GLY A O 1
ATOM 6800 N N . LEU A 1 919 ? 19.019 25.265 -37.185 1.00 90.00 919 LEU A N 1
ATOM 6801 C CA . LEU A 1 919 ? 20.053 25.596 -36.196 1.00 90.00 919 LEU A CA 1
ATOM 6802 C C . LEU A 1 919 ? 20.909 26.802 -36.612 1.00 90.00 919 LEU A C 1
ATOM 6804 O O . LEU A 1 919 ? 21.068 27.105 -37.794 1.00 90.00 919 LEU A O 1
ATOM 6808 N N . THR A 1 920 ? 21.495 27.493 -35.631 1.00 89.44 920 THR A N 1
ATOM 6809 C CA . THR A 1 920 ? 22.466 28.572 -35.888 1.00 89.44 920 THR A CA 1
ATOM 6810 C C . THR A 1 920 ? 23.832 28.010 -36.295 1.00 89.44 920 THR A C 1
ATOM 6812 O O . THR A 1 920 ? 24.156 26.866 -35.981 1.00 89.44 920 THR A O 1
ATOM 6815 N N . GLY A 1 921 ? 24.678 28.825 -36.941 1.00 85.00 921 GLY A N 1
ATOM 6816 C CA . GLY A 1 921 ? 26.053 28.424 -37.286 1.00 85.00 921 GLY A CA 1
ATOM 6817 C C . GLY A 1 921 ? 26.846 27.916 -36.074 1.00 85.00 921 GLY A C 1
ATOM 6818 O O . GLY A 1 921 ? 27.388 26.823 -36.117 1.00 85.00 921 GLY A O 1
ATOM 6819 N N . GLU A 1 922 ? 26.780 28.629 -34.945 1.00 84.56 922 GLU A N 1
ATOM 6820 C CA . GLU A 1 922 ? 27.409 28.222 -33.677 1.00 84.56 922 GLU A CA 1
ATOM 6821 C C . GLU A 1 922 ? 26.922 26.845 -33.176 1.00 84.56 922 GLU A C 1
ATOM 6823 O O . GLU A 1 922 ? 27.702 26.055 -32.647 1.00 84.56 922 GLU A O 1
ATOM 6828 N N . GLN A 1 923 ? 25.640 26.514 -33.373 1.00 79.00 923 GLN A N 1
ATOM 6829 C CA . GLN A 1 923 ? 25.095 25.196 -33.030 1.00 79.00 923 GLN A CA 1
ATOM 6830 C C . GLN A 1 923 ? 25.560 24.101 -34.001 1.00 79.00 923 GLN A C 1
ATOM 6832 O O . GLN A 1 923 ? 25.786 22.968 -33.573 1.00 79.00 923 GLN A O 1
ATOM 6837 N N . LEU A 1 924 ? 25.723 24.423 -35.287 1.00 84.56 924 LEU A N 1
ATOM 6838 C CA . LEU A 1 924 ? 26.259 23.502 -36.292 1.00 84.56 924 LEU A CA 1
ATOM 6839 C C . LEU A 1 924 ? 27.751 23.221 -36.052 1.00 84.56 924 LEU A C 1
ATOM 6841 O O . LEU A 1 924 ? 28.137 22.053 -36.045 1.00 84.56 924 LEU A O 1
ATOM 6845 N N . ASP A 1 925 ? 28.552 24.243 -35.737 1.00 83.44 925 ASP A N 1
ATOM 6846 C CA . ASP A 1 925 ? 29.976 24.113 -35.388 1.00 83.44 925 ASP A CA 1
ATOM 6847 C C . ASP A 1 925 ? 30.178 23.204 -34.158 1.00 83.44 925 ASP A C 1
ATOM 6849 O O . ASP A 1 925 ? 31.072 22.351 -34.127 1.00 83.44 925 ASP A O 1
ATOM 6853 N N . VAL A 1 926 ? 29.323 23.349 -33.136 1.00 88.56 926 VAL A N 1
ATOM 6854 C CA . VAL A 1 926 ? 29.326 22.490 -31.938 1.00 88.56 926 VAL A CA 1
ATOM 6855 C C . VAL A 1 926 ? 28.926 21.049 -32.275 1.00 88.56 926 VAL A C 1
ATOM 6857 O O . VAL A 1 926 ? 29.507 20.108 -31.728 1.00 88.56 926 VAL A O 1
ATOM 6860 N N . LEU A 1 927 ? 27.969 20.846 -33.185 1.00 84.56 927 LEU A N 1
ATOM 6861 C CA . LEU A 1 927 ? 27.572 19.507 -33.628 1.00 84.56 927 LEU A CA 1
ATOM 6862 C C . LEU A 1 927 ? 28.639 18.834 -34.500 1.00 84.56 927 LEU A C 1
ATOM 6864 O O . LEU A 1 927 ? 28.847 17.631 -34.349 1.00 84.56 927 LEU A O 1
ATOM 6868 N N . GLU A 1 928 ? 29.362 19.570 -35.346 1.00 85.00 928 GLU A N 1
ATOM 6869 C CA . GLU A 1 928 ? 30.497 19.029 -36.103 1.00 85.00 928 GLU A CA 1
ATOM 6870 C C . GLU A 1 928 ? 31.613 18.552 -35.158 1.00 85.00 928 GLU A C 1
ATOM 6872 O O . GLU A 1 928 ? 32.081 17.414 -35.269 1.00 85.00 928 GLU A O 1
ATOM 6877 N N . GLN A 1 929 ? 31.963 19.364 -34.154 1.00 85.81 929 GLN A N 1
ATOM 6878 C CA . GLN A 1 929 ? 32.921 18.988 -33.107 1.00 85.81 929 GLN A CA 1
ATOM 6879 C C . GLN A 1 929 ? 32.451 17.755 -32.316 1.00 85.81 929 GLN A C 1
ATOM 6881 O O . GLN A 1 929 ? 33.228 16.820 -32.104 1.00 85.81 929 GLN A O 1
ATOM 6886 N N . ALA A 1 930 ? 31.172 17.696 -31.932 1.00 84.75 930 ALA A N 1
ATOM 6887 C CA . ALA A 1 930 ? 30.602 16.535 -31.251 1.00 84.75 930 ALA A CA 1
ATOM 6888 C C . ALA A 1 930 ? 30.634 15.268 -32.127 1.00 84.75 930 ALA A C 1
ATOM 6890 O O . ALA A 1 930 ? 30.942 14.184 -31.630 1.00 84.75 930 ALA A O 1
ATOM 6891 N N . VAL A 1 931 ? 30.371 15.383 -33.433 1.00 84.69 931 VAL A N 1
ATOM 6892 C CA . VAL A 1 931 ? 30.462 14.269 -34.392 1.00 84.69 931 VAL A CA 1
ATOM 6893 C C . VAL A 1 931 ? 31.905 13.788 -34.565 1.00 84.69 931 VAL A C 1
ATOM 6895 O O . VAL A 1 931 ? 32.122 12.578 -34.647 1.00 84.69 931 VAL A O 1
ATOM 6898 N N . ALA A 1 932 ? 32.895 14.684 -34.575 1.00 80.88 932 ALA A N 1
ATOM 6899 C CA . ALA A 1 932 ? 34.307 14.302 -34.594 1.00 80.88 932 ALA A CA 1
ATOM 6900 C C . ALA A 1 932 ? 34.700 13.509 -33.332 1.00 80.88 932 ALA A C 1
ATOM 6902 O O . ALA A 1 932 ? 35.273 12.424 -33.440 1.00 80.88 932 ALA A O 1
ATOM 6903 N N . ILE A 1 933 ? 34.304 13.989 -32.147 1.00 84.88 933 ILE A N 1
ATOM 6904 C CA . ILE A 1 933 ? 34.553 13.314 -30.861 1.00 84.88 933 ILE A CA 1
ATOM 6905 C C . ILE A 1 933 ? 33.852 11.946 -30.806 1.00 84.88 933 ILE A C 1
ATOM 6907 O O . ILE A 1 933 ? 34.467 10.952 -30.426 1.00 84.88 933 ILE A O 1
ATOM 6911 N N . MET A 1 934 ? 32.589 11.850 -31.237 1.00 79.19 934 MET A N 1
ATOM 6912 C CA . MET A 1 934 ? 31.865 10.571 -31.281 1.00 79.19 934 MET A CA 1
ATOM 6913 C C . MET A 1 934 ? 32.511 9.564 -32.244 1.00 79.19 934 MET A C 1
ATOM 6915 O O . MET A 1 934 ? 32.590 8.382 -31.914 1.00 79.19 934 MET A O 1
ATOM 6919 N N . LYS A 1 935 ? 33.022 10.010 -33.402 1.00 71.38 935 LYS A N 1
ATOM 6920 C CA . LYS A 1 935 ? 33.783 9.150 -34.327 1.00 71.38 935 LYS A CA 1
ATOM 6921 C C . LYS A 1 935 ? 35.075 8.630 -33.691 1.00 71.38 935 LYS A C 1
ATOM 6923 O O . LYS A 1 935 ? 35.376 7.453 -33.857 1.00 71.38 935 LYS A O 1
ATOM 6928 N N . GLN A 1 936 ? 35.798 9.467 -32.942 1.00 76.75 936 GLN A N 1
ATOM 6929 C CA . GLN A 1 936 ? 37.001 9.045 -32.218 1.00 76.75 936 GLN A CA 1
ATOM 6930 C C . GLN A 1 936 ? 36.679 7.982 -31.155 1.00 76.75 936 GLN A C 1
ATOM 6932 O O . GLN A 1 936 ? 37.308 6.930 -31.147 1.00 76.75 936 GLN A O 1
ATOM 6937 N N . ILE A 1 937 ? 35.653 8.202 -30.323 1.00 77.12 937 ILE A N 1
ATOM 6938 C CA . ILE A 1 937 ? 35.234 7.246 -29.279 1.00 77.12 937 ILE A CA 1
ATOM 6939 C C . ILE A 1 937 ? 34.885 5.871 -29.877 1.00 77.12 937 ILE A C 1
ATOM 6941 O O . ILE A 1 937 ? 35.226 4.842 -29.295 1.00 77.12 937 ILE A O 1
ATOM 6945 N N . VAL A 1 938 ? 34.225 5.839 -31.041 1.00 68.94 938 VAL A N 1
ATOM 6946 C CA . VAL A 1 938 ? 33.917 4.584 -31.750 1.00 68.94 938 VAL A CA 1
ATOM 6947 C C . VAL A 1 938 ? 35.184 3.931 -32.309 1.00 68.94 938 VAL A C 1
ATOM 6949 O O . VAL A 1 938 ? 35.374 2.739 -32.100 1.00 68.94 938 VAL A O 1
ATOM 6952 N N . ALA A 1 939 ? 36.070 4.694 -32.956 1.00 61.47 939 ALA A N 1
ATOM 6953 C CA . ALA A 1 939 ? 37.312 4.173 -33.538 1.00 61.47 939 ALA A CA 1
ATOM 6954 C C . ALA A 1 939 ? 38.336 3.681 -32.492 1.00 61.47 939 ALA A C 1
ATOM 6956 O O . ALA A 1 939 ? 39.176 2.845 -32.804 1.00 61.47 939 ALA A O 1
ATOM 6957 N N . GLU A 1 940 ? 38.258 4.165 -31.250 1.00 57.91 940 GLU A N 1
ATOM 6958 C CA . GLU A 1 940 ? 39.022 3.653 -30.100 1.00 57.91 940 GLU A CA 1
ATOM 6959 C C . GLU A 1 940 ? 38.359 2.418 -29.435 1.00 57.91 940 GLU A C 1
ATOM 6961 O O . GLU A 1 940 ? 38.890 1.891 -28.456 1.00 57.91 940 GLU A O 1
ATOM 6966 N N . SER A 1 941 ? 37.212 1.950 -29.956 1.00 47.84 941 SER A N 1
ATOM 6967 C CA . SER A 1 941 ? 36.379 0.865 -29.396 1.00 47.84 941 SER A CA 1
ATOM 6968 C C . SER A 1 941 ? 36.050 -0.289 -30.375 1.00 47.84 941 SER A C 1
ATOM 6970 O O . SER A 1 941 ? 35.315 -1.215 -29.996 1.00 47.84 941 SER A O 1
ATOM 6972 N N . GLU A 1 942 ? 36.545 -0.238 -31.620 1.00 38.72 942 GLU A N 1
ATOM 6973 C CA . GLU A 1 942 ? 36.448 -1.307 -32.642 1.00 38.72 942 GLU A CA 1
ATOM 6974 C C . GLU A 1 942 ? 37.719 -2.178 -32.697 1.00 38.72 942 GLU A C 1
ATOM 6976 O O . GLU A 1 942 ? 37.532 -3.417 -32.762 1.00 38.72 942 GLU A O 1
#